Protein AF-0000000086845865 (afdb_homodimer)

Nearest PDB structures (foldseek):
  3fal-assembly3_B  TM=2.335E-01  e=5.221E+00  Mus musculus
  3fal-assembly3_B  TM=2.334E-01  e=5.481E+00  Mus musculus

Solvent-accessible surface area (backbone atoms only — not comparable to full-atom values): 66867 Å² total; per-residue (Å²): 135,81,79,68,80,73,76,78,76,78,73,75,73,78,73,76,77,75,76,62,69,44,85,68,75,75,78,74,75,72,76,76,76,74,82,76,77,75,72,82,67,86,70,72,71,83,72,64,89,73,71,82,73,66,72,83,63,77,74,73,71,76,76,68,69,75,73,72,70,88,81,39,56,44,82,80,30,43,35,60,64,58,63,50,48,46,51,48,36,52,53,48,27,53,49,38,52,49,48,47,50,51,52,44,56,71,41,40,73,34,73,59,86,45,67,65,59,52,29,50,53,37,26,52,36,29,45,40,29,46,53,30,40,53,31,52,46,50,46,50,50,54,30,46,45,28,44,51,52,48,48,33,48,72,39,73,38,28,42,50,47,48,30,28,64,74,32,38,89,82,34,75,72,40,72,71,42,65,69,39,63,72,75,38,49,69,59,53,54,50,36,53,53,55,72,50,44,61,55,51,40,24,52,43,38,29,30,56,43,76,39,79,42,70,59,75,43,75,41,78,38,71,38,70,34,66,64,48,78,53,26,48,68,40,43,21,55,45,96,86,40,31,46,74,41,53,17,60,46,58,48,16,53,46,49,21,26,45,23,60,67,40,56,50,73,48,82,54,86,44,41,31,27,37,35,70,49,73,48,67,47,58,34,46,50,51,40,45,44,71,55,45,39,72,72,55,28,76,41,82,58,41,96,88,38,86,31,59,29,44,63,54,41,47,56,68,73,60,60,69,52,71,11,34,25,31,40,25,44,66,53,86,83,44,46,60,30,37,40,36,40,21,17,57,50,39,78,52,92,52,83,82,56,58,71,87,67,63,64,38,48,34,40,30,37,38,20,42,23,42,40,33,31,38,43,36,22,62,40,35,45,72,46,80,45,76,76,42,80,44,77,70,45,74,48,77,53,49,70,66,57,36,24,35,11,41,64,68,68,34,24,67,48,16,39,39,36,39,50,45,45,48,50,46,56,35,55,25,26,38,31,30,37,44,96,88,36,49,79,44,76,40,68,40,57,46,75,52,25,25,60,34,15,6,55,42,44,30,59,33,53,32,69,53,50,73,46,64,78,53,56,52,82,49,15,49,80,60,36,57,50,50,28,52,30,48,49,31,50,28,44,50,57,27,51,32,16,80,56,69,79,66,61,81,37,70,42,78,40,64,31,37,35,50,54,77,40,45,21,29,41,56,42,61,66,63,38,51,49,50,53,50,52,52,50,52,54,50,51,53,46,50,51,54,25,50,51,26,38,59,71,58,36,33,34,59,55,88,38,59,56,23,50,56,20,24,47,60,37,70,72,53,47,60,64,22,56,32,39,19,80,18,50,45,75,71,54,72,87,56,28,69,46,42,36,24,40,16,31,35,72,79,69,92,74,82,36,36,38,15,42,28,44,87,90,35,44,41,80,67,55,85,82,56,79,27,49,138,79,78,73,74,73,75,78,76,77,72,77,72,76,71,77,78,75,74,63,69,44,84,70,76,75,80,75,75,71,74,78,76,75,84,75,78,76,77,81,70,89,72,76,71,82,72,69,77,74,82,71,77,66,73,85,62,80,75,70,71,74,74,67,68,74,71,71,69,89,80,40,57,44,81,80,32,42,34,59,66,58,63,51,48,47,51,48,35,51,52,49,29,52,49,38,52,50,49,46,52,51,51,45,57,70,41,42,72,35,74,58,89,45,68,66,59,54,28,50,54,37,24,52,37,28,45,40,30,47,52,30,41,53,32,52,46,50,45,51,48,56,29,47,44,28,45,51,54,46,46,35,50,74,38,74,41,28,42,49,47,50,30,27,62,74,32,39,86,82,33,75,72,39,72,70,43,65,68,38,64,73,75,37,49,71,59,52,52,51,35,53,53,55,73,50,46,62,54,51,40,25,53,44,37,29,32,56,43,76,40,80,43,71,59,75,42,75,41,78,38,71,38,70,34,66,63,48,76,54,25,50,67,42,43,22,55,46,95,84,41,31,45,72,42,54,18,60,48,58,46,16,52,47,48,19,26,44,23,59,64,41,54,49,73,49,84,57,86,42,42,33,29,36,35,70,48,74,47,66,46,57,34,46,50,51,40,44,45,72,56,46,39,72,72,54,28,76,41,83,58,43,95,90,38,86,33,60,30,45,63,54,42,48,58,68,74,60,63,71,52,74,12,33,24,31,39,27,44,68,51,86,85,43,47,59,32,37,40,38,38,20,16,59,52,40,77,51,91,55,84,82,56,59,72,84,68,62,64,38,47,34,40,30,37,37,20,42,23,42,40,32,31,38,42,35,24,63,39,35,45,70,46,79,46,78,76,40,80,45,78,72,44,74,48,77,53,48,69,67,59,36,23,36,12,42,64,68,68,34,24,68,48,16,39,39,35,38,52,45,47,48,49,46,57,34,55,25,27,37,32,31,37,44,96,87,34,50,78,43,78,40,69,41,56,45,74,52,24,25,61,33,15,7,57,44,44,32,60,34,52,31,70,54,48,73,47,63,79,53,56,51,82,48,13,50,78,61,35,58,49,50,28,51,29,47,47,31,49,30,44,50,57,28,50,32,16,81,55,68,80,66,60,80,37,73,44,76,39,63,31,36,34,49,55,77,41,45,21,31,42,56,45,61,66,63,39,51,49,50,53,49,52,50,51,52,53,50,50,54,46,48,52,52,27,50,52,26,37,60,71,58,36,32,34,60,54,88,38,58,57,23,50,56,21,25,47,58,38,72,72,52,49,60,66,22,56,32,40,19,80,19,49,45,75,72,55,73,89,56,29,69,46,41,37,27,39,16,31,36,71,80,68,93,74,82,36,36,36,16,41,27,44,88,88,36,45,40,79,67,56,86,81,58,78,28,48

pLDDT: mean 81.98, std 21.5, range [19.95, 98.62]

Radius of gyration: 53.9 Å; Cα contacts (8 Å, |Δi|>4): 2289; chains: 2; bounding box: 109×162×124 Å

Organism: NCBI:txid72228

Structure (mmCIF, N/CA/C/O backbone):
data_AF-0000000086845865-model_v1
#
loop_
_entity.id
_entity.type
_entity.pdbx_description
1 polymer 'Formylmethionine deformylase-like protein'
#
loop_
_atom_site.group_PDB
_atom_site.id
_atom_site.type_symbol
_atom_site.label_atom_id
_atom_site.label_alt_id
_atom_site.label_comp_id
_atom_site.label_asym_id
_atom_site.label_entity_id
_atom_site.label_seq_id
_atom_site.pdbx_PDB_ins_code
_atom_site.Cartn_x
_atom_site.Cartn_y
_atom_site.Cartn_z
_atom_site.occupancy
_atom_site.B_iso_or_equiv
_atom_site.auth_seq_id
_atom_site.auth_comp_id
_atom_site.auth_asym_id
_atom_site.auth_atom_id
_atom_site.pdbx_PDB_model_num
ATOM 1 N N . MET A 1 1 ? 55.625 -65.062 20.094 1 20.5 1 MET A N 1
ATOM 2 C CA . MET A 1 1 ? 55.906 -65.375 18.688 1 20.5 1 MET A CA 1
ATOM 3 C C . MET A 1 1 ? 54.656 -65.188 17.828 1 20.5 1 MET A C 1
ATOM 5 O O . MET A 1 1 ? 53.719 -66 17.922 1 20.5 1 MET A O 1
ATOM 9 N N . VAL A 1 2 ? 54.188 -63.906 17.797 1 23.3 2 VAL A N 1
ATOM 10 C CA . VAL A 1 2 ? 53.031 -63.188 17.328 1 23.3 2 VAL A CA 1
ATOM 11 C C . VAL A 1 2 ? 52.906 -63.312 15.82 1 23.3 2 VAL A C 1
ATOM 13 O O . VAL A 1 2 ? 53.812 -62.906 15.078 1 23.3 2 VAL A O 1
ATOM 16 N N . LEU A 1 3 ? 52.5 -64.562 15.422 1 22.91 3 LEU A N 1
ATOM 17 C CA . LEU A 1 3 ? 52.406 -65 14.031 1 22.91 3 LEU A CA 1
ATOM 18 C C . LEU A 1 3 ? 51.531 -64.062 13.219 1 22.91 3 LEU A C 1
ATOM 20 O O . LEU A 1 3 ? 50.375 -63.844 13.539 1 22.91 3 LEU A O 1
ATOM 24 N N . THR A 1 4 ? 52.125 -62.938 12.781 1 22.75 4 THR A N 1
ATOM 25 C CA . THR A 1 4 ? 51.656 -61.812 12 1 22.75 4 THR A CA 1
ATOM 26 C C . THR A 1 4 ? 51.156 -62.25 10.625 1 22.75 4 THR A C 1
ATOM 28 O O . THR A 1 4 ? 51.094 -61.438 9.688 1 22.75 4 THR A O 1
ATOM 31 N N . ASP A 1 5 ? 50.625 -63.5 10.547 1 23.72 5 ASP A N 1
ATOM 32 C CA . ASP A 1 5 ? 50.375 -63.906 9.164 1 23.72 5 ASP A CA 1
ATOM 33 C C . ASP A 1 5 ? 49.469 -62.938 8.43 1 23.72 5 ASP A C 1
ATOM 35 O O . ASP A 1 5 ? 48.375 -62.656 8.883 1 23.72 5 ASP A O 1
ATOM 39 N N . THR A 1 6 ? 50.094 -61.906 7.855 1 23.94 6 THR A N 1
ATOM 40 C CA . THR A 1 6 ? 49.562 -60.812 7.039 1 23.94 6 THR A CA 1
ATOM 41 C C . THR A 1 6 ? 48.812 -61.344 5.828 1 23.94 6 THR A C 1
ATOM 43 O O . THR A 1 6 ? 49.406 -61.969 4.945 1 23.94 6 THR A O 1
ATOM 46 N N . GLY A 1 7 ? 47.75 -62.156 6 1 23.39 7 GLY A N 1
ATOM 47 C CA . GLY A 1 7 ? 47 -62.688 4.883 1 23.39 7 GLY A CA 1
ATOM 48 C C . GLY A 1 7 ? 46.625 -61.625 3.857 1 23.39 7 GLY A C 1
ATOM 49 O O . GLY A 1 7 ? 45.969 -60.656 4.188 1 23.39 7 GLY A O 1
ATOM 50 N N . GLN A 1 8 ? 47.5 -61.344 2.904 1 20.66 8 GLN A N 1
ATOM 51 C CA . GLN A 1 8 ? 47.344 -60.406 1.793 1 20.66 8 GLN A CA 1
ATOM 52 C C . GLN A 1 8 ? 46.062 -60.719 1.016 1 20.66 8 GLN A C 1
ATOM 54 O O . GLN A 1 8 ? 45.844 -61.844 0.562 1 20.66 8 GLN A O 1
ATOM 59 N N . ALA A 1 9 ? 44.906 -60.094 1.43 1 22.11 9 ALA A N 1
ATOM 60 C CA . ALA A 1 9 ? 43.594 -60.094 0.76 1 22.11 9 ALA A CA 1
ATOM 61 C C . ALA A 1 9 ? 43.75 -59.656 -0.694 1 22.11 9 ALA A C 1
ATOM 63 O O . ALA A 1 9 ? 44.25 -58.562 -0.974 1 22.11 9 ALA A O 1
ATOM 64 N N . THR A 1 10 ? 44.156 -60.562 -1.598 1 21.84 10 THR A N 1
ATOM 65 C CA . THR A 1 10 ? 44.219 -60.281 -3.027 1 21.84 10 THR A CA 1
ATOM 66 C C . THR A 1 10 ? 42.906 -59.656 -3.498 1 21.84 10 THR A C 1
ATOM 68 O O . THR A 1 10 ? 41.812 -60.25 -3.293 1 21.84 10 THR A O 1
ATOM 71 N N . ALA A 1 11 ? 42.656 -58.344 -3.324 1 24.52 11 ALA A N 1
ATOM 72 C CA . ALA A 1 11 ? 41.562 -57.562 -3.889 1 24.52 11 ALA A CA 1
ATOM 73 C C . ALA A 1 11 ? 41.406 -57.844 -5.379 1 24.52 11 ALA A C 1
ATOM 75 O O . ALA A 1 11 ? 42.312 -57.594 -6.168 1 24.52 11 ALA A O 1
ATOM 76 N N . ARG A 1 12 ? 40.75 -58.969 -5.77 1 26.16 12 ARG A N 1
ATOM 77 C CA . ARG A 1 12 ? 40.344 -59.156 -7.16 1 26.16 12 ARG A CA 1
ATOM 78 C C . ARG A 1 12 ? 39.75 -57.906 -7.75 1 26.16 12 ARG A C 1
ATOM 80 O O . ARG A 1 12 ? 38.906 -57.281 -7.145 1 26.16 12 ARG A O 1
ATOM 87 N N . SER A 1 13 ? 40.594 -57.125 -8.406 1 23.41 13 SER A N 1
ATOM 88 C CA . SER A 1 13 ? 40.219 -56 -9.234 1 23.41 13 SER A CA 1
ATOM 89 C C . SER A 1 13 ? 38.969 -56.281 -10.055 1 23.41 13 SER A C 1
ATOM 91 O O . SER A 1 13 ? 38.875 -57.312 -10.719 1 23.41 13 SER A O 1
ATOM 93 N N . VAL A 1 14 ? 37.812 -55.906 -9.539 1 26.92 14 VAL A N 1
ATOM 94 C CA . VAL A 1 14 ? 36.594 -55.844 -10.344 1 26.92 14 VAL A CA 1
ATOM 95 C C . VAL A 1 14 ? 36.906 -55.219 -11.695 1 26.92 14 VAL A C 1
ATOM 97 O O . VAL A 1 14 ? 37.344 -54.062 -11.766 1 26.92 14 VAL A O 1
ATOM 100 N N . ARG A 1 15 ? 37.5 -56 -12.664 1 29.81 15 ARG A N 1
ATOM 101 C CA . ARG A 1 15 ? 37.656 -55.594 -14.062 1 29.81 15 ARG A CA 1
ATOM 102 C C . ARG A 1 15 ? 36.438 -54.781 -14.531 1 29.81 15 ARG A C 1
ATOM 104 O O . ARG A 1 15 ? 35.312 -55.094 -14.156 1 29.81 15 ARG A O 1
ATOM 111 N N . GLY A 1 16 ? 36.719 -53.5 -14.797 1 28.83 16 GLY A N 1
ATOM 112 C CA . GLY A 1 16 ? 35.844 -52.5 -15.383 1 28.83 16 GLY A CA 1
ATOM 113 C C . GLY A 1 16 ? 35 -53.062 -16.516 1 28.83 16 GLY A C 1
ATOM 114 O O . GLY A 1 16 ? 35.5 -53.75 -17.391 1 28.83 16 GLY A O 1
ATOM 115 N N . MET A 1 17 ? 33.812 -53.469 -16.219 1 30.83 17 MET A N 1
ATOM 116 C CA . MET A 1 17 ? 32.75 -53.844 -17.141 1 30.83 17 MET A CA 1
ATOM 117 C C . MET A 1 17 ? 32.688 -52.875 -18.328 1 30.83 17 MET A C 1
ATOM 119 O O . MET A 1 17 ? 32.5 -51.688 -18.172 1 30.83 17 MET A O 1
ATOM 123 N N . SER A 1 18 ? 33.594 -53.062 -19.328 1 31.64 18 SER A N 1
ATOM 124 C CA . SER A 1 18 ? 33.562 -52.312 -20.578 1 31.64 18 SER A CA 1
ATOM 125 C C . SER A 1 18 ? 32.125 -52.25 -21.109 1 31.64 18 SER A C 1
ATOM 127 O O . SER A 1 18 ? 31.484 -53.25 -21.328 1 31.64 18 SER A O 1
ATOM 129 N N . LEU A 1 19 ? 31.359 -51.281 -20.781 1 38.94 19 LEU A N 1
ATOM 130 C CA . LEU A 1 19 ? 30.094 -50.938 -21.438 1 38.94 19 LEU A CA 1
ATOM 131 C C . LEU A 1 19 ? 30.266 -50.938 -22.953 1 38.94 19 LEU A C 1
ATOM 133 O O . LEU A 1 19 ? 31 -50.125 -23.5 1 38.94 19 LEU A O 1
ATOM 137 N N . GLU A 1 20 ? 30.25 -52.031 -23.656 1 38.78 20 GLU A N 1
ATOM 138 C CA . GLU A 1 20 ? 30.219 -52.031 -25.109 1 38.78 20 GLU A CA 1
ATOM 139 C C . GLU A 1 20 ? 29.156 -51.062 -25.641 1 38.78 20 GLU A C 1
ATOM 141 O O . GLU A 1 20 ? 27.984 -51.188 -25.297 1 38.78 20 GLU A O 1
ATOM 146 N N . SER A 1 21 ? 29.438 -49.844 -26 1 45.38 21 SER A N 1
ATOM 147 C CA . SER A 1 21 ? 28.625 -48.781 -26.609 1 45.38 21 SER A CA 1
ATOM 148 C C . SER A 1 21 ? 28.125 -49.188 -27.984 1 45.38 21 SER A C 1
ATOM 150 O O . SER A 1 21 ? 28.922 -49.594 -28.844 1 45.38 21 SER A O 1
ATOM 152 N N . ARG A 1 22 ? 26.969 -49.719 -28.188 1 50.97 22 ARG A N 1
ATOM 153 C CA . ARG A 1 22 ? 26.391 -49.844 -29.516 1 50.97 22 ARG A CA 1
ATOM 154 C C . ARG A 1 22 ? 26.203 -48.469 -30.172 1 50.97 22 ARG A C 1
ATOM 156 O O . ARG A 1 22 ? 25.766 -47.531 -29.516 1 50.97 22 ARG A O 1
ATOM 163 N N . ARG A 1 23 ? 26.938 -48.188 -31.25 1 43.62 23 ARG A N 1
ATOM 164 C CA . ARG A 1 23 ? 26.734 -47 -32.094 1 43.62 23 ARG A CA 1
ATOM 165 C C . ARG A 1 23 ? 25.297 -46.938 -32.594 1 43.62 23 ARG A C 1
ATOM 167 O O . ARG A 1 23 ? 24.891 -47.781 -33.406 1 43.62 23 ARG A O 1
ATOM 174 N N . CYS A 1 24 ? 24.344 -46.625 -31.797 1 53.75 24 CYS A N 1
ATOM 175 C CA . CYS A 1 24 ? 22.953 -46.5 -32.188 1 53.75 24 CYS A CA 1
ATOM 176 C C . CYS A 1 24 ? 22.75 -45.312 -33.125 1 53.75 24 CYS A C 1
ATOM 178 O O . CYS A 1 24 ? 22.812 -44.156 -32.719 1 53.75 24 CYS A O 1
ATOM 180 N N . GLU A 1 25 ? 23.219 -45.406 -34.438 1 41.66 25 GLU A N 1
ATOM 181 C CA . GLU A 1 25 ? 23 -44.406 -35.469 1 41.66 25 GLU A CA 1
ATOM 182 C C . GLU A 1 25 ? 21.516 -44.125 -35.688 1 41.66 25 GLU A C 1
ATOM 184 O O . GLU A 1 25 ? 20.734 -45.031 -35.906 1 41.66 25 GLU A O 1
ATOM 189 N N . ALA A 1 26 ? 20.906 -43.281 -35.031 1 45.16 26 ALA A N 1
ATOM 190 C CA . ALA A 1 26 ? 19.609 -42.75 -35.469 1 45.16 26 ALA A CA 1
ATOM 191 C C . ALA A 1 26 ? 19.688 -42.156 -36.875 1 45.16 26 ALA A C 1
ATOM 193 O O . ALA A 1 26 ? 20.453 -41.219 -37.125 1 45.16 26 ALA A O 1
ATOM 194 N N . HIS A 1 27 ? 19.609 -42.844 -38 1 36.88 27 HIS A N 1
ATOM 195 C CA . HIS A 1 27 ? 19.578 -42.188 -39.312 1 36.88 27 HIS A CA 1
ATOM 196 C C . HIS A 1 27 ? 18.406 -41.219 -39.406 1 36.88 27 HIS A C 1
ATOM 198 O O . HIS A 1 27 ? 17.25 -41.656 -39.469 1 36.88 27 HIS A O 1
ATOM 204 N N . ASP A 1 28 ? 18.453 -40.156 -38.812 1 35.31 28 ASP A N 1
ATOM 205 C CA . ASP A 1 28 ? 17.578 -39.094 -39.281 1 35.31 28 ASP A CA 1
ATOM 206 C C . ASP A 1 28 ? 17.797 -38.812 -40.781 1 35.31 28 ASP A C 1
ATOM 208 O O . ASP A 1 28 ? 18.859 -38.375 -41.188 1 35.31 28 ASP A O 1
ATOM 212 N N . ASP A 1 29 ? 17.406 -39.719 -41.625 1 32.44 29 ASP A N 1
ATOM 213 C CA . ASP A 1 29 ? 17.469 -39.406 -43.062 1 32.44 29 ASP A CA 1
ATOM 214 C C . ASP A 1 29 ? 16.844 -38.062 -43.375 1 32.44 29 ASP A C 1
ATOM 216 O O . ASP A 1 29 ? 15.633 -37.969 -43.594 1 32.44 29 ASP A O 1
ATOM 220 N N . LEU A 1 30 ? 17.109 -37.031 -42.719 1 30.3 30 LEU A N 1
ATOM 221 C CA . LEU A 1 30 ? 16.75 -35.781 -43.406 1 30.3 30 LEU A CA 1
ATOM 222 C C . LEU A 1 30 ? 17.5 -35.688 -44.75 1 30.3 30 LEU A C 1
ATOM 224 O O . LEU A 1 30 ? 18.703 -35.469 -44.781 1 30.3 30 LEU A O 1
ATOM 228 N N . ALA A 1 31 ? 17.188 -36.625 -45.781 1 30.16 31 ALA A N 1
ATOM 229 C CA . ALA A 1 31 ? 17.656 -36.469 -47.125 1 30.16 31 ALA A CA 1
ATOM 230 C C . ALA A 1 31 ? 17.469 -35.031 -47.625 1 30.16 31 ALA A C 1
ATOM 232 O O . ALA A 1 31 ? 16.344 -34.594 -47.844 1 30.16 31 ALA A O 1
ATOM 233 N N . SER A 1 32 ? 18.203 -34.031 -47.125 1 25.75 32 SER A N 1
ATOM 234 C CA . SER A 1 32 ? 18.25 -32.719 -47.812 1 25.75 32 SER A CA 1
ATOM 235 C C . SER A 1 32 ? 18.812 -32.844 -49.219 1 25.75 32 SER A C 1
ATOM 237 O O . SER A 1 32 ? 20.031 -32.906 -49.406 1 25.75 32 SER A O 1
ATOM 239 N N . ASP A 1 33 ? 18.328 -33.781 -50.125 1 25.91 33 ASP A N 1
ATOM 240 C CA . ASP A 1 33 ? 18.844 -33.75 -51.5 1 25.91 33 ASP A CA 1
ATOM 241 C C . ASP A 1 33 ? 18.656 -32.344 -52.094 1 25.91 33 ASP A C 1
ATOM 243 O O . ASP A 1 33 ? 17.547 -31.828 -52.156 1 25.91 33 ASP A O 1
ATOM 247 N N . PRO A 1 34 ? 19.656 -31.562 -52.031 1 25.5 34 PRO A N 1
ATOM 248 C CA . PRO A 1 34 ? 19.672 -30.188 -52.531 1 25.5 34 PRO A CA 1
ATOM 249 C C . PRO A 1 34 ? 19.031 -30.031 -53.906 1 25.5 34 PRO A C 1
ATOM 251 O O . PRO A 1 34 ? 18.781 -31.047 -54.562 1 25.5 34 PRO A O 1
ATOM 254 N N . GLY A 1 35 ? 19.281 -28.891 -54.625 1 24.64 35 GLY A N 1
ATOM 255 C CA . GLY A 1 35 ? 18.766 -27.969 -55.625 1 24.64 35 GLY A CA 1
ATOM 256 C C . GLY A 1 35 ? 18.922 -28.5 -57.031 1 24.64 35 GLY A C 1
ATOM 257 O O . GLY A 1 35 ? 19.938 -28.266 -57.688 1 24.64 35 GLY A O 1
ATOM 258 N N . ARG A 1 36 ? 18.672 -29.766 -57.406 1 25.59 36 ARG A N 1
ATOM 259 C CA . ARG A 1 36 ? 18.844 -29.969 -58.844 1 25.59 36 ARG A CA 1
ATOM 260 C C . ARG A 1 36 ? 18.062 -28.938 -59.625 1 25.59 36 ARG A C 1
ATOM 262 O O . ARG A 1 36 ? 16.875 -28.688 -59.344 1 25.59 36 ARG A O 1
ATOM 269 N N . GLU A 1 37 ? 18.781 -27.953 -60.156 1 23.33 37 GLU A N 1
ATOM 270 C CA . GLU A 1 37 ? 18.422 -26.891 -61.094 1 23.33 37 GLU A CA 1
ATOM 271 C C . GLU A 1 37 ? 17.562 -27.438 -62.25 1 23.33 37 GLU A C 1
ATOM 273 O O . GLU A 1 37 ? 17.969 -28.344 -62.969 1 23.33 37 GLU A O 1
ATOM 278 N N . LEU A 1 38 ? 16.234 -27.531 -61.938 1 23.06 38 LEU A N 1
ATOM 279 C CA . LEU A 1 38 ? 15.234 -27.922 -62.938 1 23.06 38 LEU A CA 1
ATOM 280 C C . LEU A 1 38 ? 15.367 -27.078 -64.188 1 23.06 38 LEU A C 1
ATOM 282 O O . LEU A 1 38 ? 15.289 -25.859 -64.125 1 23.06 38 LEU A O 1
ATOM 286 N N . ASP A 1 39 ? 16.375 -27.5 -65 1 22.53 39 ASP A N 1
ATOM 287 C CA . ASP A 1 39 ? 16.484 -26.844 -66.312 1 22.53 39 ASP A CA 1
ATOM 288 C C . ASP A 1 39 ? 15.117 -26.75 -67 1 22.53 39 ASP A C 1
ATOM 290 O O . ASP A 1 39 ? 14.312 -27.688 -66.938 1 22.53 39 ASP A O 1
ATOM 294 N N . PRO A 1 40 ? 14.586 -25.516 -67.25 1 24.98 40 PRO A N 1
ATOM 295 C CA . PRO A 1 40 ? 13.25 -25.125 -67.688 1 24.98 40 PRO A CA 1
ATOM 296 C C . PRO A 1 40 ? 12.797 -25.859 -68.938 1 24.98 40 PRO A C 1
ATOM 298 O O . PRO A 1 40 ? 11.633 -25.75 -69.312 1 24.98 40 PRO A O 1
ATOM 301 N N . SER A 1 41 ? 13.875 -26.297 -69.688 1 22.97 41 SER A N 1
ATOM 302 C CA . SER A 1 41 ? 13.508 -26.172 -71.125 1 22.97 41 SER A CA 1
ATOM 303 C C . SER A 1 41 ? 12.414 -27.172 -71.5 1 22.97 41 SER A C 1
ATOM 305 O O . SER A 1 41 ? 11.562 -26.859 -72.312 1 22.97 41 SER A O 1
ATOM 307 N N . THR A 1 42 ? 12.75 -28.469 -71.25 1 21.55 42 THR A N 1
ATOM 308 C CA . THR A 1 42 ? 12.305 -29.375 -72.312 1 21.55 42 THR A CA 1
ATOM 309 C C . THR A 1 42 ? 10.812 -29.656 -72.188 1 21.55 42 THR A C 1
ATOM 311 O O . THR A 1 42 ? 10.367 -30.312 -71.25 1 21.55 42 THR A O 1
ATOM 314 N N . SER A 1 43 ? 9.891 -28.688 -72.438 1 21.81 43 SER A N 1
ATOM 315 C CA . SER A 1 43 ? 8.43 -28.672 -72.375 1 21.81 43 SER A CA 1
ATOM 316 C C . SER A 1 43 ? 7.84 -29.844 -73.188 1 21.81 43 SER A C 1
ATOM 318 O O . SER A 1 43 ? 6.625 -30.047 -73.188 1 21.81 43 SER A O 1
ATOM 320 N N . GLN A 1 44 ? 8.68 -30.25 -74.25 1 19.95 44 GLN A N 1
ATOM 321 C CA . GLN A 1 44 ? 7.82 -30.5 -75.438 1 19.95 44 GLN A CA 1
ATOM 322 C C . GLN A 1 44 ? 6.887 -31.688 -75.125 1 19.95 44 GLN A C 1
ATOM 324 O O . GLN A 1 44 ? 5.68 -31.578 -75.375 1 19.95 44 GLN A O 1
ATOM 329 N N . SER A 1 45 ? 7.348 -32.812 -75.5 1 21.59 45 SER A N 1
ATOM 330 C CA . SER A 1 45 ? 6.676 -33.781 -76.375 1 21.59 45 SER A CA 1
ATOM 331 C C . SER A 1 45 ? 5.797 -34.75 -75.562 1 21.59 45 SER A C 1
ATOM 333 O O . SER A 1 45 ? 5.293 -35.719 -76.125 1 21.59 45 SER A O 1
ATOM 335 N N . LEU A 1 46 ? 5.828 -34.625 -74.188 1 21.14 46 LEU A N 1
ATOM 336 C CA . LEU A 1 46 ? 5.504 -35.906 -73.562 1 21.14 46 LEU A CA 1
ATOM 337 C C . LEU A 1 46 ? 4.023 -36.25 -73.75 1 21.14 46 LEU A C 1
ATOM 339 O O . LEU A 1 46 ? 3.436 -36.938 -72.938 1 21.14 46 LEU A O 1
ATOM 343 N N . LEU A 1 47 ? 3.432 -35.594 -74.812 1 20.81 47 LEU A N 1
ATOM 344 C CA . LEU A 1 47 ? 1.977 -35.688 -74.875 1 20.81 47 LEU A CA 1
ATOM 345 C C . LEU A 1 47 ? 1.539 -37.156 -74.875 1 20.81 47 LEU A C 1
ATOM 347 O O . LEU A 1 47 ? 0.464 -37.5 -74.438 1 20.81 47 LEU A O 1
ATOM 351 N N . GLN A 1 48 ? 2.172 -37.844 -75.875 1 20.56 48 GLN A N 1
ATOM 352 C CA . GLN A 1 48 ? 1.237 -38.656 -76.625 1 20.56 48 GLN A CA 1
ATOM 353 C C . GLN A 1 48 ? 0.796 -39.875 -75.875 1 20.56 48 GLN A C 1
ATOM 355 O O . GLN A 1 48 ? -0.069 -40.625 -76.312 1 20.56 48 GLN A O 1
ATOM 360 N N . ALA A 1 49 ? 1.744 -40.531 -75.125 1 24.03 49 ALA A N 1
ATOM 361 C CA . ALA A 1 49 ? 1.616 -41.969 -75.188 1 24.03 49 ALA A CA 1
ATOM 362 C C . ALA A 1 49 ? 0.374 -42.438 -74.438 1 24.03 49 ALA A C 1
ATOM 364 O O . ALA A 1 49 ? 0.334 -42.375 -73.188 1 24.03 49 ALA A O 1
ATOM 365 N N . GLU A 1 50 ? -0.801 -42.094 -75 1 21.2 50 GLU A N 1
ATOM 366 C CA . GLU A 1 50 ? -2.15 -42.375 -74.562 1 21.2 50 GLU A CA 1
ATOM 367 C C . GLU A 1 50 ? -2.262 -43.812 -74 1 21.2 50 GLU A C 1
ATOM 369 O O . GLU A 1 50 ? -2.787 -44.031 -72.938 1 21.2 50 GLU A O 1
ATOM 374 N N . ALA A 1 51 ? -2.504 -44.688 -74.938 1 23.38 51 ALA A N 1
ATOM 375 C CA . ALA A 1 51 ? -3.682 -45.562 -75.125 1 23.38 51 ALA A CA 1
ATOM 376 C C . ALA A 1 51 ? -3.531 -46.812 -74.25 1 23.38 51 ALA A C 1
ATOM 378 O O . ALA A 1 51 ? -4.504 -47.312 -73.688 1 23.38 51 ALA A O 1
ATOM 379 N N . GLN A 1 52 ? -2.445 -47.531 -74.688 1 23.16 52 GLN A N 1
ATOM 380 C CA . GLN A 1 52 ? -2.812 -48.938 -74.812 1 23.16 52 GLN A CA 1
ATOM 381 C C . GLN A 1 52 ? -2.941 -49.656 -73.5 1 23.16 52 GLN A C 1
ATOM 383 O O . GLN A 1 52 ? -2.049 -49.531 -72.625 1 23.16 52 GLN A O 1
ATOM 388 N N . ASP A 1 53 ? -4.164 -49.875 -73.125 1 22.83 53 ASP A N 1
ATOM 389 C CA . ASP A 1 53 ? -4.691 -50.5 -71.938 1 22.83 53 ASP A CA 1
ATOM 390 C C . ASP A 1 53 ? -4.051 -51.875 -71.688 1 22.83 53 ASP A C 1
ATOM 392 O O . ASP A 1 53 ? -4.367 -52.844 -72.375 1 22.83 53 ASP A O 1
ATOM 396 N N . GLU A 1 54 ? -2.684 -52 -72 1 26.39 54 GLU A N 1
ATOM 397 C CA . GLU A 1 54 ? -2.268 -53.406 -71.938 1 26.39 54 GLU A CA 1
ATOM 398 C C . GLU A 1 54 ? -2.822 -54.094 -70.688 1 26.39 54 GLU A C 1
ATOM 400 O O . GLU A 1 54 ? -2.988 -53.469 -69.625 1 26.39 54 GLU A O 1
ATOM 405 N N . PRO A 1 55 ? -3.418 -55.281 -71 1 30.47 55 PRO A N 1
ATOM 406 C CA . PRO A 1 55 ? -4.121 -56.094 -70 1 30.47 55 PRO A CA 1
ATOM 407 C C . PRO A 1 55 ? -3.311 -56.25 -68.688 1 30.47 55 PRO A C 1
ATOM 409 O O . PRO A 1 55 ? -2.08 -56.156 -68.75 1 30.47 55 PRO A O 1
ATOM 412 N N . PRO A 1 56 ? -3.969 -55.969 -67.562 1 27.64 56 PRO A N 1
ATOM 413 C CA . PRO A 1 56 ? -3.355 -55.906 -66.188 1 27.64 56 PRO A CA 1
ATOM 414 C C . PRO A 1 56 ? -2.467 -57.125 -65.938 1 27.64 56 PRO A C 1
ATOM 416 O O . PRO A 1 56 ? -2.943 -58.25 -65.938 1 27.64 56 PRO A O 1
ATOM 419 N N . GLY A 1 57 ? -1.364 -57.281 -66.812 1 28.44 57 GLY A N 1
ATOM 420 C CA . GLY A 1 57 ? -0.626 -58.5 -66.625 1 28.44 57 GLY A CA 1
ATOM 421 C C . GLY A 1 57 ? -0.53 -58.938 -65.125 1 28.44 57 GLY A C 1
ATOM 422 O O . GLY A 1 57 ? -0.788 -58.125 -64.25 1 28.44 57 GLY A O 1
ATOM 423 N N . PRO A 1 58 ? -0.441 -60.344 -65 1 26.62 58 PRO A N 1
ATOM 424 C CA . PRO A 1 58 ? -0.593 -60.906 -63.688 1 26.62 58 PRO A CA 1
ATOM 425 C C . PRO A 1 58 ? 0.291 -60.219 -62.656 1 26.62 58 PRO A C 1
ATOM 427 O O . PRO A 1 58 ? 1.254 -59.531 -63 1 26.62 58 PRO A O 1
ATOM 430 N N . SER A 1 59 ? -0.149 -60.188 -61.406 1 25.69 59 SER A N 1
ATOM 431 C CA . SER A 1 59 ? 0.243 -59.562 -60.156 1 25.69 59 SER A CA 1
ATOM 432 C C . SER A 1 59 ? 1.729 -59.781 -59.875 1 25.69 59 SER A C 1
ATOM 434 O O . SER A 1 59 ? 2.191 -60.906 -59.75 1 25.69 59 SER A O 1
ATOM 436 N N . LYS A 1 60 ? 2.689 -59.219 -60.625 1 36.38 60 LYS A N 1
ATOM 437 C CA . LYS A 1 60 ? 4.027 -59.719 -60.281 1 36.38 60 LYS A CA 1
ATOM 438 C C . LYS A 1 60 ? 4.172 -59.875 -58.781 1 36.38 60 LYS A C 1
ATOM 440 O O . LYS A 1 60 ? 3.926 -58.969 -58 1 36.38 60 LYS A O 1
ATOM 445 N N . PRO A 1 61 ? 4.113 -61.219 -58.281 1 27.09 61 PRO A N 1
ATOM 446 C CA . PRO A 1 61 ? 4.184 -61.438 -56.844 1 27.09 61 PRO A CA 1
ATOM 447 C C . PRO A 1 61 ? 5.203 -60.531 -56.156 1 27.09 61 PRO A C 1
ATOM 449 O O . PRO A 1 61 ? 6.207 -60.156 -56.75 1 27.09 61 PRO A O 1
ATOM 452 N N . LEU A 1 62 ? 4.715 -59.625 -55.281 1 32.31 62 LEU A N 1
ATOM 453 C CA . LEU A 1 62 ? 5.551 -58.812 -54.406 1 32.31 62 LEU A CA 1
ATOM 454 C C . LEU A 1 62 ? 6.785 -59.594 -53.938 1 32.31 62 LEU A C 1
ATOM 456 O O . LEU A 1 62 ? 6.672 -60.719 -53.438 1 32.31 62 LEU A O 1
ATOM 460 N N . GLN A 1 63 ? 7.84 -59.531 -54.781 1 30.44 63 GLN A N 1
ATOM 461 C CA . GLN A 1 63 ? 9.133 -60.062 -54.344 1 30.44 63 GLN A CA 1
ATOM 462 C C . GLN A 1 63 ? 9.281 -59.938 -52.812 1 30.44 63 GLN A C 1
ATOM 464 O O . GLN A 1 63 ? 9.156 -58.875 -52.25 1 30.44 63 GLN A O 1
ATOM 469 N N . SER A 1 64 ? 8.844 -60.969 -52.062 1 32.62 64 SER A N 1
ATOM 470 C CA . SER A 1 64 ? 9.086 -61.188 -50.656 1 32.62 64 SER A CA 1
ATOM 471 C C . SER A 1 64 ? 10.445 -60.656 -50.219 1 32.62 64 SER A C 1
ATOM 473 O O . SER A 1 64 ? 11.453 -60.906 -50.875 1 32.62 64 SER A O 1
ATOM 475 N N . SER A 1 65 ? 10.586 -59.406 -49.781 1 37.19 65 SER A N 1
ATOM 476 C CA . SER A 1 65 ? 11.828 -59.031 -49.125 1 37.19 65 SER A CA 1
ATOM 477 C C . SER A 1 65 ? 12.555 -60.219 -48.531 1 37.19 65 SER A C 1
ATOM 479 O O . SER A 1 65 ? 11.922 -61.156 -48 1 37.19 65 SER A O 1
ATOM 481 N N . PRO A 1 66 ? 13.742 -60.625 -49.094 1 39.25 66 PRO A N 1
ATOM 482 C CA . PRO A 1 66 ? 14.422 -61.812 -48.562 1 39.25 66 PRO A CA 1
ATOM 483 C C . PRO A 1 66 ? 14.188 -62 -47.062 1 39.25 66 PRO A C 1
ATOM 485 O O . PRO A 1 66 ? 14.055 -61.031 -46.344 1 39.25 66 PRO A O 1
ATOM 488 N N . PRO A 1 67 ? 13.469 -63.094 -46.625 1 42.31 67 PRO A N 1
ATOM 489 C CA . PRO A 1 67 ? 13.359 -63.344 -45.188 1 42.31 67 PRO A CA 1
ATOM 490 C C . PRO A 1 67 ? 14.633 -63 -44.438 1 42.31 67 PRO A C 1
ATOM 492 O O . PRO A 1 67 ? 15.734 -63.094 -45 1 42.31 67 PRO A O 1
ATOM 495 N N . PRO A 1 68 ? 14.602 -62.062 -43.562 1 46.03 68 PRO A N 1
ATOM 496 C CA . PRO A 1 68 ? 15.844 -61.844 -42.812 1 46.03 68 PRO A CA 1
ATOM 497 C C . PRO A 1 68 ? 16.609 -63.125 -42.562 1 46.03 68 PRO A C 1
ATOM 499 O O . PRO A 1 68 ? 16.016 -64.25 -42.531 1 46.03 68 PRO A O 1
ATOM 502 N N . ASP A 1 69 ? 17.875 -63.25 -42.844 1 48.16 69 ASP A N 1
ATOM 503 C CA . ASP A 1 69 ? 18.75 -64.375 -42.531 1 48.16 69 ASP A CA 1
ATOM 504 C C . ASP A 1 69 ? 18.359 -65.062 -41.25 1 48.16 69 ASP A C 1
ATOM 506 O O . ASP A 1 69 ? 18.266 -64.375 -40.188 1 48.16 69 ASP A O 1
ATOM 510 N N . PRO A 1 70 ? 17.641 -66.188 -41.219 1 51.22 70 PRO A N 1
ATOM 511 C CA . PRO A 1 70 ? 17.188 -66.938 -40.062 1 51.22 70 PRO A CA 1
ATOM 512 C C . PRO A 1 70 ? 18.172 -66.875 -38.875 1 51.22 70 PRO A C 1
ATOM 514 O O . PRO A 1 70 ? 17.812 -67.25 -37.75 1 51.22 70 PRO A O 1
ATOM 517 N N . THR A 1 71 ? 19.484 -66.688 -39 1 56.75 71 THR A N 1
ATOM 518 C CA . THR A 1 71 ? 20.438 -66.938 -37.938 1 56.75 71 THR A CA 1
ATOM 519 C C . THR A 1 71 ? 20.844 -65.625 -37.281 1 56.75 71 THR A C 1
ATOM 521 O O . THR A 1 71 ? 21.984 -65.438 -36.844 1 56.75 71 THR A O 1
ATOM 524 N N . SER A 1 72 ? 20.078 -64.562 -37.344 1 68.62 72 SER A N 1
ATOM 525 C CA . SER A 1 72 ? 20.672 -63.375 -36.75 1 68.62 72 SER A CA 1
ATOM 526 C C . SER A 1 72 ? 20.375 -63.281 -35.25 1 68.62 72 SER A C 1
ATOM 528 O O . SER A 1 72 ? 19.234 -63.375 -34.844 1 68.62 72 SER A O 1
ATOM 530 N N . PHE A 1 73 ? 21.453 -63.312 -34.438 1 79.75 73 PHE A N 1
ATOM 531 C CA . PHE A 1 73 ? 21.375 -63.219 -32.969 1 79.75 73 PHE A CA 1
ATOM 532 C C . PHE A 1 73 ? 21.172 -61.75 -32.531 1 79.75 73 PHE A C 1
ATOM 534 O O . PHE A 1 73 ? 21.609 -60.844 -33.219 1 79.75 73 PHE A O 1
ATOM 541 N N . VAL A 1 74 ? 20.484 -61.562 -31.469 1 82.88 74 VAL A N 1
ATOM 542 C CA . VAL A 1 74 ? 20.172 -60.25 -30.891 1 82.88 74 VAL A CA 1
ATOM 543 C C . VAL A 1 74 ? 21.453 -59.594 -30.422 1 82.88 74 VAL A C 1
ATOM 545 O O . VAL A 1 74 ? 22.375 -60.25 -29.969 1 82.88 74 VAL A O 1
ATOM 548 N N . THR A 1 75 ? 21.531 -58.344 -30.656 1 80.5 75 THR A N 1
ATOM 549 C CA . THR A 1 75 ? 22.688 -57.562 -30.188 1 80.5 75 THR A CA 1
ATOM 550 C C . THR A 1 75 ? 22.375 -56.875 -28.859 1 80.5 75 THR A C 1
ATOM 552 O O . THR A 1 75 ? 21.344 -56.219 -28.719 1 80.5 75 THR A O 1
ATOM 555 N N . TRP A 1 76 ? 23.188 -57.219 -27.859 1 87 76 TRP A N 1
ATOM 556 C CA . TRP A 1 76 ? 23.062 -56.594 -26.547 1 87 76 TRP A CA 1
ATOM 557 C C . TRP A 1 76 ? 23.828 -55.281 -26.5 1 87 76 TRP A C 1
ATOM 559 O O . TRP A 1 76 ? 24.812 -55.094 -27.234 1 87 76 TRP A O 1
ATOM 569 N N . GLY A 1 77 ? 23.297 -54.188 -25.812 1 87.5 77 GLY A N 1
ATOM 570 C CA . GLY A 1 77 ? 23.984 -52.906 -25.641 1 87.5 77 GLY A CA 1
ATOM 571 C C . GLY A 1 77 ? 23.047 -51.75 -25.328 1 87.5 77 GLY A C 1
ATOM 572 O O . GLY A 1 77 ? 21.906 -51.75 -25.781 1 87.5 77 GLY A O 1
ATOM 573 N N . ILE A 1 78 ? 23.578 -50.906 -24.547 1 89.81 78 ILE A N 1
ATOM 574 C CA . ILE A 1 78 ? 22.812 -49.719 -24.156 1 89.81 78 ILE A CA 1
ATOM 575 C C . ILE A 1 78 ? 23.094 -48.594 -25.125 1 89.81 78 ILE A C 1
ATOM 577 O O . ILE A 1 78 ? 24.266 -48.219 -25.375 1 89.81 78 ILE A O 1
ATOM 581 N N . CYS A 1 79 ? 22.078 -48.062 -25.797 1 86.5 79 CYS A N 1
ATOM 582 C CA . CYS A 1 79 ? 22.203 -46.906 -26.672 1 86.5 79 CYS A CA 1
ATOM 583 C C . CYS A 1 79 ? 22.391 -45.625 -25.859 1 86.5 79 CYS A C 1
ATOM 585 O O . CYS A 1 79 ? 21.609 -45.375 -24.938 1 86.5 79 CYS A O 1
ATOM 587 N N . TRP A 1 80 ? 23.312 -44.875 -26.188 1 89 80 TRP A N 1
ATOM 588 C CA . TRP A 1 80 ? 23.703 -43.688 -25.422 1 89 80 TRP A CA 1
ATOM 589 C C . TRP A 1 80 ? 22.656 -42.594 -25.516 1 89 80 TRP A C 1
ATOM 591 O O . TRP A 1 80 ? 22.656 -41.625 -24.734 1 89 80 TRP A O 1
ATOM 601 N N . ARG A 1 81 ? 21.781 -42.625 -26.359 1 88.94 81 ARG A N 1
ATOM 602 C CA . ARG A 1 81 ? 20.734 -41.625 -26.484 1 88.94 81 ARG A CA 1
ATOM 603 C C . ARG A 1 81 ? 19.891 -41.531 -25.219 1 88.94 81 ARG A C 1
ATOM 605 O O . ARG A 1 81 ? 19.516 -40.438 -24.797 1 88.94 81 ARG A O 1
ATOM 612 N N . HIS A 1 82 ? 19.688 -42.688 -24.609 1 92.31 82 HIS A N 1
ATOM 613 C CA . HIS A 1 82 ? 18.859 -42.75 -23.422 1 92.31 82 HIS A CA 1
ATOM 614 C C . HIS A 1 82 ? 19.547 -42.094 -22.234 1 92.31 82 HIS A C 1
ATOM 616 O O . HIS A 1 82 ? 19.016 -41.156 -21.625 1 92.31 82 HIS A O 1
ATOM 622 N N . PRO A 1 83 ? 20.812 -42.438 -21.812 1 93.62 83 PRO A N 1
ATOM 623 C CA . PRO A 1 83 ? 21.484 -41.75 -20.703 1 93.62 83 PRO A CA 1
ATOM 624 C C . PRO A 1 83 ? 21.734 -40.281 -20.984 1 93.62 83 PRO A C 1
ATOM 626 O O . PRO A 1 83 ? 21.656 -39.438 -20.062 1 93.62 83 PRO A O 1
ATOM 629 N N . VAL A 1 84 ? 22.031 -39.938 -22.219 1 95 84 VAL A N 1
ATOM 630 C CA . VAL A 1 84 ? 22.281 -38.531 -22.562 1 95 84 VAL A CA 1
ATOM 631 C C . VAL A 1 84 ? 21 -37.719 -22.406 1 95 84 VAL A C 1
ATOM 633 O O . VAL A 1 84 ? 21.016 -36.594 -21.906 1 95 84 VAL A O 1
ATOM 636 N N . LEU A 1 85 ? 19.875 -38.25 -22.844 1 94.88 85 LEU A N 1
ATOM 637 C CA . LEU A 1 85 ? 18.609 -37.562 -22.703 1 94.88 85 LEU A CA 1
ATOM 638 C C . LEU A 1 85 ? 18.266 -37.375 -21.219 1 94.88 85 LEU A C 1
ATOM 640 O O . LEU A 1 85 ? 17.766 -36.312 -20.844 1 94.88 85 LEU A O 1
ATOM 644 N N . LEU A 1 86 ? 18.562 -38.344 -20.422 1 96.5 86 LEU A N 1
ATOM 645 C CA . LEU A 1 86 ? 18.328 -38.219 -18.984 1 96.5 86 LEU A CA 1
ATOM 646 C C . LEU A 1 86 ? 19.156 -37.094 -18.375 1 96.5 86 LEU A C 1
ATOM 648 O O . LEU A 1 86 ? 18.641 -36.281 -17.609 1 96.5 86 LEU A O 1
ATOM 652 N N . LEU A 1 87 ? 20.391 -37.062 -18.719 1 96.94 87 LEU A N 1
ATOM 653 C CA . LEU A 1 87 ? 21.297 -36.031 -18.188 1 96.94 87 LEU A CA 1
ATOM 654 C C . LEU A 1 87 ? 20.906 -34.656 -18.703 1 96.94 87 LEU A C 1
ATOM 656 O O . LEU A 1 87 ? 20.984 -33.656 -17.969 1 96.94 87 LEU A O 1
ATOM 660 N N . CYS A 1 88 ? 20.484 -34.562 -19.938 1 97.19 88 CYS A N 1
ATOM 661 C CA . CYS A 1 88 ? 20.047 -33.312 -20.516 1 97.19 88 CYS A CA 1
ATOM 662 C C . CYS A 1 88 ? 18.781 -32.812 -19.828 1 97.19 88 CYS A C 1
ATOM 664 O O . CYS A 1 88 ? 18.656 -31.609 -19.562 1 97.19 88 CYS A O 1
ATOM 666 N N . LEU A 1 89 ? 17.875 -33.719 -19.609 1 97.81 89 LEU A N 1
ATOM 667 C CA . LEU A 1 89 ? 16.656 -33.344 -18.906 1 97.81 89 LEU A CA 1
ATOM 668 C C . LEU A 1 89 ? 16.953 -32.844 -17.5 1 97.81 89 LEU A C 1
ATOM 670 O O . LEU A 1 89 ? 16.375 -31.844 -17.047 1 97.81 89 LEU A O 1
ATOM 674 N N . PHE A 1 90 ? 17.875 -33.5 -16.812 1 98.12 90 PHE A N 1
ATOM 675 C CA . PHE A 1 90 ? 18.266 -33.094 -15.469 1 98.12 90 PHE A CA 1
ATOM 676 C C . PHE A 1 90 ? 18.938 -31.719 -15.5 1 98.12 90 PHE A C 1
ATOM 678 O O . PHE A 1 90 ? 18.578 -30.828 -14.727 1 98.12 90 PHE A O 1
ATOM 685 N N . ALA A 1 91 ? 19.891 -31.578 -16.406 1 98.12 91 ALA A N 1
ATOM 686 C CA . ALA A 1 91 ? 20.578 -30.297 -16.547 1 98.12 91 ALA A CA 1
ATOM 687 C C . ALA A 1 91 ? 19.609 -29.188 -16.953 1 98.12 91 ALA A C 1
ATOM 689 O O . ALA A 1 91 ? 19.688 -28.062 -16.469 1 98.12 91 ALA A O 1
ATOM 690 N N . GLY A 1 92 ? 18.719 -29.531 -17.875 1 98.19 92 GLY A N 1
ATOM 691 C CA . GLY A 1 92 ? 17.703 -28.578 -18.266 1 98.19 92 GLY A CA 1
ATOM 692 C C . GLY A 1 92 ? 16.812 -28.141 -17.125 1 98.19 92 GLY A C 1
ATOM 693 O O . GLY A 1 92 ? 16.5 -26.953 -16.984 1 98.19 92 GLY A O 1
ATOM 694 N N . SER A 1 93 ? 16.391 -29.078 -16.297 1 98.5 93 SER A N 1
ATOM 695 C CA . SER A 1 93 ? 15.562 -28.766 -15.133 1 98.5 93 SER A CA 1
ATOM 696 C C . SER A 1 93 ? 16.328 -27.891 -14.141 1 98.5 93 SER A C 1
ATOM 698 O O . SER A 1 93 ? 15.75 -26.969 -13.547 1 98.5 93 SER A O 1
ATOM 700 N N . LEU A 1 94 ? 17.594 -28.172 -13.93 1 98.19 94 LEU A N 1
ATOM 701 C CA . LEU A 1 94 ? 18.422 -27.344 -13.07 1 98.19 94 LEU A CA 1
ATOM 702 C C . LEU A 1 94 ? 18.516 -25.906 -13.609 1 98.19 94 LEU A C 1
ATOM 704 O O . LEU A 1 94 ? 18.422 -24.953 -12.836 1 98.19 94 LEU A O 1
ATOM 708 N N . LEU A 1 95 ? 18.656 -25.797 -14.898 1 98.31 95 LEU A N 1
ATOM 709 C CA . LEU A 1 95 ? 18.734 -24.484 -15.523 1 98.31 95 LEU A CA 1
ATOM 710 C C . LEU A 1 95 ? 17.406 -23.734 -15.367 1 98.31 95 LEU A C 1
ATOM 712 O O . LEU A 1 95 ? 17.406 -22.516 -15.141 1 98.31 95 LEU A O 1
ATOM 716 N N . VAL A 1 96 ? 16.328 -24.406 -15.508 1 98.62 96 VAL A N 1
ATOM 717 C CA . VAL A 1 96 ? 15.016 -23.781 -15.352 1 98.62 96 VAL A CA 1
ATOM 718 C C . VAL A 1 96 ? 14.828 -23.328 -13.906 1 98.62 96 VAL A C 1
ATOM 720 O O . VAL A 1 96 ? 14.32 -22.219 -13.656 1 98.62 96 VAL A O 1
ATOM 723 N N . ALA A 1 97 ? 15.25 -24.125 -12.969 1 98.5 97 ALA A N 1
ATOM 724 C CA . ALA A 1 97 ? 15.18 -23.766 -11.562 1 98.5 97 ALA A CA 1
ATOM 725 C C . ALA A 1 97 ? 16.016 -22.516 -11.281 1 98.5 97 ALA A C 1
ATOM 727 O O . ALA A 1 97 ? 15.562 -21.594 -10.586 1 98.5 97 ALA A O 1
ATOM 728 N N . MET A 1 98 ? 17.172 -22.484 -11.844 1 98.38 98 MET A N 1
ATOM 729 C CA . MET A 1 98 ? 18.047 -21.328 -11.672 1 98.38 98 MET A CA 1
ATOM 730 C C . MET A 1 98 ? 17.453 -20.094 -12.344 1 98.38 98 MET A C 1
ATOM 732 O O . MET A 1 98 ? 17.531 -18.984 -11.812 1 98.38 98 MET A O 1
ATOM 736 N N . GLY A 1 99 ? 16.922 -20.297 -13.539 1 98.38 99 GLY A N 1
ATOM 737 C CA . GLY A 1 99 ? 16.25 -19.203 -14.211 1 98.38 99 GLY A CA 1
ATOM 738 C C . GLY A 1 99 ? 15.094 -18.625 -13.406 1 98.38 99 GLY A C 1
ATOM 739 O O . GLY A 1 99 ? 14.922 -17.406 -13.359 1 98.38 99 GLY A O 1
ATOM 740 N N . HIS A 1 100 ? 14.352 -19.5 -12.781 1 98.62 100 HIS A N 1
ATOM 741 C CA . HIS A 1 100 ? 13.25 -19.078 -11.922 1 98.62 100 HIS A CA 1
ATOM 742 C C . HIS A 1 100 ? 13.773 -18.25 -10.742 1 98.62 100 HIS A C 1
ATOM 744 O O . HIS A 1 100 ? 13.219 -17.203 -10.43 1 98.62 100 HIS A O 1
ATOM 750 N N . HIS A 1 101 ? 14.82 -18.719 -10.078 1 98.38 101 HIS A N 1
ATOM 751 C CA . HIS A 1 101 ? 15.445 -18.016 -8.969 1 98.38 101 HIS A CA 1
ATOM 752 C C . HIS A 1 101 ? 15.945 -16.641 -9.398 1 98.38 101 HIS A C 1
ATOM 754 O O . HIS A 1 101 ? 15.672 -15.641 -8.734 1 98.38 101 HIS A O 1
ATOM 760 N N . MET A 1 102 ? 16.594 -16.641 -10.539 1 98.5 102 MET A N 1
ATOM 761 C CA . MET A 1 102 ? 17.172 -15.391 -11.016 1 98.5 102 MET A CA 1
ATOM 762 C C . MET A 1 102 ? 16.078 -14.406 -11.406 1 98.5 102 MET A C 1
ATOM 764 O O . MET A 1 102 ? 16.203 -13.203 -11.156 1 98.5 102 MET A O 1
ATOM 768 N N . PHE A 1 103 ? 15.094 -14.867 -11.969 1 98.06 103 PHE A N 1
ATOM 769 C CA . PHE A 1 103 ? 13.977 -14.016 -12.367 1 98.06 103 PHE A CA 1
ATOM 770 C C . PHE A 1 103 ? 13.32 -13.375 -11.148 1 98.06 103 PHE A C 1
ATOM 772 O O . PHE A 1 103 ? 13.164 -12.156 -11.094 1 98.06 103 PHE A O 1
ATOM 779 N N . TYR A 1 104 ? 12.969 -14.125 -10.133 1 98.31 104 TYR A N 1
ATOM 780 C CA . TYR A 1 104 ? 12.312 -13.609 -8.938 1 98.31 104 TYR A CA 1
ATOM 781 C C . TYR A 1 104 ? 13.266 -12.727 -8.141 1 98.31 104 TYR A C 1
ATOM 783 O O . TYR A 1 104 ? 12.844 -11.742 -7.523 1 98.31 104 TYR A O 1
ATOM 791 N N . GLN A 1 105 ? 14.531 -13.133 -8.203 1 97.75 105 GLN A N 1
ATOM 792 C CA . GLN A 1 105 ? 15.516 -12.289 -7.543 1 97.75 105 GLN A CA 1
ATOM 793 C C . GLN A 1 105 ? 15.594 -10.906 -8.195 1 97.75 105 GLN A C 1
ATOM 795 O O . GLN A 1 105 ? 15.789 -9.906 -7.508 1 97.75 105 GLN A O 1
ATOM 800 N N . SER A 1 106 ? 15.438 -10.828 -9.484 1 97.5 106 SER A N 1
ATOM 801 C CA . SER A 1 106 ? 15.477 -9.555 -10.203 1 97.5 106 SER A CA 1
ATOM 802 C C . SER A 1 106 ? 14.266 -8.695 -9.859 1 97.5 106 SER A C 1
ATOM 804 O O . SER A 1 106 ? 14.32 -7.469 -9.977 1 97.5 106 SER A O 1
ATOM 806 N N . LEU A 1 107 ? 13.156 -9.281 -9.438 1 96.75 107 LEU A N 1
ATOM 807 C CA . LEU A 1 107 ? 11.93 -8.562 -9.102 1 96.75 107 LEU A CA 1
ATOM 808 C C . LEU A 1 107 ? 11.922 -8.156 -7.633 1 96.75 107 LEU A C 1
ATOM 810 O O . LEU A 1 107 ? 11.25 -7.191 -7.254 1 96.75 107 LEU A O 1
ATOM 814 N N . HIS A 1 108 ? 12.734 -8.828 -6.863 1 95.81 108 HIS A N 1
ATOM 815 C CA . HIS A 1 108 ? 12.75 -8.609 -5.422 1 95.81 108 HIS A CA 1
ATOM 816 C C . HIS A 1 108 ? 13.039 -7.148 -5.09 1 95.81 108 HIS A C 1
ATOM 818 O O . HIS A 1 108 ? 14 -6.57 -5.598 1 95.81 108 HIS A O 1
ATOM 824 N N . GLN A 1 109 ? 12.125 -6.504 -4.363 1 93 109 GLN A N 1
ATOM 825 C CA . GLN A 1 109 ? 12.234 -5.148 -3.84 1 93 109 GLN A CA 1
ATOM 826 C C . GLN A 1 109 ? 12.062 -4.113 -4.949 1 93 109 GLN A C 1
ATOM 828 O O . GLN A 1 109 ? 12.43 -2.947 -4.781 1 93 109 GLN A O 1
ATOM 833 N N . LYS A 1 110 ? 11.586 -4.547 -6.078 1 93.31 110 LYS A N 1
ATOM 834 C CA . LYS A 1 110 ? 11.164 -3.613 -7.117 1 93.31 110 LYS A CA 1
ATOM 835 C C . LYS A 1 110 ? 9.711 -3.189 -6.914 1 93.31 110 LYS A C 1
ATOM 837 O O . LYS A 1 110 ? 8.883 -3.988 -6.48 1 93.31 110 LYS A O 1
ATOM 842 N N . PRO A 1 111 ? 9.391 -1.949 -7.234 1 90.69 111 PRO A N 1
ATOM 843 C CA . PRO A 1 111 ? 8.008 -1.481 -7.082 1 90.69 111 PRO A CA 1
ATOM 844 C C . PRO A 1 111 ? 7.055 -2.135 -8.078 1 90.69 111 PRO A C 1
ATOM 846 O O . PRO A 1 111 ? 7.445 -2.443 -9.203 1 90.69 111 PRO A O 1
ATOM 849 N N . VAL A 1 112 ? 5.875 -2.426 -7.539 1 91.62 112 VAL A N 1
ATOM 850 C CA . VAL A 1 112 ? 4.805 -2.947 -8.383 1 91.62 112 VAL A CA 1
ATOM 851 C C . VAL A 1 112 ? 3.982 -1.79 -8.945 1 91.62 112 VAL A C 1
ATOM 853 O O . VAL A 1 112 ? 3.186 -1.182 -8.227 1 91.62 112 VAL A O 1
ATOM 856 N N . ASP A 1 113 ? 4.094 -1.49 -10.203 1 84.12 113 ASP A N 1
ATOM 857 C CA . ASP A 1 113 ? 3.484 -0.295 -10.781 1 84.12 113 ASP A CA 1
ATOM 858 C C . ASP A 1 113 ? 2.092 -0.598 -11.328 1 84.12 113 ASP A C 1
ATOM 860 O O . ASP A 1 113 ? 1.255 0.301 -11.438 1 84.12 113 ASP A O 1
ATOM 864 N N . SER A 1 114 ? 1.929 -1.834 -11.727 1 86.44 114 SER A N 1
ATOM 865 C CA . SER A 1 114 ? 0.639 -2.174 -12.32 1 86.44 114 SER A CA 1
ATOM 866 C C . SER A 1 114 ? 0.247 -3.613 -12.008 1 86.44 114 SER A C 1
ATOM 868 O O . SER A 1 114 ? 1.102 -4.434 -11.664 1 86.44 114 SER A O 1
ATOM 870 N N . THR A 1 115 ? -1.055 -3.828 -12.148 1 86.81 115 THR A N 1
ATOM 871 C CA . THR A 1 115 ? -1.582 -5.172 -11.953 1 86.81 115 THR A CA 1
ATOM 872 C C . THR A 1 115 ? -1.123 -6.102 -13.07 1 86.81 115 THR A C 1
ATOM 874 O O . THR A 1 115 ? -0.876 -7.285 -12.844 1 86.81 115 THR A O 1
ATOM 877 N N . ILE A 1 116 ? -0.907 -5.582 -14.195 1 89.88 116 ILE A N 1
ATOM 878 C CA . ILE A 1 116 ? -0.499 -6.359 -15.359 1 89.88 116 ILE A CA 1
ATOM 879 C C . ILE A 1 116 ? 0.909 -6.91 -15.141 1 89.88 116 ILE A C 1
ATOM 881 O O . ILE A 1 116 ? 1.193 -8.062 -15.484 1 89.88 116 ILE A O 1
ATOM 885 N N . GLN A 1 117 ? 1.765 -6.105 -14.555 1 92.75 117 GLN A N 1
ATOM 886 C CA . GLN A 1 117 ? 3.115 -6.57 -14.258 1 92.75 117 GLN A CA 1
ATOM 887 C C . GLN A 1 117 ? 3.094 -7.727 -13.266 1 92.75 117 GLN A C 1
ATOM 889 O O . GLN A 1 117 ? 3.852 -8.688 -13.398 1 92.75 117 GLN A O 1
ATOM 894 N N . GLN A 1 118 ? 2.268 -7.641 -12.328 1 93.62 118 GLN A N 1
ATOM 895 C CA . GLN A 1 118 ? 2.127 -8.695 -11.328 1 93.62 118 GLN A CA 1
ATOM 896 C C . GLN A 1 118 ? 1.626 -9.992 -11.969 1 93.62 118 GLN A C 1
ATOM 898 O O . GLN A 1 118 ? 2.141 -11.07 -11.672 1 93.62 118 GLN A O 1
ATOM 903 N N . VAL A 1 119 ? 0.598 -9.859 -12.852 1 94.19 119 VAL A N 1
ATOM 904 C CA . VAL A 1 119 ? -0.01 -11 -13.523 1 94.19 119 VAL A CA 1
ATOM 905 C C . VAL A 1 119 ? 1.048 -11.742 -14.336 1 94.19 119 VAL A C 1
ATOM 907 O O . VAL A 1 119 ? 1.161 -12.969 -14.25 1 94.19 119 VAL A O 1
ATOM 910 N N . TRP A 1 120 ? 1.845 -11.055 -15.031 1 95.5 120 TRP A N 1
ATOM 911 C CA . TRP A 1 120 ? 2.844 -11.68 -15.898 1 95.5 120 TRP A CA 1
ATOM 912 C C . TRP A 1 120 ? 3.982 -12.273 -15.078 1 95.5 120 TRP A C 1
ATOM 914 O O . TRP A 1 120 ? 4.559 -13.297 -15.453 1 95.5 120 TRP A O 1
ATOM 924 N N . ALA A 1 121 ? 4.379 -11.633 -13.969 1 96.44 121 ALA A N 1
ATOM 925 C CA . ALA A 1 121 ? 5.402 -12.211 -13.102 1 96.44 121 ALA A CA 1
ATOM 926 C C . ALA A 1 121 ? 4.98 -13.586 -12.594 1 96.44 121 ALA A C 1
ATOM 928 O O . ALA A 1 121 ? 5.77 -14.531 -12.609 1 96.44 121 ALA A O 1
ATOM 929 N N . ILE A 1 122 ? 3.674 -13.695 -12.234 1 95.38 122 ILE A N 1
ATOM 930 C CA . ILE A 1 122 ? 3.162 -14.961 -11.719 1 95.38 122 ILE A CA 1
ATOM 931 C C . ILE A 1 122 ? 3.035 -15.969 -12.859 1 95.38 122 ILE A C 1
ATOM 933 O O . ILE A 1 122 ? 3.379 -17.141 -12.703 1 95.38 122 ILE A O 1
ATOM 937 N N . ARG A 1 123 ? 2.6 -15.523 -14.031 1 96.56 123 ARG A N 1
ATOM 938 C CA . ARG A 1 123 ? 2.471 -16.406 -15.188 1 96.56 123 ARG A CA 1
ATOM 939 C C . ARG A 1 123 ? 3.826 -16.969 -15.602 1 96.56 123 ARG A C 1
ATOM 941 O O . ARG A 1 123 ? 3.953 -18.172 -15.859 1 96.56 123 ARG A O 1
ATOM 948 N N . ILE A 1 124 ? 4.855 -16.125 -15.648 1 97.44 124 ILE A N 1
ATOM 949 C CA . ILE A 1 124 ? 6.195 -16.578 -16.016 1 97.44 124 ILE A CA 1
ATOM 950 C C . ILE A 1 124 ? 6.719 -17.562 -14.977 1 97.44 124 ILE A C 1
ATOM 952 O O . ILE A 1 124 ? 7.262 -18.609 -15.32 1 97.44 124 ILE A O 1
ATOM 956 N N . GLY A 1 125 ? 6.566 -17.203 -13.711 1 97.44 125 GLY A N 1
ATOM 957 C CA . GLY A 1 125 ? 6.973 -18.125 -12.664 1 97.44 125 GLY A CA 1
ATOM 958 C C . GLY A 1 125 ? 6.273 -19.469 -12.742 1 97.44 125 GLY A C 1
ATOM 959 O O . GLY A 1 125 ? 6.914 -20.516 -12.609 1 97.44 125 GLY A O 1
ATOM 960 N N . THR A 1 126 ? 4.953 -19.453 -13.008 1 96.88 126 THR A N 1
ATOM 961 C CA . THR A 1 126 ? 4.184 -20.688 -13.141 1 96.88 126 THR A CA 1
ATOM 962 C C . THR A 1 126 ? 4.625 -21.469 -14.375 1 96.88 126 THR A C 1
ATOM 964 O O . THR A 1 126 ? 4.738 -22.703 -14.32 1 96.88 126 THR A O 1
ATOM 967 N N . GLY A 1 127 ? 4.848 -20.75 -15.422 1 97 127 GLY A N 1
ATOM 968 C CA . GLY A 1 127 ? 5.355 -21.406 -16.609 1 97 127 GLY A CA 1
ATOM 969 C C . GLY A 1 127 ? 6.684 -22.109 -16.391 1 97 127 GLY A C 1
ATOM 970 O O . GLY A 1 127 ? 6.867 -23.25 -16.812 1 97 127 GLY A O 1
ATOM 971 N N . LEU A 1 128 ? 7.609 -21.469 -15.742 1 98.06 128 LEU A N 1
ATOM 972 C CA . LEU A 1 128 ? 8.898 -22.078 -15.43 1 98.06 128 LEU A CA 1
ATOM 973 C C . LEU A 1 128 ? 8.734 -23.281 -14.523 1 98.06 128 LEU A C 1
ATOM 975 O O . LEU A 1 128 ? 9.391 -24.312 -14.719 1 98.06 128 LEU A O 1
ATOM 979 N N . ALA A 1 129 ? 7.863 -23.125 -13.578 1 97.81 129 ALA A N 1
ATOM 980 C CA . ALA A 1 129 ? 7.598 -24.25 -12.672 1 97.81 129 ALA A CA 1
ATOM 981 C C . ALA A 1 129 ? 7.031 -25.438 -13.43 1 97.81 129 ALA A C 1
ATOM 983 O O . ALA A 1 129 ? 7.359 -26.594 -13.125 1 97.81 129 ALA A O 1
ATOM 984 N N . PHE A 1 130 ? 6.219 -25.141 -14.414 1 96.75 130 PHE A N 1
ATOM 985 C CA . PHE A 1 130 ? 5.629 -26.203 -15.227 1 96.75 130 PHE A CA 1
ATOM 986 C C . PHE A 1 130 ? 6.695 -26.906 -16.062 1 96.75 130 PHE A C 1
ATOM 988 O O . PHE A 1 130 ? 6.688 -28.125 -16.188 1 96.75 130 PHE A O 1
ATOM 995 N N . VAL A 1 131 ? 7.539 -26.156 -16.656 1 97.19 131 VAL A N 1
ATOM 996 C CA . VAL A 1 131 ? 8.617 -26.734 -17.453 1 97.19 131 VAL A CA 1
ATOM 997 C C . VAL A 1 131 ? 9.508 -27.609 -16.562 1 97.19 131 VAL A C 1
ATOM 999 O O . VAL A 1 131 ? 9.875 -28.719 -16.938 1 97.19 131 VAL A O 1
ATOM 1002 N N . TYR A 1 132 ? 9.852 -27.125 -15.375 1 98.19 132 TYR A N 1
ATOM 1003 C CA . TYR A 1 132 ? 10.641 -27.859 -14.398 1 98.19 132 TYR A CA 1
ATOM 1004 C C . TYR A 1 132 ? 9.969 -29.172 -14.039 1 98.19 132 TYR A C 1
ATOM 1006 O O . TYR A 1 132 ? 10.594 -30.234 -14.094 1 98.19 132 TYR A O 1
ATOM 1014 N N . LYS A 1 133 ? 8.695 -29.125 -13.719 1 97.19 133 LYS A N 1
ATOM 1015 C CA . LYS A 1 133 ? 7.926 -30.312 -13.352 1 97.19 133 LYS A CA 1
ATOM 1016 C C . LYS A 1 133 ? 7.914 -31.328 -14.492 1 97.19 133 LYS A C 1
ATOM 1018 O O . LYS A 1 133 ? 8.102 -32.531 -14.258 1 97.19 133 LYS A O 1
ATOM 1023 N N . SER A 1 134 ? 7.652 -30.844 -15.703 1 96.06 134 SER A N 1
ATOM 1024 C CA . SER A 1 134 ? 7.602 -31.719 -16.859 1 96.06 134 SER A CA 1
ATOM 1025 C C . SER A 1 134 ? 8.93 -32.438 -17.078 1 96.06 134 SER A C 1
ATOM 1027 O O . SER A 1 134 ? 8.961 -33.625 -17.438 1 96.06 134 SER A O 1
ATOM 1029 N N . GLY A 1 135 ? 10.047 -31.719 -16.828 1 97.38 135 GLY A N 1
ATOM 1030 C CA . GLY A 1 135 ? 11.359 -32.344 -16.922 1 97.38 135 GLY A CA 1
ATOM 1031 C C . GLY A 1 135 ? 11.555 -33.469 -15.906 1 97.38 135 GLY A C 1
ATOM 1032 O O . GLY A 1 135 ? 12.039 -34.531 -16.25 1 97.38 135 GLY A O 1
ATOM 1033 N N . LEU A 1 136 ? 11.148 -33.219 -14.695 1 98.31 136 LEU A N 1
ATOM 1034 C CA . LEU A 1 136 ? 11.32 -34.219 -13.648 1 98.31 136 LEU A CA 1
ATOM 1035 C C . LEU A 1 136 ? 10.453 -35.438 -13.914 1 98.31 136 LEU A C 1
ATOM 1037 O O . LEU A 1 136 ? 10.906 -36.562 -13.766 1 98.31 136 LEU A O 1
ATOM 1041 N N . VAL A 1 137 ? 9.203 -35.156 -14.352 1 96.94 137 VAL A N 1
ATOM 1042 C CA . VAL A 1 137 ? 8.305 -36.281 -14.617 1 96.94 137 VAL A CA 1
ATOM 1043 C C . VAL A 1 137 ? 8.828 -37.094 -15.789 1 96.94 137 VAL A C 1
ATOM 1045 O O . VAL A 1 137 ? 8.727 -38.344 -15.789 1 96.94 137 VAL A O 1
ATOM 1048 N N . ALA A 1 138 ? 9.367 -36.469 -16.75 1 96.81 138 ALA A N 1
ATOM 1049 C CA . ALA A 1 138 ? 9.969 -37.156 -17.875 1 96.81 138 ALA A CA 1
ATOM 1050 C C . ALA A 1 138 ? 11.094 -38.094 -17.422 1 96.81 138 ALA A C 1
ATOM 1052 O O . ALA A 1 138 ? 11.18 -39.25 -17.844 1 96.81 138 ALA A O 1
ATOM 1053 N N . ILE A 1 139 ? 11.945 -37.562 -16.562 1 98.06 139 ILE A N 1
ATOM 1054 C CA . ILE A 1 139 ? 13.055 -38.375 -16.031 1 98.06 139 ILE A CA 1
ATOM 1055 C C . ILE A 1 139 ? 12.508 -39.562 -15.281 1 98.06 139 ILE A C 1
ATOM 1057 O O . ILE A 1 139 ? 12.93 -40.719 -15.531 1 98.06 139 ILE A O 1
ATOM 1061 N N . LEU A 1 140 ? 11.57 -39.344 -14.43 1 98.06 140 LEU A N 1
ATOM 1062 C CA . LEU A 1 140 ? 11.016 -40.406 -13.617 1 98.06 140 LEU A CA 1
ATOM 1063 C C . LEU A 1 140 ? 10.305 -41.438 -14.492 1 98.06 140 LEU A C 1
ATOM 1065 O O . LEU A 1 140 ? 10.336 -42.625 -14.195 1 98.06 140 LEU A O 1
ATOM 1069 N N . SER A 1 141 ? 9.664 -40.938 -15.523 1 96.62 141 SER A N 1
ATOM 1070 C CA . SER A 1 141 ? 9 -41.844 -16.438 1 96.62 141 SER A CA 1
ATOM 1071 C C . SER A 1 141 ? 10.016 -42.75 -17.156 1 96.62 141 SER A C 1
ATOM 1073 O O . SER A 1 141 ? 9.766 -43.938 -17.344 1 96.62 141 SER A O 1
ATOM 1075 N N . MET A 1 142 ? 11.125 -42.219 -17.562 1 96.25 142 MET A N 1
ATOM 1076 C CA . MET A 1 142 ? 12.18 -43 -18.188 1 96.25 142 MET A CA 1
ATOM 1077 C C . MET A 1 142 ? 12.734 -44.031 -17.219 1 96.25 142 MET A C 1
ATOM 1079 O O . MET A 1 142 ? 12.969 -45.188 -17.609 1 96.25 142 MET A O 1
ATOM 1083 N N . VAL A 1 143 ? 12.93 -43.625 -16.016 1 97.69 143 VAL A N 1
ATOM 1084 C CA . VAL A 1 143 ? 13.414 -44.531 -14.977 1 97.69 143 VAL A CA 1
ATOM 1085 C C . VAL A 1 143 ? 12.383 -45.625 -14.734 1 97.69 143 VAL A C 1
ATOM 1087 O O . VAL A 1 143 ? 12.742 -46.781 -14.602 1 97.69 143 VAL A O 1
ATOM 1090 N N . ASN A 1 144 ? 11.156 -45.25 -14.688 1 97.44 144 ASN A N 1
ATOM 1091 C CA . ASN A 1 144 ? 10.078 -46.219 -14.477 1 97.44 144 ASN A CA 1
ATOM 1092 C C . ASN A 1 144 ? 10.062 -47.281 -15.547 1 97.44 144 ASN A C 1
ATOM 1094 O O . ASN A 1 144 ? 9.883 -48.469 -15.242 1 97.44 144 ASN A O 1
ATOM 1098 N N . THR A 1 145 ? 10.234 -46.906 -16.781 1 96.19 145 THR A N 1
ATOM 1099 C CA . THR A 1 145 ? 10.242 -47.875 -17.891 1 96.19 145 THR A CA 1
ATOM 1100 C C . THR A 1 145 ? 11.328 -48.938 -17.688 1 96.19 145 THR A C 1
ATOM 1102 O O . THR A 1 145 ? 11.07 -50.125 -17.844 1 96.19 145 THR A O 1
ATOM 1105 N N . GLN A 1 146 ? 12.492 -48.5 -17.328 1 96.81 146 GLN A N 1
ATOM 1106 C CA . GLN A 1 146 ? 13.578 -49.438 -17.109 1 96.81 146 GLN A CA 1
ATOM 1107 C C . GLN A 1 146 ? 13.273 -50.344 -15.906 1 96.81 146 GLN A C 1
ATOM 1109 O O . GLN A 1 146 ? 13.547 -51.562 -15.953 1 96.81 146 GLN A O 1
ATOM 1114 N N . GLN A 1 147 ? 12.719 -49.781 -14.906 1 97.25 147 GLN A N 1
ATOM 1115 C CA . GLN A 1 147 ? 12.414 -50.562 -13.703 1 97.25 147 GLN A CA 1
ATOM 1116 C C . GLN A 1 147 ? 11.32 -51.594 -13.977 1 97.25 147 GLN A C 1
ATOM 1118 O O . GLN A 1 147 ? 11.305 -52.656 -13.375 1 97.25 147 GLN A O 1
ATOM 1123 N N . ILE A 1 148 ? 10.352 -51.25 -14.859 1 97.56 148 ILE A N 1
ATOM 1124 C CA . ILE A 1 148 ? 9.32 -52.219 -15.242 1 97.56 148 ILE A CA 1
ATOM 1125 C C . ILE A 1 148 ? 9.969 -53.469 -15.789 1 97.56 148 ILE A C 1
ATOM 1127 O O . ILE A 1 148 ? 9.641 -54.594 -15.359 1 97.56 148 ILE A O 1
ATOM 1131 N N . TRP A 1 149 ? 10.938 -53.375 -16.641 1 96.31 149 TRP A N 1
ATOM 1132 C CA . TRP A 1 149 ? 11.539 -54.5 -17.312 1 96.31 149 TRP A CA 1
ATOM 1133 C C . TRP A 1 149 ? 12.438 -55.281 -16.375 1 96.31 149 TRP A C 1
ATOM 1135 O O . TRP A 1 149 ? 12.531 -56.5 -16.469 1 96.31 149 TRP A O 1
ATOM 1145 N N . VAL A 1 150 ? 13.094 -54.594 -15.422 1 95.88 150 VAL A N 1
ATOM 1146 C CA . VAL A 1 150 ? 13.844 -55.312 -14.398 1 95.88 150 VAL A CA 1
ATOM 1147 C C . VAL A 1 150 ? 12.898 -56.188 -13.602 1 95.88 150 VAL A C 1
ATOM 1149 O O . VAL A 1 150 ? 13.211 -57.375 -13.336 1 95.88 150 VAL A O 1
ATOM 1152 N N . THR A 1 151 ? 11.789 -55.656 -13.227 1 96.81 151 THR A N 1
ATOM 1153 C CA . THR A 1 151 ? 10.812 -56.406 -12.438 1 96.81 151 THR A CA 1
ATOM 1154 C C . THR A 1 151 ? 10.258 -57.594 -13.242 1 96.81 151 THR A C 1
ATOM 1156 O O . THR A 1 151 ? 10.133 -58.688 -12.719 1 96.81 151 THR A O 1
ATOM 1159 N N . LEU A 1 152 ? 9.969 -57.375 -14.547 1 96.44 152 LEU A N 1
ATOM 1160 C CA . LEU A 1 152 ? 9.344 -58.406 -15.383 1 96.44 152 LEU A CA 1
ATOM 1161 C C . LEU A 1 152 ? 10.344 -59.5 -15.742 1 96.44 152 LEU A C 1
ATOM 1163 O O . LEU A 1 152 ? 9.953 -60.594 -16.156 1 96.44 152 LEU A O 1
ATOM 1167 N N . ARG A 1 153 ? 11.625 -59.281 -15.617 1 94.62 153 ARG A N 1
ATOM 1168 C CA . ARG A 1 153 ? 12.641 -60.312 -15.852 1 94.62 153 ARG A CA 1
ATOM 1169 C C . ARG A 1 153 ? 12.867 -61.156 -14.609 1 94.62 153 ARG A C 1
ATOM 1171 O O . ARG A 1 153 ? 13.445 -62.25 -14.68 1 94.62 153 ARG A O 1
ATOM 1178 N N . ARG A 1 154 ? 12.383 -60.688 -13.492 1 94 154 ARG A N 1
ATOM 1179 C CA . ARG A 1 154 ? 12.711 -61.344 -12.234 1 94 154 ARG A CA 1
ATOM 1180 C C . ARG A 1 154 ? 11.477 -62.031 -11.633 1 94 154 ARG A C 1
ATOM 1182 O O . ARG A 1 154 ? 11.594 -63.031 -10.938 1 94 154 ARG A O 1
ATOM 1189 N N . LYS A 1 155 ? 10.328 -61.469 -11.906 1 95.94 155 LYS A N 1
ATOM 1190 C CA . LYS A 1 155 ? 9.148 -61.938 -11.188 1 95.94 155 LYS A CA 1
ATOM 1191 C C . LYS A 1 155 ? 7.996 -62.219 -12.156 1 95.94 155 LYS A C 1
ATOM 1193 O O . LYS A 1 155 ? 7.879 -61.562 -13.195 1 95.94 155 LYS A O 1
ATOM 1198 N N . PHE A 1 156 ? 7.18 -63.219 -11.812 1 96.56 156 PHE A N 1
ATOM 1199 C CA . PHE A 1 156 ? 5.922 -63.438 -12.508 1 96.56 156 PHE A CA 1
ATOM 1200 C C . PHE A 1 156 ? 4.848 -62.469 -12.039 1 96.56 156 PHE A C 1
ATOM 1202 O O . PHE A 1 156 ? 4.566 -62.375 -10.844 1 96.56 156 PHE A O 1
ATOM 1209 N N . ILE A 1 157 ? 4.297 -61.719 -12.922 1 97.38 157 ILE A N 1
ATOM 1210 C CA . ILE A 1 157 ? 3.264 -60.719 -12.625 1 97.38 157 ILE A CA 1
ATOM 1211 C C . ILE A 1 157 ? 2.004 -61.062 -13.43 1 97.38 157 ILE A C 1
ATOM 1213 O O . ILE A 1 157 ? 2.084 -61.531 -14.562 1 97.38 157 ILE A O 1
ATOM 1217 N N . THR A 1 158 ? 0.855 -60.812 -12.82 1 96.81 158 THR A N 1
ATOM 1218 C CA . THR A 1 158 ? -0.407 -61.062 -13.508 1 96.81 158 THR A CA 1
ATOM 1219 C C . THR A 1 158 ? -0.558 -60.156 -14.719 1 96.81 158 THR A C 1
ATOM 1221 O O . THR A 1 158 ? 0.035 -59.062 -14.758 1 96.81 158 THR A O 1
ATOM 1224 N N . LEU A 1 159 ? -1.323 -60.625 -15.719 1 96.38 159 LEU A N 1
ATOM 1225 C CA . LEU A 1 159 ? -1.556 -59.812 -16.906 1 96.38 159 LEU A CA 1
ATOM 1226 C C . LEU A 1 159 ? -2.145 -58.438 -16.547 1 96.38 159 LEU A C 1
ATOM 1228 O O . LEU A 1 159 ? -1.728 -57.406 -17.078 1 96.38 159 LEU A O 1
ATOM 1232 N N . GLN A 1 160 ? -3.117 -58.438 -15.656 1 95.75 160 GLN A N 1
ATOM 1233 C CA . GLN A 1 160 ? -3.67 -57.156 -15.156 1 95.75 160 GLN A CA 1
ATOM 1234 C C . GLN A 1 160 ? -2.6 -56.344 -14.461 1 95.75 160 GLN A C 1
ATOM 1236 O O . GLN A 1 160 ? -2.588 -55.094 -14.578 1 95.75 160 GLN A O 1
ATOM 1241 N N . GLY A 1 161 ? -1.818 -56.938 -13.68 1 96.44 161 GLY A N 1
ATOM 1242 C CA . GLY A 1 161 ? -0.711 -56.25 -13.031 1 96.44 161 GLY A CA 1
ATOM 1243 C C . GLY A 1 161 ? 0.24 -55.625 -14.016 1 96.44 161 GLY A C 1
ATOM 1244 O O . GLY A 1 161 ? 0.682 -54.469 -13.805 1 96.44 161 GLY A O 1
ATOM 1245 N N . ILE A 1 162 ? 0.586 -56.281 -15.125 1 97.12 162 ILE A N 1
ATOM 1246 C CA . ILE A 1 162 ? 1.475 -55.75 -16.141 1 97.12 162 ILE A CA 1
ATOM 1247 C C . ILE A 1 162 ? 0.822 -54.531 -16.797 1 97.12 162 ILE A C 1
ATOM 1249 O O . ILE A 1 162 ? 1.476 -53.531 -17.016 1 97.12 162 ILE A O 1
ATOM 1253 N N . ASP A 1 163 ? -0.445 -54.656 -17.125 1 96.06 163 ASP A N 1
ATOM 1254 C CA . ASP A 1 163 ? -1.174 -53.531 -17.656 1 96.06 163 ASP A CA 1
ATOM 1255 C C . ASP A 1 163 ? -1.049 -52.312 -16.734 1 96.06 163 ASP A C 1
ATOM 1257 O O . ASP A 1 163 ? -0.75 -51.219 -17.188 1 96.06 163 ASP A O 1
ATOM 1261 N N . ASN A 1 164 ? -1.235 -52.562 -15.461 1 96.12 164 ASN A N 1
ATOM 1262 C CA . ASN A 1 164 ? -1.173 -51.469 -14.492 1 96.12 164 ASN A CA 1
ATOM 1263 C C . ASN A 1 164 ? 0.247 -50.938 -14.352 1 96.12 164 ASN A C 1
ATOM 1265 O O . ASN A 1 164 ? 0.442 -49.719 -14.148 1 96.12 164 ASN A O 1
ATOM 1269 N N . MET A 1 165 ? 1.271 -51.75 -14.414 1 96.31 165 MET A N 1
ATOM 1270 C CA . MET A 1 165 ? 2.658 -51.281 -14.367 1 96.31 165 MET A CA 1
ATOM 1271 C C . MET A 1 165 ? 2.947 -50.312 -15.492 1 96.31 165 MET A C 1
ATOM 1273 O O . MET A 1 165 ? 3.621 -49.281 -15.281 1 96.31 165 MET A O 1
ATOM 1277 N N . PHE A 1 166 ? 2.367 -50.594 -16.641 1 94.19 166 PHE A N 1
ATOM 1278 C CA . PHE A 1 166 ? 2.607 -49.781 -17.812 1 94.19 166 PHE A CA 1
ATOM 1279 C C . PHE A 1 166 ? 1.825 -48.469 -17.719 1 94.19 166 PHE A C 1
ATOM 1281 O O . PHE A 1 166 ? 2.16 -47.5 -18.391 1 94.19 166 PHE A O 1
ATOM 1288 N N . MET A 1 167 ? 0.822 -48.406 -16.906 1 93.25 167 MET A N 1
ATOM 1289 C CA . MET A 1 167 ? -0.026 -47.219 -16.797 1 93.25 167 MET A CA 1
ATOM 1290 C C . MET A 1 167 ? 0.259 -46.469 -15.508 1 93.25 167 MET A C 1
ATOM 1292 O O . MET A 1 167 ? -0.363 -45.438 -15.234 1 93.25 167 MET A O 1
ATOM 1296 N N . LEU A 1 168 ? 1.152 -46.875 -14.688 1 94.25 168 LEU A N 1
ATOM 1297 C CA . LEU A 1 168 ? 1.418 -46.344 -13.352 1 94.25 168 LEU A CA 1
ATOM 1298 C C . LEU A 1 168 ? 1.688 -44.844 -13.398 1 94.25 168 LEU A C 1
ATOM 1300 O O . LEU A 1 168 ? 1.301 -44.125 -12.484 1 94.25 168 LEU A O 1
ATOM 1304 N N . MET A 1 169 ? 2.307 -44.344 -14.477 1 93.5 169 MET A N 1
ATOM 1305 C CA . MET A 1 169 ? 2.746 -42.938 -14.555 1 93.5 169 MET A CA 1
ATOM 1306 C C . MET A 1 169 ? 1.632 -42.062 -15.094 1 93.5 169 MET A C 1
ATOM 1308 O O . MET A 1 169 ? 1.676 -40.844 -14.938 1 93.5 169 MET A O 1
ATOM 1312 N N . ASN A 1 170 ? 0.574 -42.656 -15.703 1 90.88 170 ASN A N 1
ATOM 1313 C CA . ASN A 1 170 ? -0.425 -41.844 -16.406 1 90.88 170 ASN A CA 1
ATOM 1314 C C . ASN A 1 170 ? -1.806 -42 -15.773 1 90.88 170 ASN A C 1
ATOM 1316 O O . ASN A 1 170 ? -2.682 -41.156 -15.992 1 90.88 170 ASN A O 1
ATOM 1320 N N . ASP A 1 171 ? -1.974 -43.062 -15.023 1 92.62 171 ASP A N 1
ATOM 1321 C CA . ASP A 1 171 ? -3.262 -43.344 -14.391 1 92.62 171 ASP A CA 1
ATOM 1322 C C . ASP A 1 171 ? -3.098 -43.625 -12.898 1 92.62 171 ASP A C 1
ATOM 1324 O O . ASP A 1 171 ? -2.594 -44.688 -12.5 1 92.62 171 ASP A O 1
ATOM 1328 N N . PRO A 1 172 ? -3.635 -42.781 -12.102 1 91.12 172 PRO A N 1
ATOM 1329 C CA . PRO A 1 172 ? -3.443 -42.938 -10.656 1 91.12 172 PRO A CA 1
ATOM 1330 C C . PRO A 1 172 ? -4.195 -44.125 -10.094 1 91.12 172 PRO A C 1
ATOM 1332 O O . PRO A 1 172 ? -3.855 -44.625 -9.023 1 91.12 172 PRO A O 1
ATOM 1335 N N . THR A 1 173 ? -5.184 -44.688 -10.82 1 90.62 173 THR A N 1
ATOM 1336 C CA . THR A 1 173 ? -5.938 -45.812 -10.32 1 90.62 173 THR A CA 1
ATOM 1337 C C . THR A 1 173 ? -5.066 -47.094 -10.312 1 90.62 173 THR A C 1
ATOM 1339 O O . THR A 1 173 ? -5.367 -48.031 -9.602 1 90.62 173 THR A O 1
ATOM 1342 N N . ALA A 1 174 ? -4.039 -47.062 -11.133 1 94.38 174 ALA A N 1
ATOM 1343 C CA . ALA A 1 174 ? -3.119 -48.188 -11.188 1 94.38 174 ALA A CA 1
ATOM 1344 C C . ALA A 1 174 ? -2.404 -48.375 -9.859 1 94.38 174 ALA A C 1
ATOM 1346 O O . ALA A 1 174 ? -1.915 -49.469 -9.562 1 94.38 174 ALA A O 1
ATOM 1347 N N . LEU A 1 175 ? -2.371 -47.344 -8.992 1 94.25 175 LEU A N 1
ATOM 1348 C CA . LEU A 1 175 ? -1.696 -47.406 -7.703 1 94.25 175 LEU A CA 1
ATOM 1349 C C . LEU A 1 175 ? -2.486 -48.281 -6.723 1 94.25 175 LEU A C 1
ATOM 1351 O O . LEU A 1 175 ? -1.946 -48.719 -5.703 1 94.25 175 LEU A O 1
ATOM 1355 N N . PHE A 1 176 ? -3.719 -48.531 -7.07 1 92.94 176 PHE A N 1
ATOM 1356 C CA . PHE A 1 176 ? -4.551 -49.281 -6.113 1 92.94 176 PHE A CA 1
ATOM 1357 C C . PHE A 1 176 ? -4.516 -50.75 -6.387 1 92.94 176 PHE A C 1
ATOM 1359 O O . PHE A 1 176 ? -5.25 -51.531 -5.762 1 92.94 176 PHE A O 1
ATOM 1366 N N . ASN A 1 177 ? -3.703 -51.25 -7.312 1 94.44 177 ASN A N 1
ATOM 1367 C CA . ASN A 1 177 ? -3.527 -52.688 -7.578 1 94.44 177 ASN A CA 1
ATOM 1368 C C . ASN A 1 177 ? -2.758 -53.375 -6.453 1 94.44 177 ASN A C 1
ATOM 1370 O O . ASN A 1 177 ? -1.555 -53.156 -6.297 1 94.44 177 ASN A O 1
ATOM 1374 N N . ARG A 1 178 ? -3.371 -54.25 -5.688 1 93.94 178 ARG A N 1
ATOM 1375 C CA . ARG A 1 178 ? -2.791 -54.906 -4.52 1 93.94 178 ARG A CA 1
ATOM 1376 C C . ARG A 1 178 ? -1.662 -55.844 -4.922 1 93.94 178 ARG A C 1
ATOM 1378 O O . ARG A 1 178 ? -0.679 -56 -4.191 1 93.94 178 ARG A O 1
ATOM 1385 N N . HIS A 1 179 ? -1.86 -56.5 -6.098 1 95.06 179 HIS A N 1
ATOM 1386 C CA . HIS A 1 179 ? -0.831 -57.406 -6.586 1 95.06 179 HIS A CA 1
ATOM 1387 C C . HIS A 1 179 ? 0.495 -56.688 -6.789 1 95.06 179 HIS A C 1
ATOM 1389 O O . HIS A 1 179 ? 1.555 -57.188 -6.441 1 95.06 179 HIS A O 1
ATOM 1395 N N . LEU A 1 180 ? 0.433 -55.469 -7.27 1 95.62 180 LEU A N 1
ATOM 1396 C CA . LEU A 1 180 ? 1.643 -54.688 -7.535 1 95.62 180 LEU A CA 1
ATOM 1397 C C . LEU A 1 180 ? 2.289 -54.219 -6.234 1 95.62 180 LEU A C 1
ATOM 1399 O O . LEU A 1 180 ? 3.516 -54.156 -6.145 1 95.62 180 LEU A O 1
ATOM 1403 N N . TRP A 1 181 ? 1.553 -53.969 -5.172 1 95.25 181 TRP A N 1
ATOM 1404 C CA . TRP A 1 181 ? 2.094 -53.562 -3.877 1 95.25 181 TRP A CA 1
ATOM 1405 C C . TRP A 1 181 ? 2.904 -54.688 -3.248 1 95.25 181 TRP A C 1
ATOM 1407 O O . TRP A 1 181 ? 3.848 -54.438 -2.496 1 95.25 181 TRP A O 1
ATOM 1417 N N . ALA A 1 182 ? 2.568 -55.844 -3.639 1 94.69 182 ALA A N 1
ATOM 1418 C CA . ALA A 1 182 ? 3.246 -57 -3.072 1 94.69 182 ALA A CA 1
ATOM 1419 C C . ALA A 1 182 ? 4.473 -57.375 -3.898 1 94.69 182 ALA A C 1
ATOM 1421 O O . ALA A 1 182 ? 5.5 -57.781 -3.348 1 94.69 182 ALA A O 1
ATOM 1422 N N . ARG A 1 183 ? 4.406 -57.219 -5.227 1 95.62 183 ARG A N 1
ATOM 1423 C CA . ARG A 1 183 ? 5.426 -57.844 -6.086 1 95.62 183 ARG A CA 1
ATOM 1424 C C . ARG A 1 183 ? 6.281 -56.75 -6.746 1 95.62 183 ARG A C 1
ATOM 1426 O O . ARG A 1 183 ? 7.371 -57.031 -7.246 1 95.62 183 ARG A O 1
ATOM 1433 N N . ALA A 1 184 ? 5.848 -55.5 -6.793 1 97.19 184 ALA A N 1
ATOM 1434 C CA . ALA A 1 184 ? 6.566 -54.438 -7.484 1 97.19 184 ALA A CA 1
ATOM 1435 C C . ALA A 1 184 ? 6.648 -53.156 -6.617 1 97.19 184 ALA A C 1
ATOM 1437 O O . ALA A 1 184 ? 6.289 -52.094 -7.066 1 97.19 184 ALA A O 1
ATOM 1438 N N . LYS A 1 185 ? 7.215 -53.219 -5.445 1 96.12 185 LYS A N 1
ATOM 1439 C CA . LYS A 1 185 ? 7.254 -52.125 -4.453 1 96.12 185 LYS A CA 1
ATOM 1440 C C . LYS A 1 185 ? 8.07 -50.938 -4.957 1 96.12 185 LYS A C 1
ATOM 1442 O O . LYS A 1 185 ? 7.699 -49.781 -4.73 1 96.12 185 LYS A O 1
ATOM 1447 N N . THR A 1 186 ? 9.227 -51.188 -5.609 1 96.5 186 THR A N 1
ATOM 1448 C CA . THR A 1 186 ? 10.07 -50.094 -6.121 1 96.5 186 THR A CA 1
ATOM 1449 C C . THR A 1 186 ? 9.305 -49.25 -7.145 1 96.5 186 THR A C 1
ATOM 1451 O O . THR A 1 186 ? 9.414 -48.031 -7.148 1 96.5 186 THR A O 1
ATOM 1454 N N . LEU A 1 187 ? 8.492 -49.938 -8 1 97.5 187 LEU A N 1
ATOM 1455 C CA . LEU A 1 187 ? 7.707 -49.25 -9.008 1 97.5 187 LEU A CA 1
ATOM 1456 C C . LEU A 1 187 ? 6.621 -48.375 -8.352 1 97.5 187 LEU A C 1
ATOM 1458 O O . LEU A 1 187 ? 6.371 -47.25 -8.773 1 97.5 187 LEU A O 1
ATOM 1462 N N . ILE A 1 188 ? 5.992 -48.906 -7.324 1 97.19 188 ILE A N 1
ATOM 1463 C CA . ILE A 1 188 ? 4.941 -48.188 -6.617 1 97.19 188 ILE A CA 1
ATOM 1464 C C . ILE A 1 188 ? 5.527 -46.969 -5.941 1 97.19 188 ILE A C 1
ATOM 1466 O O . ILE A 1 188 ? 4.941 -45.875 -6.012 1 97.19 188 ILE A O 1
ATOM 1470 N N . LEU A 1 189 ? 6.641 -47.125 -5.309 1 97.31 189 LEU A N 1
ATOM 1471 C CA . LEU A 1 189 ? 7.289 -45.969 -4.648 1 97.31 189 LEU A CA 1
ATOM 1472 C C . LEU A 1 189 ? 7.668 -44.906 -5.664 1 97.31 189 LEU A C 1
ATOM 1474 O O . LEU A 1 189 ? 7.461 -43.719 -5.418 1 97.31 189 LEU A O 1
ATOM 1478 N N . LEU A 1 190 ? 8.242 -45.344 -6.77 1 97.75 190 LEU A N 1
ATOM 1479 C CA . LEU A 1 190 ? 8.602 -44.406 -7.832 1 97.75 190 LEU A CA 1
ATOM 1480 C C . LEU A 1 190 ? 7.375 -43.656 -8.352 1 97.75 190 LEU A C 1
ATOM 1482 O O . LEU A 1 190 ? 7.418 -42.438 -8.555 1 97.75 190 LEU A O 1
ATOM 1486 N N . ALA A 1 191 ? 6.332 -44.375 -8.555 1 97.44 191 ALA A N 1
ATOM 1487 C CA . ALA A 1 191 ? 5.094 -43.781 -9.039 1 97.44 191 ALA A CA 1
ATOM 1488 C C . ALA A 1 191 ? 4.547 -42.781 -8.031 1 97.44 191 ALA A C 1
ATOM 1490 O O . ALA A 1 191 ? 4.074 -41.688 -8.414 1 97.44 191 ALA A O 1
ATOM 1491 N N . CYS A 1 192 ? 4.586 -43.062 -6.777 1 96.81 192 CYS A N 1
ATOM 1492 C CA . CYS A 1 192 ? 4.141 -42.125 -5.742 1 96.81 192 CYS A CA 1
ATOM 1493 C C . CYS A 1 192 ? 4.938 -40.812 -5.789 1 96.81 192 CYS A C 1
ATOM 1495 O O . CYS A 1 192 ? 4.363 -39.75 -5.699 1 96.81 192 CYS A O 1
ATOM 1497 N N . VAL A 1 193 ? 6.219 -40.938 -5.902 1 97.38 193 VAL A N 1
ATOM 1498 C CA . VAL A 1 193 ? 7.078 -39.75 -6.008 1 97.38 193 VAL A CA 1
ATOM 1499 C C . VAL A 1 193 ? 6.688 -38.938 -7.234 1 97.38 193 VAL A C 1
ATOM 1501 O O . VAL A 1 193 ? 6.598 -37.719 -7.168 1 97.38 193 VAL A O 1
ATOM 1504 N N . ALA A 1 194 ? 6.453 -39.625 -8.336 1 97.25 194 ALA A N 1
ATOM 1505 C CA . ALA A 1 194 ? 6.094 -38.969 -9.578 1 97.25 194 ALA A CA 1
ATOM 1506 C C . ALA A 1 194 ? 4.789 -38.188 -9.422 1 97.25 194 ALA A C 1
ATOM 1508 O O . ALA A 1 194 ? 4.664 -37.062 -9.898 1 97.25 194 ALA A O 1
ATOM 1509 N N . TRP A 1 195 ? 3.846 -38.719 -8.703 1 96.5 195 TRP A N 1
ATOM 1510 C CA . TRP A 1 195 ? 2.543 -38.094 -8.539 1 96.5 195 TRP A CA 1
ATOM 1511 C C . TRP A 1 195 ? 2.617 -36.969 -7.52 1 96.5 195 TRP A C 1
ATOM 1513 O O . TRP A 1 195 ? 1.694 -36.156 -7.418 1 96.5 195 TRP A O 1
ATOM 1523 N N . LEU A 1 196 ? 3.713 -36.781 -6.805 1 96.31 196 LEU A N 1
ATOM 1524 C CA . LEU A 1 196 ? 3.914 -35.719 -5.855 1 96.31 196 LEU A CA 1
ATOM 1525 C C . LEU A 1 196 ? 4.684 -34.562 -6.496 1 96.31 196 LEU A C 1
ATOM 1527 O O . LEU A 1 196 ? 4.723 -33.438 -5.953 1 96.31 196 LEU A O 1
ATOM 1531 N N . VAL A 1 197 ? 5.23 -34.719 -7.645 1 96.81 197 VAL A N 1
ATOM 1532 C CA . VAL A 1 197 ? 6.094 -33.75 -8.297 1 96.81 197 VAL A CA 1
ATOM 1533 C C . VAL A 1 197 ? 5.309 -32.469 -8.555 1 96.81 197 VAL A C 1
ATOM 1535 O O . VAL A 1 197 ? 5.844 -31.359 -8.398 1 96.81 197 VAL A O 1
ATOM 1538 N N . PRO A 1 198 ? 3.996 -32.469 -8.867 1 95.56 198 PRO A N 1
ATOM 1539 C CA . PRO A 1 198 ? 3.244 -31.25 -9.141 1 95.56 198 PRO A CA 1
ATOM 1540 C C . PRO A 1 198 ? 3.188 -30.312 -7.93 1 95.56 198 PRO A C 1
ATOM 1542 O O . PRO A 1 198 ? 2.939 -29.109 -8.078 1 95.56 198 PRO A O 1
ATOM 1545 N N . LEU A 1 199 ? 3.439 -30.797 -6.77 1 96.69 199 LEU A N 1
ATOM 1546 C CA . LEU A 1 199 ? 3.449 -29.953 -5.582 1 96.69 199 LEU A CA 1
ATOM 1547 C C . LEU A 1 199 ? 4.523 -28.875 -5.688 1 96.69 199 LEU A C 1
ATOM 1549 O O . LEU A 1 199 ? 4.352 -27.766 -5.168 1 96.69 199 LEU A O 1
ATOM 1553 N N . ILE A 1 200 ? 5.59 -29.234 -6.406 1 97.5 200 ILE A N 1
ATOM 1554 C CA . ILE A 1 200 ? 6.672 -28.266 -6.582 1 97.5 200 ILE A CA 1
ATOM 1555 C C . ILE A 1 200 ? 6.188 -27.094 -7.43 1 97.5 200 ILE A C 1
ATOM 1557 O O . ILE A 1 200 ? 6.504 -25.938 -7.137 1 97.5 200 ILE A O 1
ATOM 1561 N N . ALA A 1 201 ? 5.379 -27.375 -8.438 1 96.62 201 ALA A N 1
ATOM 1562 C CA . ALA A 1 201 ? 4.875 -26.344 -9.336 1 96.62 201 ALA A CA 1
ATOM 1563 C C . ALA A 1 201 ? 3.791 -25.5 -8.656 1 96.62 201 ALA A C 1
ATOM 1565 O O . ALA A 1 201 ? 3.457 -24.422 -9.117 1 96.62 201 ALA A O 1
ATOM 1566 N N . ILE A 1 202 ? 3.254 -26 -7.543 1 96.94 202 ILE A N 1
ATOM 1567 C CA . ILE A 1 202 ? 2.254 -25.266 -6.773 1 96.94 202 ILE A CA 1
ATOM 1568 C C . ILE A 1 202 ? 2.947 -24.328 -5.801 1 96.94 202 ILE A C 1
ATOM 1570 O O . ILE A 1 202 ? 2.518 -23.172 -5.625 1 96.94 202 ILE A O 1
ATOM 1574 N N . ILE A 1 203 ? 4.043 -24.719 -5.258 1 97.31 203 ILE A N 1
ATOM 1575 C CA . ILE A 1 203 ? 4.707 -24 -4.168 1 97.31 203 ILE A CA 1
ATOM 1576 C C . ILE A 1 203 ? 5.566 -22.875 -4.738 1 97.31 203 ILE A C 1
ATOM 1578 O O . ILE A 1 203 ? 5.574 -21.766 -4.211 1 97.31 203 ILE A O 1
ATOM 1582 N N . THR A 1 204 ? 6.234 -23.047 -5.824 1 97.56 204 THR A N 1
ATOM 1583 C CA . THR A 1 204 ? 7.355 -22.203 -6.215 1 97.56 204 THR A CA 1
ATOM 1584 C C . THR A 1 204 ? 6.855 -20.875 -6.785 1 97.56 204 THR A C 1
ATOM 1586 O O . THR A 1 204 ? 7.402 -19.812 -6.48 1 97.56 204 THR A O 1
ATOM 1589 N N . PRO A 1 205 ? 5.793 -20.875 -7.582 1 96.62 205 PRO A N 1
ATOM 1590 C CA . PRO A 1 205 ? 5.352 -19.578 -8.086 1 96.62 205 PRO A CA 1
ATOM 1591 C C . PRO A 1 205 ? 4.805 -18.672 -6.98 1 96.62 205 PRO A C 1
ATOM 1593 O O . PRO A 1 205 ? 4.852 -17.453 -7.102 1 96.62 205 PRO A O 1
ATOM 1596 N N . ALA A 1 206 ? 4.348 -19.281 -5.906 1 96.75 206 ALA A N 1
ATOM 1597 C CA . ALA A 1 206 ? 3.723 -18.531 -4.82 1 96.75 206 ALA A CA 1
ATOM 1598 C C . ALA A 1 206 ? 4.773 -17.906 -3.912 1 96.75 206 ALA A C 1
ATOM 1600 O O . ALA A 1 206 ? 4.438 -17.234 -2.932 1 96.75 206 ALA A O 1
ATOM 1601 N N . THR A 1 207 ? 6.027 -18.031 -4.254 1 97.38 207 THR A N 1
ATOM 1602 C CA . THR A 1 207 ? 7.09 -17.5 -3.41 1 97.38 207 THR A CA 1
ATOM 1603 C C . THR A 1 207 ? 7.32 -16.016 -3.717 1 97.38 207 THR A C 1
ATOM 1605 O O . THR A 1 207 ? 8.156 -15.367 -3.086 1 97.38 207 THR A O 1
ATOM 1608 N N . LEU A 1 208 ? 6.578 -15.477 -4.664 1 96.31 208 LEU A N 1
ATOM 1609 C CA . LEU A 1 208 ? 6.59 -14.047 -4.961 1 96.31 208 LEU A CA 1
ATOM 1610 C C . LEU A 1 208 ? 5.316 -13.375 -4.449 1 96.31 208 LEU A C 1
ATOM 1612 O O . LEU A 1 208 ? 4.211 -13.797 -4.793 1 96.31 208 LEU A O 1
ATOM 1616 N N . SER A 1 209 ? 5.43 -12.445 -3.635 1 95.12 209 SER A N 1
ATOM 1617 C CA . SER A 1 209 ? 4.293 -11.734 -3.061 1 95.12 209 SER A CA 1
ATOM 1618 C C . SER A 1 209 ? 4.469 -10.227 -3.172 1 95.12 209 SER A C 1
ATOM 1620 O O . SER A 1 209 ? 5.504 -9.75 -3.641 1 95.12 209 SER A O 1
ATOM 1622 N N . VAL A 1 210 ? 3.42 -9.57 -2.879 1 93.88 210 VAL A N 1
ATOM 1623 C CA . VAL A 1 210 ? 3.434 -8.109 -2.887 1 93.88 210 VAL A CA 1
ATOM 1624 C C . VAL A 1 210 ? 3.271 -7.582 -1.462 1 93.88 210 VAL A C 1
ATOM 1626 O O . VAL A 1 210 ? 2.363 -8 -0.739 1 93.88 210 VAL A O 1
ATOM 1629 N N . LYS A 1 211 ? 4.207 -6.73 -1.061 1 91 211 LYS A N 1
ATOM 1630 C CA . LYS A 1 211 ? 4.191 -6.152 0.281 1 91 211 LYS A CA 1
ATOM 1631 C C . LYS A 1 211 ? 4.238 -4.629 0.224 1 91 211 LYS A C 1
ATOM 1633 O O . LYS A 1 211 ? 4.949 -4.051 -0.603 1 91 211 LYS A O 1
ATOM 1638 N N . ALA A 1 212 ? 3.434 -4.137 1.067 1 88.81 212 ALA A N 1
ATOM 1639 C CA . ALA A 1 212 ? 3.506 -2.688 1.222 1 88.81 212 ALA A CA 1
ATOM 1640 C C . ALA A 1 212 ? 4.684 -2.287 2.105 1 88.81 212 ALA A C 1
ATOM 1642 O O . ALA A 1 212 ? 4.871 -2.846 3.189 1 88.81 212 ALA A O 1
ATOM 1643 N N . SER A 1 213 ? 5.559 -1.378 1.588 1 86.75 213 SER A N 1
ATOM 1644 C CA . SER A 1 213 ? 6.707 -0.913 2.359 1 86.75 213 SER A CA 1
ATOM 1645 C C . SER A 1 213 ? 6.996 0.559 2.086 1 86.75 213 SER A C 1
ATOM 1647 O O . SER A 1 213 ? 6.516 1.119 1.099 1 86.75 213 SER A O 1
ATOM 1649 N N . VAL A 1 214 ? 7.598 1.127 3.127 1 86.38 214 VAL A N 1
ATOM 1650 C CA . VAL A 1 214 ? 8.008 2.523 3.002 1 86.38 214 VAL A CA 1
ATOM 1651 C C . VAL A 1 214 ? 9.508 2.602 2.719 1 86.38 214 VAL A C 1
ATOM 1653 O O . VAL A 1 214 ? 10.32 2.24 3.568 1 86.38 214 VAL A O 1
ATOM 1656 N N . LYS A 1 215 ? 9.883 2.918 1.481 1 85.25 215 LYS A N 1
ATOM 1657 C CA . LYS A 1 215 ? 11.281 3.141 1.122 1 85.25 215 LYS A CA 1
ATOM 1658 C C . LYS A 1 215 ? 11.516 4.598 0.733 1 85.25 215 LYS A C 1
ATOM 1660 O O . LYS A 1 215 ? 10.859 5.121 -0.165 1 85.25 215 LYS A O 1
ATOM 1665 N N . PRO A 1 216 ? 12.477 5.242 1.436 1 89.75 216 PRO A N 1
ATOM 1666 C CA . PRO A 1 216 ? 12.734 6.652 1.146 1 89.75 216 PRO A CA 1
ATOM 1667 C C . PRO A 1 216 ? 13.305 6.871 -0.253 1 89.75 216 PRO A C 1
ATOM 1669 O O . PRO A 1 216 ? 14.133 6.078 -0.717 1 89.75 216 PRO A O 1
ATOM 1672 N N . GLN A 1 217 ? 12.773 7.703 -0.967 1 87.12 217 GLN A N 1
ATOM 1673 C CA . GLN A 1 217 ? 13.258 8.125 -2.277 1 87.12 217 GLN A CA 1
ATOM 1674 C C . GLN A 1 217 ? 13.664 9.594 -2.27 1 87.12 217 GLN A C 1
ATOM 1676 O O . GLN A 1 217 ? 12.977 10.43 -1.674 1 87.12 217 GLN A O 1
ATOM 1681 N N . VAL A 1 218 ? 14.805 9.977 -2.859 1 93.44 218 VAL A N 1
ATOM 1682 C CA . VAL A 1 218 ? 15.281 11.352 -2.924 1 93.44 218 VAL A CA 1
ATOM 1683 C C . VAL A 1 218 ? 15 11.93 -4.309 1 93.44 218 VAL A C 1
ATOM 1685 O O . VAL A 1 218 ? 15.375 11.336 -5.324 1 93.44 218 VAL A O 1
ATOM 1688 N N . MET A 1 219 ? 14.312 12.977 -4.363 1 92.62 219 MET A N 1
ATOM 1689 C CA . MET A 1 219 ? 14.008 13.625 -5.633 1 92.62 219 MET A CA 1
ATOM 1690 C C . MET A 1 219 ? 14.109 15.148 -5.504 1 92.62 219 MET A C 1
ATOM 1692 O O . MET A 1 219 ? 13.758 15.711 -4.469 1 92.62 219 MET A O 1
ATOM 1696 N N . PRO A 1 220 ? 14.617 15.75 -6.551 1 95.12 220 PRO A N 1
ATOM 1697 C CA . PRO A 1 220 ? 14.602 17.219 -6.535 1 95.12 220 PRO A CA 1
ATOM 1698 C C . PRO A 1 220 ? 13.188 17.781 -6.594 1 95.12 220 PRO A C 1
ATOM 1700 O O . PRO A 1 220 ? 12.414 17.438 -7.488 1 95.12 220 PRO A O 1
ATOM 1703 N N . SER A 1 221 ? 12.789 18.516 -5.645 1 94.75 221 SER A N 1
ATOM 1704 C CA . SER A 1 221 ? 11.445 19.078 -5.574 1 94.75 221 SER A CA 1
ATOM 1705 C C . SER A 1 221 ? 11.492 20.562 -5.211 1 94.75 221 SER A C 1
ATOM 1707 O O . SER A 1 221 ? 12.43 21.016 -4.562 1 94.75 221 SER A O 1
ATOM 1709 N N . SER A 1 222 ? 10.5 21.234 -5.66 1 94.75 222 SER A N 1
ATOM 1710 C CA . SER A 1 222 ? 10.359 22.656 -5.332 1 94.75 222 SER A CA 1
ATOM 1711 C C . SER A 1 222 ? 9.75 22.844 -3.949 1 94.75 222 SER A C 1
ATOM 1713 O O . SER A 1 222 ? 8.656 22.328 -3.674 1 94.75 222 SER A O 1
ATOM 1715 N N . VAL A 1 223 ? 10.469 23.469 -3.062 1 94.62 223 VAL A N 1
ATOM 1716 C CA . VAL A 1 223 ? 9.992 23.672 -1.701 1 94.62 223 VAL A CA 1
ATOM 1717 C C . VAL A 1 223 ? 10 25.172 -1.365 1 94.62 223 VAL A C 1
ATOM 1719 O O . VAL A 1 223 ? 10.719 25.953 -1.996 1 94.62 223 VAL A O 1
ATOM 1722 N N . ALA A 1 224 ? 9.172 25.562 -0.399 1 93 224 ALA A N 1
ATOM 1723 C CA . ALA A 1 224 ? 9.117 26.953 0.063 1 93 224 ALA A CA 1
ATOM 1724 C C . ALA A 1 224 ? 10.422 27.344 0.759 1 93 224 ALA A C 1
ATOM 1726 O O . ALA A 1 224 ? 11 26.547 1.496 1 93 224 ALA A O 1
ATOM 1727 N N . THR A 1 225 ? 10.883 28.547 0.519 1 93.25 225 THR A N 1
ATOM 1728 C CA . THR A 1 225 ? 12.086 29.078 1.151 1 93.25 225 THR A CA 1
ATOM 1729 C C . THR A 1 225 ? 11.883 30.516 1.574 1 93.25 225 THR A C 1
ATOM 1731 O O . THR A 1 225 ? 10.859 31.125 1.257 1 93.25 225 THR A O 1
ATOM 1734 N N . VAL A 1 226 ? 12.75 30.984 2.449 1 91.5 226 VAL A N 1
ATOM 1735 C CA . VAL A 1 226 ? 12.742 32.375 2.852 1 91.5 226 VAL A CA 1
ATOM 1736 C C . VAL A 1 226 ? 13.391 33.25 1.768 1 91.5 226 VAL A C 1
ATOM 1738 O O . VAL A 1 226 ? 14.531 33 1.369 1 91.5 226 VAL A O 1
ATOM 1741 N N . ASP A 1 227 ? 12.609 34.125 1.221 1 84.88 227 ASP A N 1
ATOM 1742 C CA . ASP A 1 227 ? 13.125 35.062 0.229 1 84.88 227 ASP A CA 1
ATOM 1743 C C . ASP A 1 227 ? 12.789 36.5 0.603 1 84.88 227 ASP A C 1
ATOM 1745 O O . ASP A 1 227 ? 11.625 36.844 0.807 1 84.88 227 ASP A O 1
ATOM 1749 N N . LEU A 1 228 ? 13.766 37.281 0.641 1 90.81 228 LEU A N 1
ATOM 1750 C CA . LEU A 1 228 ? 13.625 38.656 1.1 1 90.81 228 LEU A CA 1
ATOM 1751 C C . LEU A 1 228 ? 13.484 39.594 -0.082 1 90.81 228 LEU A C 1
ATOM 1753 O O . LEU A 1 228 ? 13.445 40.812 0.101 1 90.81 228 LEU A O 1
ATOM 1757 N N . ALA A 1 229 ? 13.344 39.031 -1.246 1 84.94 229 ALA A N 1
ATOM 1758 C CA . ALA A 1 229 ? 13.305 39.844 -2.451 1 84.94 229 ALA A CA 1
ATOM 1759 C C . ALA A 1 229 ? 12.102 40.781 -2.422 1 84.94 229 ALA A C 1
ATOM 1761 O O . ALA A 1 229 ? 12.172 41.906 -2.943 1 84.94 229 ALA A O 1
ATOM 1762 N N . ASN A 1 230 ? 11.086 40.406 -1.76 1 85.06 230 ASN A N 1
ATOM 1763 C CA . ASN A 1 230 ? 9.867 41.219 -1.754 1 85.06 230 ASN A CA 1
ATOM 1764 C C . ASN A 1 230 ? 9.766 42.062 -0.493 1 85.06 230 ASN A C 1
ATOM 1766 O O . ASN A 1 230 ? 8.727 42.688 -0.237 1 85.06 230 ASN A O 1
ATOM 1770 N N . ALA A 1 231 ? 10.75 42.156 0.229 1 89.81 231 ALA A N 1
ATOM 1771 C CA . ALA A 1 231 ? 10.703 42.844 1.52 1 89.81 231 ALA A CA 1
ATOM 1772 C C . ALA A 1 231 ? 10.484 44.344 1.34 1 89.81 231 ALA A C 1
ATOM 1774 O O . ALA A 1 231 ? 10.031 45.031 2.264 1 89.81 231 ALA A O 1
ATOM 1775 N N . THR A 1 232 ? 10.766 44.875 0.167 1 86 232 THR A N 1
ATOM 1776 C CA . THR A 1 232 ? 10.555 46.281 -0.105 1 86 232 THR A CA 1
ATOM 1777 C C . THR A 1 232 ? 9.07 46.625 -0.077 1 86 232 THR A C 1
ATOM 1779 O O . THR A 1 232 ? 8.695 47.781 0.027 1 86 232 THR A O 1
ATOM 1782 N N . SER A 1 233 ? 8.266 45.594 -0.089 1 82.56 233 SER A N 1
ATOM 1783 C CA . SER A 1 233 ? 6.824 45.844 -0.099 1 82.56 233 SER A CA 1
ATOM 1784 C C . SER A 1 233 ? 6.203 45.531 1.259 1 82.56 233 SER A C 1
ATOM 1786 O O . SER A 1 233 ? 4.984 45.594 1.418 1 82.56 233 SER A O 1
ATOM 1788 N N . TRP A 1 234 ? 7.035 45.25 2.26 1 86 234 TRP A N 1
ATOM 1789 C CA . TRP A 1 234 ? 6.523 44.812 3.549 1 86 234 TRP A CA 1
ATOM 1790 C C . TRP A 1 234 ? 6.129 46 4.426 1 86 234 TRP A C 1
ATOM 1792 O O . TRP A 1 234 ? 5.512 45.812 5.477 1 86 234 TRP A O 1
ATOM 1802 N N . GLY A 1 235 ? 6.48 47.156 3.996 1 83 235 GLY A N 1
ATOM 1803 C CA . GLY A 1 235 ? 6.254 48.312 4.848 1 83 235 GLY A CA 1
ATOM 1804 C C . GLY A 1 235 ? 5.148 49.219 4.34 1 83 235 GLY A C 1
ATOM 1805 O O . GLY A 1 235 ? 4.496 48.906 3.34 1 83 235 GLY A O 1
ATOM 1806 N N . THR A 1 236 ? 4.848 50.188 5.223 1 80.31 236 THR A N 1
ATOM 1807 C CA . THR A 1 236 ? 4.082 51.344 4.785 1 80.31 236 THR A CA 1
ATOM 1808 C C . THR A 1 236 ? 5.016 52.5 4.41 1 80.31 236 THR A C 1
ATOM 1810 O O . THR A 1 236 ? 6.09 52.625 4.996 1 80.31 236 THR A O 1
ATOM 1813 N N . PHE A 1 237 ? 4.535 53.25 3.422 1 78.56 237 PHE A N 1
ATOM 1814 C CA . PHE A 1 237 ? 5.48 54.188 2.84 1 78.56 237 PHE A CA 1
ATOM 1815 C C . PHE A 1 237 ? 4.938 55.594 2.914 1 78.56 237 PHE A C 1
ATOM 1817 O O . PHE A 1 237 ? 3.738 55.844 2.74 1 78.56 237 PHE A O 1
ATOM 1824 N N . ALA A 1 238 ? 5.75 56.469 3.254 1 74.25 238 ALA A N 1
ATOM 1825 C CA . ALA A 1 238 ? 5.457 57.906 3.197 1 74.25 238 ALA A CA 1
ATOM 1826 C C . ALA A 1 238 ? 5.73 58.469 1.806 1 74.25 238 ALA A C 1
ATOM 1828 O O . ALA A 1 238 ? 6.129 57.719 0.899 1 74.25 238 ALA A O 1
ATOM 1829 N N . GLY A 1 239 ? 5.324 59.812 1.597 1 66.12 239 GLY A N 1
ATOM 1830 C CA . GLY A 1 239 ? 5.301 60.5 0.319 1 66.12 239 GLY A CA 1
ATOM 1831 C C . GLY A 1 239 ? 6.477 60.156 -0.572 1 66.12 239 GLY A C 1
ATOM 1832 O O . GLY A 1 239 ? 6.309 59.906 -1.771 1 66.12 239 GLY A O 1
ATOM 1833 N N . ALA A 1 240 ? 7.602 60.156 -0.244 1 71 240 ALA A N 1
ATOM 1834 C CA . ALA A 1 240 ? 8.734 59.938 -1.145 1 71 240 ALA A CA 1
ATOM 1835 C C . ALA A 1 240 ? 9.07 58.438 -1.248 1 71 240 ALA A C 1
ATOM 1837 O O . ALA A 1 240 ? 10.047 58.062 -1.898 1 71 240 ALA A O 1
ATOM 1838 N N . GLY A 1 241 ? 8.336 57.562 -0.652 1 78.06 241 GLY A N 1
ATOM 1839 C CA . GLY A 1 241 ? 8.625 56.125 -0.702 1 78.06 241 GLY A CA 1
ATOM 1840 C C . GLY A 1 241 ? 9.445 55.656 0.477 1 78.06 241 GLY A C 1
ATOM 1841 O O . GLY A 1 241 ? 9.961 54.531 0.462 1 78.06 241 GLY A O 1
ATOM 1842 N N . ARG A 1 242 ? 9.656 56.406 1.428 1 87.06 242 ARG A N 1
ATOM 1843 C CA . ARG A 1 242 ? 10.398 56.031 2.625 1 87.06 242 ARG A CA 1
ATOM 1844 C C . ARG A 1 242 ? 9.555 55.156 3.529 1 87.06 242 ARG A C 1
ATOM 1846 O O . ARG A 1 242 ? 8.359 55.375 3.703 1 87.06 242 ARG A O 1
ATOM 1853 N N . VAL A 1 243 ? 10.25 54.125 4.031 1 87.56 243 VAL A N 1
ATOM 1854 C CA . VAL A 1 243 ? 9.547 53.219 4.93 1 87.56 243 VAL A CA 1
ATOM 1855 C C . VAL A 1 243 ? 9.234 53.906 6.246 1 87.56 243 VAL A C 1
ATOM 1857 O O . VAL A 1 243 ? 10.133 54.469 6.879 1 87.56 243 VAL A O 1
ATOM 1860 N N . GLU A 1 244 ? 8.078 53.906 6.637 1 81 244 GLU A N 1
ATOM 1861 C CA . GLU A 1 244 ? 7.668 54.562 7.875 1 81 244 GLU A CA 1
ATOM 1862 C C . GLU A 1 244 ? 7.379 53.531 8.969 1 81 244 GLU A C 1
ATOM 1864 O O . GLU A 1 244 ? 7.777 53.719 10.125 1 81 244 GLU A O 1
ATOM 1869 N N . ARG A 1 245 ? 6.645 52.5 8.602 1 83.06 245 ARG A N 1
ATOM 1870 C CA . ARG A 1 245 ? 6.258 51.438 9.539 1 83.06 245 ARG A CA 1
ATOM 1871 C C . ARG A 1 245 ? 6.156 50.094 8.844 1 83.06 245 ARG A C 1
ATOM 1873 O O . ARG A 1 245 ? 6.195 50 7.617 1 83.06 245 ARG A O 1
ATOM 1880 N N . ALA A 1 246 ? 6.199 49.094 9.703 1 87.5 246 ALA A N 1
ATOM 1881 C CA . ALA A 1 246 ? 5.922 47.781 9.156 1 87.5 246 ALA A CA 1
ATOM 1882 C C . ALA A 1 246 ? 4.488 47.688 8.641 1 87.5 246 ALA A C 1
ATOM 1884 O O . ALA A 1 246 ? 3.566 48.219 9.25 1 87.5 246 ALA A O 1
ATOM 1885 N N . GLY A 1 247 ? 4.336 47.031 7.539 1 80.94 247 GLY A N 1
ATOM 1886 C CA . GLY A 1 247 ? 3.01 46.844 6.977 1 80.94 247 GLY A CA 1
ATOM 1887 C C . GLY A 1 247 ? 2.115 45.969 7.844 1 80.94 247 GLY A C 1
ATOM 1888 O O . GLY A 1 247 ? 2.594 45.281 8.75 1 80.94 247 GLY A O 1
ATOM 1889 N N . SER A 1 248 ? 0.837 46 7.602 1 77.81 248 SER A N 1
ATOM 1890 C CA . SER A 1 248 ? -0.154 45.281 8.406 1 77.81 248 SER A CA 1
ATOM 1891 C C . SER A 1 248 ? 0.023 43.781 8.297 1 77.81 248 SER A C 1
ATOM 1893 O O . SER A 1 248 ? -0.087 43.062 9.297 1 77.81 248 SER A O 1
ATOM 1895 N N . GLU A 1 249 ? 0.285 43.25 7.066 1 82.88 249 GLU A N 1
ATOM 1896 C CA . GLU A 1 249 ? 0.386 41.812 6.855 1 82.88 249 GLU A CA 1
ATOM 1897 C C . GLU A 1 249 ? 1.567 41.219 7.621 1 82.88 249 GLU A C 1
ATOM 1899 O O . GLU A 1 249 ? 1.427 40.219 8.305 1 82.88 249 GLU A O 1
ATOM 1904 N N . ILE A 1 250 ? 2.668 41.875 7.422 1 88.38 250 ILE A N 1
ATOM 1905 C CA . ILE A 1 250 ? 3.857 41.375 8.094 1 88.38 250 ILE A CA 1
ATOM 1906 C C . ILE A 1 250 ? 3.727 41.562 9.602 1 88.38 250 ILE A C 1
ATOM 1908 O O . ILE A 1 250 ? 4.219 40.75 10.383 1 88.38 250 ILE A O 1
ATOM 1912 N N . SER A 1 251 ? 3.113 42.625 10.07 1 87.5 251 SER A N 1
ATOM 1913 C CA . SER A 1 251 ? 2.865 42.844 11.492 1 87.5 251 SER A CA 1
ATOM 1914 C C . SER A 1 251 ? 1.949 41.781 12.07 1 87.5 251 SER A C 1
ATOM 1916 O O . SER A 1 251 ? 2.168 41.312 13.188 1 87.5 251 SER A O 1
ATOM 1918 N N . ARG A 1 252 ? 0.949 41.438 11.367 1 86.12 252 ARG A N 1
ATOM 1919 C CA . ARG A 1 252 ? 0.04 40.375 11.812 1 86.12 252 ARG A CA 1
ATOM 1920 C C . ARG A 1 252 ? 0.766 39.031 11.93 1 86.12 252 ARG A C 1
ATOM 1922 O O . ARG A 1 252 ? 0.532 38.281 12.875 1 86.12 252 ARG A O 1
ATOM 1929 N N . LEU A 1 253 ? 1.521 38.75 10.914 1 89.69 253 LEU A N 1
ATOM 1930 C CA . LEU A 1 253 ? 2.324 37.531 10.984 1 89.69 253 LEU A CA 1
ATOM 1931 C C . LEU A 1 253 ? 3.182 37.5 12.242 1 89.69 253 LEU A C 1
ATOM 1933 O O . LEU A 1 253 ? 3.211 36.5 12.969 1 89.69 253 LEU A O 1
ATOM 1937 N N . PHE A 1 254 ? 3.859 38.656 12.461 1 92.06 254 PHE A N 1
ATOM 1938 C CA . PHE A 1 254 ? 4.738 38.75 13.625 1 92.06 254 PHE A CA 1
ATOM 1939 C C . PHE A 1 254 ? 3.951 38.562 14.914 1 92.06 254 PHE A C 1
ATOM 1941 O O . PHE A 1 254 ? 4.395 37.844 15.812 1 92.06 254 PHE A O 1
ATOM 1948 N N . HIS A 1 255 ? 2.848 39.125 15.039 1 88.12 255 HIS A N 1
ATOM 1949 C CA . HIS A 1 255 ? 2.045 39.031 16.25 1 88.12 255 HIS A CA 1
ATOM 1950 C C . HIS A 1 255 ? 1.52 37.625 16.453 1 88.12 255 HIS A C 1
ATOM 1952 O O . HIS A 1 255 ? 1.419 37.125 17.578 1 88.12 255 HIS A O 1
ATOM 1958 N N . THR A 1 256 ? 1.144 37.031 15.375 1 89 256 THR A N 1
ATOM 1959 C CA . THR A 1 256 ? 0.709 35.625 15.461 1 89 256 THR A CA 1
ATOM 1960 C C . THR A 1 256 ? 1.833 34.75 15.984 1 89 256 THR A C 1
ATOM 1962 O O . THR A 1 256 ? 1.609 33.906 16.859 1 89 256 THR A O 1
ATOM 1965 N N . VAL A 1 257 ? 2.998 34.938 15.469 1 92.19 257 VAL A N 1
ATOM 1966 C CA . VAL A 1 257 ? 4.152 34.125 15.891 1 92.19 257 VAL A CA 1
ATOM 1967 C C . VAL A 1 257 ? 4.473 34.438 17.359 1 92.19 257 VAL A C 1
ATOM 1969 O O . VAL A 1 257 ? 4.758 33.5 18.125 1 92.19 257 VAL A O 1
ATOM 1972 N N . ALA A 1 258 ? 4.43 35.656 17.719 1 91.44 258 ALA A N 1
ATOM 1973 C CA . ALA A 1 258 ? 4.77 36.062 19.078 1 91.44 258 ALA A CA 1
ATOM 1974 C C . ALA A 1 258 ? 3.773 35.5 20.078 1 91.44 258 ALA A C 1
ATOM 1976 O O . ALA A 1 258 ? 4.168 35.031 21.141 1 91.44 258 ALA A O 1
ATOM 1977 N N . SER A 1 259 ? 2.561 35.531 19.734 1 87.06 259 SER A N 1
ATOM 1978 C CA . SER A 1 259 ? 1.543 35.094 20.672 1 87.06 259 SER A CA 1
ATOM 1979 C C . SER A 1 259 ? 1.498 33.562 20.734 1 87.06 259 SER A C 1
ATOM 1981 O O . SER A 1 259 ? 1.243 33 21.797 1 87.06 259 SER A O 1
ATOM 1983 N N . SER A 1 260 ? 1.721 32.938 19.641 1 86.5 260 SER A N 1
ATOM 1984 C CA . SER A 1 260 ? 1.666 31.469 19.609 1 86.5 260 SER A CA 1
ATOM 1985 C C . SER A 1 260 ? 2.934 30.859 20.203 1 86.5 260 SER A C 1
ATOM 1987 O O . SER A 1 260 ? 2.914 29.734 20.688 1 86.5 260 SER A O 1
ATOM 1989 N N . GLY A 1 261 ? 4.016 31.594 20.141 1 85.19 261 GLY A N 1
ATOM 1990 C CA . GLY A 1 261 ? 5.289 31.078 20.609 1 85.19 261 GLY A CA 1
ATOM 1991 C C . GLY A 1 261 ? 5.883 30.031 19.688 1 85.19 261 GLY A C 1
ATOM 1992 O O . GLY A 1 261 ? 6.711 29.219 20.125 1 85.19 261 GLY A O 1
ATOM 1993 N N . SER A 1 262 ? 5.32 30.016 18.516 1 88.69 262 SER A N 1
ATOM 1994 C CA . SER A 1 262 ? 5.789 29.031 17.531 1 88.69 262 SER A CA 1
ATOM 1995 C C . SER A 1 262 ? 5.723 29.594 16.125 1 88.69 262 SER A C 1
ATOM 1997 O O . SER A 1 262 ? 5.164 30.672 15.898 1 88.69 262 SER A O 1
ATOM 1999 N N . TYR A 1 263 ? 6.371 28.859 15.219 1 92.12 263 TYR A N 1
ATOM 2000 C CA . TYR A 1 263 ? 6.348 29.297 13.82 1 92.12 263 TYR A CA 1
ATOM 2001 C C . TYR A 1 263 ? 5.055 28.875 13.141 1 92.12 263 TYR A C 1
ATOM 2003 O O . TYR A 1 263 ? 4.367 27.953 13.609 1 92.12 263 TYR A O 1
ATOM 2011 N N . LEU A 1 264 ? 4.715 29.641 12.102 1 90.25 264 LEU A N 1
ATOM 2012 C CA . LEU A 1 264 ? 3.605 29.25 11.234 1 90.25 264 LEU A CA 1
ATOM 2013 C C . LEU A 1 264 ? 4.051 28.219 10.219 1 90.25 264 LEU A C 1
ATOM 2015 O O . LEU A 1 264 ? 5.004 28.438 9.469 1 90.25 264 LEU A O 1
ATOM 2019 N N . PRO A 1 265 ? 3.371 27.109 10.18 1 89.12 265 PRO A N 1
ATOM 2020 C CA . PRO A 1 265 ? 3.812 26.031 9.281 1 89.12 265 PRO A CA 1
ATOM 2021 C C . PRO A 1 265 ? 3.582 26.375 7.812 1 89.12 265 PRO A C 1
ATOM 2023 O O . PRO A 1 265 ? 2.643 27.094 7.48 1 89.12 265 PRO A O 1
ATOM 2026 N N . SER A 1 266 ? 4.453 25.812 6.961 1 89.19 266 SER A N 1
ATOM 2027 C CA . SER A 1 266 ? 4.305 25.891 5.512 1 89.19 266 SER A CA 1
ATOM 2028 C C . SER A 1 266 ? 3.648 24.625 4.953 1 89.19 266 SER A C 1
ATOM 2030 O O . SER A 1 266 ? 3.488 23.641 5.668 1 89.19 266 SER A O 1
ATOM 2032 N N . SER A 1 267 ? 3.27 24.766 3.703 1 85.81 267 SER A N 1
ATOM 2033 C CA . SER A 1 267 ? 2.656 23.594 3.064 1 85.81 267 SER A CA 1
ATOM 2034 C C . SER A 1 267 ? 3.689 22.516 2.781 1 85.81 267 SER A C 1
ATOM 2036 O O . SER A 1 267 ? 4.816 22.812 2.375 1 85.81 267 SER A O 1
ATOM 2038 N N . ALA A 1 268 ? 3.273 21.344 3.09 1 89.88 268 ALA A N 1
ATOM 2039 C CA . ALA A 1 268 ? 4.168 20.203 2.848 1 89.88 268 ALA A CA 1
ATOM 2040 C C . ALA A 1 268 ? 4.281 19.906 1.356 1 89.88 268 ALA A C 1
ATOM 2042 O O . ALA A 1 268 ? 3.273 19.875 0.646 1 89.88 268 ALA A O 1
ATOM 2043 N N . PRO A 1 269 ? 5.457 19.734 0.804 1 90.06 269 PRO A N 1
ATOM 2044 C CA . PRO A 1 269 ? 5.562 19.25 -0.576 1 90.06 269 PRO A CA 1
ATOM 2045 C C . PRO A 1 269 ? 5.004 17.844 -0.755 1 90.06 269 PRO A C 1
ATOM 2047 O O . PRO A 1 269 ? 4.383 17.547 -1.779 1 90.06 269 PRO A O 1
ATOM 2050 N N . PHE A 1 270 ? 5.285 16.984 0.267 1 89.75 270 PHE A N 1
ATOM 2051 C CA . PHE A 1 270 ? 4.73 15.648 0.404 1 89.75 270 PHE A CA 1
ATOM 2052 C C . PHE A 1 270 ? 4.352 15.367 1.853 1 89.75 270 PHE A C 1
ATOM 2054 O O . PHE A 1 270 ? 4.949 15.922 2.777 1 89.75 270 PHE A O 1
ATOM 2061 N N . PRO A 1 271 ? 3.365 14.508 2.025 1 87.69 271 PRO A N 1
ATOM 2062 C CA . PRO A 1 271 ? 2.918 14.266 3.4 1 87.69 271 PRO A CA 1
ATOM 2063 C C . PRO A 1 271 ? 4.047 13.789 4.312 1 87.69 271 PRO A C 1
ATOM 2065 O O . PRO A 1 271 ? 4.109 14.188 5.48 1 87.69 271 PRO A O 1
ATOM 2068 N N . ASN A 1 272 ? 4.824 12.93 3.814 1 91.44 272 ASN A N 1
ATOM 2069 C CA . ASN A 1 272 ? 6 12.461 4.539 1 91.44 272 ASN A CA 1
ATOM 2070 C C . ASN A 1 272 ? 7.289 12.781 3.787 1 91.44 272 ASN A C 1
ATOM 2072 O O . ASN A 1 272 ? 7.672 12.055 2.867 1 91.44 272 ASN A O 1
ATOM 2076 N N . ALA A 1 273 ? 7.938 13.844 4.242 1 94.69 273 ALA A N 1
ATOM 2077 C CA . ALA A 1 273 ? 9.117 14.344 3.537 1 94.69 273 ALA A CA 1
ATOM 2078 C C . ALA A 1 273 ? 10.117 14.969 4.512 1 94.69 273 ALA A C 1
ATOM 2080 O O . ALA A 1 273 ? 9.742 15.367 5.617 1 94.69 273 ALA A O 1
ATOM 2081 N N . SER A 1 274 ? 11.391 14.953 4.117 1 96.19 274 SER A N 1
ATOM 2082 C CA . SER A 1 274 ? 12.453 15.617 4.863 1 96.19 274 SER A CA 1
ATOM 2083 C C . SER A 1 274 ? 13.5 16.203 3.926 1 96.19 274 SER A C 1
ATOM 2085 O O . SER A 1 274 ? 13.828 15.602 2.898 1 96.19 274 SER A O 1
ATOM 2087 N N . TYR A 1 275 ? 14.031 17.328 4.18 1 96.94 275 TYR A N 1
ATOM 2088 C CA . TYR A 1 275 ? 15.062 17.969 3.367 1 96.94 275 TYR A CA 1
ATOM 2089 C C . TYR A 1 275 ? 15.82 19.016 4.168 1 96.94 275 TYR A C 1
ATOM 2091 O O . TYR A 1 275 ? 15.352 19.453 5.227 1 96.94 275 TYR A O 1
ATOM 2099 N N . ASP A 1 276 ? 16.938 19.391 3.691 1 97.06 276 ASP A N 1
ATOM 2100 C CA . ASP A 1 276 ? 17.75 20.453 4.277 1 97.06 276 ASP A CA 1
ATOM 2101 C C . ASP A 1 276 ? 17.594 21.75 3.496 1 97.06 276 ASP A C 1
ATOM 2103 O O . ASP A 1 276 ? 17.469 21.734 2.268 1 97.06 276 ASP A O 1
ATOM 2107 N N . LEU A 1 277 ? 17.5 22.781 4.18 1 95.88 277 LEU A N 1
ATOM 2108 C CA . LEU A 1 277 ? 17.328 24.094 3.574 1 95.88 277 LEU A CA 1
ATOM 2109 C C . LEU A 1 277 ? 18.312 25.094 4.172 1 95.88 277 LEU A C 1
ATOM 2111 O O . LEU A 1 277 ? 18.562 25.094 5.379 1 95.88 277 LEU A O 1
ATOM 2115 N N . SER A 1 278 ? 18.938 25.922 3.346 1 95.5 278 SER A N 1
ATOM 2116 C CA . SER A 1 278 ? 19.844 26.984 3.768 1 95.5 278 SER A CA 1
ATOM 2117 C C . SER A 1 278 ? 19.391 28.344 3.232 1 95.5 278 SER A C 1
ATOM 2119 O O . SER A 1 278 ? 19.031 28.469 2.059 1 95.5 278 SER A O 1
ATOM 2121 N N . PHE A 1 279 ? 19.359 29.312 4.043 1 94.75 279 PHE A N 1
ATOM 2122 C CA . PHE A 1 279 ? 18.984 30.656 3.639 1 94.75 279 PHE A CA 1
ATOM 2123 C C . PHE A 1 279 ? 19.531 31.688 4.613 1 94.75 279 PHE A C 1
ATOM 2125 O O . PHE A 1 279 ? 20.109 31.328 5.641 1 94.75 279 PHE A O 1
ATOM 2132 N N . TRP A 1 280 ? 19.438 32.969 4.297 1 94.38 280 TRP A N 1
ATOM 2133 C CA . TRP A 1 280 ? 19.844 34.062 5.156 1 94.38 280 TRP A CA 1
ATOM 2134 C C . TRP A 1 280 ? 18.656 34.938 5.531 1 94.38 280 TRP A C 1
ATOM 2136 O O . TRP A 1 280 ? 17.719 35.094 4.738 1 94.38 280 TRP A O 1
ATOM 2146 N N . ALA A 1 281 ? 18.672 35.5 6.684 1 95.94 281 ALA A N 1
ATOM 2147 C CA . ALA A 1 281 ? 17.609 36.406 7.148 1 95.94 281 ALA A CA 1
ATOM 2148 C C . ALA A 1 281 ? 18.047 37.156 8.383 1 95.94 281 ALA A C 1
ATOM 2150 O O . ALA A 1 281 ? 18.969 36.75 9.094 1 95.94 281 ALA A O 1
ATOM 2151 N N . PRO A 1 282 ? 17.438 38.312 8.578 1 96 282 PRO A N 1
ATOM 2152 C CA . PRO A 1 282 ? 17.781 39.062 9.789 1 96 282 PRO A CA 1
ATOM 2153 C C . PRO A 1 282 ? 17.297 38.375 11.062 1 96 282 PRO A C 1
ATOM 2155 O O . PRO A 1 282 ? 16.234 37.75 11.062 1 96 282 PRO A O 1
ATOM 2158 N N . SER A 1 283 ? 18.094 38.438 12.133 1 96.25 283 SER A N 1
ATOM 2159 C CA . SER A 1 283 ? 17.719 37.938 13.445 1 96.25 283 SER A CA 1
ATOM 2160 C C . SER A 1 283 ? 18.391 38.719 14.562 1 96.25 283 SER A C 1
ATOM 2162 O O . SER A 1 283 ? 19.422 39.375 14.344 1 96.25 283 SER A O 1
ATOM 2164 N N . TYR A 1 284 ? 17.781 38.688 15.664 1 96.94 284 TYR A N 1
ATOM 2165 C CA . TYR A 1 284 ? 18.359 39.375 16.812 1 96.94 284 TYR A CA 1
ATOM 2166 C C . TYR A 1 284 ? 19.234 38.438 17.641 1 96.94 284 TYR A C 1
ATOM 2168 O O . TYR A 1 284 ? 18.906 37.281 17.812 1 96.94 284 TYR A O 1
ATOM 2176 N N . LYS A 1 285 ? 20.328 38.906 18.109 1 96 285 LYS A N 1
ATOM 2177 C CA . LYS A 1 285 ? 21.156 38.312 19.141 1 96 285 LYS A CA 1
ATOM 2178 C C . LYS A 1 285 ? 21.172 39.188 20.406 1 96 285 LYS A C 1
ATOM 2180 O O . LYS A 1 285 ? 21.422 40.375 20.328 1 96 285 LYS A O 1
ATOM 2185 N N . CYS A 1 286 ? 20.812 38.594 21.5 1 95.75 286 CYS A N 1
ATOM 2186 C CA . CYS A 1 286 ? 20.766 39.312 22.766 1 95.75 286 CYS A CA 1
ATOM 2187 C C . CYS A 1 286 ? 21.875 38.875 23.703 1 95.75 286 CYS A C 1
ATOM 2189 O O . CYS A 1 286 ? 22.094 37.656 23.891 1 95.75 286 CYS A O 1
ATOM 2191 N N . VAL A 1 287 ? 22.609 39.844 24.234 1 94.69 287 VAL A N 1
ATOM 2192 C CA . VAL A 1 287 ? 23.656 39.531 25.203 1 94.69 287 VAL A CA 1
ATOM 2193 C C . VAL A 1 287 ? 23.5 40.438 26.422 1 94.69 287 VAL A C 1
ATOM 2195 O O . VAL A 1 287 ? 22.828 41.469 26.359 1 94.69 287 VAL A O 1
ATOM 2198 N N . ASN A 1 288 ? 24.031 40 27.469 1 94.25 288 ASN A N 1
ATOM 2199 C CA . ASN A 1 288 ? 24 40.844 28.672 1 94.25 288 ASN A CA 1
ATOM 2200 C C . ASN A 1 288 ? 24.812 42.125 28.469 1 94.25 288 ASN A C 1
ATOM 2202 O O . ASN A 1 288 ? 25.828 42.125 27.781 1 94.25 288 ASN A O 1
ATOM 2206 N N . LEU A 1 289 ? 24.359 43.156 29.078 1 93.44 289 LEU A N 1
ATOM 2207 C CA . LEU A 1 289 ? 25.016 44.438 28.969 1 93.44 289 LEU A CA 1
ATOM 2208 C C . LEU A 1 289 ? 26.5 44.344 29.297 1 93.44 289 LEU A C 1
ATOM 2210 O O . LEU A 1 289 ? 27.344 44.906 28.625 1 93.44 289 LEU A O 1
ATOM 2214 N N . SER A 1 290 ? 26.844 43.531 30.344 1 90.88 290 SER A N 1
ATOM 2215 C CA . SER A 1 290 ? 28.234 43.375 30.734 1 90.88 290 SER A CA 1
ATOM 2216 C C . SER A 1 290 ? 29.047 42.75 29.609 1 90.88 290 SER A C 1
ATOM 2218 O O . SER A 1 290 ? 30.188 43.156 29.359 1 90.88 290 SER A O 1
ATOM 2220 N N . GLU A 1 291 ? 28.453 41.875 28.953 1 91.88 291 GLU A N 1
ATOM 2221 C CA . GLU A 1 291 ? 29.125 41.219 27.828 1 91.88 291 GLU A CA 1
ATOM 2222 C C . GLU A 1 291 ? 29.25 42.156 26.641 1 91.88 291 GLU A C 1
ATOM 2224 O O . GLU A 1 291 ? 30.266 42.188 25.953 1 91.88 291 GLU A O 1
ATOM 2229 N N . ALA A 1 292 ? 28.188 42.938 26.375 1 90.94 292 ALA A N 1
ATOM 2230 C CA . ALA A 1 292 ? 28.203 43.875 25.266 1 90.94 292 ALA A CA 1
ATOM 2231 C C . ALA A 1 292 ? 29.266 44.938 25.484 1 90.94 292 ALA A C 1
ATOM 2233 O O . ALA A 1 292 ? 29.953 45.344 24.547 1 90.94 292 ALA A O 1
ATOM 2234 N N . VAL A 1 293 ? 29.406 45.375 26.672 1 89.88 293 VAL A N 1
ATOM 2235 C CA . VAL A 1 293 ? 30.391 46.375 27.031 1 89.88 293 VAL A CA 1
ATOM 2236 C C . VAL A 1 293 ? 31.797 45.781 26.875 1 89.88 293 VAL A C 1
ATOM 2238 O O . VAL A 1 293 ? 32.719 46.469 26.406 1 89.88 293 VAL A O 1
ATOM 2241 N N . ALA A 1 294 ? 31.953 44.625 27.25 1 88.31 294 ALA A N 1
ATOM 2242 C CA . ALA A 1 294 ? 33.25 43.969 27.125 1 88.31 294 ALA A CA 1
ATOM 2243 C C . ALA A 1 294 ? 33.625 43.812 25.656 1 88.31 294 ALA A C 1
ATOM 2245 O O . ALA A 1 294 ? 34.812 43.875 25.312 1 88.31 294 ALA A O 1
ATOM 2246 N N . GLN A 1 295 ? 32.688 43.625 24.844 1 82.31 295 GLN A N 1
ATOM 2247 C CA . GLN A 1 295 ? 32.969 43.406 23.422 1 82.31 295 GLN A CA 1
ATOM 2248 C C . GLN A 1 295 ? 33.188 44.719 22.703 1 82.31 295 GLN A C 1
ATOM 2250 O O . GLN A 1 295 ? 34.125 44.844 21.875 1 82.31 295 GLN A O 1
ATOM 2255 N N . SER A 1 296 ? 32.344 45.625 22.859 1 74.19 296 SER A N 1
ATOM 2256 C CA . SER A 1 296 ? 32.469 46.906 22.203 1 74.19 296 SER A CA 1
ATOM 2257 C C . SER A 1 296 ? 31.953 48.031 23.078 1 74.19 296 SER A C 1
ATOM 2259 O O . SER A 1 296 ? 30.781 48.406 22.969 1 74.19 296 SER A O 1
ATOM 2261 N N . ASN A 1 297 ? 32.812 48.531 23.781 1 69.94 297 ASN A N 1
ATOM 2262 C CA . ASN A 1 297 ? 32.375 49.594 24.719 1 69.94 297 ASN A CA 1
ATOM 2263 C C . ASN A 1 297 ? 32.469 50.969 24.078 1 69.94 297 ASN A C 1
ATOM 2265 O O . ASN A 1 297 ? 31.625 51.812 24.312 1 69.94 297 ASN A O 1
ATOM 2269 N N . SER A 1 298 ? 33.406 51.062 23.172 1 69.19 298 SER A N 1
ATOM 2270 C CA . SER A 1 298 ? 33.688 52.406 22.688 1 69.19 298 SER A CA 1
ATOM 2271 C C . SER A 1 298 ? 32.719 52.812 21.578 1 69.19 298 SER A C 1
ATOM 2273 O O . SER A 1 298 ? 32.438 52 20.688 1 69.19 298 SER A O 1
ATOM 2275 N N . LEU A 1 299 ? 32.062 53.875 21.828 1 73.06 299 LEU A N 1
ATOM 2276 C CA . LEU A 1 299 ? 31.156 54.469 20.844 1 73.06 299 LEU A CA 1
ATOM 2277 C C . LEU A 1 299 ? 31.75 55.75 20.266 1 73.06 299 LEU A C 1
ATOM 2279 O O . LEU A 1 299 ? 32.531 56.438 20.938 1 73.06 299 LEU A O 1
ATOM 2283 N N . THR A 1 300 ? 31.656 55.906 18.984 1 65.5 300 THR A N 1
ATOM 2284 C CA . THR A 1 300 ? 32 57.188 18.406 1 65.5 300 THR A CA 1
ATOM 2285 C C . THR A 1 300 ? 30.891 58.219 18.688 1 65.5 300 THR A C 1
ATOM 2287 O O . THR A 1 300 ? 29.75 58.062 18.25 1 65.5 300 THR A O 1
ATOM 2290 N N . PRO A 1 301 ? 31.25 59.219 19.531 1 63.62 301 PRO A N 1
ATOM 2291 C CA . PRO A 1 301 ? 30.234 60.219 19.859 1 63.62 301 PRO A CA 1
ATOM 2292 C C . PRO A 1 301 ? 29.703 60.938 18.625 1 63.62 301 PRO A C 1
ATOM 2294 O O . PRO A 1 301 ? 30.453 61.188 17.672 1 63.62 301 PRO A O 1
ATOM 2297 N N . SER A 1 302 ? 28.469 60.906 18.516 1 63.69 302 SER A N 1
ATOM 2298 C CA . SER A 1 302 ? 27.844 61.688 17.453 1 63.69 302 SER A CA 1
ATOM 2299 C C . SER A 1 302 ? 27.328 63 17.984 1 63.69 302 SER A C 1
ATOM 2301 O O . SER A 1 302 ? 27.25 63.219 19.203 1 63.69 302 SER A O 1
ATOM 2303 N N . ALA A 1 303 ? 27.188 63.906 17.125 1 56.72 303 ALA A N 1
ATOM 2304 C CA . ALA A 1 303 ? 26.703 65.25 17.469 1 56.72 303 ALA A CA 1
ATOM 2305 C C . ALA A 1 303 ? 25.406 65.188 18.281 1 56.72 303 ALA A C 1
ATOM 2307 O O . ALA A 1 303 ? 25.188 66 19.172 1 56.72 303 ALA A O 1
ATOM 2308 N N . SER A 1 304 ? 24.703 64.188 18.078 1 66.19 304 SER A N 1
ATOM 2309 C CA . SER A 1 304 ? 23.391 64.125 18.703 1 66.19 304 SER A CA 1
ATOM 2310 C C . SER A 1 304 ? 23.453 63.406 20.031 1 66.19 304 SER A C 1
ATOM 2312 O O . SER A 1 304 ? 22.625 63.656 20.922 1 66.19 304 SER A O 1
ATOM 2314 N N . TYR A 1 305 ? 24.516 62.531 20.047 1 71.56 305 TYR A N 1
ATOM 2315 C CA . TYR A 1 305 ? 24.656 61.75 21.281 1 71.56 305 TYR A CA 1
ATOM 2316 C C . TYR A 1 305 ? 26.078 61.781 21.812 1 71.56 305 TYR A C 1
ATOM 2318 O O . TYR A 1 305 ? 27.016 61.406 21.109 1 71.56 305 TYR A O 1
ATOM 2326 N N . ASN A 1 306 ? 26.281 62.406 22.844 1 73.69 306 ASN A N 1
ATOM 2327 C CA . ASN A 1 306 ? 27.609 62.625 23.422 1 73.69 306 ASN A CA 1
ATOM 2328 C C . ASN A 1 306 ? 27.984 61.5 24.406 1 73.69 306 ASN A C 1
ATOM 2330 O O . ASN A 1 306 ? 28.391 61.781 25.531 1 73.69 306 ASN A O 1
ATOM 2334 N N . TYR A 1 307 ? 27.766 60.219 24 1 80.75 307 TYR A N 1
ATOM 2335 C CA . TYR A 1 307 ? 28.188 59.156 24.875 1 80.75 307 TYR A CA 1
ATOM 2336 C C . TYR A 1 307 ? 29.516 58.562 24.422 1 80.75 307 TYR A C 1
ATOM 2338 O O . TYR A 1 307 ? 29.703 58.281 23.234 1 80.75 307 TYR A O 1
ATOM 2346 N N . SER A 1 308 ? 30.422 58.344 25.266 1 79.81 308 SER A N 1
ATOM 2347 C CA . SER A 1 308 ? 31.734 57.812 24.891 1 79.81 308 SER A CA 1
ATOM 2348 C C . SER A 1 308 ? 31.797 56.312 25.047 1 79.81 308 SER A C 1
ATOM 2350 O O . SER A 1 308 ? 32.656 55.625 24.484 1 79.81 308 SER A O 1
ATOM 2352 N N . THR A 1 309 ? 30.906 55.812 25.859 1 85.44 309 THR A N 1
ATOM 2353 C CA . THR A 1 309 ? 30.891 54.375 26.078 1 85.44 309 THR A CA 1
ATOM 2354 C C . THR A 1 309 ? 29.469 53.812 26 1 85.44 309 THR A C 1
ATOM 2356 O O . THR A 1 309 ? 28.5 54.594 26.156 1 85.44 309 THR A O 1
ATOM 2359 N N . LEU A 1 310 ? 29.375 52.5 25.719 1 88.69 310 LEU A N 1
ATOM 2360 C CA . LEU A 1 310 ? 28.062 51.844 25.703 1 88.69 310 LEU A CA 1
ATOM 2361 C C . LEU A 1 310 ? 27.391 51.938 27.062 1 88.69 310 LEU A C 1
ATOM 2363 O O . LEU A 1 310 ? 26.172 52.125 27.141 1 88.69 310 LEU A O 1
ATOM 2367 N N . GLN A 1 311 ? 28.203 51.906 28.078 1 87.94 311 GLN A N 1
ATOM 2368 C CA . GLN A 1 311 ? 27.688 52 29.422 1 87.94 311 GLN A CA 1
ATOM 2369 C C . GLN A 1 311 ? 27.062 53.375 29.688 1 87.94 311 GLN A C 1
ATOM 2371 O O . GLN A 1 311 ? 25.984 53.469 30.266 1 87.94 311 GLN A O 1
ATOM 2376 N N . SER A 1 312 ? 27.797 54.344 29.219 1 86.75 312 SER A N 1
ATOM 2377 C CA . SER A 1 312 ? 27.281 55.688 29.438 1 86.75 312 SER A CA 1
ATOM 2378 C C . SER A 1 312 ? 26 55.906 28.641 1 86.75 312 SER A C 1
ATOM 2380 O O . SER A 1 312 ? 25.094 56.594 29.109 1 86.75 312 SER A O 1
ATOM 2382 N N . GLY A 1 313 ? 25.969 55.406 27.5 1 87.25 313 GLY A N 1
ATOM 2383 C CA . GLY A 1 313 ? 24.75 55.469 26.719 1 87.25 313 GLY A CA 1
ATOM 2384 C C . GLY A 1 313 ? 23.578 54.75 27.359 1 87.25 313 GLY A C 1
ATOM 2385 O O . GLY A 1 313 ? 22.453 55.25 27.375 1 87.25 313 GLY A O 1
ATOM 2386 N N . TRP A 1 314 ? 23.844 53.562 27.891 1 90.12 314 TRP A N 1
ATOM 2387 C CA . TRP A 1 314 ? 22.844 52.781 28.594 1 90.12 314 TRP A CA 1
ATOM 2388 C C . TRP A 1 314 ? 22.281 53.562 29.781 1 90.12 314 TRP A C 1
ATOM 2390 O O . TRP A 1 314 ? 21.062 53.625 29.969 1 90.12 314 TRP A O 1
ATOM 2400 N N . ASP A 1 315 ? 23.172 54.188 30.516 1 86.5 315 ASP A N 1
ATOM 2401 C CA . ASP A 1 315 ? 22.766 54.906 31.734 1 86.5 315 ASP A CA 1
ATOM 2402 C C . ASP A 1 315 ? 21.906 56.094 31.391 1 86.5 315 ASP A C 1
ATOM 2404 O O . ASP A 1 315 ? 21 56.469 32.156 1 86.5 315 ASP A O 1
ATOM 2408 N N . ALA A 1 316 ? 22.172 56.656 30.266 1 86.12 316 ALA A N 1
ATOM 2409 C CA . ALA A 1 316 ? 21.422 57.844 29.844 1 86.12 316 ALA A CA 1
ATOM 2410 C C . ALA A 1 316 ? 20.031 57.469 29.344 1 86.12 316 ALA A C 1
ATOM 2412 O O . ALA A 1 316 ? 19.062 58.188 29.578 1 86.12 316 ALA A O 1
ATOM 2413 N N . GLU A 1 317 ? 19.922 56.344 28.672 1 87.5 317 GLU A N 1
ATOM 2414 C CA . GLU A 1 317 ? 18.688 55.938 28.016 1 87.5 317 GLU A CA 1
ATOM 2415 C C . GLU A 1 317 ? 17.766 55.188 28.969 1 87.5 317 GLU A C 1
ATOM 2417 O O . GLU A 1 317 ? 16.547 55.188 28.812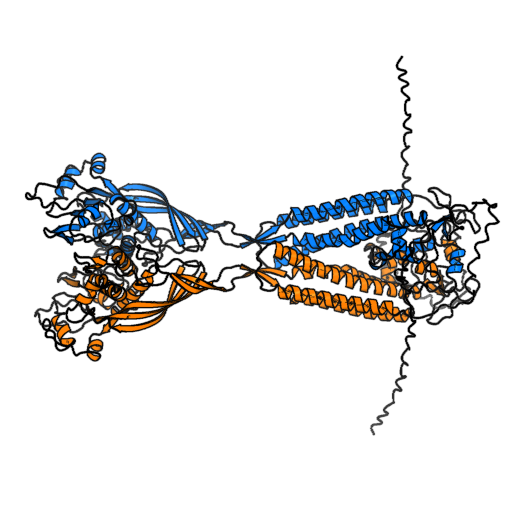 1 87.5 317 GLU A O 1
ATOM 2422 N N . MET A 1 318 ? 18.375 54.469 29.953 1 87.62 318 MET A N 1
ATOM 2423 C CA . MET A 1 318 ? 17.609 53.594 30.844 1 87.62 318 MET A CA 1
ATOM 2424 C C . MET A 1 318 ? 17.516 54.188 32.25 1 87.62 318 MET A C 1
ATOM 2426 O O . MET A 1 318 ? 17.969 53.594 33.219 1 87.62 318 MET A O 1
ATOM 2430 N N . LYS A 1 319 ? 16.922 55.25 32.281 1 80.62 319 LYS A N 1
ATOM 2431 C CA . LYS A 1 319 ? 16.766 55.875 33.594 1 80.62 319 LYS A CA 1
ATOM 2432 C C . LYS A 1 319 ? 15.695 55.156 34.406 1 80.62 319 LYS A C 1
ATOM 2434 O O . LYS A 1 319 ? 14.641 54.781 33.906 1 80.62 319 LYS A O 1
ATOM 2439 N N . PRO A 1 320 ? 15.984 54.938 35.656 1 77.19 320 PRO A N 1
ATOM 2440 C CA . PRO A 1 320 ? 15.016 54.25 36.5 1 77.19 320 PRO A CA 1
ATOM 2441 C C . PRO A 1 320 ? 13.758 55.062 36.781 1 77.19 320 PRO A C 1
ATOM 2443 O O . PRO A 1 320 ? 13.852 56.281 36.906 1 77.19 320 PRO A O 1
ATOM 2446 N N . VAL A 1 321 ? 12.664 54.5 36.656 1 78.12 321 VAL A N 1
ATOM 2447 C CA . VAL A 1 321 ? 11.367 55.094 36.969 1 78.12 321 VAL A CA 1
ATOM 2448 C C . VAL A 1 321 ? 10.711 54.312 38.125 1 78.12 321 VAL A C 1
ATOM 2450 O O . VAL A 1 321 ? 10.852 53.094 38.219 1 78.12 321 VAL A O 1
ATOM 2453 N N . ASN A 1 322 ? 10.016 55.094 38.969 1 78.88 322 ASN A N 1
ATOM 2454 C CA . ASN A 1 322 ? 9.344 54.469 40.125 1 78.88 322 ASN A CA 1
ATOM 2455 C C . ASN A 1 322 ? 8.352 53.406 39.656 1 78.88 322 ASN A C 1
ATOM 2457 O O . ASN A 1 322 ? 7.543 53.625 38.781 1 78.88 322 ASN A O 1
ATOM 2461 N N . GLY A 1 323 ? 8.516 52.281 40.312 1 79.94 323 GLY A N 1
ATOM 2462 C CA . GLY A 1 323 ? 7.57 51.188 40.094 1 79.94 323 GLY A CA 1
ATOM 2463 C C . GLY A 1 323 ? 7.824 50.438 38.812 1 79.94 323 GLY A C 1
ATOM 2464 O O . GLY A 1 323 ? 7.047 49.562 38.438 1 79.94 323 GLY A O 1
ATOM 2465 N N . GLN A 1 324 ? 8.961 50.844 38.156 1 85.56 324 GLN A N 1
ATOM 2466 C CA . GLN A 1 324 ? 9.258 50.219 36.844 1 85.56 324 GLN A CA 1
ATOM 2467 C C . GLN A 1 324 ? 9.797 48.781 37.031 1 85.56 324 GLN A C 1
ATOM 2469 O O . GLN A 1 324 ? 10.688 48.562 37.844 1 85.56 324 GLN A O 1
ATOM 2474 N N . SER A 1 325 ? 9.18 47.781 36.375 1 85.5 325 SER A N 1
ATOM 2475 C CA . SER A 1 325 ? 9.633 46.406 36.469 1 85.5 325 SER A CA 1
ATOM 2476 C C . SER A 1 325 ? 10.219 45.938 35.125 1 85.5 325 SER A C 1
ATOM 2478 O O . SER A 1 325 ? 10.938 44.938 35.062 1 85.5 325 SER A O 1
ATOM 2480 N N . TYR A 1 326 ? 9.883 46.656 34.125 1 89.44 326 TYR A N 1
ATOM 2481 C CA . TYR A 1 326 ? 10.398 46.406 32.781 1 89.44 326 TYR A CA 1
ATOM 2482 C C . TYR A 1 326 ? 10.531 47.688 32 1 89.44 326 TYR A C 1
ATOM 2484 O O . TYR A 1 326 ? 9.688 48.594 32.094 1 89.44 326 TYR A O 1
ATOM 2492 N N . ALA A 1 327 ? 11.578 47.812 31.234 1 92.31 327 ALA A N 1
ATOM 2493 C CA . ALA A 1 327 ? 11.773 48.906 30.312 1 92.31 327 ALA A CA 1
ATOM 2494 C C . ALA A 1 327 ? 12.602 48.5 29.094 1 92.31 327 ALA A C 1
ATOM 2496 O O . ALA A 1 327 ? 13.578 47.75 29.234 1 92.31 327 ALA A O 1
ATOM 2497 N N . ALA A 1 328 ? 12.133 48.844 27.984 1 94.88 328 ALA A N 1
ATOM 2498 C CA . ALA A 1 328 ? 12.891 48.625 26.766 1 94.88 328 ALA A CA 1
ATOM 2499 C C . ALA A 1 328 ? 12.883 49.875 25.891 1 94.88 328 ALA A C 1
ATOM 2501 O O . ALA A 1 328 ? 11.867 50.562 25.781 1 94.88 328 ALA A O 1
ATOM 2502 N N . VAL A 1 329 ? 14.031 50.188 25.297 1 94.75 329 VAL A N 1
ATOM 2503 C CA . VAL A 1 329 ? 14.156 51.375 24.438 1 94.75 329 VAL A CA 1
ATOM 2504 C C . VAL A 1 329 ? 14.984 51.031 23.203 1 94.75 329 VAL A C 1
ATOM 2506 O O . VAL A 1 329 ? 15.727 50.031 23.203 1 94.75 329 VAL A O 1
ATOM 2509 N N . ALA A 1 330 ? 14.711 51.75 22.156 1 94 330 ALA A N 1
ATOM 2510 C CA . ALA A 1 330 ? 15.562 51.75 20.969 1 94 330 ALA A CA 1
ATOM 2511 C C . ALA A 1 330 ? 16.453 53 20.953 1 94 330 ALA A C 1
ATOM 2513 O O . ALA A 1 330 ? 16.031 54.062 20.516 1 94 330 ALA A O 1
ATOM 2514 N N . PRO A 1 331 ? 17.672 52.781 21.359 1 89.88 331 PRO A N 1
ATOM 2515 C CA . PRO A 1 331 ? 18.516 53.969 21.438 1 89.88 331 PRO A CA 1
ATOM 2516 C C . PRO A 1 331 ? 18.859 54.531 20.078 1 89.88 331 PRO A C 1
ATOM 2518 O O . PRO A 1 331 ? 19.219 53.781 19.156 1 89.88 331 PRO A O 1
ATOM 2521 N N . GLY A 1 332 ? 18.859 55.812 19.938 1 81.88 332 GLY A N 1
ATOM 2522 C CA . GLY A 1 332 ? 19.156 56.469 18.688 1 81.88 332 GLY A CA 1
ATOM 2523 C C . GLY A 1 332 ? 20.625 56.406 18.312 1 81.88 332 GLY A C 1
ATOM 2524 O O . GLY A 1 332 ? 20.984 56.469 17.141 1 81.88 332 GLY A O 1
ATOM 2525 N N . PHE A 1 333 ? 21.484 56.219 19.312 1 80.19 333 PHE A N 1
ATOM 2526 C CA . PHE A 1 333 ? 22.922 56.281 19.062 1 80.19 333 PHE A CA 1
ATOM 2527 C C . PHE A 1 333 ? 23.438 54.906 18.594 1 80.19 333 PHE A C 1
ATOM 2529 O O . PHE A 1 333 ? 24.562 54.812 18.078 1 80.19 333 PHE A O 1
ATOM 2536 N N . LYS A 1 334 ? 22.766 53.844 18.844 1 79.81 334 LYS A N 1
ATOM 2537 C CA . LYS A 1 334 ? 23.141 52.5 18.422 1 79.81 334 LYS A CA 1
ATOM 2538 C C . LYS A 1 334 ? 22.141 51.938 17.406 1 79.81 334 LYS A C 1
ATOM 2540 O O . LYS A 1 334 ? 21.031 51.531 17.781 1 79.81 334 LYS A O 1
ATOM 2545 N N . SER A 1 335 ? 22.656 51.812 16.266 1 81.12 335 SER A N 1
ATOM 2546 C CA . SER A 1 335 ? 21.781 51.438 15.148 1 81.12 335 SER A CA 1
ATOM 2547 C C . SER A 1 335 ? 21.188 50.062 15.344 1 81.12 335 SER A C 1
ATOM 2549 O O . SER A 1 335 ? 21.906 49.094 15.594 1 81.12 335 SER A O 1
ATOM 2551 N N . ASN A 1 336 ? 19.891 49.938 15.148 1 90.12 336 ASN A N 1
ATOM 2552 C CA . ASN A 1 336 ? 19.125 48.719 15.07 1 90.12 336 ASN A CA 1
ATOM 2553 C C . ASN A 1 336 ? 19.328 47.844 16.312 1 90.12 336 ASN A C 1
ATOM 2555 O O . ASN A 1 336 ? 19.469 46.625 16.219 1 90.12 336 ASN A O 1
ATOM 2559 N N . ALA A 1 337 ? 19.516 48.5 17.484 1 92.31 337 ALA A N 1
ATOM 2560 C CA . ALA A 1 337 ? 19.672 47.812 18.766 1 92.31 337 ALA A CA 1
ATOM 2561 C C . ALA A 1 337 ? 18.469 48.062 19.672 1 92.31 337 ALA A C 1
ATOM 2563 O O . ALA A 1 337 ? 17.75 49.062 19.484 1 92.31 337 ALA A O 1
ATOM 2564 N N . LEU A 1 338 ? 18.234 47.156 20.547 1 96.06 338 LEU A N 1
ATOM 2565 C CA . LEU A 1 338 ? 17.219 47.312 21.594 1 96.06 338 LEU A CA 1
ATOM 2566 C C . LEU A 1 338 ? 17.828 47.062 22.969 1 96.06 338 LEU A C 1
ATOM 2568 O O . LEU A 1 338 ? 18.562 46.094 23.172 1 96.06 338 LEU A O 1
ATOM 2572 N N . PHE A 1 339 ? 17.562 48 23.828 1 95.75 339 PHE A N 1
ATOM 2573 C CA . PHE A 1 339 ? 17.953 47.875 25.234 1 95.75 339 PHE A CA 1
ATOM 2574 C C . PHE A 1 339 ? 16.781 47.406 26.078 1 95.75 339 PHE A C 1
ATOM 2576 O O . PHE A 1 339 ? 15.672 47.938 25.969 1 95.75 339 PHE A O 1
ATOM 2583 N N . ILE A 1 340 ? 17.031 46.344 26.859 1 95.5 340 ILE A N 1
ATOM 2584 C CA . ILE A 1 340 ? 15.953 45.781 27.672 1 95.5 340 ILE A CA 1
ATOM 2585 C C . ILE A 1 340 ? 16.422 45.625 29.109 1 95.5 340 ILE A C 1
ATOM 2587 O O . ILE A 1 340 ? 17.453 45.031 29.375 1 95.5 340 ILE A O 1
ATOM 2591 N N . TRP A 1 341 ? 15.695 46.188 29.984 1 93.06 341 TRP A N 1
ATOM 2592 C CA . TRP A 1 341 ? 15.938 46.031 31.422 1 93.06 341 TRP A CA 1
ATOM 2593 C C . TRP A 1 341 ? 14.727 45.438 32.125 1 93.06 341 TRP A C 1
ATOM 2595 O O . TRP A 1 341 ? 13.586 45.75 31.797 1 93.06 341 TRP A O 1
ATOM 2605 N N . SER A 1 342 ? 14.914 44.5 32.969 1 90.62 342 SER A N 1
ATOM 2606 C CA . SER A 1 342 ? 13.867 44 33.844 1 90.62 342 SER A CA 1
ATOM 2607 C C . SER A 1 342 ? 14.375 43.812 35.281 1 90.62 342 SER A C 1
ATOM 2609 O O . SER A 1 342 ? 15.539 43.438 35.5 1 90.62 342 SER A O 1
ATOM 2611 N N . GLY A 1 343 ? 13.531 44.094 36.156 1 85.31 343 GLY A N 1
ATOM 2612 C CA . GLY A 1 343 ? 13.867 43.969 37.562 1 85.31 343 GLY A CA 1
ATOM 2613 C C . GLY A 1 343 ? 12.695 44.219 38.5 1 85.31 343 GLY A C 1
ATOM 2614 O O . GLY A 1 343 ? 11.602 44.562 38.031 1 85.31 343 GLY A O 1
ATOM 2615 N N . PRO A 1 344 ? 12.898 43.906 39.781 1 79.12 344 PRO A N 1
ATOM 2616 C CA . PRO A 1 344 ? 11.82 44.156 40.75 1 79.12 344 PRO A CA 1
ATOM 2617 C C . PRO A 1 344 ? 11.406 45.625 40.812 1 79.12 344 PRO A C 1
ATOM 2619 O O . PRO A 1 344 ? 12.258 46.5 40.719 1 79.12 344 PRO A O 1
ATOM 2622 N N . ALA A 1 345 ? 10.047 45.781 40.875 1 75.19 345 ALA A N 1
ATOM 2623 C CA . ALA A 1 345 ? 9.523 47.125 41 1 75.19 345 ALA A CA 1
ATOM 2624 C C . ALA A 1 345 ? 9.945 47.781 42.312 1 75.19 345 ALA A C 1
ATOM 2626 O O . ALA A 1 345 ? 9.828 47.156 43.375 1 75.19 345 ALA A O 1
ATOM 2627 N N . ALA A 1 346 ? 10.945 48.719 42.312 1 67.56 346 ALA A N 1
ATOM 2628 C CA . ALA A 1 346 ? 11.367 49.406 43.531 1 67.56 346 ALA A CA 1
ATOM 2629 C C . ALA A 1 346 ? 10.859 50.844 43.562 1 67.56 346 ALA A C 1
ATOM 2631 O O . ALA A 1 346 ? 10.688 51.469 42.5 1 67.56 346 ALA A O 1
ATOM 2632 N N . TYR A 1 347 ? 10.078 51.156 44.562 1 59.78 347 TYR A N 1
ATOM 2633 C CA . TYR A 1 347 ? 9.68 52.531 44.781 1 59.78 347 TYR A CA 1
ATOM 2634 C C . TYR A 1 347 ? 10.805 53.344 45.406 1 59.78 347 TYR A C 1
ATOM 2636 O O . TYR A 1 347 ? 11.273 53 46.5 1 59.78 347 TYR A O 1
ATOM 2644 N N . VAL A 1 348 ? 11.758 53.719 44.594 1 53.5 348 VAL A N 1
ATOM 2645 C CA . VAL A 1 348 ? 12.953 54.406 45.062 1 53.5 348 VAL A CA 1
ATOM 2646 C C . VAL A 1 348 ? 12.586 55.844 45.469 1 53.5 348 VAL A C 1
ATOM 2648 O O . VAL A 1 348 ? 11.742 56.469 44.844 1 53.5 348 VAL A O 1
ATOM 2651 N N . ASN A 1 349 ? 12.633 56.219 46.781 1 50.78 349 ASN A N 1
ATOM 2652 C CA . ASN A 1 349 ? 12.5 57.594 47.281 1 50.78 349 ASN A CA 1
ATOM 2653 C C . ASN A 1 349 ? 13.266 58.594 46.406 1 50.78 349 ASN A C 1
ATOM 2655 O O . ASN A 1 349 ? 12.883 59.75 46.281 1 50.78 349 ASN A O 1
ATOM 2659 N N . SER A 1 350 ? 14.648 58.406 46.125 1 46.97 350 SER A N 1
ATOM 2660 C CA . SER A 1 350 ? 15.398 59.375 45.344 1 46.97 350 SER A CA 1
ATOM 2661 C C . SER A 1 350 ? 15.656 58.875 43.938 1 46.97 350 SER A C 1
ATOM 2663 O O . SER A 1 350 ? 15.781 57.656 43.719 1 46.97 350 SER A O 1
ATOM 2665 N N . MET A 1 351 ? 15.352 59.594 42.906 1 45.72 351 MET A N 1
ATOM 2666 C CA . MET A 1 351 ? 15.477 59.438 41.469 1 45.72 351 MET A CA 1
ATOM 2667 C C . MET A 1 351 ? 16.719 58.625 41.125 1 45.72 351 MET A C 1
ATOM 2669 O O . MET A 1 351 ? 16.828 58.094 40 1 45.72 351 MET A O 1
ATOM 2673 N N . ASN A 1 352 ? 17.797 58.844 41.875 1 45.78 352 ASN A N 1
ATOM 2674 C CA . ASN A 1 352 ? 19.141 58.375 41.531 1 45.78 352 ASN A CA 1
ATOM 2675 C C . ASN A 1 352 ? 19.344 56.938 41.969 1 45.78 352 ASN A C 1
ATOM 2677 O O . ASN A 1 352 ? 20.422 56.375 41.719 1 45.78 352 ASN A O 1
ATOM 2681 N N . ASP A 1 353 ? 18.5 56.312 42.75 1 49.06 353 ASP A N 1
ATOM 2682 C CA . ASP A 1 353 ? 18.812 55 43.312 1 49.06 353 ASP A CA 1
ATOM 2683 C C . ASP A 1 353 ? 18.266 53.875 42.438 1 49.06 353 ASP A C 1
ATOM 2685 O O . ASP A 1 353 ? 17.062 53.781 42.219 1 49.06 353 ASP A O 1
ATOM 2689 N N . ARG A 1 354 ? 18.844 53.469 41.375 1 52.5 354 ARG A N 1
ATOM 2690 C CA . ARG A 1 354 ? 18.5 52.281 40.594 1 52.5 354 ARG A CA 1
ATOM 2691 C C . ARG A 1 354 ? 18.359 51.062 41.5 1 52.5 354 ARG A C 1
ATOM 2693 O O . ARG A 1 354 ? 19.203 50.844 42.406 1 52.5 354 ARG A O 1
ATOM 2700 N N . PRO A 1 355 ? 17.281 50.5 41.688 1 53.75 355 PRO A N 1
ATOM 2701 C CA . PRO A 1 355 ? 17.312 49.25 42.469 1 53.75 355 PRO A CA 1
ATOM 2702 C C . PRO A 1 355 ? 18.469 48.344 42.062 1 53.75 355 PRO A C 1
ATOM 2704 O O . PRO A 1 355 ? 18.859 48.312 40.906 1 53.75 355 PRO A O 1
ATOM 2707 N N . VAL A 1 356 ? 19.375 48 43 1 53.47 356 VAL A N 1
ATOM 2708 C CA . VAL A 1 356 ? 20.641 47.281 42.906 1 53.47 356 VAL A CA 1
ATOM 2709 C C . VAL A 1 356 ? 20.469 46.031 42.062 1 53.47 356 VAL A C 1
ATOM 2711 O O . VAL A 1 356 ? 21.344 45.656 41.281 1 53.47 356 VAL A O 1
ATOM 2714 N N . TYR A 1 357 ? 19.344 45.188 42.062 1 65.31 357 TYR A N 1
ATOM 2715 C CA . TYR A 1 357 ? 19.469 43.875 41.406 1 65.31 357 TYR A CA 1
ATOM 2716 C C . TYR A 1 357 ? 18.547 43.812 40.188 1 65.31 357 TYR A C 1
ATOM 2718 O O . TYR A 1 357 ? 17.344 44.062 40.281 1 65.31 357 TYR A O 1
ATOM 2726 N N . ALA A 1 358 ? 19.109 43.969 38.938 1 76.81 358 ALA A N 1
ATOM 2727 C CA . ALA A 1 358 ? 18.391 43.75 37.688 1 76.81 358 ALA A CA 1
ATOM 2728 C C . ALA A 1 358 ? 18.297 42.25 37.375 1 76.81 358 ALA A C 1
ATOM 2730 O O . ALA A 1 358 ? 19.25 41.5 37.625 1 76.81 358 ALA A O 1
ATOM 2731 N N . ASN A 1 359 ? 17.094 41.812 37.062 1 80.12 359 ASN A N 1
ATOM 2732 C CA . ASN A 1 359 ? 16.922 40.438 36.594 1 80.12 359 ASN A CA 1
ATOM 2733 C C . ASN A 1 359 ? 17.547 40.219 35.219 1 80.12 359 ASN A C 1
ATOM 2735 O O . ASN A 1 359 ? 18.031 39.125 34.906 1 80.12 359 ASN A O 1
ATOM 2739 N N . ALA A 1 360 ? 17.5 41.281 34.438 1 89.44 360 ALA A N 1
ATOM 2740 C CA . ALA A 1 360 ? 18.062 41.188 33.094 1 89.44 360 ALA A CA 1
ATOM 2741 C C . ALA A 1 360 ? 18.469 42.562 32.562 1 89.44 360 ALA A C 1
ATOM 2743 O O . ALA A 1 360 ? 17.766 43.562 32.781 1 89.44 360 ALA A O 1
ATOM 2744 N N . GLU A 1 361 ? 19.562 42.75 32.094 1 94.06 361 GLU A N 1
ATOM 2745 C CA . GLU A 1 361 ? 20.094 43.875 31.312 1 94.06 361 GLU A CA 1
ATOM 2746 C C . GLU A 1 361 ? 20.625 43.375 29.969 1 94.06 361 GLU A C 1
ATOM 2748 O O . GLU A 1 361 ? 21.781 42.969 29.859 1 94.06 361 GLU A O 1
ATOM 2753 N N . LEU A 1 362 ? 19.75 43.594 28.984 1 95.69 362 LEU A N 1
ATOM 2754 C CA . LEU A 1 362 ? 20.062 42.938 27.719 1 95.69 362 LEU A CA 1
ATOM 2755 C C . LEU A 1 362 ? 20.297 44 26.625 1 95.69 362 LEU A C 1
ATOM 2757 O O . LEU A 1 362 ? 19.609 45 26.578 1 95.69 362 LEU A O 1
ATOM 2761 N N . VAL A 1 363 ? 21.266 43.75 25.859 1 94.94 363 VAL A N 1
ATOM 2762 C CA . VAL A 1 363 ? 21.484 44.469 24.594 1 94.94 363 VAL A CA 1
ATOM 2763 C C . VAL A 1 363 ? 21.234 43.531 23.422 1 94.94 363 VAL A C 1
ATOM 2765 O O . VAL A 1 363 ? 21.938 42.531 23.234 1 94.94 363 VAL A O 1
ATOM 2768 N N . CYS A 1 364 ? 20.188 43.812 22.688 1 96.31 364 CYS A N 1
ATOM 2769 C CA . CYS A 1 364 ? 19.828 43 21.531 1 96.31 364 CYS A CA 1
ATOM 2770 C C . CYS A 1 364 ? 20.156 43.719 20.219 1 96.31 364 CYS A C 1
ATOM 2772 O O . CYS A 1 364 ? 19.703 44.844 20 1 96.31 364 CYS A O 1
ATOM 2774 N N . GLN A 1 365 ? 20.906 43.062 19.391 1 94.81 365 GLN A N 1
ATOM 2775 C CA . GLN A 1 365 ? 21.328 43.656 18.141 1 94.81 365 GLN A CA 1
ATOM 2776 C C . GLN A 1 365 ? 20.891 42.781 16.953 1 94.81 365 GLN A C 1
ATOM 2778 O O . GLN A 1 365 ? 20.828 41.562 17.062 1 94.81 365 GLN A O 1
ATOM 2783 N N . LEU A 1 366 ? 20.562 43.531 15.852 1 96.25 366 LEU A N 1
ATOM 2784 C CA . LEU A 1 366 ? 20.109 42.875 14.641 1 96.25 366 LEU A CA 1
ATOM 2785 C C . LEU A 1 366 ? 21.297 42.406 13.797 1 96.25 366 LEU A C 1
ATOM 2787 O O . LEU A 1 366 ? 22.234 43.188 13.594 1 96.25 366 LEU A O 1
ATOM 2791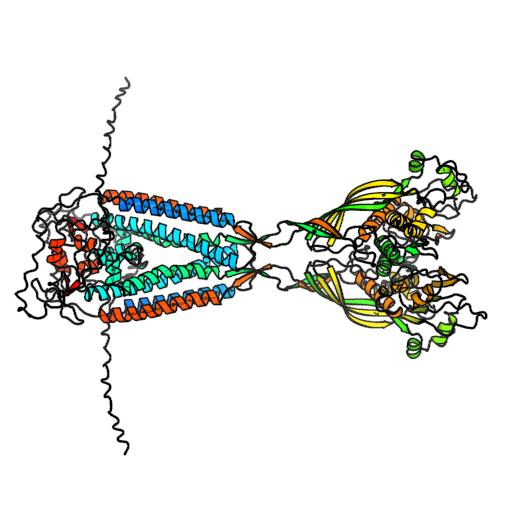 N N . TYR A 1 367 ? 21.312 41.156 13.359 1 96.12 367 TYR A N 1
ATOM 2792 C CA . TYR A 1 367 ? 22.359 40.562 12.539 1 96.12 367 TYR A CA 1
ATOM 2793 C C . TYR A 1 367 ? 21.797 40 11.242 1 96.12 367 TYR A C 1
ATOM 2795 O O . TYR A 1 367 ? 20.609 39.656 11.172 1 96.12 367 TYR A O 1
ATOM 2803 N N . ASN A 1 368 ? 22.625 40 10.195 1 95.5 368 ASN A N 1
ATOM 2804 C CA . ASN A 1 368 ? 22.391 39.062 9.094 1 95.5 368 ASN A CA 1
ATOM 2805 C C . ASN A 1 368 ? 22.797 37.625 9.477 1 95.5 368 ASN A C 1
ATOM 2807 O O . ASN A 1 368 ? 23.969 37.375 9.789 1 95.5 368 ASN A O 1
ATOM 2811 N N . THR A 1 369 ? 21.875 36.781 9.438 1 97.12 369 THR A N 1
ATOM 2812 C CA . THR A 1 369 ? 22.094 35.469 9.992 1 97.12 369 THR A CA 1
ATOM 2813 C C . THR A 1 369 ? 21.922 34.375 8.914 1 97.12 369 THR A C 1
ATOM 2815 O O . THR A 1 369 ? 21.016 34.469 8.078 1 97.12 369 THR A O 1
ATOM 2818 N N . SER A 1 370 ? 22.844 33.406 8.891 1 96.81 370 SER A N 1
ATOM 2819 C CA . SER A 1 370 ? 22.734 32.25 8.023 1 96.81 370 SER A CA 1
ATOM 2820 C C . SER A 1 370 ? 22.031 31.094 8.742 1 96.81 370 SER A C 1
ATOM 2822 O O . SER A 1 370 ? 22.453 30.703 9.836 1 96.81 370 SER A O 1
ATOM 2824 N N . TYR A 1 371 ? 21 30.625 8.156 1 96.81 371 TYR A N 1
ATOM 2825 C CA . TYR A 1 371 ? 20.234 29.5 8.719 1 96.81 371 TYR A CA 1
ATOM 2826 C C . TYR A 1 371 ? 20.469 28.234 7.914 1 96.81 371 TYR A C 1
ATOM 2828 O O . TYR A 1 371 ? 20.391 28.234 6.684 1 96.81 371 TYR A O 1
ATOM 2836 N N . GLU A 1 372 ? 20.828 27.156 8.57 1 97.38 372 GLU A N 1
ATOM 2837 C CA . GLU A 1 372 ? 20.766 25.781 8.062 1 97.38 372 GLU A CA 1
ATOM 2838 C C . GLU A 1 372 ? 19.797 24.938 8.891 1 97.38 372 GLU A C 1
ATOM 2840 O O . GLU A 1 372 ? 20.047 24.672 10.062 1 97.38 372 GLU A O 1
ATOM 2845 N N . VAL A 1 373 ? 18.734 24.562 8.234 1 97.12 373 VAL A N 1
ATOM 2846 C CA . VAL A 1 373 ? 17.688 23.875 9 1 97.12 373 VAL A CA 1
ATOM 2847 C C . VAL A 1 373 ? 17.312 22.578 8.305 1 97.12 373 VAL A C 1
ATOM 2849 O O . VAL A 1 373 ? 17.484 22.438 7.09 1 97.12 373 VAL A O 1
ATOM 2852 N N . ASN A 1 374 ? 16.922 21.609 9.062 1 97.69 374 ASN A N 1
ATOM 2853 C CA . ASN A 1 374 ? 16.297 20.406 8.562 1 97.69 374 ASN A CA 1
ATOM 2854 C C . ASN A 1 374 ? 14.773 20.484 8.672 1 97.69 374 ASN A C 1
ATOM 2856 O O . ASN A 1 374 ? 14.234 20.688 9.758 1 97.69 374 ASN A O 1
ATOM 2860 N N . MET A 1 375 ? 14.18 20.438 7.527 1 96.81 375 MET A N 1
ATOM 2861 C CA . MET A 1 375 ? 12.727 20.438 7.453 1 96.81 375 MET A CA 1
ATOM 2862 C C . MET A 1 375 ? 12.18 19.016 7.402 1 96.81 375 MET A C 1
ATOM 2864 O O . MET A 1 375 ? 12.648 18.188 6.613 1 96.81 375 MET A O 1
ATOM 2868 N N . ARG A 1 376 ? 11.227 18.734 8.266 1 96 376 ARG A N 1
ATOM 2869 C CA . ARG A 1 376 ? 10.594 17.406 8.273 1 96 376 ARG A CA 1
ATOM 2870 C C . ARG A 1 376 ? 9.07 17.531 8.32 1 96 376 ARG A C 1
ATOM 2872 O O . ARG A 1 376 ? 8.531 18.375 9.039 1 96 376 ARG A O 1
ATOM 2879 N N . PHE A 1 377 ? 8.414 16.766 7.516 1 93.31 377 PHE A N 1
ATOM 2880 C CA . PHE A 1 377 ? 6.965 16.641 7.52 1 93.31 377 PHE A CA 1
ATOM 2881 C C . PHE A 1 377 ? 6.535 15.219 7.855 1 93.31 377 PHE A C 1
ATOM 2883 O O . PHE A 1 377 ? 6.957 14.266 7.195 1 93.31 377 PHE A O 1
ATOM 2890 N N . ASP A 1 378 ? 5.805 15.031 8.875 1 89.94 378 ASP A N 1
ATOM 2891 C CA . ASP A 1 378 ? 5.199 13.758 9.266 1 89.94 378 ASP A CA 1
ATOM 2892 C C . ASP A 1 378 ? 3.684 13.797 9.094 1 89.94 378 ASP A C 1
ATOM 2894 O O . ASP A 1 378 ? 2.967 14.344 9.93 1 89.94 378 ASP A O 1
ATOM 2898 N N . ASN A 1 379 ? 3.189 13.188 8.07 1 85.56 379 ASN A N 1
ATOM 2899 C CA . ASN A 1 379 ? 1.772 13.234 7.723 1 85.56 379 ASN A CA 1
ATOM 2900 C C . ASN A 1 379 ? 1.278 14.664 7.566 1 85.56 379 ASN A C 1
ATOM 2902 O O . ASN A 1 379 ? 0.26 15.039 8.148 1 85.56 379 ASN A O 1
ATOM 2906 N N . GLY A 1 380 ? 2.162 15.414 7.016 1 86.88 380 GLY A N 1
ATOM 2907 C CA . GLY A 1 380 ? 1.785 16.781 6.711 1 86.88 380 GLY A CA 1
ATOM 2908 C C . GLY A 1 380 ? 2.133 17.766 7.82 1 86.88 380 GLY A C 1
ATOM 2909 O O . GLY A 1 380 ? 2.064 18.969 7.629 1 86.88 380 GLY A O 1
ATOM 2910 N N . ILE A 1 381 ? 2.492 17.312 8.984 1 87.19 381 ILE A N 1
ATOM 2911 C CA . ILE A 1 381 ? 2.832 18.156 10.125 1 87.19 381 ILE A CA 1
ATOM 2912 C C . ILE A 1 381 ? 4.312 18.531 10.062 1 87.19 381 ILE A C 1
ATOM 2914 O O . ILE A 1 381 ? 5.18 17.656 10.008 1 87.19 381 ILE A O 1
ATOM 2918 N N . GLN A 1 382 ? 4.559 19.75 10.156 1 91.81 382 GLN A N 1
ATOM 2919 C CA . GLN A 1 382 ? 5.906 20.266 9.945 1 91.81 382 GLN A CA 1
ATOM 2920 C C . GLN A 1 382 ? 6.691 20.328 11.25 1 91.81 382 GLN A C 1
ATOM 2922 O O . GLN A 1 382 ? 6.141 20.656 12.297 1 91.81 382 GLN A O 1
ATOM 2927 N N . SER A 1 383 ? 7.945 19.969 11.164 1 93.56 383 SER A N 1
ATOM 2928 C CA . SER A 1 383 ? 8.922 20.188 12.219 1 93.56 383 SER A CA 1
ATOM 2929 C C . SER A 1 383 ? 10.227 20.766 11.664 1 93.56 383 SER A C 1
ATOM 2931 O O . SER A 1 383 ? 10.688 20.328 10.602 1 93.56 383 SER A O 1
ATOM 2933 N N . ILE A 1 384 ? 10.711 21.797 12.312 1 95.75 384 ILE A N 1
ATOM 2934 C CA . ILE A 1 384 ? 11.961 22.422 11.883 1 95.75 384 ILE A CA 1
ATOM 2935 C C . ILE A 1 384 ? 13.039 22.188 12.93 1 95.75 384 ILE A C 1
ATOM 2937 O O . ILE A 1 384 ? 12.844 22.484 14.109 1 95.75 384 ILE A O 1
ATOM 2941 N N . THR A 1 385 ? 14.164 21.672 12.539 1 95.62 385 THR A N 1
ATOM 2942 C CA . THR A 1 385 ? 15.32 21.484 13.414 1 95.62 385 THR A CA 1
ATOM 2943 C C . THR A 1 385 ? 16.516 22.297 12.906 1 95.62 385 THR A C 1
ATOM 2945 O O . THR A 1 385 ? 17.062 21.984 11.844 1 95.62 385 THR A O 1
ATOM 2948 N N . PRO A 1 386 ? 16.859 23.281 13.664 1 95.19 386 PRO A N 1
ATOM 2949 C CA . PRO A 1 386 ? 18.031 24.047 13.242 1 95.19 386 PRO A CA 1
ATOM 2950 C C . PRO A 1 386 ? 19.344 23.266 13.383 1 95.19 386 PRO A C 1
ATOM 2952 O O . PRO A 1 386 ? 19.625 22.734 14.461 1 95.19 386 PRO A O 1
ATOM 2955 N N . ARG A 1 387 ? 20.062 23.172 12.367 1 95.38 387 ARG A N 1
ATOM 2956 C CA . ARG A 1 387 ? 21.375 22.531 12.398 1 95.38 387 ARG A CA 1
ATOM 2957 C C . ARG A 1 387 ? 22.469 23.531 12.742 1 95.38 387 ARG A C 1
ATOM 2959 O O . ARG A 1 387 ? 23.406 23.203 13.477 1 95.38 387 ARG A O 1
ATOM 2966 N N . SER A 1 388 ? 22.281 24.688 12.062 1 95.31 388 SER A N 1
ATOM 2967 C CA . SER A 1 388 ? 23.25 25.75 12.305 1 95.31 388 SER A CA 1
ATOM 2968 C C . SER A 1 388 ? 22.609 27.125 12.164 1 95.31 388 SER A C 1
ATOM 2970 O O . SER A 1 388 ? 21.812 27.359 11.25 1 95.31 388 SER A O 1
ATOM 2972 N N . ILE A 1 389 ? 22.781 27.953 13.156 1 95.19 389 ILE A N 1
ATOM 2973 C CA . ILE A 1 389 ? 22.438 29.359 13.117 1 95.19 389 ILE A CA 1
ATOM 2974 C C . ILE A 1 389 ? 23.688 30.219 13.359 1 95.19 389 ILE A C 1
ATOM 2976 O O . ILE A 1 389 ? 24.234 30.219 14.469 1 95.19 389 ILE A O 1
ATOM 2980 N N . ARG A 1 390 ? 24.172 30.875 12.312 1 93.06 390 ARG A N 1
ATOM 2981 C CA . ARG A 1 390 ? 25.406 31.656 12.406 1 93.06 390 ARG A CA 1
ATOM 2982 C C . ARG A 1 390 ? 25.125 33.125 12.203 1 93.06 390 ARG A C 1
ATOM 2984 O O . ARG A 1 390 ? 24.641 33.562 11.148 1 93.06 390 ARG A O 1
ATOM 2991 N N . TYR A 1 391 ? 25.391 33.906 13.219 1 95.19 391 TYR A N 1
ATOM 2992 C CA . TYR A 1 391 ? 25.312 35.375 13.094 1 95.19 391 TYR A CA 1
ATOM 2993 C C . TYR A 1 391 ? 26.484 35.906 12.297 1 95.19 391 TYR A C 1
ATOM 2995 O O . TYR A 1 391 ? 27.609 35.938 12.781 1 95.19 391 TYR A O 1
ATOM 3003 N N . LEU A 1 392 ? 26.312 36.375 11.109 1 94.38 392 LEU A N 1
ATOM 3004 C CA . LEU A 1 392 ? 27.375 36.719 10.18 1 94.38 392 LEU A CA 1
ATOM 3005 C C . LEU A 1 392 ? 27.828 38.156 10.391 1 94.38 392 LEU A C 1
ATOM 3007 O O . LEU A 1 392 ? 28.922 38.406 10.875 1 94.38 392 LEU A O 1
ATOM 3011 N N . HIS A 1 393 ? 26.906 39.125 10 1 92.56 393 HIS A N 1
ATOM 3012 C CA . HIS A 1 393 ? 27.281 40.531 10.055 1 92.56 393 HIS A CA 1
ATOM 3013 C C . HIS A 1 393 ? 26.25 41.344 10.836 1 92.56 393 HIS A C 1
ATOM 3015 O O . HIS A 1 393 ? 25.047 41.125 10.688 1 92.56 393 HIS A O 1
ATOM 3021 N N . LEU A 1 394 ? 26.812 42.281 11.648 1 92.75 394 LEU A N 1
ATOM 3022 C CA . LEU A 1 394 ? 25.969 43.219 12.367 1 92.75 394 LEU A CA 1
ATOM 3023 C C . LEU A 1 394 ? 25.328 44.219 11.406 1 92.75 394 LEU A C 1
ATOM 3025 O O . LEU A 1 394 ? 25.984 44.688 10.477 1 92.75 394 LEU A O 1
ATOM 3029 N N . GLN A 1 395 ? 24.047 44.438 11.586 1 92.94 395 GLN A N 1
ATOM 3030 C CA . GLN A 1 395 ? 23.359 45.438 10.781 1 92.94 395 GLN A CA 1
ATOM 3031 C C . GLN A 1 395 ? 23.562 46.812 11.352 1 92.94 395 GLN A C 1
ATOM 3033 O O . GLN A 1 395 ? 22.672 47.375 12.016 1 92.94 395 GLN A O 1
ATOM 3038 N N . ASP A 1 396 ? 24.641 47.406 10.938 1 87.69 396 ASP A N 1
ATOM 3039 C CA . ASP A 1 396 ? 25.047 48.656 11.523 1 87.69 396 ASP A CA 1
ATOM 3040 C C . ASP A 1 396 ? 24.766 49.844 10.578 1 87.69 396 ASP A C 1
ATOM 3042 O O . ASP A 1 396 ? 25.688 50.562 10.18 1 87.69 396 ASP A O 1
ATOM 3046 N N . TRP A 1 397 ? 23.672 49.969 10.141 1 88.56 397 TRP A N 1
ATOM 3047 C CA . TRP A 1 397 ? 23.281 51.094 9.32 1 88.56 397 TRP A CA 1
ATOM 3048 C C . TRP A 1 397 ? 22.344 52.031 10.094 1 88.56 397 TRP A C 1
ATOM 3050 O O . TRP A 1 397 ? 21.688 51.625 11.047 1 88.56 397 TRP A O 1
ATOM 3060 N N . ASP A 1 398 ? 22.281 53.25 9.711 1 87.38 398 ASP A N 1
ATOM 3061 C CA . ASP A 1 398 ? 21.484 54.25 10.422 1 87.38 398 ASP A CA 1
ATOM 3062 C C . ASP A 1 398 ? 20.031 54.219 9.961 1 87.38 398 ASP A C 1
ATOM 3064 O O . ASP A 1 398 ? 19.688 53.5 9.023 1 87.38 398 ASP A O 1
ATOM 3068 N N . GLU A 1 399 ? 19.203 54.969 10.711 1 88.5 399 GLU A N 1
ATOM 3069 C CA . GLU A 1 399 ? 17.766 55 10.461 1 88.5 399 GLU A CA 1
ATOM 3070 C C . GLU A 1 399 ? 17.469 55.5 9.055 1 88.5 399 GLU A C 1
ATOM 3072 O O . GLU A 1 399 ? 16.5 55.062 8.43 1 88.5 399 GLU A O 1
ATOM 3077 N N . GLY A 1 400 ? 18.266 56.438 8.578 1 87.94 400 GLY A N 1
ATOM 3078 C CA . GLY A 1 400 ? 18.062 56.938 7.227 1 87.94 400 GLY A CA 1
ATOM 3079 C C . GLY A 1 400 ? 18.234 55.875 6.156 1 87.94 400 GLY A C 1
ATOM 3080 O O . GLY A 1 400 ? 17.438 55.812 5.219 1 87.94 400 GLY A O 1
ATOM 3081 N N . THR A 1 401 ? 19.281 55.125 6.355 1 92.75 401 THR A N 1
ATOM 3082 C CA . THR A 1 401 ? 19.516 54.031 5.426 1 92.75 401 THR A CA 1
ATOM 3083 C C . THR A 1 401 ? 18.359 53.031 5.449 1 92.75 401 THR A C 1
ATOM 3085 O O . THR A 1 401 ? 17.922 52.531 4.402 1 92.75 401 THR A O 1
ATOM 3088 N N . GLY A 1 402 ? 17.844 52.719 6.605 1 93.06 402 GLY A N 1
ATOM 3089 C CA . GLY A 1 402 ? 16.719 51.812 6.746 1 93.06 402 GLY A CA 1
ATOM 3090 C C . GLY A 1 402 ? 15.438 52.375 6.133 1 93.06 402 GLY A C 1
ATOM 3091 O O . GLY A 1 402 ? 14.766 51.656 5.371 1 93.06 402 GLY A O 1
ATOM 3092 N N . SER A 1 403 ? 15.156 53.594 6.371 1 91.69 403 SER A N 1
ATOM 3093 C CA . SER A 1 403 ? 13.922 54.188 5.891 1 91.69 403 SER A CA 1
ATOM 3094 C C . SER A 1 403 ? 13.938 54.344 4.371 1 91.69 403 SER A C 1
ATOM 3096 O O . SER A 1 403 ? 12.891 54.312 3.729 1 91.69 403 SER A O 1
ATOM 3098 N N . ASN A 1 404 ? 15.102 54.469 3.785 1 93.38 404 ASN A N 1
ATOM 3099 C CA . ASN A 1 404 ? 15.227 54.625 2.342 1 93.38 404 ASN A CA 1
ATOM 3100 C C . ASN A 1 404 ? 15.445 53.312 1.628 1 93.38 404 ASN A C 1
ATOM 3102 O O . ASN A 1 404 ? 15.656 53.281 0.413 1 93.38 404 ASN A O 1
ATOM 3106 N N . SER A 1 405 ? 15.43 52.281 2.34 1 92.88 405 SER A N 1
ATOM 3107 C CA . SER A 1 405 ? 15.805 51 1.793 1 92.88 405 SER A CA 1
ATOM 3108 C C . SER A 1 405 ? 14.891 50.594 0.636 1 92.88 405 SER A C 1
ATOM 3110 O O . SER A 1 405 ? 15.352 50 -0.344 1 92.88 405 SER A O 1
ATOM 3112 N N . ALA A 1 406 ? 13.609 50.844 0.702 1 90.12 406 ALA A N 1
ATOM 3113 C CA . ALA A 1 406 ? 12.68 50.531 -0.381 1 90.12 406 ALA A CA 1
ATOM 3114 C C . ALA A 1 406 ? 12.953 51.406 -1.608 1 90.12 406 ALA A C 1
ATOM 3116 O O . ALA A 1 406 ? 12.891 50.938 -2.742 1 90.12 406 ALA A O 1
ATOM 3117 N N . LEU A 1 407 ? 13.25 52.656 -1.326 1 90.75 407 LEU A N 1
ATOM 3118 C CA . LEU A 1 407 ? 13.562 53.594 -2.4 1 90.75 407 LEU A CA 1
ATOM 3119 C C . LEU A 1 407 ? 14.844 53.188 -3.121 1 90.75 407 LEU A C 1
ATOM 3121 O O . LEU A 1 407 ? 14.938 53.312 -4.344 1 90.75 407 LEU A O 1
ATOM 3125 N N . ASP A 1 408 ? 15.781 52.781 -2.383 1 92.69 408 ASP A N 1
ATOM 3126 C CA . ASP A 1 408 ? 17.078 52.375 -2.924 1 92.69 408 ASP A CA 1
ATOM 3127 C C . ASP A 1 408 ? 17.031 50.969 -3.496 1 92.69 408 ASP A C 1
ATOM 3129 O O . ASP A 1 408 ? 18.047 50.469 -3.992 1 92.69 408 ASP A O 1
ATOM 3133 N N . LYS A 1 409 ? 15.93 50.312 -3.424 1 91.38 409 LYS A N 1
ATOM 3134 C CA . LYS A 1 409 ? 15.734 48.938 -3.945 1 91.38 409 LYS A CA 1
ATOM 3135 C C . LYS A 1 409 ? 16.734 47.969 -3.34 1 91.38 409 LYS A C 1
ATOM 3137 O O . LYS A 1 409 ? 17.422 47.25 -4.062 1 91.38 409 LYS A O 1
ATOM 3142 N N . LYS A 1 410 ? 16.906 48.062 -2.045 1 94.38 410 LYS A N 1
ATOM 3143 C CA . LYS A 1 410 ? 17.734 47.125 -1.28 1 94.38 410 LYS A CA 1
ATOM 3144 C C . LYS A 1 410 ? 16.891 46.219 -0.405 1 94.38 410 LYS A C 1
ATOM 3146 O O . LYS A 1 410 ? 16.719 46.469 0.789 1 94.38 410 LYS A O 1
ATOM 3151 N N . PRO A 1 411 ? 16.5 45.156 -0.949 1 93.06 411 PRO A N 1
ATOM 3152 C CA . PRO A 1 411 ? 15.539 44.281 -0.242 1 93.06 411 PRO A CA 1
ATOM 3153 C C . PRO A 1 411 ? 16.109 43.719 1.055 1 93.06 411 PRO A C 1
ATOM 3155 O O . PRO A 1 411 ? 15.375 43.562 2.037 1 93.06 411 PRO A O 1
ATOM 3158 N N . ALA A 1 412 ? 17.359 43.438 1.127 1 93.12 412 ALA A N 1
ATOM 3159 C CA . ALA A 1 412 ? 17.953 42.875 2.34 1 93.12 412 ALA A CA 1
ATOM 3160 C C . ALA A 1 412 ? 17.891 43.844 3.494 1 93.12 412 ALA A C 1
ATOM 3162 O O . ALA A 1 412 ? 17.578 43.5 4.629 1 93.12 412 ALA A O 1
ATOM 3163 N N . ILE A 1 413 ? 18.172 45.094 3.219 1 94.88 413 ILE A N 1
ATOM 3164 C CA . ILE A 1 413 ? 18.125 46.125 4.238 1 94.88 413 ILE A CA 1
ATOM 3165 C C . ILE A 1 413 ? 16.672 46.406 4.617 1 94.88 413 ILE A C 1
ATOM 3167 O O . ILE A 1 413 ? 16.359 46.625 5.789 1 94.88 413 ILE A O 1
ATOM 3171 N N . ALA A 1 414 ? 15.828 46.406 3.607 1 94.25 414 ALA A N 1
ATOM 3172 C CA . ALA A 1 414 ? 14.406 46.594 3.877 1 94.25 414 ALA A CA 1
ATOM 3173 C C . ALA A 1 414 ? 13.875 45.531 4.836 1 94.25 414 ALA A C 1
ATOM 3175 O O . ALA A 1 414 ? 13.141 45.844 5.773 1 94.25 414 ALA A O 1
ATOM 3176 N N . ALA A 1 415 ? 14.25 44.281 4.555 1 94.31 415 ALA A N 1
ATOM 3177 C CA . ALA A 1 415 ? 13.82 43.188 5.422 1 94.31 415 ALA A CA 1
ATOM 3178 C C . ALA A 1 415 ? 14.336 43.375 6.844 1 94.31 415 ALA A C 1
ATOM 3180 O O . ALA A 1 415 ? 13.609 43.156 7.812 1 94.31 415 ALA A O 1
ATOM 3181 N N . SER A 1 416 ? 15.562 43.75 6.969 1 95.88 416 SER A N 1
ATOM 3182 C CA . SER A 1 416 ? 16.172 43.969 8.281 1 95.88 416 SER A CA 1
ATOM 3183 C C . SER A 1 416 ? 15.508 45.156 9 1 95.88 416 SER A C 1
ATOM 3185 O O . SER A 1 416 ? 15.227 45.062 10.195 1 95.88 416 SER A O 1
ATOM 3187 N N . TYR A 1 417 ? 15.281 46.156 8.281 1 95.12 417 TYR A N 1
ATOM 3188 C CA . TYR A 1 417 ? 14.672 47.344 8.875 1 95.12 417 TYR A CA 1
ATOM 3189 C C . TYR A 1 417 ? 13.25 47.062 9.344 1 95.12 417 TYR A C 1
ATOM 3191 O O . TYR A 1 417 ? 12.852 47.469 10.43 1 95.12 417 TYR A O 1
ATOM 3199 N N . ILE A 1 418 ? 12.516 46.469 8.508 1 93.31 418 ILE A N 1
ATOM 3200 C CA . ILE A 1 418 ? 11.148 46.094 8.875 1 93.31 418 ILE A CA 1
ATOM 3201 C C . ILE A 1 418 ? 11.164 45.188 10.102 1 93.31 418 ILE A C 1
ATOM 3203 O O . ILE A 1 418 ? 10.328 45.344 11 1 93.31 418 ILE A O 1
ATOM 3207 N N . THR A 1 419 ? 12.07 44.219 10.117 1 95.75 419 THR A N 1
ATOM 3208 C CA . THR A 1 419 ? 12.219 43.375 11.297 1 95.75 419 THR A CA 1
ATOM 3209 C C . THR A 1 419 ? 12.508 44.219 12.539 1 95.75 419 THR A C 1
ATOM 3211 O O . THR A 1 419 ? 11.922 44 13.594 1 95.75 419 THR A O 1
ATOM 3214 N N . TYR A 1 420 ? 13.391 45.125 12.359 1 95.88 420 TYR A N 1
ATOM 3215 C CA . TYR A 1 420 ? 13.719 46.031 13.445 1 95.88 420 TYR A CA 1
ATOM 3216 C C . TYR A 1 420 ? 12.477 46.781 13.914 1 95.88 420 TYR A C 1
ATOM 3218 O O . TYR A 1 420 ? 12.211 46.875 15.117 1 95.88 420 TYR A O 1
ATOM 3226 N N . LEU A 1 421 ? 11.719 47.312 13 1 92.88 421 LEU A N 1
ATOM 3227 C CA . LEU A 1 421 ? 10.516 48.062 13.336 1 92.88 421 LEU A CA 1
ATOM 3228 C C . LEU A 1 421 ? 9.516 47.188 14.078 1 92.88 421 LEU A C 1
ATOM 3230 O O . LEU A 1 421 ? 8.859 47.656 15.016 1 92.88 421 LEU A O 1
ATOM 3234 N N . LEU A 1 422 ? 9.375 46 13.672 1 93.75 422 LEU A N 1
ATOM 3235 C CA . LEU A 1 422 ? 8.438 45.094 14.305 1 93.75 422 LEU A CA 1
ATOM 3236 C C . LEU A 1 422 ? 8.836 44.812 15.75 1 93.75 422 LEU A C 1
ATOM 3238 O O . LEU A 1 422 ? 8.008 44.875 16.656 1 93.75 422 LEU A O 1
ATOM 3242 N N . PHE A 1 423 ? 10.078 44.5 15.953 1 96 423 PHE A N 1
ATOM 3243 C CA . PHE A 1 423 ? 10.547 44.188 17.297 1 96 423 PHE A CA 1
ATOM 3244 C C . PHE A 1 423 ? 10.516 45.438 18.188 1 96 423 PHE A C 1
ATOM 3246 O O . PHE A 1 423 ? 10.227 45.344 19.375 1 96 423 PHE A O 1
ATOM 3253 N N . GLN A 1 424 ? 10.859 46.5 17.594 1 93.81 424 GLN A N 1
ATOM 3254 C CA . GLN A 1 424 ? 10.773 47.781 18.328 1 93.81 424 GLN A CA 1
ATOM 3255 C C . GLN A 1 424 ? 9.352 48.031 18.828 1 93.81 424 GLN A C 1
ATOM 3257 O O . GLN A 1 424 ? 9.133 48.312 20 1 93.81 424 GLN A O 1
ATOM 3262 N N . ASP A 1 425 ? 8.469 47.938 17.938 1 87.56 425 ASP A N 1
ATOM 3263 C CA . ASP A 1 425 ? 7.059 48.188 18.25 1 87.56 425 ASP A CA 1
ATOM 3264 C C . ASP A 1 425 ? 6.562 47.188 19.297 1 87.56 425 ASP A C 1
ATOM 3266 O O . ASP A 1 425 ? 5.691 47.5 20.094 1 87.56 425 ASP A O 1
ATOM 3270 N N . PHE A 1 426 ? 7.117 46.094 19.281 1 90.12 426 PHE A N 1
ATOM 3271 C CA . PHE A 1 426 ? 6.641 44.969 20.109 1 90.12 426 PHE A CA 1
ATOM 3272 C C . PHE A 1 426 ? 7.27 45.031 21.5 1 90.12 426 PHE A C 1
ATOM 3274 O O . PHE A 1 426 ? 6.594 44.781 22.5 1 90.12 426 PHE A O 1
ATOM 3281 N N . LEU A 1 427 ? 8.531 45.281 21.609 1 93.94 427 LEU A N 1
ATOM 3282 C CA . LEU A 1 427 ? 9.266 45.125 22.844 1 93.94 427 LEU A CA 1
ATOM 3283 C C . LEU A 1 427 ? 9.375 46.469 23.594 1 93.94 427 LEU A C 1
ATOM 3285 O O . LEU A 1 427 ? 9.359 46.5 24.812 1 93.94 427 LEU A O 1
ATOM 3289 N N . VAL A 1 428 ? 9.508 47.5 22.859 1 93.81 428 VAL A N 1
ATOM 3290 C CA . VAL A 1 428 ? 9.773 48.812 23.484 1 93.81 428 VAL A CA 1
ATOM 3291 C C . VAL A 1 428 ? 8.562 49.25 24.297 1 93.81 428 VAL A C 1
ATOM 3293 O O . VAL A 1 428 ? 7.422 49.125 23.844 1 93.81 428 VAL A O 1
ATOM 3296 N N . GLY A 1 429 ? 8.797 49.688 25.469 1 90.75 429 GLY A N 1
ATOM 3297 C CA . GLY A 1 429 ? 7.762 50.125 26.406 1 90.75 429 GLY A CA 1
ATOM 3298 C C . GLY A 1 429 ? 8.148 49.938 27.859 1 90.75 429 GLY A C 1
ATOM 3299 O O . GLY A 1 429 ? 9.328 49.812 28.172 1 90.75 429 GLY A O 1
ATOM 3300 N N . LYS A 1 430 ? 7.168 50.031 28.703 1 88.25 430 LYS A N 1
ATOM 3301 C CA . LYS A 1 430 ? 7.465 49.938 30.141 1 88.25 430 LYS A CA 1
ATOM 3302 C C . LYS A 1 430 ? 6.328 49.219 30.875 1 88.25 430 LYS A C 1
ATOM 3304 O O . LYS A 1 430 ? 5.172 49.312 30.453 1 88.25 430 LYS A O 1
ATOM 3309 N N . LEU A 1 431 ? 6.754 48.469 31.844 1 84.06 431 LEU A N 1
ATOM 3310 C CA . LEU A 1 431 ? 5.848 47.938 32.844 1 84.06 431 LEU A CA 1
ATOM 3311 C C . LEU A 1 431 ? 6.078 48.594 34.219 1 84.06 431 LEU A C 1
ATOM 3313 O O . LEU A 1 431 ? 7.215 48.719 34.656 1 84.06 431 LEU A O 1
ATOM 3317 N N . THR A 1 432 ? 4.977 49.125 34.719 1 82.75 432 THR A N 1
ATOM 3318 C CA . THR A 1 432 ? 5.078 49.75 36.031 1 82.75 432 THR A CA 1
ATOM 3319 C C . THR A 1 432 ? 4.07 49.156 37 1 82.75 432 THR A C 1
ATOM 3321 O O . THR A 1 432 ? 2.939 48.844 36.625 1 82.75 432 THR A O 1
ATOM 3324 N N . ILE A 1 433 ? 4.582 48.969 38.188 1 77.5 433 ILE A N 1
ATOM 3325 C CA . ILE A 1 433 ? 3.725 48.469 39.25 1 77.5 433 ILE A CA 1
ATOM 3326 C C . ILE A 1 433 ? 3.443 49.594 40.25 1 77.5 433 ILE A C 1
ATOM 3328 O O . ILE A 1 433 ? 4.367 50.156 40.875 1 77.5 433 ILE A O 1
ATOM 3332 N N . GLY A 1 434 ? 2.203 49.875 40.312 1 72.12 434 GLY A N 1
ATOM 3333 C CA . GLY A 1 434 ? 1.828 50.938 41.25 1 72.12 434 GLY A CA 1
ATOM 3334 C C . GLY A 1 434 ? 2.004 50.531 42.688 1 72.12 434 GLY A C 1
ATOM 3335 O O . GLY A 1 434 ? 2.227 49.344 43 1 72.12 434 GLY A O 1
ATOM 3336 N N . VAL A 1 435 ? 1.869 51.562 43.5 1 68.19 435 VAL A N 1
ATOM 3337 C CA . VAL A 1 435 ? 2.025 51.344 44.938 1 68.19 435 VAL A CA 1
ATOM 3338 C C . VAL A 1 435 ? 0.974 50.375 45.438 1 68.19 435 VAL A C 1
ATOM 3340 O O . VAL A 1 435 ? 1.24 49.562 46.344 1 68.19 435 VAL A O 1
ATOM 3343 N N . SER A 1 436 ? -0.17 50.406 44.781 1 63 436 SER A N 1
ATOM 3344 C CA . SER A 1 436 ? -1.262 49.5 45.156 1 63 436 SER A CA 1
ATOM 3345 C C . SER A 1 436 ? -1.104 48.125 44.562 1 63 436 SER A C 1
ATOM 3347 O O . SER A 1 436 ? -1.92 47.219 44.781 1 63 436 SER A O 1
ATOM 3349 N N . GLY A 1 437 ? -0.003 47.938 43.75 1 65.56 437 GLY A N 1
ATOM 3350 C CA . GLY A 1 437 ? 0.235 46.625 43.156 1 65.56 437 GLY A CA 1
ATOM 3351 C C . GLY A 1 437 ? -0.334 46.5 41.75 1 65.56 437 GLY A C 1
ATOM 3352 O O . GLY A 1 437 ? -0.2 45.469 41.125 1 65.56 437 GLY A O 1
ATOM 3353 N N . GLY A 1 438 ? -1.023 47.531 41.281 1 64.56 438 GLY A N 1
ATOM 3354 C CA . GLY A 1 438 ? -1.598 47.5 39.969 1 64.56 438 GLY A CA 1
ATOM 3355 C C . GLY A 1 438 ? -0.554 47.562 38.875 1 64.56 438 GLY A C 1
ATOM 3356 O O . GLY A 1 438 ? 0.412 48.312 38.938 1 64.56 438 GLY A O 1
ATOM 3357 N N . LEU A 1 439 ? -0.65 46.656 37.844 1 73.25 439 LEU A N 1
ATOM 3358 C CA . LEU A 1 439 ? 0.268 46.625 36.688 1 73.25 439 LEU A CA 1
ATOM 3359 C C . LEU A 1 439 ? -0.197 47.562 35.594 1 73.25 439 LEU A C 1
ATOM 3361 O O . LEU A 1 439 ? -1.375 47.562 35.219 1 73.25 439 LEU A O 1
ATOM 3365 N N . SER A 1 440 ? 0.667 48.406 35.219 1 73.69 440 SER A N 1
ATOM 3366 C CA . SER A 1 440 ? 0.432 49.281 34.062 1 73.69 440 SER A CA 1
ATOM 3367 C C . SER A 1 440 ? 1.404 48.938 32.938 1 73.69 440 SER A C 1
ATOM 3369 O O . SER A 1 440 ? 2.611 48.844 33.156 1 73.69 440 SER A O 1
ATOM 3371 N N . VAL A 1 441 ? 0.844 48.656 31.812 1 77.94 441 VAL A N 1
ATOM 3372 C CA . VAL A 1 441 ? 1.64 48.344 30.625 1 77.94 441 VAL A CA 1
ATOM 3373 C C . VAL A 1 441 ? 1.551 49.5 29.641 1 77.94 441 VAL A C 1
ATOM 3375 O O . VAL A 1 441 ? 0.454 49.938 29.266 1 77.94 441 VAL A O 1
ATOM 3378 N N . THR A 1 442 ? 2.664 49.969 29.25 1 75.94 442 THR A N 1
ATOM 3379 C CA . THR A 1 442 ? 2.684 51.062 28.281 1 75.94 442 THR A CA 1
ATOM 3380 C C . THR A 1 442 ? 3.598 50.75 27.109 1 75.94 442 THR A C 1
ATOM 3382 O O . THR A 1 442 ? 4.789 50.5 27.297 1 75.94 442 THR A O 1
ATOM 3385 N N . GLY A 1 443 ? 3.08 50.781 25.906 1 75 443 GLY A N 1
ATOM 3386 C CA . GLY A 1 443 ? 3.863 50.781 24.688 1 75 443 GLY A CA 1
ATOM 3387 C C . GLY A 1 443 ? 4.262 49.375 24.234 1 75 443 GLY A C 1
ATOM 3388 O O . GLY A 1 443 ? 4.684 49.188 23.078 1 75 443 GLY A O 1
ATOM 3389 N N . THR A 1 444 ? 4.18 48.344 25.125 1 85.5 444 THR A N 1
ATOM 3390 C CA . THR A 1 444 ? 4.684 47.031 24.781 1 85.5 444 THR A CA 1
ATOM 3391 C C . THR A 1 444 ? 3.545 46 24.75 1 85.5 444 THR A C 1
ATOM 3393 O O . THR A 1 444 ? 2.527 46.188 25.422 1 85.5 444 THR A O 1
ATOM 3396 N N . SER A 1 445 ? 3.676 45 23.891 1 80 445 SER A N 1
ATOM 3397 C CA . SER A 1 445 ? 2.717 43.906 23.797 1 80 445 SER A CA 1
ATOM 3398 C C . SER A 1 445 ? 3.303 42.625 24.344 1 80 445 SER A C 1
ATOM 3400 O O . SER A 1 445 ? 2.764 41.531 24.109 1 80 445 SER A O 1
ATOM 3402 N N . LEU A 1 446 ? 4.332 42.656 25.062 1 85.44 446 LEU A N 1
ATOM 3403 C CA . LEU A 1 446 ? 5.098 41.5 25.516 1 85.44 446 LEU A CA 1
ATOM 3404 C C . LEU A 1 446 ? 4.266 40.625 26.438 1 85.44 446 LEU A C 1
ATOM 3406 O O . LEU A 1 446 ? 4.434 39.406 26.453 1 85.44 446 LEU A O 1
ATOM 3410 N N . MET A 1 447 ? 3.322 41.188 27.156 1 79.62 447 MET A N 1
ATOM 3411 C CA . MET A 1 447 ? 2.572 40.469 28.172 1 79.62 447 MET A CA 1
ATOM 3412 C C . MET A 1 447 ? 1.557 39.531 27.531 1 79.62 447 MET A C 1
ATOM 3414 O O . MET A 1 447 ? 1.028 38.625 28.203 1 79.62 447 MET A O 1
ATOM 3418 N N . LYS A 1 448 ? 1.36 39.688 26.266 1 76.62 448 LYS A N 1
ATOM 3419 C CA . LYS A 1 448 ? 0.393 38.875 25.562 1 76.62 448 LYS A CA 1
ATOM 3420 C C . LYS A 1 448 ? 1.086 37.688 24.859 1 76.62 448 LYS A C 1
ATOM 3422 O O . LYS A 1 448 ? 0.488 37.062 24 1 76.62 448 LYS A O 1
ATOM 3427 N N . THR A 1 449 ? 2.285 37.531 25.188 1 85.56 449 THR A N 1
ATOM 3428 C CA . THR A 1 449 ? 3.076 36.469 24.531 1 85.56 449 THR A CA 1
ATOM 3429 C C . THR A 1 449 ? 3.752 35.594 25.562 1 85.56 449 THR A C 1
ATOM 3431 O O . THR A 1 449 ? 3.545 35.75 26.766 1 85.56 449 THR A O 1
ATOM 3434 N N . GLY A 1 450 ? 4.492 34.656 25.078 1 81.75 450 GLY A N 1
ATOM 3435 C CA . GLY A 1 450 ? 5.234 33.719 25.938 1 81.75 450 GLY A CA 1
ATOM 3436 C C . GLY A 1 450 ? 6.383 34.406 26.672 1 81.75 450 GLY A C 1
ATOM 3437 O O . GLY A 1 450 ? 6.887 33.875 27.656 1 81.75 450 GLY A O 1
ATOM 3438 N N . LEU A 1 451 ? 6.719 35.562 26.219 1 89 451 LEU A N 1
ATOM 3439 C CA . LEU A 1 451 ? 7.812 36.25 26.875 1 89 451 LEU A CA 1
ATOM 3440 C C . LEU A 1 451 ? 7.426 36.656 28.297 1 89 451 LEU A C 1
ATOM 3442 O O . LEU A 1 451 ? 8.297 36.844 29.156 1 89 451 LEU A O 1
ATOM 3446 N N . ALA A 1 452 ? 6.199 36.812 28.547 1 83.75 452 ALA A N 1
ATOM 3447 C CA . ALA A 1 452 ? 5.703 37.156 29.875 1 83.75 452 ALA A CA 1
ATOM 3448 C C . ALA A 1 452 ? 6.012 36.062 30.891 1 83.75 452 ALA A C 1
ATOM 3450 O O . ALA A 1 452 ? 6.07 36.344 32.094 1 83.75 452 ALA A O 1
ATOM 3451 N N . GLY A 1 453 ? 6.188 34.938 30.375 1 83 453 GLY A N 1
ATOM 3452 C CA . GLY A 1 453 ? 6.438 33.812 31.266 1 83 453 GLY A CA 1
ATOM 3453 C C . GLY A 1 453 ? 7.902 33.656 31.625 1 83 453 GLY A C 1
ATOM 3454 O O . GLY A 1 453 ? 8.258 32.812 32.469 1 83 453 GLY A O 1
ATOM 3455 N N . CYS A 1 454 ? 8.688 34.438 30.984 1 89.25 454 CYS A N 1
ATOM 3456 C CA . CYS A 1 454 ? 10.109 34.344 31.328 1 89.25 454 CYS A CA 1
ATOM 3457 C C . CYS A 1 454 ? 10.352 34.812 32.75 1 89.25 454 CYS A C 1
ATOM 3459 O O . CYS A 1 454 ? 9.703 35.75 33.219 1 89.25 454 CYS A O 1
ATOM 3461 N N . ALA A 1 455 ? 11.25 34.156 33.469 1 84.38 455 ALA A N 1
ATOM 3462 C CA . ALA A 1 455 ? 11.516 34.406 34.875 1 84.38 455 ALA A CA 1
ATOM 3463 C C . ALA A 1 455 ? 11.828 35.875 35.156 1 84.38 455 ALA A C 1
ATOM 3465 O O . ALA A 1 455 ? 11.43 36.438 36.156 1 84.38 455 ALA A O 1
ATOM 3466 N N . GLU A 1 456 ? 12.469 36.469 34.188 1 88.38 456 GLU A N 1
ATOM 3467 C CA . GLU A 1 456 ? 12.883 37.875 34.344 1 88.38 456 GLU A CA 1
ATOM 3468 C C . GLU A 1 456 ? 11.68 38.812 34.375 1 88.38 456 GLU A C 1
ATOM 3470 O O . GLU A 1 456 ? 11.758 39.906 34.906 1 88.38 456 GLU A O 1
ATOM 3475 N N . ILE A 1 457 ? 10.641 38.375 33.75 1 85.06 457 ILE A N 1
ATOM 3476 C CA . ILE A 1 457 ? 9.438 39.219 33.688 1 85.06 457 ILE A CA 1
ATOM 3477 C C . ILE A 1 457 ? 8.438 38.719 34.75 1 85.06 457 ILE A C 1
ATOM 3479 O O . ILE A 1 457 ? 7.938 39.531 35.562 1 85.06 457 ILE A O 1
ATOM 3483 N N . LYS A 1 458 ? 8.195 37.438 34.812 1 77.81 458 LYS A N 1
ATOM 3484 C CA . LYS A 1 458 ? 7.199 36.844 35.688 1 77.81 458 LYS A CA 1
ATOM 3485 C C . LYS A 1 458 ? 7.477 37.188 37.156 1 77.81 458 LYS A C 1
ATOM 3487 O O . LYS A 1 458 ? 6.555 37.469 37.906 1 77.81 458 LYS A O 1
ATOM 3492 N N . ASP A 1 459 ? 8.656 37.031 37.562 1 73.69 459 ASP A N 1
ATOM 3493 C CA . ASP A 1 459 ? 9.023 37.219 38.969 1 73.69 459 ASP A CA 1
ATOM 3494 C C . ASP A 1 459 ? 8.852 38.656 39.375 1 73.69 459 ASP A C 1
ATOM 3496 O O . ASP A 1 459 ? 8.742 38.969 40.594 1 73.69 459 ASP A O 1
ATOM 3500 N N . THR A 1 460 ? 8.859 39.5 38.438 1 70.12 460 THR A N 1
ATOM 3501 C CA . THR A 1 460 ? 8.75 40.938 38.781 1 70.12 460 THR A CA 1
ATOM 3502 C C . THR A 1 460 ? 7.289 41.344 38.875 1 70.12 460 THR A C 1
ATOM 3504 O O . THR A 1 460 ? 6.957 42.25 39.656 1 70.12 460 THR A O 1
ATOM 3507 N N . VAL A 1 461 ? 6.496 40.656 38.062 1 64.31 461 VAL A N 1
ATOM 3508 C CA . VAL A 1 461 ? 5.09 41.031 38.031 1 64.31 461 VAL A CA 1
ATOM 3509 C C . VAL A 1 461 ? 4.312 40.219 39.062 1 64.31 461 VAL A C 1
ATOM 3511 O O . VAL A 1 461 ? 3.348 40.719 39.656 1 64.31 461 VAL A O 1
ATOM 3514 N N . THR A 1 462 ? 4.523 38.812 39.25 1 58.06 462 THR A N 1
ATOM 3515 C CA . THR A 1 462 ? 3.801 37.938 40.188 1 58.06 462 THR A CA 1
ATOM 3516 C C . THR A 1 462 ? 3.951 38.469 41.625 1 58.06 462 THR A C 1
ATOM 3518 O O . THR A 1 462 ? 3.051 38.281 42.438 1 58.06 462 THR A O 1
ATOM 3521 N N . THR A 1 463 ? 5.27 38.781 42 1 48.06 463 THR A N 1
ATOM 3522 C CA . THR A 1 463 ? 5.398 39.188 43.375 1 48.06 463 THR A CA 1
ATOM 3523 C C . THR A 1 463 ? 4.344 40.219 43.75 1 48.06 463 THR A C 1
ATOM 3525 O O . THR A 1 463 ? 4.02 40.375 44.938 1 48.06 463 THR A O 1
ATOM 3528 N N . SER A 1 464 ? 4.082 41 42.906 1 42 464 SER A N 1
ATOM 3529 C CA . SER A 1 464 ? 3.115 41.969 43.438 1 42 464 SER A CA 1
ATOM 3530 C C . SER A 1 464 ? 1.727 41.344 43.531 1 42 464 SER A C 1
ATOM 3532 O O . SER A 1 464 ? 1.21 41.156 44.656 1 42 464 SER A O 1
ATOM 3534 N N . GLN A 1 465 ? 0.571 41.594 42.781 1 40.53 465 GLN A N 1
ATOM 3535 C CA . GLN A 1 465 ? -0.841 41.312 43.031 1 40.53 465 GLN A CA 1
ATOM 3536 C C . GLN A 1 465 ? -1.249 39.938 42.531 1 40.53 465 GLN A C 1
ATOM 3538 O O . GLN A 1 465 ? -1.953 39.844 41.5 1 40.53 465 GLN A O 1
ATOM 3543 N N . GLY A 1 466 ? -0.545 38.781 43.031 1 42.38 466 GLY A N 1
ATOM 3544 C CA . GLY A 1 466 ? -1.171 37.5 42.75 1 42.38 466 GLY A CA 1
ATOM 3545 C C . GLY A 1 466 ? -1.559 37.312 41.312 1 42.38 466 GLY A C 1
ATOM 3546 O O . GLY A 1 466 ? -2.262 36.375 40.969 1 42.38 466 GLY A O 1
ATOM 3547 N N . ILE A 1 467 ? -1.539 38.219 40.531 1 43.94 467 ILE A N 1
ATOM 3548 C CA . ILE A 1 467 ? -2.373 38.438 39.344 1 43.94 467 ILE A CA 1
ATOM 3549 C C . ILE A 1 467 ? -1.939 37.5 38.219 1 43.94 467 ILE A C 1
ATOM 3551 O O . ILE A 1 467 ? -2.777 36.875 37.562 1 43.94 467 ILE A O 1
ATOM 3555 N N . LEU A 1 468 ? -0.692 37.531 37.688 1 53.25 468 LEU A N 1
ATOM 3556 C CA . LEU A 1 468 ? -0.598 36.938 36.344 1 53.25 468 LEU A CA 1
ATOM 3557 C C . LEU A 1 468 ? 0.159 35.594 36.406 1 53.25 468 LEU A C 1
ATOM 3559 O O . LEU A 1 468 ? 1.318 35.562 36.812 1 53.25 468 LEU A O 1
ATOM 3563 N N . GLY A 1 469 ? -0.513 34.5 36.844 1 58 469 GLY A N 1
ATOM 3564 C CA . GLY A 1 469 ? 0.036 33.156 36.875 1 58 469 GLY A CA 1
ATOM 3565 C C . GLY A 1 469 ? 0.526 32.688 35.531 1 58 469 GLY A C 1
ATOM 3566 O O . GLY A 1 469 ? -0.161 31.922 34.844 1 58 469 GLY A O 1
ATOM 3567 N N . PHE A 1 470 ? 1.645 33.344 35.156 1 65.75 470 PHE A N 1
ATOM 3568 C CA . PHE A 1 470 ? 2.209 32.844 33.906 1 65.75 470 PHE A CA 1
ATOM 3569 C C . PHE A 1 470 ? 2.945 31.547 34.125 1 65.75 470 PHE A C 1
ATOM 3571 O O . PHE A 1 470 ? 3.65 31.391 35.125 1 65.75 470 PHE A O 1
ATOM 3578 N N . ASN A 1 471 ? 2.582 30.531 33.406 1 67.5 471 ASN A N 1
ATOM 3579 C CA . ASN A 1 471 ? 3.334 29.281 33.375 1 67.5 471 ASN A CA 1
ATOM 3580 C C . ASN A 1 471 ? 4.742 29.5 32.812 1 67.5 471 ASN A C 1
ATOM 3582 O O . ASN A 1 471 ? 4.906 29.984 31.719 1 67.5 471 ASN A O 1
ATOM 3586 N N . PRO A 1 472 ? 5.789 29.266 33.625 1 70.12 472 PRO A N 1
ATOM 3587 C CA . PRO A 1 472 ? 7.156 29.422 33.125 1 70.12 472 PRO A CA 1
ATOM 3588 C C . PRO A 1 472 ? 7.438 28.578 31.891 1 70.12 472 PRO A C 1
ATOM 3590 O O . PRO A 1 472 ? 8.352 28.891 31.125 1 70.12 472 PRO A O 1
ATOM 3593 N N . GLY A 1 473 ? 6.719 27.578 31.75 1 70.81 473 GLY A N 1
ATOM 3594 C CA . GLY A 1 473 ? 6.938 26.672 30.625 1 70.81 473 GLY A CA 1
ATOM 3595 C C . GLY A 1 473 ? 6.684 27.328 29.281 1 70.81 473 GLY A C 1
ATOM 3596 O O . GLY A 1 473 ? 7.133 26.828 28.25 1 70.81 473 GLY A O 1
ATOM 3597 N N . ILE A 1 474 ? 6.168 28.5 29.344 1 75.56 474 ILE A N 1
ATOM 3598 C CA . ILE A 1 474 ? 5.801 29.141 28.078 1 75.56 474 ILE A CA 1
ATOM 3599 C C . ILE A 1 474 ? 6.98 29.953 27.547 1 75.56 474 ILE A C 1
ATOM 3601 O O . ILE A 1 474 ? 7.004 30.312 26.375 1 75.56 474 ILE A O 1
ATOM 3605 N N . CYS A 1 475 ? 7.824 30.281 28.469 1 83.88 475 CYS A N 1
ATOM 3606 C CA . CYS A 1 475 ? 9.039 30.969 28.016 1 83.88 475 CYS A CA 1
ATOM 3607 C C . CYS A 1 475 ? 9.969 30 27.297 1 83.88 475 CYS A C 1
ATOM 3609 O O . CYS A 1 475 ? 10.609 29.156 27.938 1 83.88 475 CYS A O 1
ATOM 3611 N N . ARG A 1 476 ? 10.023 30.203 26.047 1 81.44 476 ARG A N 1
ATOM 3612 C CA . ARG A 1 476 ? 10.875 29.297 25.281 1 81.44 476 ARG A CA 1
ATOM 3613 C C . ARG A 1 476 ? 12.344 29.531 25.594 1 81.44 476 ARG A C 1
ATOM 3615 O O . ARG A 1 476 ? 12.781 30.672 25.734 1 81.44 476 ARG A O 1
ATOM 3622 N N . ASN A 1 477 ? 13.062 28.547 25.844 1 81.31 477 ASN A N 1
ATOM 3623 C CA . ASN A 1 477 ? 14.5 28.547 26.109 1 81.31 477 ASN A CA 1
ATOM 3624 C C . ASN A 1 477 ? 14.82 29.203 27.453 1 81.31 477 ASN A C 1
ATOM 3626 O O . ASN A 1 477 ? 15.938 29.688 27.656 1 81.31 477 ASN A O 1
ATOM 3630 N N . LYS A 1 478 ? 13.867 29.516 28.375 1 82.62 478 LYS A N 1
ATOM 3631 C CA . LYS A 1 478 ? 13.984 29.703 29.812 1 82.62 478 LYS A CA 1
ATOM 3632 C C . LYS A 1 478 ? 14.32 31.156 30.156 1 82.62 478 LYS A C 1
ATOM 3634 O O . LYS A 1 478 ? 14.039 31.625 31.266 1 82.62 478 LYS A O 1
ATOM 3639 N N . THR A 1 479 ? 15.164 31.828 29.203 1 90.69 479 THR A N 1
ATOM 3640 C CA . THR A 1 479 ? 15.539 33.219 29.516 1 90.69 479 THR A CA 1
ATOM 3641 C C . THR A 1 479 ? 14.93 34.188 28.516 1 90.69 479 THR A C 1
ATOM 3643 O O . THR A 1 479 ? 14.617 33.781 27.391 1 90.69 479 THR A O 1
ATOM 3646 N N . LEU A 1 480 ? 14.797 35.438 28.969 1 93.31 480 LEU A N 1
ATOM 3647 C CA . LEU A 1 480 ? 14.188 36.469 28.125 1 93.31 480 LEU A CA 1
ATOM 3648 C C . LEU A 1 480 ? 15.016 36.688 26.859 1 93.31 480 LEU A C 1
ATOM 3650 O O . LEU A 1 480 ? 14.461 36.781 25.766 1 93.31 480 LEU A O 1
ATOM 3654 N N . GLY A 1 481 ? 16.375 36.781 27.016 1 94.44 481 GLY A N 1
ATOM 3655 C CA . GLY A 1 481 ? 17.25 36.969 25.859 1 94.44 481 GLY A CA 1
ATOM 3656 C C . GLY A 1 481 ? 17.109 35.844 24.828 1 94.44 481 GLY A C 1
ATOM 3657 O O . GLY A 1 481 ? 16.938 36.125 23.641 1 94.44 481 GLY A O 1
ATOM 3658 N N . ARG A 1 482 ? 17.125 34.656 25.312 1 94.25 482 ARG A N 1
ATOM 3659 C CA . ARG A 1 482 ? 17.016 33.5 24.422 1 94.25 482 ARG A CA 1
ATOM 3660 C C . ARG A 1 482 ? 15.625 33.406 23.828 1 94.25 482 ARG A C 1
ATOM 3662 O O . ARG A 1 482 ? 15.461 32.969 22.688 1 94.25 482 ARG A O 1
ATOM 3669 N N . ALA A 1 483 ? 14.656 33.781 24.562 1 94.56 483 ALA A N 1
ATOM 3670 C CA . ALA A 1 483 ? 13.281 33.75 24.062 1 94.56 483 ALA A CA 1
ATOM 3671 C C . ALA A 1 483 ? 13.102 34.75 22.922 1 94.56 483 ALA A C 1
ATOM 3673 O O . ALA A 1 483 ? 12.367 34.5 21.969 1 94.56 483 ALA A O 1
ATOM 3674 N N . ILE A 1 484 ? 13.711 35.906 23.078 1 95.62 484 ILE A N 1
ATOM 3675 C CA . ILE A 1 484 ? 13.633 36.906 22.016 1 95.62 484 ILE A CA 1
ATOM 3676 C C . ILE A 1 484 ? 14.344 36.406 20.766 1 95.62 484 ILE A C 1
ATOM 3678 O O . ILE A 1 484 ? 13.852 36.562 19.656 1 95.62 484 ILE A O 1
ATOM 3682 N N . GLU A 1 485 ? 15.492 35.781 20.953 1 96.06 485 GLU A N 1
ATOM 3683 C CA . GLU A 1 485 ? 16.203 35.188 19.812 1 96.06 485 GLU A CA 1
ATOM 3684 C C . GLU A 1 485 ? 15.352 34.125 19.141 1 96.06 485 GLU A C 1
ATOM 3686 O O . GLU A 1 485 ? 15.305 34.031 17.906 1 96.06 485 GLU A O 1
ATOM 3691 N N . ASP A 1 486 ? 14.758 33.344 19.938 1 95 486 ASP A N 1
ATOM 3692 C CA . ASP A 1 486 ? 13.883 32.281 19.422 1 95 486 ASP A CA 1
ATOM 3693 C C . ASP A 1 486 ? 12.711 32.875 18.656 1 95 486 ASP A C 1
ATOM 3695 O O . ASP A 1 486 ? 12.305 32.344 17.609 1 95 486 ASP A O 1
ATOM 3699 N N . LEU A 1 487 ? 12.102 33.875 19.203 1 95.56 487 LEU A N 1
ATOM 3700 C CA . LEU A 1 487 ? 11.031 34.594 18.516 1 95.56 487 LEU A CA 1
ATOM 3701 C C . LEU A 1 487 ? 11.492 35.094 17.156 1 95.56 487 LEU A C 1
ATOM 3703 O O . LEU A 1 487 ? 10.75 35 16.172 1 95.56 487 LEU A O 1
ATOM 3707 N N . SER A 1 488 ? 12.672 35.594 17.094 1 96.38 488 SER A N 1
ATOM 3708 C CA . SER A 1 488 ? 13.219 36.094 15.828 1 96.38 488 SER A CA 1
ATOM 3709 C C . SER A 1 488 ? 13.352 34.969 14.812 1 96.38 488 SER A C 1
ATOM 3711 O O . SER A 1 488 ? 13.016 35.156 13.633 1 96.38 488 SER A O 1
ATOM 3713 N N . SER A 1 489 ? 13.852 33.844 15.258 1 95.56 489 SER A N 1
ATOM 3714 C CA . SER A 1 489 ? 13.992 32.688 14.359 1 95.56 489 SER A CA 1
ATOM 3715 C C . SER A 1 489 ? 12.625 32.188 13.898 1 95.56 489 SER A C 1
ATOM 3717 O O . SER A 1 489 ? 12.445 31.875 12.719 1 95.56 489 SER A O 1
ATOM 3719 N N . ASN A 1 490 ? 11.711 32.062 14.82 1 95.06 490 ASN A N 1
ATOM 3720 C CA . ASN A 1 490 ? 10.367 31.625 14.469 1 95.06 490 ASN A CA 1
ATOM 3721 C C . ASN A 1 490 ? 9.711 32.562 13.453 1 95.06 490 ASN A C 1
ATOM 3723 O O . ASN A 1 490 ? 8.984 32.094 12.57 1 95.06 490 ASN A O 1
ATOM 3727 N N . PHE A 1 491 ? 9.93 33.844 13.664 1 95.31 491 PHE A N 1
ATOM 3728 C CA . PHE A 1 491 ? 9.406 34.781 12.703 1 95.31 491 PHE A CA 1
ATOM 3729 C C . PHE A 1 491 ? 9.984 34.531 11.312 1 95.31 491 PHE A C 1
ATOM 3731 O O . PHE A 1 491 ? 9.25 34.5 10.32 1 95.31 491 PHE A O 1
ATOM 3738 N N . THR A 1 492 ? 11.266 34.281 11.281 1 95.06 492 THR A N 1
ATOM 3739 C CA . THR A 1 492 ? 11.953 34 10.023 1 95.06 492 THR A CA 1
ATOM 3740 C C . THR A 1 492 ? 11.383 32.75 9.359 1 95.06 492 THR A C 1
ATOM 3742 O O . THR A 1 492 ? 11.109 32.75 8.164 1 95.06 492 THR A O 1
ATOM 3745 N N . TYR A 1 493 ? 11.266 31.703 10.148 1 94.88 493 TYR A N 1
ATOM 3746 C CA . TYR A 1 493 ? 10.703 30.453 9.625 1 94.88 493 TYR A CA 1
ATOM 3747 C C . TYR A 1 493 ? 9.312 30.688 9.047 1 94.88 493 TYR A C 1
ATOM 3749 O O . TYR A 1 493 ? 8.93 30.047 8.062 1 94.88 493 TYR A O 1
ATOM 3757 N N . SER A 1 494 ? 8.547 31.594 9.656 1 93.94 494 SER A N 1
ATOM 3758 C CA . SER A 1 494 ? 7.148 31.797 9.297 1 93.94 494 SER A CA 1
ATOM 3759 C C . SER A 1 494 ? 7.027 32.562 7.973 1 93.94 494 SER A C 1
ATOM 3761 O O . SER A 1 494 ? 5.949 32.594 7.375 1 93.94 494 SER A O 1
ATOM 3763 N N . LEU A 1 495 ? 8.094 33.125 7.52 1 92.62 495 LEU A N 1
ATOM 3764 C CA . LEU A 1 495 ? 8.086 33.812 6.234 1 92.62 495 LEU A CA 1
ATOM 3765 C C . LEU A 1 495 ? 7.902 32.812 5.09 1 92.62 495 LEU A C 1
ATOM 3767 O O . LEU A 1 495 ? 7.539 33.188 3.979 1 92.62 495 LEU A O 1
ATOM 3771 N N . MET A 1 496 ? 8.125 31.531 5.355 1 92.12 496 MET A N 1
ATOM 3772 C CA . MET A 1 496 ? 7.961 30.5 4.34 1 92.12 496 MET A CA 1
ATOM 3773 C C . MET A 1 496 ? 6.492 30.125 4.188 1 92.12 496 MET A C 1
ATOM 3775 O O . MET A 1 496 ? 6.109 29.5 3.199 1 92.12 496 MET A O 1
ATOM 3779 N N . ALA A 1 497 ? 5.723 30.469 5.215 1 87.38 497 ALA A N 1
ATOM 3780 C CA . ALA A 1 497 ? 4.309 30.109 5.18 1 87.38 497 ALA A CA 1
ATOM 3781 C C . ALA A 1 497 ? 3.572 30.906 4.098 1 87.38 497 ALA A C 1
ATOM 3783 O O . ALA A 1 497 ? 3.898 32.062 3.832 1 87.38 497 ALA A O 1
ATOM 3784 N N . ALA A 1 498 ? 2.766 30.312 3.301 1 72.88 498 ALA A N 1
ATOM 3785 C CA . ALA A 1 498 ? 2.016 30.953 2.223 1 72.88 498 ALA A CA 1
ATOM 3786 C C . ALA A 1 498 ? 0.881 31.812 2.777 1 72.88 498 ALA A C 1
ATOM 3788 O O . ALA A 1 498 ? 0.015 32.281 2.027 1 72.88 498 ALA A O 1
ATOM 3789 N N . ALA A 1 499 ? 1.156 32.25 3.898 1 71.38 499 ALA A N 1
ATOM 3790 C CA . ALA A 1 499 ? 0.087 33.031 4.504 1 71.38 499 ALA A CA 1
ATOM 3791 C C . ALA A 1 499 ? 0.395 34.531 4.422 1 71.38 499 ALA A C 1
ATOM 3793 O O . ALA A 1 499 ? 1.493 34.906 4.02 1 71.38 499 ALA A O 1
ATOM 3794 N N . TYR A 1 500 ? -0.508 35.438 4.465 1 71.19 500 TYR A N 1
ATOM 3795 C CA . TYR A 1 500 ? -0.445 36.906 4.68 1 71.19 500 TYR A CA 1
ATOM 3796 C C . TYR A 1 500 ? 0.015 37.625 3.416 1 71.19 500 TYR A C 1
ATOM 3798 O O . TYR A 1 500 ? 0.494 38.75 3.479 1 71.19 500 TYR A O 1
ATOM 3806 N N . ASN A 1 501 ? 0.103 36.906 2.211 1 69.88 501 ASN A N 1
ATOM 3807 C CA . ASN A 1 501 ? 0.385 37.5 0.915 1 69.88 501 ASN A CA 1
ATOM 3808 C C . ASN A 1 501 ? 1.76 38.156 0.893 1 69.88 501 ASN A C 1
ATOM 3810 O O . ASN A 1 501 ? 1.903 39.281 0.41 1 69.88 501 ASN A O 1
ATOM 3814 N N . LEU A 1 502 ? 2.746 37.656 1.624 1 76.19 502 LEU A N 1
ATOM 3815 C CA . LEU A 1 502 ? 4.09 38.219 1.682 1 76.19 502 LEU A CA 1
ATOM 3816 C C . LEU A 1 502 ? 4.949 37.688 0.535 1 76.19 502 LEU A C 1
ATOM 3818 O O . LEU A 1 502 ? 6.148 37.969 0.476 1 76.19 502 LEU A O 1
ATOM 3822 N N . GLY A 1 503 ? 4.344 37.062 -0.411 1 73.94 503 GLY A N 1
ATOM 3823 C CA . GLY A 1 503 ? 5.09 36.5 -1.524 1 73.94 503 GLY A CA 1
ATOM 3824 C C . GLY A 1 503 ? 5.75 35.188 -1.188 1 73.94 503 GLY A C 1
ATOM 3825 O O . GLY A 1 503 ? 6.281 35 -0.088 1 73.94 503 GLY A O 1
ATOM 3826 N N . ARG A 1 504 ? 5.441 34.188 -1.983 1 79.19 504 ARG A N 1
ATOM 3827 C CA . ARG A 1 504 ? 6.039 32.875 -1.795 1 79.19 504 ARG A CA 1
ATOM 3828 C C . ARG A 1 504 ? 7.207 32.656 -2.75 1 79.19 504 ARG A C 1
ATOM 3830 O O . ARG A 1 504 ? 7.148 33.062 -3.912 1 79.19 504 ARG A O 1
ATOM 3837 N N . SER A 1 505 ? 8.32 32.344 -2.125 1 87.31 505 SER A N 1
ATOM 3838 C CA . SER A 1 505 ? 9.461 31.938 -2.941 1 87.31 505 SER A CA 1
ATOM 3839 C C . SER A 1 505 ? 9.766 30.453 -2.775 1 87.31 505 SER A C 1
ATOM 3841 O O . SER A 1 505 ? 9.562 29.891 -1.697 1 87.31 505 SER A O 1
ATOM 3843 N N . ASN A 1 506 ? 10.156 29.891 -3.934 1 91.94 506 ASN A N 1
ATOM 3844 C CA . ASN A 1 506 ? 10.477 28.469 -3.912 1 91.94 506 ASN A CA 1
ATOM 3845 C C . ASN A 1 506 ? 11.898 28.219 -4.41 1 91.94 506 ASN A C 1
ATOM 3847 O O . ASN A 1 506 ? 12.469 29.031 -5.125 1 91.94 506 ASN A O 1
ATOM 3851 N N . THR A 1 507 ? 12.461 27.188 -3.891 1 93.94 507 THR A N 1
ATOM 3852 C CA . THR A 1 507 ? 13.75 26.688 -4.348 1 93.94 507 THR A CA 1
ATOM 3853 C C . THR A 1 507 ? 13.695 25.172 -4.562 1 93.94 507 THR A C 1
ATOM 3855 O O . THR A 1 507 ? 12.773 24.516 -4.094 1 93.94 507 THR A O 1
ATOM 3858 N N . THR A 1 508 ? 14.641 24.703 -5.379 1 96.25 508 THR A N 1
ATOM 3859 C CA . THR A 1 508 ? 14.664 23.266 -5.652 1 96.25 508 THR A CA 1
ATOM 3860 C C . THR A 1 508 ? 15.75 22.578 -4.828 1 96.25 508 THR A C 1
ATOM 3862 O O . THR A 1 508 ? 16.922 22.969 -4.883 1 96.25 508 THR A O 1
ATOM 3865 N N . VAL A 1 509 ? 15.375 21.656 -4.012 1 96.69 509 VAL A N 1
ATOM 3866 C CA . VAL A 1 509 ? 16.312 20.891 -3.191 1 96.69 509 VAL A CA 1
ATOM 3867 C C . VAL A 1 509 ? 15.953 19.406 -3.262 1 96.69 509 VAL A C 1
ATOM 3869 O O . VAL A 1 509 ? 14.852 19.047 -3.664 1 96.69 509 VAL A O 1
ATOM 3872 N N . PRO A 1 510 ? 16.984 18.562 -2.941 1 96.62 510 PRO A N 1
ATOM 3873 C CA . PRO A 1 510 ? 16.641 17.141 -2.85 1 96.62 510 PRO A CA 1
ATOM 3874 C C . PRO A 1 510 ? 15.758 16.828 -1.647 1 96.62 510 PRO A C 1
ATOM 3876 O O . PRO A 1 510 ? 16.141 17.078 -0.504 1 96.62 510 PRO A O 1
ATOM 3879 N N . VAL A 1 511 ? 14.617 16.344 -1.875 1 96.62 511 VAL A N 1
ATOM 3880 C CA . VAL A 1 511 ? 13.656 16 -0.826 1 96.62 511 VAL A CA 1
ATOM 3881 C C . VAL A 1 511 ? 13.562 14.484 -0.679 1 96.62 511 VAL A C 1
ATOM 3883 O O . VAL A 1 511 ? 13.469 13.766 -1.674 1 96.62 511 VAL A O 1
ATOM 3886 N N . THR A 1 512 ? 13.766 13.969 0.498 1 96.19 512 THR A N 1
ATOM 3887 C CA . THR A 1 512 ? 13.539 12.555 0.8 1 96.19 512 THR A CA 1
ATOM 3888 C C . THR A 1 512 ? 12.062 12.289 1.063 1 96.19 512 THR A C 1
ATOM 3890 O O . THR A 1 512 ? 11.492 12.82 2.016 1 96.19 512 THR A O 1
ATOM 3893 N N . ILE A 1 513 ? 11.445 11.547 0.275 1 93.06 513 ILE A N 1
ATOM 3894 C CA . ILE A 1 513 ? 10.031 11.234 0.372 1 93.06 513 ILE A CA 1
ATOM 3895 C C . ILE A 1 513 ? 9.852 9.812 0.896 1 93.06 513 ILE A C 1
ATOM 3897 O O . ILE A 1 513 ? 10.539 8.891 0.452 1 93.06 513 ILE A O 1
ATOM 3901 N N . SER A 1 514 ? 8.977 9.625 1.922 1 88.81 514 SER A N 1
ATOM 3902 C CA . SER A 1 514 ? 8.68 8.312 2.494 1 88.81 514 SER A CA 1
ATOM 3903 C C . SER A 1 514 ? 7.203 7.965 2.344 1 88.81 514 SER A C 1
ATOM 3905 O O . SER A 1 514 ? 6.398 8.266 3.225 1 88.81 514 SER A O 1
ATOM 3907 N N . ALA A 1 515 ? 6.742 7.477 1.267 1 83.44 515 ALA A N 1
ATOM 3908 C CA . ALA A 1 515 ? 5.359 7.066 1.033 1 83.44 515 ALA A CA 1
ATOM 3909 C C . ALA A 1 515 ? 5.254 5.555 0.874 1 83.44 515 ALA A C 1
ATOM 3911 O O . ALA A 1 515 ? 6.141 4.922 0.296 1 83.44 515 ALA A O 1
ATOM 3912 N N . PRO A 1 516 ? 4.258 5.012 1.493 1 82.81 516 PRO A N 1
ATOM 3913 C CA . PRO A 1 516 ? 4.074 3.57 1.314 1 82.81 516 PRO A CA 1
ATOM 3914 C C . PRO A 1 516 ? 3.793 3.186 -0.137 1 82.81 516 PRO A C 1
ATOM 3916 O O . PRO A 1 516 ? 2.992 3.842 -0.809 1 82.81 516 PRO A O 1
ATOM 3919 N N . ARG A 1 517 ? 4.492 2.215 -0.667 1 86.06 517 ARG A N 1
ATOM 3920 C CA . ARG A 1 517 ? 4.316 1.657 -2.004 1 86.06 517 ARG A CA 1
ATOM 3921 C C . ARG A 1 517 ? 4.41 0.135 -1.979 1 86.06 517 ARG A C 1
ATOM 3923 O O . ARG A 1 517 ? 4.906 -0.446 -1.012 1 86.06 517 ARG A O 1
ATOM 3930 N N . ASN A 1 518 ? 3.787 -0.442 -3.004 1 90.75 518 ASN A N 1
ATOM 3931 C CA . ASN A 1 518 ? 3.865 -1.895 -3.121 1 90.75 518 ASN A CA 1
ATOM 3932 C C . ASN A 1 518 ? 5.172 -2.334 -3.775 1 90.75 518 ASN A C 1
ATOM 3934 O O . ASN A 1 518 ? 5.582 -1.771 -4.793 1 90.75 518 ASN A O 1
ATOM 3938 N N . PHE A 1 519 ? 5.836 -3.279 -3.17 1 92.62 519 PHE A N 1
ATOM 3939 C CA . PHE A 1 519 ? 7.059 -3.883 -3.693 1 92.62 519 PHE A CA 1
ATOM 3940 C C . PHE A 1 519 ? 6.918 -5.398 -3.779 1 92.62 519 PHE A C 1
ATOM 3942 O O . PHE A 1 519 ? 6.18 -6.004 -3.002 1 92.62 519 PHE A O 1
ATOM 3949 N N . TYR A 1 520 ? 7.613 -5.961 -4.699 1 95 520 TYR A N 1
ATOM 3950 C CA . TYR A 1 520 ? 7.691 -7.418 -4.75 1 95 520 TYR A CA 1
ATOM 3951 C C . TYR A 1 520 ? 8.523 -7.961 -3.596 1 95 520 TYR A C 1
ATOM 3953 O O . TYR A 1 520 ? 9.555 -7.379 -3.236 1 95 520 TYR A O 1
ATOM 3961 N N . SER A 1 521 ? 8.07 -8.953 -2.994 1 94.75 521 SER A N 1
ATOM 3962 C CA . SER A 1 521 ? 8.805 -9.68 -1.965 1 94.75 521 SER A CA 1
ATOM 3963 C C . SER A 1 521 ? 9.031 -11.133 -2.367 1 94.75 521 SER A C 1
ATOM 3965 O O . SER A 1 521 ? 8.07 -11.883 -2.555 1 94.75 521 SER A O 1
ATOM 3967 N N . TYR A 1 522 ? 10.305 -11.516 -2.504 1 96.69 522 TYR A N 1
ATOM 3968 C CA . TYR A 1 522 ? 10.711 -12.844 -2.963 1 96.69 522 TYR A CA 1
ATOM 3969 C C . TYR A 1 522 ? 11.211 -13.695 -1.8 1 96.69 522 TYR A C 1
ATOM 3971 O O . TYR A 1 522 ? 12.172 -13.328 -1.122 1 96.69 522 TYR A O 1
ATOM 3979 N N . ASP A 1 523 ? 10.484 -14.875 -1.604 1 96.94 523 ASP A N 1
ATOM 3980 C CA . ASP A 1 523 ? 10.914 -15.859 -0.614 1 96.94 523 ASP A CA 1
ATOM 3981 C C . ASP A 1 523 ? 11.93 -16.828 -1.21 1 96.94 523 ASP A C 1
ATOM 3983 O O . ASP A 1 523 ? 11.57 -17.922 -1.639 1 96.94 523 ASP A O 1
ATOM 3987 N N . LYS A 1 524 ? 13.172 -16.547 -1.107 1 96.75 524 LYS A N 1
ATOM 3988 C CA . LYS A 1 524 ? 14.273 -17.281 -1.711 1 96.75 524 LYS A CA 1
ATOM 3989 C C . LYS A 1 524 ? 14.438 -18.656 -1.057 1 96.75 524 LYS A C 1
ATOM 3991 O O . LYS A 1 524 ? 14.672 -19.656 -1.741 1 96.75 524 LYS A O 1
ATOM 3996 N N . SER A 1 525 ? 14.328 -18.734 0.213 1 97.25 525 SER A N 1
ATOM 3997 C CA . SER A 1 525 ? 14.555 -19.969 0.96 1 97.25 525 SER A CA 1
ATOM 3998 C C . SER A 1 525 ? 13.562 -21.047 0.557 1 97.25 525 SER A C 1
ATOM 4000 O O . SER A 1 525 ? 13.945 -22.188 0.287 1 97.25 525 SER A O 1
ATOM 4002 N N . THR A 1 526 ? 12.289 -20.688 0.493 1 97.25 526 THR A N 1
ATOM 4003 C CA . THR A 1 526 ? 11.258 -21.656 0.157 1 97.25 526 THR A CA 1
ATOM 4004 C C . THR A 1 526 ? 11.438 -22.172 -1.272 1 97.25 526 THR A C 1
ATOM 4006 O O . THR A 1 526 ? 11.328 -23.359 -1.531 1 97.25 526 THR A O 1
ATOM 4009 N N . LEU A 1 527 ? 11.703 -21.234 -2.244 1 98.06 527 LEU A N 1
ATOM 4010 C CA . LEU A 1 527 ? 11.883 -21.625 -3.639 1 98.06 527 LEU A CA 1
ATOM 4011 C C . LEU A 1 527 ? 13.078 -22.562 -3.793 1 98.06 527 LEU A C 1
ATOM 4013 O O . LEU A 1 527 ? 12.953 -23.641 -4.371 1 98.06 527 LEU A O 1
ATOM 4017 N N . LEU A 1 528 ? 14.211 -22.266 -3.223 1 97.88 528 LEU A N 1
ATOM 4018 C CA . LEU A 1 528 ? 15.438 -23.047 -3.359 1 97.88 528 LEU A CA 1
ATOM 4019 C C . LEU A 1 528 ? 15.305 -24.391 -2.65 1 97.88 528 LEU A C 1
ATOM 4021 O O . LEU A 1 528 ? 15.781 -25.406 -3.152 1 97.88 528 LEU A O 1
ATOM 4025 N N . THR A 1 529 ? 14.656 -24.375 -1.533 1 98 529 THR A N 1
ATOM 4026 C CA . THR A 1 529 ? 14.461 -25.625 -0.806 1 98 529 THR A CA 1
ATOM 4027 C C . THR A 1 529 ? 13.578 -26.578 -1.605 1 98 529 THR A C 1
ATOM 4029 O O . THR A 1 529 ? 13.852 -27.781 -1.663 1 98 529 THR A O 1
ATOM 4032 N N . ALA A 1 530 ? 12.5 -26.062 -2.176 1 98.06 530 ALA A N 1
ATOM 4033 C CA . ALA A 1 530 ? 11.609 -26.906 -2.971 1 98.06 530 ALA A CA 1
ATOM 4034 C C . ALA A 1 530 ? 12.344 -27.516 -4.16 1 98.06 530 ALA A C 1
ATOM 4036 O O . ALA A 1 530 ? 12.258 -28.734 -4.391 1 98.06 530 ALA A O 1
ATOM 4037 N N . TYR A 1 531 ? 13.156 -26.703 -4.895 1 98.38 531 TYR A N 1
ATOM 4038 C CA . TYR A 1 531 ? 13.875 -27.188 -6.066 1 98.38 531 TYR A CA 1
ATOM 4039 C C . TYR A 1 531 ? 15.008 -28.141 -5.668 1 98.38 531 TYR A C 1
ATOM 4041 O O . TYR A 1 531 ? 15.195 -29.188 -6.285 1 98.38 531 TYR A O 1
ATOM 4049 N N . LEU A 1 532 ? 15.695 -27.844 -4.605 1 97.75 532 LEU A N 1
ATOM 4050 C CA . LEU A 1 532 ? 16.812 -28.688 -4.172 1 97.75 532 LEU A CA 1
ATOM 4051 C C . LEU A 1 532 ? 16.312 -30.031 -3.662 1 97.75 532 LEU A C 1
ATOM 4053 O O . LEU A 1 532 ? 16.906 -31.078 -3.955 1 97.75 532 LEU A O 1
ATOM 4057 N N . ALA A 1 533 ? 15.242 -29.984 -2.908 1 97.88 533 ALA A N 1
ATOM 4058 C CA . ALA A 1 533 ? 14.672 -31.234 -2.404 1 97.88 533 ALA A CA 1
ATOM 4059 C C . ALA A 1 533 ? 14.219 -32.125 -3.551 1 97.88 533 ALA A C 1
ATOM 4061 O O . ALA A 1 533 ? 14.508 -33.344 -3.557 1 97.88 533 ALA A O 1
ATOM 4062 N N . SER A 1 534 ? 13.547 -31.562 -4.492 1 98.31 534 SER A N 1
ATOM 4063 C CA . SER A 1 534 ? 13.031 -32.375 -5.598 1 98.31 534 SER A CA 1
ATOM 4064 C C . SER A 1 534 ? 14.164 -32.875 -6.484 1 98.31 534 SER A C 1
ATOM 4066 O O . SER A 1 534 ? 14.148 -34.031 -6.926 1 98.31 534 SER A O 1
ATOM 4068 N N . LEU A 1 535 ? 15.164 -32.062 -6.734 1 98.12 535 LEU A N 1
ATOM 4069 C CA . LEU A 1 535 ? 16.297 -32.469 -7.555 1 98.12 535 LEU A CA 1
ATOM 4070 C C . LEU A 1 535 ? 17.094 -33.562 -6.871 1 98.12 535 LEU A C 1
ATOM 4072 O O . LEU A 1 535 ? 17.562 -34.5 -7.531 1 98.12 535 LEU A O 1
ATOM 4076 N N . SER A 1 536 ? 17.203 -33.5 -5.594 1 98.19 536 SER A N 1
ATOM 4077 C CA . SER A 1 536 ? 17.922 -34.531 -4.848 1 98.19 536 SER A CA 1
ATOM 4078 C C . SER A 1 536 ? 17.203 -35.875 -4.926 1 98.19 536 SER A C 1
ATOM 4080 O O . SER A 1 536 ? 17.828 -36.906 -5.133 1 98.19 536 SER A O 1
ATOM 4082 N N . VAL A 1 537 ? 15.898 -35.844 -4.793 1 98.25 537 VAL A N 1
ATOM 4083 C CA . VAL A 1 537 ? 15.109 -37.062 -4.875 1 98.25 537 VAL A CA 1
ATOM 4084 C C . VAL A 1 537 ? 15.219 -37.656 -6.281 1 98.25 537 VAL A C 1
ATOM 4086 O O . VAL A 1 537 ? 15.406 -38.875 -6.438 1 98.25 537 VAL A O 1
ATOM 4089 N N . VAL A 1 538 ? 15.125 -36.781 -7.285 1 98.25 538 VAL A N 1
ATOM 4090 C CA . VAL A 1 538 ? 15.18 -37.25 -8.672 1 98.25 538 VAL A CA 1
ATOM 4091 C C . VAL A 1 538 ? 16.562 -37.781 -8.984 1 98.25 538 VAL A C 1
ATOM 4093 O O . VAL A 1 538 ? 16.703 -38.781 -9.711 1 98.25 538 VAL A O 1
ATOM 4096 N N . LEU A 1 539 ? 17.594 -37.188 -8.406 1 97.69 539 LEU A N 1
ATOM 4097 C CA . LEU A 1 539 ? 18.953 -37.688 -8.594 1 97.69 539 LEU A CA 1
ATOM 4098 C C . LEU A 1 539 ? 19.109 -39.094 -8.016 1 97.69 539 LEU A C 1
ATOM 4100 O O . LEU A 1 539 ? 19.75 -39.938 -8.625 1 97.69 539 LEU A O 1
ATOM 4104 N N . LEU A 1 540 ? 18.516 -39.312 -6.891 1 98 540 LEU A N 1
ATOM 4105 C CA . LEU A 1 540 ? 18.547 -40.656 -6.289 1 98 540 LEU A CA 1
ATOM 4106 C C . LEU A 1 540 ? 17.859 -41.656 -7.195 1 98 540 LEU A C 1
ATOM 4108 O O . LEU A 1 540 ? 18.391 -42.75 -7.414 1 98 540 LEU A O 1
ATOM 4112 N N . TRP A 1 541 ? 16.766 -41.281 -7.77 1 98.25 541 TRP A N 1
ATOM 4113 C CA . TRP A 1 541 ? 16.031 -42.188 -8.648 1 98.25 541 TRP A CA 1
ATOM 4114 C C . TRP A 1 541 ? 16.766 -42.375 -9.961 1 98.25 541 TRP A C 1
ATOM 4116 O O . TRP A 1 541 ? 16.688 -43.469 -10.57 1 98.25 541 TRP A O 1
ATOM 4126 N N . MET A 1 542 ? 17.453 -41.344 -10.398 1 97.75 542 MET A N 1
ATOM 4127 C CA . MET A 1 542 ? 18.297 -41.531 -11.578 1 97.75 542 MET A CA 1
ATOM 4128 C C . MET A 1 542 ? 19.375 -42.562 -11.32 1 97.75 542 MET A C 1
ATOM 4130 O O . MET A 1 542 ? 19.719 -43.344 -12.219 1 97.75 542 MET A O 1
ATOM 4134 N N . GLY A 1 543 ? 19.906 -42.594 -10.102 1 97.44 543 GLY A N 1
ATOM 4135 C CA . GLY A 1 543 ? 20.844 -43.625 -9.727 1 97.44 543 GLY A CA 1
ATOM 4136 C C . GLY A 1 543 ? 20.25 -45.031 -9.789 1 97.44 543 GLY A C 1
ATOM 4137 O O . GLY A 1 543 ? 20.859 -45.938 -10.359 1 97.44 543 GLY A O 1
ATOM 4138 N N . ILE A 1 544 ? 19.047 -45.156 -9.273 1 97.19 544 ILE A N 1
ATOM 4139 C CA . ILE A 1 544 ? 18.344 -46.406 -9.32 1 97.19 544 ILE A CA 1
ATOM 4140 C C . ILE A 1 544 ? 18.062 -46.812 -10.773 1 97.19 544 ILE A C 1
ATOM 4142 O O . ILE A 1 544 ? 18.188 -47.969 -11.148 1 97.19 544 ILE A O 1
ATOM 4146 N N . GLY A 1 545 ? 17.688 -45.812 -11.586 1 96.44 545 GLY A N 1
ATOM 4147 C CA . GLY A 1 545 ? 17.469 -46.031 -13 1 96.44 545 GLY A CA 1
ATOM 4148 C C . GLY A 1 545 ? 18.703 -46.5 -13.734 1 96.44 545 GLY A C 1
ATOM 4149 O O . GLY A 1 545 ? 18.641 -47.344 -14.617 1 96.44 545 GLY A O 1
ATOM 4150 N N . ALA A 1 546 ? 19.828 -45.938 -13.328 1 95.88 546 ALA A N 1
ATOM 4151 C CA . ALA A 1 546 ? 21.094 -46.375 -13.922 1 95.88 546 ALA A CA 1
ATOM 4152 C C . ALA A 1 546 ? 21.391 -47.812 -13.594 1 95.88 546 ALA A C 1
ATOM 4154 O O . ALA A 1 546 ? 21.859 -48.562 -14.453 1 95.88 546 ALA A O 1
ATOM 4155 N N . PHE A 1 547 ? 21.109 -48.219 -12.438 1 96.06 547 PHE A N 1
ATOM 4156 C CA . PHE A 1 547 ? 21.297 -49.625 -12.047 1 96.06 547 PHE A CA 1
ATOM 4157 C C . PHE A 1 547 ? 20.344 -50.531 -12.812 1 96.06 547 PHE A C 1
ATOM 4159 O O . PHE A 1 547 ? 20.703 -51.625 -13.211 1 96.06 547 PHE A O 1
ATOM 4166 N N . ALA A 1 548 ? 19.109 -50.031 -12.977 1 96 548 ALA A N 1
ATOM 4167 C CA . ALA A 1 548 ? 18.141 -50.812 -13.75 1 96 548 ALA A CA 1
ATOM 4168 C C . ALA A 1 548 ? 18.594 -50.969 -15.203 1 96 548 ALA A C 1
ATOM 4170 O O . ALA A 1 548 ? 18.484 -52.031 -15.789 1 96 548 ALA A O 1
ATOM 4171 N N . LEU A 1 549 ? 19.062 -49.875 -15.742 1 94.38 549 LEU A N 1
ATOM 4172 C CA . LEU A 1 549 ? 19.562 -49.906 -17.109 1 94.38 549 LEU A CA 1
ATOM 4173 C C . LEU A 1 549 ? 20.734 -50.875 -17.25 1 94.38 549 LEU A C 1
ATOM 4175 O O . LEU A 1 549 ? 20.812 -51.625 -18.234 1 94.38 549 LEU A O 1
ATOM 4179 N N . TRP A 1 550 ? 21.594 -50.875 -16.281 1 92.31 550 TRP A N 1
ATOM 4180 C CA . TRP A 1 550 ? 22.734 -51.781 -16.266 1 92.31 550 TRP A CA 1
ATOM 4181 C C . TRP A 1 550 ? 22.266 -53.25 -16.156 1 92.31 550 TRP A C 1
ATOM 4183 O O . TRP A 1 550 ? 22.781 -54.125 -16.844 1 92.31 550 TRP A O 1
ATOM 4193 N N . SER A 1 551 ? 21.344 -53.5 -15.344 1 91.94 551 SER A N 1
ATOM 4194 C CA . SER A 1 551 ? 20.828 -54.844 -15.133 1 91.94 551 SER A CA 1
ATOM 4195 C C . SER A 1 551 ? 20.125 -55.344 -16.391 1 91.94 551 SER A C 1
ATOM 4197 O O . SER A 1 551 ? 20.234 -56.531 -16.719 1 91.94 551 SER A O 1
ATOM 4199 N N . ASN A 1 552 ? 19.359 -54.469 -17.078 1 92.94 552 ASN A N 1
ATOM 4200 C CA . ASN A 1 552 ? 18.656 -54.844 -18.297 1 92.94 552 ASN A CA 1
ATOM 4201 C C . ASN A 1 552 ? 19.625 -55.125 -19.438 1 92.94 552 ASN A C 1
ATOM 4203 O O . ASN A 1 552 ? 19.375 -56 -20.281 1 92.94 552 ASN A O 1
ATOM 4207 N N . GLY A 1 553 ? 20.703 -54.438 -19.578 1 91.5 553 GLY A N 1
ATOM 4208 C CA . GLY A 1 553 ? 21.703 -54.625 -20.609 1 91.5 553 GLY A CA 1
ATOM 4209 C C . GLY A 1 553 ? 21.344 -53.969 -21.922 1 91.5 553 GLY A C 1
ATOM 4210 O O . GLY A 1 553 ? 22.156 -53.906 -22.844 1 91.5 553 GLY A O 1
ATOM 4211 N N . ILE A 1 554 ? 20.125 -53.625 -22.125 1 92.06 554 ILE A N 1
ATOM 4212 C CA . ILE A 1 554 ? 19.609 -52.875 -23.281 1 92.06 554 ILE A CA 1
ATOM 4213 C C . ILE A 1 554 ? 18.703 -51.75 -22.797 1 92.06 554 ILE A C 1
ATOM 4215 O O . ILE A 1 554 ? 18.266 -51.719 -21.641 1 92.06 554 ILE A O 1
ATOM 4219 N N . THR A 1 555 ? 18.469 -50.812 -23.672 1 93.44 555 THR A N 1
ATOM 4220 C CA . THR A 1 555 ? 17.453 -49.781 -23.375 1 93.44 555 THR A CA 1
ATOM 4221 C C . THR A 1 555 ? 16.062 -50.312 -23.703 1 93.44 555 THR A C 1
ATOM 4223 O O . THR A 1 555 ? 15.742 -50.562 -24.859 1 93.44 555 THR A O 1
ATOM 4226 N N . SER A 1 556 ? 15.281 -50.469 -22.703 1 92.25 556 SER A N 1
ATOM 4227 C CA . SER A 1 556 ? 13.938 -51.031 -22.875 1 92.25 556 SER A CA 1
ATOM 4228 C C . SER A 1 556 ? 12.898 -49.938 -23.016 1 92.25 556 SER A C 1
ATOM 4230 O O . SER A 1 556 ? 13.117 -48.812 -22.578 1 92.25 556 SER A O 1
ATOM 4232 N N . ASN A 1 557 ? 11.852 -50.219 -23.672 1 91.88 557 ASN A N 1
ATOM 4233 C CA . ASN A 1 557 ? 10.75 -49.281 -23.875 1 91.88 557 ASN A CA 1
ATOM 4234 C C . ASN A 1 557 ? 9.398 -49.969 -23.734 1 91.88 557 ASN A C 1
ATOM 4236 O O . ASN A 1 557 ? 9.32 -51.188 -23.703 1 91.88 557 ASN A O 1
ATOM 4240 N N . THR A 1 558 ? 8.398 -49.25 -23.5 1 92.88 558 THR A N 1
ATOM 4241 C CA . THR A 1 558 ? 7.051 -49.781 -23.391 1 92.88 558 THR A CA 1
ATOM 4242 C C . THR A 1 558 ? 6.223 -49.438 -24.609 1 92.88 558 THR A C 1
ATOM 4244 O O . THR A 1 558 ? 5.016 -49.219 -24.516 1 92.88 558 THR A O 1
ATOM 4247 N N . SER A 1 559 ? 6.875 -49.375 -25.703 1 94.31 559 SER A N 1
ATOM 4248 C CA . SER A 1 559 ? 6.215 -49.031 -26.953 1 94.31 559 SER A CA 1
ATOM 4249 C C . SER A 1 559 ? 5.469 -50.219 -27.547 1 94.31 559 SER A C 1
ATOM 4251 O O . SER A 1 559 ? 5.594 -51.344 -27.047 1 94.31 559 SER A O 1
ATOM 4253 N N . PHE A 1 560 ? 4.625 -49.938 -28.531 1 95.81 560 PHE A N 1
ATOM 4254 C CA . PHE A 1 560 ? 3.902 -50.969 -29.266 1 95.81 560 PHE A CA 1
ATOM 4255 C C . PHE A 1 560 ? 4.863 -52.031 -29.812 1 95.81 560 PHE A C 1
ATOM 4257 O O . PHE A 1 560 ? 4.656 -53.219 -29.625 1 95.81 560 PHE A O 1
ATOM 4264 N N . SER A 1 561 ? 5.93 -51.562 -30.469 1 95.69 561 SER A N 1
ATOM 4265 C CA . SER A 1 561 ? 6.875 -52.469 -31.094 1 95.69 561 SER A CA 1
ATOM 4266 C C . SER A 1 561 ? 7.59 -53.344 -30.062 1 95.69 561 SER A C 1
ATOM 4268 O O . SER A 1 561 ? 7.824 -54.531 -30.297 1 95.69 561 SER A O 1
ATOM 4270 N N . ALA A 1 562 ? 7.914 -52.719 -28.938 1 95.12 562 ALA A N 1
ATOM 4271 C CA . ALA A 1 562 ? 8.586 -53.469 -27.875 1 95.12 562 ALA A CA 1
ATOM 4272 C C . ALA A 1 562 ? 7.707 -54.625 -27.359 1 95.12 562 ALA A C 1
ATOM 4274 O O . ALA A 1 562 ? 8.18 -55.75 -27.172 1 95.12 562 ALA A O 1
ATOM 4275 N N . ILE A 1 563 ? 6.445 -54.344 -27.172 1 95.62 563 ILE A N 1
ATOM 4276 C CA . ILE A 1 563 ? 5.52 -55.375 -26.688 1 95.62 563 ILE A CA 1
ATOM 4277 C C . ILE A 1 563 ? 5.305 -56.438 -27.781 1 95.62 563 ILE A C 1
ATOM 4279 O O . ILE A 1 563 ? 5.301 -57.625 -27.484 1 95.62 563 ILE A O 1
ATOM 4283 N N . LEU A 1 564 ? 5.16 -55.969 -28.984 1 95.5 564 LEU A N 1
ATOM 4284 C CA . LEU A 1 564 ? 4.984 -56.875 -30.125 1 95.5 564 LEU A CA 1
ATOM 4285 C C . LEU A 1 564 ? 6.152 -57.844 -30.219 1 95.5 564 LEU A C 1
ATOM 4287 O O . LEU A 1 564 ? 5.945 -59.062 -30.312 1 95.5 564 LEU A O 1
ATOM 4291 N N . LEU A 1 565 ? 7.336 -57.375 -30.062 1 94.56 565 LEU A N 1
ATOM 4292 C CA . LEU A 1 565 ? 8.531 -58.188 -30.281 1 94.56 565 LEU A CA 1
ATOM 4293 C C . LEU A 1 565 ? 8.797 -59.094 -29.109 1 94.56 565 LEU A C 1
ATOM 4295 O O . LEU A 1 565 ? 9.398 -60.188 -29.266 1 94.56 565 LEU A O 1
ATOM 4299 N N . THR A 1 566 ? 8.289 -58.781 -27.922 1 94.69 566 THR A N 1
ATOM 4300 C CA . THR A 1 566 ? 8.641 -59.5 -26.719 1 94.69 566 THR A CA 1
ATOM 4301 C C . THR A 1 566 ? 7.516 -60.469 -26.312 1 94.69 566 THR A C 1
ATOM 4303 O O . THR A 1 566 ? 7.574 -61.094 -25.266 1 94.69 566 THR A O 1
ATOM 4306 N N . THR A 1 567 ? 6.449 -60.594 -27.094 1 95.06 567 THR A N 1
ATOM 4307 C CA . THR A 1 567 ? 5.34 -61.438 -26.703 1 95.06 567 THR A CA 1
ATOM 4308 C C . THR A 1 567 ? 5.125 -62.562 -27.734 1 95.06 567 THR A C 1
ATOM 4310 O O . THR A 1 567 ? 4.062 -63.188 -27.766 1 95.06 567 THR A O 1
ATOM 4313 N N . ARG A 1 568 ? 6.109 -62.781 -28.531 1 92.5 568 ARG A N 1
ATOM 4314 C CA . ARG A 1 568 ? 5.977 -63.875 -29.516 1 92.5 568 ARG A CA 1
ATOM 4315 C C . ARG A 1 568 ? 6.109 -65.25 -28.859 1 92.5 568 ARG A C 1
ATOM 4317 O O . ARG A 1 568 ? 7.195 -65.625 -28.422 1 92.5 568 ARG A O 1
ATOM 4324 N N . ASN A 1 569 ? 5.117 -65.875 -28.625 1 91.56 569 ASN A N 1
ATOM 4325 C CA . ASN A 1 569 ? 5.035 -67.188 -27.953 1 91.56 569 ASN A CA 1
ATOM 4326 C C . ASN A 1 569 ? 3.732 -67.875 -28.281 1 91.56 569 ASN A C 1
ATOM 4328 O O . ASN A 1 569 ? 2.654 -67.312 -28.203 1 91.56 569 ASN A O 1
ATOM 4332 N N . ALA A 1 570 ? 3.764 -69.188 -28.641 1 88.62 570 ALA A N 1
ATOM 4333 C CA . ALA A 1 570 ? 2.604 -70 -29.031 1 88.62 570 ALA A CA 1
ATOM 4334 C C . ALA A 1 570 ? 1.601 -70.125 -27.891 1 88.62 570 ALA A C 1
ATOM 4336 O O . ALA A 1 570 ? 0.39 -70.188 -28.109 1 88.62 570 ALA A O 1
ATOM 4337 N N . ASP A 1 571 ? 2.111 -70.188 -26.688 1 90.25 571 ASP A N 1
ATOM 4338 C CA . ASP A 1 571 ? 1.222 -70.25 -25.531 1 90.25 571 ASP A CA 1
ATOM 4339 C C . ASP A 1 571 ? 0.342 -69 -25.453 1 90.25 571 ASP A C 1
ATOM 4341 O O . ASP A 1 571 ? -0.816 -69.062 -25.031 1 90.25 571 ASP A O 1
ATOM 4345 N N . LEU A 1 572 ? 0.915 -67.938 -25.812 1 92.44 572 LEU A N 1
ATOM 4346 C CA . LEU A 1 572 ? 0.161 -66.688 -25.75 1 92.44 572 LEU A CA 1
ATOM 4347 C C . LEU A 1 572 ? -0.808 -66.562 -26.922 1 92.44 572 LEU A C 1
ATOM 4349 O O . LEU A 1 572 ? -1.83 -65.875 -26.844 1 92.44 572 LEU A O 1
ATOM 4353 N N . ASP A 1 573 ? -0.523 -67.25 -28.016 1 89.94 573 ASP A N 1
ATOM 4354 C CA . ASP A 1 573 ? -1.475 -67.312 -29.125 1 89.94 573 ASP A CA 1
ATOM 4355 C C . ASP A 1 573 ? -2.752 -68.062 -28.688 1 89.94 573 ASP A C 1
ATOM 4357 O O . ASP A 1 573 ? -3.855 -67.625 -29.031 1 89.94 573 ASP A O 1
ATOM 4361 N N . ALA A 1 574 ? -2.504 -69.062 -27.953 1 88.19 574 ALA A N 1
ATOM 4362 C CA . ALA A 1 574 ? -3.643 -69.812 -27.453 1 88.19 574 ALA A CA 1
ATOM 4363 C C . ALA A 1 574 ? -4.465 -69 -26.469 1 88.19 574 ALA A C 1
ATOM 4365 O O . ALA A 1 574 ? -5.691 -69.125 -26.438 1 88.19 574 ALA A O 1
ATOM 4366 N N . LEU A 1 575 ? -3.771 -68.25 -25.719 1 88.94 575 LEU A N 1
ATOM 4367 C CA . LEU A 1 575 ? -4.426 -67.375 -24.734 1 88.94 575 LEU A CA 1
ATOM 4368 C C . LEU A 1 575 ? -5.297 -66.375 -25.422 1 88.94 575 LEU A C 1
ATOM 4370 O O . LEU A 1 575 ? -6.32 -65.938 -24.875 1 88.94 575 LEU A O 1
ATOM 4374 N N . ALA A 1 576 ? -4.934 -65.875 -26.594 1 90.62 576 ALA A N 1
ATOM 4375 C CA . ALA A 1 576 ? -5.602 -64.75 -27.312 1 90.62 576 ALA A CA 1
ATOM 4376 C C . ALA A 1 576 ? -6.848 -65.25 -28.031 1 90.62 576 ALA A C 1
ATOM 4378 O O . ALA A 1 576 ? -7.672 -64.5 -28.5 1 90.62 576 ALA A O 1
ATOM 4379 N N . GLN A 1 577 ? -6.953 -66.625 -28.156 1 87.5 577 GLN A N 1
ATOM 4380 C CA . GLN A 1 577 ? -8.125 -67.188 -28.812 1 87.5 577 GLN A CA 1
ATOM 4381 C C . GLN A 1 577 ? -9.414 -66.75 -28.094 1 87.5 577 GLN A C 1
ATOM 4383 O O . GLN A 1 577 ? -9.539 -67 -26.891 1 87.5 577 GLN A O 1
ATOM 4388 N N . GLY A 1 578 ? -10.281 -66.062 -28.75 1 85.31 578 GLY A N 1
ATOM 4389 C CA . GLY A 1 578 ? -11.523 -65.625 -28.188 1 85.31 578 GLY A CA 1
ATOM 4390 C C . GLY A 1 578 ? -11.43 -64.188 -27.672 1 85.31 578 GLY A C 1
ATOM 4391 O O . GLY A 1 578 ? -12.422 -63.594 -27.203 1 85.31 578 GLY A O 1
ATOM 4392 N N . HIS A 1 579 ? -10.266 -63.625 -27.719 1 89.12 579 HIS A N 1
ATOM 4393 C CA . HIS A 1 579 ? -10.047 -62.281 -27.188 1 89.12 579 HIS A CA 1
ATOM 4394 C C . HIS A 1 579 ? -9.211 -61.438 -28.156 1 89.12 579 HIS A C 1
ATOM 4396 O O . HIS A 1 579 ? -8.445 -60.562 -27.734 1 89.12 579 HIS A O 1
ATOM 4402 N N . CYS A 1 580 ? -9.305 -61.594 -29.422 1 89.44 580 CYS A N 1
ATOM 4403 C CA . CYS A 1 580 ? -8.391 -61.062 -30.422 1 89.44 580 CYS A CA 1
ATOM 4404 C C . CYS A 1 580 ? -8.656 -59.562 -30.656 1 89.44 580 CYS A C 1
ATOM 4406 O O . CYS A 1 580 ? -7.855 -58.906 -31.297 1 89.44 580 CYS A O 1
ATOM 4408 N N . LEU A 1 581 ? -9.742 -59 -30.109 1 89.25 581 LEU A N 1
ATOM 4409 C CA . LEU A 1 581 ? -10.023 -57.562 -30.312 1 89.25 581 LEU A CA 1
ATOM 4410 C C . LEU A 1 581 ? -9.32 -56.719 -29.25 1 89.25 581 LEU A C 1
ATOM 4412 O O . LEU A 1 581 ? -9.203 -55.5 -29.406 1 89.25 581 LEU A O 1
ATOM 4416 N N . GLY A 1 582 ? -8.859 -57.375 -28.156 1 89.06 582 GLY A N 1
ATOM 4417 C CA . GLY A 1 582 ? -8.203 -56.625 -27.094 1 89.06 582 GLY A CA 1
ATOM 4418 C C . GLY A 1 582 ? -9.109 -55.625 -26.406 1 89.06 582 GLY A C 1
ATOM 4419 O O . GLY A 1 582 ? -8.703 -54.5 -26.141 1 89.06 582 GLY A O 1
ATOM 4420 N N . ALA A 1 583 ? -10.289 -55.969 -26.203 1 88.56 583 ALA A N 1
ATOM 4421 C CA . ALA A 1 583 ? -11.305 -55.062 -25.641 1 88.56 583 ALA A CA 1
ATOM 4422 C C . ALA A 1 583 ? -11.031 -54.781 -24.172 1 88.56 583 ALA A C 1
ATOM 4424 O O . ALA A 1 583 ? -10.469 -55.625 -23.469 1 88.56 583 ALA A O 1
ATOM 4425 N N . ASP A 1 584 ? -11.391 -53.656 -23.703 1 88.44 584 ASP A N 1
ATOM 4426 C CA . ASP A 1 584 ? -11.328 -53.25 -22.312 1 88.44 584 ASP A CA 1
ATOM 4427 C C . ASP A 1 584 ? -12.711 -53.312 -21.672 1 88.44 584 ASP A C 1
ATOM 4429 O O . ASP A 1 584 ? -13.703 -52.906 -22.281 1 88.44 584 ASP A O 1
ATOM 4433 N N . PRO A 1 585 ? -12.867 -53.844 -20.469 1 87.19 585 PRO A N 1
ATOM 4434 C CA . PRO A 1 585 ? -11.773 -54.312 -19.594 1 87.19 585 PRO A CA 1
ATOM 4435 C C . PRO A 1 585 ? -11.305 -55.719 -19.938 1 87.19 585 PRO A C 1
ATOM 4437 O O . PRO A 1 585 ? -12.023 -56.469 -20.594 1 87.19 585 PRO A O 1
ATOM 4440 N N . LEU A 1 586 ? -10.078 -56 -19.531 1 89.12 586 LEU A N 1
ATOM 4441 C CA . LEU A 1 586 ? -9.516 -57.312 -19.688 1 89.12 586 LEU A CA 1
ATOM 4442 C C . LEU A 1 586 ? -10.367 -58.344 -18.953 1 89.12 586 LEU A C 1
ATOM 4444 O O . LEU A 1 586 ? -10.688 -58.188 -17.781 1 89.12 586 LEU A O 1
ATOM 4448 N N . PRO A 1 587 ? -10.812 -59.375 -19.688 1 88.94 587 PRO A N 1
ATOM 4449 C CA . PRO A 1 587 ? -11.648 -60.375 -19.062 1 88.94 587 PRO A CA 1
ATOM 4450 C C . PRO A 1 587 ? -10.945 -61.062 -17.891 1 88.94 587 PRO A C 1
ATOM 4452 O O . PRO A 1 587 ? -9.734 -61.344 -17.953 1 88.94 587 PRO A O 1
ATOM 4455 N N . ASP A 1 588 ? -11.68 -61.469 -16.875 1 88.56 588 ASP A N 1
ATOM 4456 C CA . ASP A 1 588 ? -11.156 -62.062 -15.641 1 88.56 588 ASP A CA 1
ATOM 4457 C C . ASP A 1 588 ? -10.477 -63.406 -15.914 1 88.56 588 ASP A C 1
ATOM 4459 O O . ASP A 1 588 ? -9.523 -63.781 -15.234 1 88.56 588 ASP A O 1
ATOM 4463 N N . GLU A 1 589 ? -10.945 -64 -17 1 87.69 589 GLU A N 1
ATOM 4464 C CA . GLU A 1 589 ? -10.422 -65.312 -17.344 1 87.69 589 GLU A CA 1
ATOM 4465 C C . GLU A 1 589 ? -8.93 -65.312 -17.641 1 87.69 589 GLU A C 1
ATOM 4467 O O . GLU A 1 589 ? -8.195 -66.25 -17.359 1 87.69 589 GLU A O 1
ATOM 4472 N N . ILE A 1 590 ? -8.516 -64.125 -18.188 1 92.12 590 ILE A N 1
ATOM 4473 C CA . ILE A 1 590 ? -7.121 -64.062 -18.609 1 92.12 590 ILE A CA 1
ATOM 4474 C C . ILE A 1 590 ? -6.375 -63.062 -17.781 1 92.12 590 ILE A C 1
ATOM 4476 O O . ILE A 1 590 ? -5.141 -63.031 -17.781 1 92.12 590 ILE A O 1
ATOM 4480 N N . ALA A 1 591 ? -7.047 -62.281 -16.984 1 93.62 591 ALA A N 1
ATOM 4481 C CA . ALA A 1 591 ? -6.449 -61.219 -16.203 1 93.62 591 ALA A CA 1
ATOM 4482 C C . ALA A 1 591 ? -5.504 -61.75 -15.141 1 93.62 591 ALA A C 1
ATOM 4484 O O . ALA A 1 591 ? -4.516 -61.125 -14.781 1 93.62 591 ALA A O 1
ATOM 4485 N N . GLY A 1 592 ? -5.75 -62.938 -14.664 1 93.44 592 GLY A N 1
ATOM 4486 C CA . GLY A 1 592 ? -4.988 -63.531 -13.57 1 93.44 592 GLY A CA 1
ATOM 4487 C C . GLY A 1 592 ? -3.793 -64.312 -14.039 1 93.44 592 GLY A C 1
ATOM 4488 O O . GLY A 1 592 ? -2.982 -64.75 -13.227 1 93.44 592 GLY A O 1
ATOM 4489 N N . VAL A 1 593 ? -3.607 -64.438 -15.406 1 95.38 593 VAL A N 1
ATOM 4490 C CA . VAL A 1 593 ? -2.479 -65.188 -15.938 1 95.38 593 VAL A CA 1
ATOM 4491 C C . VAL A 1 593 ? -1.174 -64.5 -15.625 1 95.38 593 VAL A C 1
ATOM 4493 O O . VAL A 1 593 ? -1.062 -63.281 -15.844 1 95.38 593 VAL A O 1
ATOM 4496 N N . LYS A 1 594 ? -0.227 -65.25 -15.055 1 96.25 594 LYS A N 1
ATOM 4497 C CA . LYS A 1 594 ? 1.049 -64.625 -14.68 1 96.25 594 LYS A CA 1
ATOM 4498 C C . LYS A 1 594 ? 2.1 -64.875 -15.766 1 96.25 594 LYS A C 1
ATOM 4500 O O . LYS A 1 594 ? 2.264 -66 -16.266 1 96.25 594 LYS A O 1
ATOM 4505 N N . LEU A 1 595 ? 2.721 -63.75 -16.109 1 97.12 595 LEU A N 1
ATOM 4506 C CA . LEU A 1 595 ? 3.734 -63.812 -17.156 1 97.12 595 LEU A CA 1
ATOM 4507 C C . LEU A 1 595 ? 5.074 -63.312 -16.641 1 97.12 595 LEU A C 1
ATOM 4509 O O . LEU A 1 595 ? 5.117 -62.469 -15.727 1 97.12 595 LEU A O 1
ATOM 4513 N N . ARG A 1 596 ? 6.102 -63.781 -17.141 1 97 596 ARG A N 1
ATOM 4514 C CA . ARG A 1 596 ? 7.469 -63.344 -16.906 1 97 596 ARG A CA 1
ATOM 4515 C C . ARG A 1 596 ? 8.273 -63.312 -18.203 1 97 596 ARG A C 1
ATOM 4517 O O . ARG A 1 596 ? 8.062 -64.188 -19.062 1 97 596 ARG A O 1
ATOM 4524 N N . PHE A 1 597 ? 9.133 -62.344 -18.344 1 95.62 597 PHE A N 1
ATOM 4525 C CA . PHE A 1 597 ? 9.977 -62.25 -19.531 1 95.62 597 PHE A CA 1
ATOM 4526 C C . PHE A 1 597 ? 11.25 -63.094 -19.344 1 95.62 597 PHE A C 1
ATOM 4528 O O . PHE A 1 597 ? 11.922 -62.969 -18.312 1 95.62 597 PHE A O 1
ATOM 4535 N N . GLY A 1 598 ? 11.57 -63.906 -20.297 1 92.94 598 GLY A N 1
ATOM 4536 C CA . GLY A 1 598 ? 12.75 -64.75 -20.234 1 92.94 598 GLY A CA 1
ATOM 4537 C C . GLY A 1 598 ? 12.945 -65.562 -21.484 1 92.94 598 GLY A C 1
ATOM 4538 O O . GLY A 1 598 ? 12.398 -65.25 -22.547 1 92.94 598 GLY A O 1
ATOM 4539 N N . ARG A 1 599 ? 13.836 -66.562 -21.391 1 91.75 599 ARG A N 1
ATOM 4540 C CA . ARG A 1 599 ? 14.102 -67.5 -22.484 1 91.75 599 ARG A CA 1
ATOM 4541 C C . ARG A 1 599 ? 13.031 -68.562 -22.547 1 91.75 599 ARG A C 1
ATOM 4543 O O . ARG A 1 599 ? 12.781 -69.25 -21.547 1 91.75 599 ARG A O 1
ATOM 4550 N N . LEU A 1 600 ? 12.359 -68.688 -23.75 1 90.62 600 LEU A N 1
ATOM 4551 C CA . LEU A 1 600 ? 11.281 -69.688 -23.906 1 90.62 600 LEU A CA 1
ATOM 4552 C C . LEU A 1 600 ? 11.836 -71.125 -24.078 1 90.62 600 LEU A C 1
ATOM 4554 O O . LEU A 1 600 ? 12.859 -71.312 -24.734 1 90.62 600 LEU A O 1
ATOM 4558 N N . THR A 1 601 ? 11.281 -72.062 -23.375 1 81.75 601 THR A N 1
ATOM 4559 C CA . THR A 1 601 ? 11.766 -73.438 -23.422 1 81.75 601 THR A CA 1
ATOM 4560 C C . THR A 1 601 ? 11.094 -74.25 -24.547 1 81.75 601 THR A C 1
ATOM 4562 O O . THR A 1 601 ? 11.641 -75.25 -25.047 1 81.75 601 THR A O 1
ATOM 4565 N N . ARG A 1 602 ? 9.727 -73.938 -24.828 1 68.81 602 ARG A N 1
ATOM 4566 C CA . ARG A 1 602 ? 8.969 -74.688 -25.828 1 68.81 602 ARG A CA 1
ATOM 4567 C C . ARG A 1 602 ? 8.945 -73.938 -27.156 1 68.81 602 ARG A C 1
ATOM 4569 O O . ARG A 1 602 ? 8.766 -72.688 -27.188 1 68.81 602 ARG A O 1
ATOM 4576 N N . GLY A 1 603 ? 9.328 -74.688 -28.469 1 57.59 603 GLY A N 1
ATOM 4577 C CA . GLY A 1 603 ? 9.242 -74.188 -29.828 1 57.59 603 GLY A CA 1
ATOM 4578 C C . GLY A 1 603 ? 10.586 -74.125 -30.531 1 57.59 603 GLY A C 1
ATOM 4579 O O . GLY A 1 603 ? 11.633 -74.062 -29.875 1 57.59 603 GLY A O 1
ATOM 4580 N N . GLU A 1 604 ? 10.648 -74.75 -31.703 1 51.56 604 GLU A N 1
ATOM 4581 C CA . GLU A 1 604 ? 11.844 -74.75 -32.562 1 51.56 604 GLU A CA 1
ATOM 4582 C C . GLU A 1 604 ? 12.156 -73.375 -33.094 1 51.56 604 GLU A C 1
ATOM 4584 O O . GLU A 1 604 ? 11.242 -72.625 -33.406 1 51.56 604 GLU A O 1
ATOM 4589 N N . PRO A 1 605 ? 13.523 -72.938 -33.281 1 55.06 605 PRO A N 1
ATOM 4590 C CA . PRO A 1 605 ? 14.93 -72.875 -32.906 1 55.06 605 PRO A CA 1
ATOM 4591 C C . PRO A 1 605 ? 15.133 -72.5 -31.438 1 55.06 605 PRO A C 1
ATOM 4593 O O . PRO A 1 605 ? 14.305 -71.75 -30.875 1 55.06 605 PRO A O 1
ATOM 4596 N N . ALA A 1 606 ? 15.914 -73.188 -30.578 1 57.81 606 ALA A N 1
ATOM 4597 C CA . ALA A 1 606 ? 16.297 -73.375 -29.172 1 57.81 606 ALA A CA 1
ATOM 4598 C C . ALA A 1 606 ? 16.422 -72 -28.469 1 57.81 606 ALA A C 1
ATOM 4600 O O . ALA A 1 606 ? 16.312 -71.938 -27.25 1 57.81 606 ALA A O 1
ATOM 4601 N N . SER A 1 607 ? 16.516 -70.75 -29.141 1 75.94 607 SER A N 1
ATOM 4602 C CA . SER A 1 607 ? 16.953 -69.688 -28.25 1 75.94 607 SER A CA 1
ATOM 4603 C C . SER A 1 607 ? 16.156 -68.375 -28.5 1 75.94 607 SER A C 1
ATOM 4605 O O . SER A 1 607 ? 16.719 -67.375 -28.891 1 75.94 607 SER A O 1
ATOM 4607 N N . HIS A 1 608 ? 14.711 -68.375 -28.266 1 86.75 608 HIS A N 1
ATOM 4608 C CA . HIS A 1 608 ? 13.922 -67.188 -28.422 1 86.75 608 HIS A CA 1
ATOM 4609 C C . HIS A 1 608 ? 13.492 -66.625 -27.062 1 86.75 608 HIS A C 1
ATOM 4611 O O . HIS A 1 608 ? 13.055 -67.375 -26.203 1 86.75 608 HIS A O 1
ATOM 4617 N N . ALA A 1 609 ? 13.703 -65.312 -26.844 1 91.31 609 ALA A N 1
ATOM 4618 C CA . ALA A 1 609 ? 13.273 -64.625 -25.609 1 91.31 609 ALA A CA 1
ATOM 4619 C C . ALA A 1 609 ? 11.875 -64.062 -25.766 1 91.31 609 ALA A C 1
ATOM 4621 O O . ALA A 1 609 ? 11.539 -63.5 -26.828 1 91.31 609 ALA A O 1
ATOM 4622 N N . GLY A 1 610 ? 10.977 -64.188 -24.859 1 93.25 610 GLY A N 1
ATOM 4623 C CA . GLY A 1 610 ? 9.617 -63.656 -24.859 1 93.25 610 GLY A CA 1
ATOM 4624 C C . GLY A 1 610 ? 8.906 -63.875 -23.531 1 93.25 610 GLY A C 1
ATOM 4625 O O . GLY A 1 610 ? 9.422 -64.562 -22.656 1 93.25 610 GLY A O 1
ATOM 4626 N N . PHE A 1 611 ? 7.785 -63.25 -23.422 1 96 611 PHE A N 1
ATOM 4627 C CA . PHE A 1 611 ? 6.957 -63.5 -22.25 1 96 611 PHE A CA 1
ATOM 4628 C C . PHE A 1 611 ? 6.359 -64.875 -22.266 1 96 611 PHE A C 1
ATOM 4630 O O . PHE A 1 611 ? 5.945 -65.375 -23.328 1 96 611 PHE A O 1
ATOM 4637 N N . GLY A 1 612 ? 6.383 -65.562 -21.172 1 94.44 612 GLY A N 1
ATOM 4638 C CA . GLY A 1 612 ? 5.82 -66.875 -21.047 1 94.44 612 GLY A CA 1
ATOM 4639 C C . GLY A 1 612 ? 5.223 -67.188 -19.688 1 94.44 612 GLY A C 1
ATOM 4640 O O . GLY A 1 612 ? 5.355 -66.375 -18.766 1 94.44 612 GLY A O 1
ATOM 4641 N N . VAL A 1 613 ? 4.461 -68.25 -19.609 1 93.75 613 VAL A N 1
ATOM 4642 C CA . VAL A 1 613 ? 3.818 -68.688 -18.359 1 93.75 613 VAL A CA 1
ATOM 4643 C C . VAL A 1 613 ? 4.793 -69.5 -17.516 1 93.75 613 VAL A C 1
ATOM 4645 O O . VAL A 1 613 ? 5.875 -69.875 -17.984 1 93.75 613 VAL A O 1
ATOM 4648 N N . ARG A 1 614 ? 4.375 -69.688 -16.281 1 91.19 614 ARG A N 1
ATOM 4649 C CA . ARG A 1 614 ? 5.227 -70.438 -15.359 1 91.19 614 ARG A CA 1
ATOM 4650 C C . ARG A 1 614 ? 5.57 -71.812 -15.922 1 91.19 614 ARG A C 1
ATOM 4652 O O . ARG A 1 614 ? 4.699 -72.5 -16.438 1 91.19 614 ARG A O 1
ATOM 4659 N N . GLY A 1 615 ? 6.801 -72.188 -15.938 1 88.12 615 GLY A N 1
ATOM 4660 C CA . GLY A 1 615 ? 7.258 -73.438 -16.406 1 88.12 615 GLY A CA 1
ATOM 4661 C C . GLY A 1 615 ? 7.734 -73.438 -17.844 1 88.12 615 GLY A C 1
ATOM 4662 O O . GLY A 1 615 ? 8.359 -74.438 -18.297 1 88.12 615 GLY A O 1
ATOM 4663 N N . THR A 1 616 ? 7.477 -72.375 -18.516 1 90 616 THR A N 1
ATOM 4664 C CA . THR A 1 616 ? 7.848 -72.312 -19.922 1 90 616 THR A CA 1
ATOM 4665 C C . THR A 1 616 ? 8.922 -71.312 -20.172 1 90 616 THR A C 1
ATOM 4667 O O . THR A 1 616 ? 9.289 -71.062 -21.328 1 90 616 THR A O 1
ATOM 4670 N N . VAL A 1 617 ? 9.398 -70.562 -19.141 1 91.44 617 VAL A N 1
ATOM 4671 C CA . VAL A 1 617 ? 10.359 -69.5 -19.312 1 91.44 617 VAL A CA 1
ATOM 4672 C C . VAL A 1 617 ? 11.5 -69.625 -18.312 1 91.44 617 VAL A C 1
ATOM 4674 O O . VAL A 1 617 ? 11.273 -70 -17.156 1 91.44 617 VAL A O 1
ATOM 4677 N N . THR A 1 618 ? 12.695 -69.5 -18.781 1 89.25 618 THR A N 1
ATOM 4678 C CA . THR A 1 618 ? 13.875 -69.438 -17.922 1 89.25 618 THR A CA 1
ATOM 4679 C C . THR A 1 618 ? 14.508 -68.062 -17.922 1 89.25 618 THR A C 1
ATOM 4681 O O . THR A 1 618 ? 14.18 -67.25 -18.781 1 89.25 618 THR A O 1
ATOM 4684 N N . ALA A 1 619 ? 15.398 -67.875 -17.047 1 88.31 619 ALA A N 1
ATOM 4685 C CA . ALA A 1 619 ? 16 -66.5 -16.891 1 88.31 619 ALA A CA 1
ATOM 4686 C C . ALA A 1 619 ? 16.922 -66.188 -18.062 1 88.31 619 ALA A C 1
ATOM 4688 O O . ALA A 1 619 ? 17.625 -67.062 -18.562 1 88.31 619 ALA A O 1
ATOM 4689 N N . VAL A 1 620 ? 16.781 -64.938 -18.469 1 87.19 620 VAL A N 1
ATOM 4690 C CA . VAL A 1 620 ? 17.672 -64.438 -19.531 1 87.19 620 VAL A CA 1
ATOM 4691 C C . VAL A 1 620 ? 18.812 -63.625 -18.906 1 87.19 620 VAL A C 1
ATOM 4693 O O . VAL A 1 620 ? 18.594 -62.844 -17.984 1 87.19 620 VAL A O 1
ATOM 4696 N N . GLU A 1 621 ? 20.016 -64.062 -19.281 1 82.81 621 GLU A N 1
ATOM 4697 C CA . GLU A 1 621 ? 21.172 -63.312 -18.797 1 82.81 621 GLU A CA 1
ATOM 4698 C C . GLU A 1 621 ? 21.797 -62.469 -19.906 1 82.81 621 GLU A C 1
ATOM 4700 O O . GLU A 1 621 ? 21.672 -62.781 -21.094 1 82.81 621 GLU A O 1
ATOM 4705 N N . LYS A 1 622 ? 22.391 -61.469 -19.469 1 82.56 622 LYS A N 1
ATOM 4706 C CA . LYS A 1 622 ? 23.062 -60.562 -20.406 1 82.56 622 LYS A CA 1
ATOM 4707 C C . LYS A 1 622 ? 24.078 -61.312 -21.25 1 82.56 622 LYS A C 1
ATOM 4709 O O . LYS A 1 622 ? 24.875 -62.125 -20.734 1 82.56 622 LYS A O 1
ATOM 4714 N N . GLY A 1 623 ? 23.969 -61.125 -22.547 1 77.38 623 GLY A N 1
ATOM 4715 C CA . GLY A 1 623 ? 24.938 -61.75 -23.438 1 77.38 623 GLY A CA 1
ATOM 4716 C C . GLY A 1 623 ? 24.469 -63.094 -24 1 77.38 623 GLY A C 1
ATOM 4717 O O . GLY A 1 623 ? 25.156 -63.688 -24.828 1 77.38 623 GLY A O 1
ATOM 4718 N N . ASP A 1 624 ? 23.297 -63.5 -23.609 1 80.69 624 ASP A N 1
ATOM 4719 C CA . ASP A 1 624 ? 22.781 -64.75 -24.125 1 80.69 624 ASP A CA 1
ATOM 4720 C C . ASP A 1 624 ? 22.578 -64.688 -25.641 1 80.69 624 ASP A C 1
ATOM 4722 O O . ASP A 1 624 ? 22.219 -63.656 -26.172 1 80.69 624 ASP A O 1
ATOM 4726 N N . LYS A 1 625 ? 22.859 -65.75 -26.391 1 80.44 625 LYS A N 1
ATOM 4727 C CA . LYS A 1 625 ? 22.609 -65.812 -27.828 1 80.44 625 LYS A CA 1
ATOM 4728 C C . LYS A 1 625 ? 21.141 -66.125 -28.109 1 80.44 625 LYS A C 1
ATOM 4730 O O . LYS A 1 625 ? 20.719 -67.25 -27.938 1 80.44 625 LYS A O 1
ATOM 4735 N N . LEU A 1 626 ? 20.438 -65.125 -28.344 1 81.5 626 LEU A N 1
ATOM 4736 C CA . LEU A 1 626 ? 19 -65.25 -28.578 1 81.5 626 LEU A CA 1
ATOM 4737 C C . LEU A 1 626 ? 18.656 -64.938 -30.031 1 81.5 626 LEU A C 1
ATOM 4739 O O . LEU A 1 626 ? 19.328 -64.125 -30.672 1 81.5 626 LEU A O 1
ATOM 4743 N N . LEU A 1 627 ? 17.75 -65.75 -30.641 1 78.5 627 LEU A N 1
ATOM 4744 C CA . LEU A 1 627 ? 17.297 -65.562 -32.031 1 78.5 627 LEU A CA 1
ATOM 4745 C C . LEU A 1 627 ? 16.047 -64.688 -32.094 1 78.5 627 LEU A C 1
ATOM 4747 O O . LEU A 1 627 ? 15.164 -64.812 -31.234 1 78.5 627 LEU A O 1
ATOM 4751 N N . MET B 1 1 ? -52.656 -23.469 -61.375 1 21.02 1 MET B N 1
ATOM 4752 C CA . MET B 1 1 ? -52.688 -24.906 -61.562 1 21.02 1 MET B CA 1
ATOM 4753 C C . MET B 1 1 ? -51.469 -25.594 -60.938 1 21.02 1 MET B C 1
ATOM 4755 O O . MET B 1 1 ? -50.406 -25.594 -61.531 1 21.02 1 MET B O 1
ATOM 4759 N N . VAL B 1 2 ? -51.25 -25.234 -59.688 1 22.34 2 VAL B N 1
ATOM 4760 C CA . VAL B 1 2 ? -50.188 -25.234 -58.688 1 22.34 2 VAL B CA 1
ATOM 4761 C C . VAL B 1 2 ? -49.906 -26.656 -58.25 1 22.34 2 VAL B C 1
ATOM 4763 O O . VAL B 1 2 ? -50.75 -27.328 -57.656 1 22.34 2 VAL B O 1
ATOM 4766 N N . LEU B 1 3 ? -49.438 -27.438 -59.281 1 21.52 3 LEU B N 1
ATOM 4767 C CA . LEU B 1 3 ? -49.156 -28.844 -59.062 1 21.52 3 LEU B CA 1
ATOM 4768 C C . LEU B 1 3 ? -48.188 -29.047 -57.906 1 21.52 3 LEU B C 1
ATOM 4770 O O . LEU B 1 3 ? -47.031 -28.656 -57.969 1 21.52 3 LEU B O 1
ATOM 4774 N N . THR B 1 4 ? -48.625 -28.688 -56.688 1 22.5 4 THR B N 1
ATOM 4775 C CA . THR B 1 4 ? -47.875 -28.766 -55.438 1 22.5 4 THR B CA 1
ATOM 4776 C C . THR B 1 4 ? -47.531 -30.203 -55.094 1 22.5 4 THR B C 1
ATOM 4778 O O . THR B 1 4 ? -48.375 -30.984 -54.688 1 22.5 4 THR B O 1
ATOM 4781 N N . ASP B 1 5 ? -46.969 -30.922 -56.125 1 22.92 5 ASP B N 1
ATOM 4782 C CA . ASP B 1 5 ? -46.688 -32.312 -55.875 1 22.92 5 ASP B CA 1
ATOM 4783 C C . ASP B 1 5 ? -45.75 -32.469 -54.656 1 22.92 5 ASP B C 1
ATOM 4785 O O . ASP B 1 5 ? -44.656 -31.922 -54.656 1 22.92 5 ASP B O 1
ATOM 4789 N N . THR B 1 6 ? -46.344 -32.344 -53.5 1 24.28 6 THR B N 1
ATOM 4790 C CA . THR B 1 6 ? -45.719 -32.469 -52.188 1 24.28 6 THR B CA 1
ATOM 4791 C C . THR B 1 6 ? -45.062 -33.844 -52.031 1 24.28 6 THR B C 1
ATOM 4793 O O . THR B 1 6 ? -45.75 -34.875 -52.031 1 24.28 6 THR B O 1
ATOM 4796 N N . GLY B 1 7 ? -44.062 -34.188 -52.875 1 23.14 7 GLY B N 1
ATOM 4797 C CA . GLY B 1 7 ? -43.344 -35.438 -52.75 1 23.14 7 GLY B CA 1
ATOM 4798 C C . GLY B 1 7 ? -42.938 -35.75 -51.312 1 23.14 7 GLY B C 1
ATOM 4799 O O . GLY B 1 7 ? -42.375 -34.906 -50.625 1 23.14 7 GLY B O 1
ATOM 4800 N N . GLN B 1 8 ? -43.75 -36.531 -50.625 1 20.48 8 GLN B N 1
ATOM 4801 C CA . GLN B 1 8 ? -43.594 -37.094 -49.281 1 20.48 8 GLN B CA 1
ATOM 4802 C C . GLN B 1 8 ? -42.281 -37.844 -49.156 1 20.48 8 GLN B C 1
ATOM 4804 O O . GLN B 1 8 ? -42.031 -38.812 -49.844 1 20.48 8 GLN B O 1
ATOM 4809 N N . ALA B 1 9 ? -41.125 -37.094 -48.969 1 22.55 9 ALA B N 1
ATOM 4810 C CA . ALA B 1 9 ? -39.812 -37.656 -48.625 1 22.55 9 ALA B CA 1
ATOM 4811 C C . ALA B 1 9 ? -39.906 -38.625 -47.438 1 22.55 9 ALA B C 1
ATOM 4813 O O . ALA B 1 9 ? -40.438 -38.25 -46.375 1 22.55 9 ALA B O 1
ATOM 4814 N N . THR B 1 10 ? -40.312 -39.875 -47.719 1 21.17 10 THR B N 1
ATOM 4815 C CA . THR B 1 10 ? -40.312 -40.938 -46.688 1 21.17 10 THR B CA 1
ATOM 4816 C C . THR B 1 10 ? -38.969 -40.969 -45.938 1 21.17 10 THR B C 1
ATOM 4818 O O . THR B 1 10 ? -37.906 -41.094 -46.562 1 21.17 10 THR B O 1
ATOM 4821 N N . ALA B 1 11 ? -38.812 -40.094 -44.969 1 25.88 11 ALA B N 1
ATOM 4822 C CA . ALA B 1 11 ? -37.688 -40.125 -44.031 1 25.88 11 ALA B CA 1
ATOM 4823 C C . ALA B 1 11 ? -37.5 -41.531 -43.438 1 25.88 11 ALA B C 1
ATOM 4825 O O . ALA B 1 11 ? -38.406 -42.062 -42.812 1 25.88 11 ALA B O 1
ATOM 4826 N N . ARG B 1 12 ? -36.812 -42.406 -44.188 1 27.69 12 ARG B N 1
ATOM 4827 C CA . ARG B 1 12 ? -36.344 -43.656 -43.594 1 27.69 12 ARG B CA 1
ATOM 4828 C C . ARG B 1 12 ? -35.781 -43.406 -42.188 1 27.69 12 ARG B C 1
ATOM 4830 O O . ARG B 1 12 ? -34.969 -42.5 -41.969 1 27.69 12 ARG B O 1
ATOM 4837 N N . SER B 1 13 ? -36.688 -43.594 -41.219 1 23.11 13 SER B N 1
ATOM 4838 C CA . SER B 1 13 ? -36.344 -43.594 -39.781 1 23.11 13 SER B CA 1
ATOM 4839 C C . SER B 1 13 ? -35.062 -44.375 -39.531 1 23.11 13 SER B C 1
ATOM 4841 O O . SER B 1 13 ? -34.938 -45.531 -39.969 1 23.11 13 SER B O 1
ATOM 4843 N N . VAL B 1 14 ? -33.938 -43.75 -39.594 1 23.34 14 VAL B N 1
ATOM 4844 C CA . VAL B 1 14 ? -32.75 -44.344 -39.031 1 23.34 14 VAL B CA 1
ATOM 4845 C C . VAL B 1 14 ? -33.062 -45.031 -37.688 1 23.34 14 VAL B C 1
ATOM 4847 O O . VAL B 1 14 ? -33.5 -44.375 -36.75 1 23.34 14 VAL B O 1
ATOM 4850 N N . ARG B 1 15 ? -33.625 -46.25 -37.781 1 27.81 15 ARG B N 1
ATOM 4851 C CA . ARG B 1 15 ? -33.812 -47.094 -36.594 1 27.81 15 ARG B CA 1
ATOM 4852 C C . ARG B 1 15 ? -32.625 -46.938 -35.656 1 27.81 15 ARG B C 1
ATOM 4854 O O . ARG B 1 15 ? -31.469 -46.781 -36.094 1 27.81 15 ARG B O 1
ATOM 4861 N N . GLY B 1 16 ? -32.969 -46.438 -34.438 1 27.03 16 GLY B N 1
ATOM 4862 C CA . GLY B 1 16 ? -32.125 -46.25 -33.281 1 27.03 16 GLY B CA 1
ATOM 4863 C C . GLY B 1 16 ? -31.188 -47.406 -33.031 1 27.03 16 GLY B C 1
ATOM 4864 O O . GLY B 1 16 ? -31.578 -48.594 -33.094 1 27.03 16 GLY B O 1
ATOM 4865 N N . MET B 1 17 ? -29.984 -47.344 -33.562 1 31.25 17 MET B N 1
ATOM 4866 C CA . MET B 1 17 ? -28.859 -48.25 -33.25 1 31.25 17 MET B CA 1
ATOM 4867 C C . MET B 1 17 ? -28.828 -48.594 -31.781 1 31.25 17 MET B C 1
ATOM 4869 O O . MET B 1 17 ? -28.719 -47.719 -30.922 1 31.25 17 MET B O 1
ATOM 4873 N N . SER B 1 18 ? -29.688 -49.594 -31.359 1 32.19 18 SER B N 1
ATOM 4874 C CA . SER B 1 18 ? -29.656 -50.094 -30 1 32.19 18 SER B CA 1
ATOM 4875 C C . SER B 1 18 ? -28.219 -50.375 -29.547 1 32.19 18 SER B C 1
ATOM 4877 O O . SER B 1 18 ? -27.484 -51.125 -30.219 1 32.19 18 SER B O 1
ATOM 4879 N N . LEU B 1 19 ? -27.531 -49.5 -28.984 1 38.25 19 LEU B N 1
ATOM 4880 C CA . LEU B 1 19 ? -26.281 -49.688 -28.25 1 38.25 19 LEU B CA 1
ATOM 4881 C C . LEU B 1 19 ? -26.375 -50.906 -27.328 1 38.25 19 LEU B C 1
ATOM 4883 O O . LEU B 1 19 ? -27.156 -50.875 -26.375 1 38.25 19 LEU B O 1
ATOM 4887 N N . GLU B 1 20 ? -26.234 -52.094 -27.734 1 38.72 20 GLU B N 1
ATOM 4888 C CA . GLU B 1 20 ? -26.156 -53.25 -26.844 1 38.72 20 GLU B CA 1
ATOM 4889 C C . GLU B 1 20 ? -25.156 -53 -25.719 1 38.72 20 GLU B C 1
ATOM 4891 O O . GLU B 1 20 ? -23.984 -52.719 -25.984 1 38.72 20 GLU B O 1
ATOM 4896 N N . SER B 1 21 ? -25.531 -52.562 -24.547 1 45.34 21 SER B N 1
ATOM 4897 C CA . SER B 1 21 ? -24.812 -52.312 -23.297 1 45.34 21 SER B CA 1
ATOM 4898 C C . SER B 1 21 ? -24.25 -53.625 -22.719 1 45.34 21 SER B C 1
ATOM 4900 O O . SER B 1 21 ? -25 -54.562 -22.5 1 45.34 21 SER B O 1
ATOM 4902 N N . ARG B 1 22 ? -23.062 -54.031 -22.953 1 50.53 22 ARG B N 1
ATOM 4903 C CA . ARG B 1 22 ? -22.453 -55.125 -22.203 1 50.53 22 ARG B CA 1
ATOM 4904 C C . ARG B 1 22 ? -22.281 -54.75 -20.734 1 50.53 22 ARG B C 1
ATOM 4906 O O . ARG B 1 22 ? -21.844 -53.656 -20.406 1 50.53 22 ARG B O 1
ATOM 4913 N N . ARG B 1 23 ? -23 -55.438 -19.812 1 43.62 23 ARG B N 1
ATOM 4914 C CA . ARG B 1 23 ? -22.812 -55.344 -18.375 1 43.62 23 ARG B CA 1
ATOM 4915 C C . ARG B 1 23 ? -21.375 -55.688 -17.984 1 43.62 23 ARG B C 1
ATOM 4917 O O . ARG B 1 23 ? -20.953 -56.812 -18.125 1 43.62 23 ARG B O 1
ATOM 4924 N N . CYS B 1 24 ? -20.453 -54.844 -18.188 1 53.38 24 CYS B N 1
ATOM 4925 C CA . CYS B 1 24 ? -19.047 -55.062 -17.828 1 53.38 24 CYS B CA 1
ATOM 4926 C C . CYS B 1 24 ? -18.891 -55.062 -16.312 1 53.38 24 CYS B C 1
ATOM 4928 O O . CYS B 1 24 ? -19 -54.031 -15.656 1 53.38 24 CYS B O 1
ATOM 4930 N N . GLU B 1 25 ? -19.312 -56.188 -15.578 1 41.31 25 GLU B N 1
ATOM 4931 C CA . GLU B 1 25 ? -19.109 -56.375 -14.148 1 41.31 25 GLU B CA 1
ATOM 4932 C C . GLU B 1 25 ? -17.641 -56.25 -13.766 1 41.31 25 GLU B C 1
ATOM 4934 O O . GLU B 1 25 ? -16.797 -56.938 -14.344 1 41.31 25 GLU B O 1
ATOM 4939 N N . ALA B 1 26 ? -17.125 -55.188 -13.398 1 45.19 26 ALA B N 1
ATOM 4940 C CA . ALA B 1 26 ? -15.844 -55.125 -12.695 1 45.19 26 ALA B CA 1
ATOM 4941 C C . ALA B 1 26 ? -15.914 -55.875 -11.359 1 45.19 26 ALA B C 1
ATOM 4943 O O . ALA B 1 26 ? -16.734 -55.531 -10.5 1 45.19 26 ALA B O 1
ATOM 4944 N N . HIS B 1 27 ? -15.727 -57.125 -11.164 1 37.16 27 HIS B N 1
ATOM 4945 C CA . HIS B 1 27 ? -15.68 -57.75 -9.844 1 37.16 27 HIS B CA 1
ATOM 4946 C C . HIS B 1 27 ? -14.586 -57.125 -8.984 1 37.16 27 HIS B C 1
ATOM 4948 O O . HIS B 1 27 ? -13.398 -57.344 -9.234 1 37.16 27 HIS B O 1
ATOM 4954 N N . ASP B 1 28 ? -14.805 -56.031 -8.438 1 35.22 28 ASP B N 1
ATOM 4955 C CA . ASP B 1 28 ? -13.969 -55.656 -7.301 1 35.22 28 ASP B CA 1
ATOM 4956 C C . ASP B 1 28 ? -14.125 -56.625 -6.152 1 35.22 28 ASP B C 1
ATOM 4958 O O . ASP B 1 28 ? -15.203 -56.75 -5.555 1 35.22 28 ASP B O 1
ATOM 4962 N N . ASP B 1 29 ? -13.664 -57.812 -6.199 1 33.94 29 ASP B N 1
ATOM 4963 C CA . ASP B 1 29 ? -13.727 -58.719 -5.07 1 33.94 29 ASP B CA 1
ATOM 4964 C C . ASP B 1 29 ? -13.172 -58.094 -3.803 1 33.94 29 ASP B C 1
ATOM 4966 O O . ASP B 1 29 ? -12.016 -58.312 -3.439 1 33.94 29 ASP B O 1
ATOM 4970 N N . LEU B 1 30 ? -13.352 -56.906 -3.432 1 28.59 30 LEU B N 1
ATOM 4971 C CA . LEU B 1 30 ? -12.922 -56.656 -2.064 1 28.59 30 LEU B CA 1
ATOM 4972 C C . LEU B 1 30 ? -13.82 -57.375 -1.061 1 28.59 30 LEU B C 1
ATOM 4974 O O . LEU B 1 30 ? -14.852 -56.812 -0.652 1 28.59 30 LEU B O 1
ATOM 4978 N N . ALA B 1 31 ? -14.391 -58.594 -1.229 1 29.75 31 ALA B N 1
ATOM 4979 C CA . ALA B 1 31 ? -15.164 -59.094 -0.094 1 29.75 31 ALA B CA 1
ATOM 4980 C C . ALA B 1 31 ? -14.344 -59.031 1.194 1 29.75 31 ALA B C 1
ATOM 4982 O O . ALA B 1 31 ? -13.258 -59.594 1.277 1 29.75 31 ALA B O 1
ATOM 4983 N N . SER B 1 32 ? -14.531 -57.906 2.059 1 25.33 32 SER B N 1
ATOM 4984 C CA . SER B 1 32 ? -14.211 -57.875 3.479 1 25.33 32 SER B CA 1
ATOM 4985 C C . SER B 1 32 ? -14.812 -59.062 4.223 1 25.33 32 SER B C 1
ATOM 4987 O O . SER B 1 32 ? -16.031 -59.156 4.363 1 25.33 32 SER B O 1
ATOM 4989 N N . ASP B 1 33 ? -14.492 -60.312 3.988 1 26.83 33 ASP B N 1
ATOM 4990 C CA . ASP B 1 33 ? -14.969 -61.375 4.855 1 26.83 33 ASP B CA 1
ATOM 4991 C C . ASP B 1 33 ? -14.734 -61.062 6.324 1 26.83 33 ASP B C 1
ATOM 4993 O O . ASP B 1 33 ? -13.594 -60.812 6.738 1 26.83 33 ASP B O 1
ATOM 4997 N N . PRO B 1 34 ? -15.734 -60.5 7.012 1 26.55 34 PRO B N 1
ATOM 4998 C CA . PRO B 1 34 ? -15.703 -60.094 8.422 1 26.55 34 PRO B CA 1
ATOM 4999 C C . PRO B 1 34 ? -15.07 -61.156 9.328 1 26.55 34 PRO B C 1
ATOM 5001 O O . PRO B 1 34 ? -14.875 -62.281 8.906 1 26.55 34 PRO B O 1
ATOM 5004 N N . GLY B 1 35 ? -15.023 -60.906 10.727 1 25.31 35 GLY B N 1
ATOM 5005 C CA . GLY B 1 35 ? -14.359 -61.219 11.977 1 25.31 35 GLY B CA 1
ATOM 5006 C C . GLY B 1 35 ? -14.711 -62.625 12.484 1 25.31 35 GLY B C 1
ATOM 5007 O O . GLY B 1 35 ? -15.766 -62.812 13.086 1 25.31 35 GLY B O 1
ATOM 5008 N N . ARG B 1 36 ? -14.625 -63.719 11.719 1 27.86 36 ARG B N 1
ATOM 5009 C CA . ARG B 1 36 ? -14.875 -65 12.414 1 27.86 36 ARG B CA 1
ATOM 5010 C C . ARG B 1 36 ? -14.062 -65.062 13.695 1 27.86 36 ARG B C 1
ATOM 5012 O O . ARG B 1 36 ? -12.852 -64.812 13.695 1 27.86 36 ARG B O 1
ATOM 5019 N N . GLU B 1 37 ? -14.711 -64.812 14.844 1 24.28 37 GLU B N 1
ATOM 5020 C CA . GLU B 1 37 ? -14.305 -64.938 16.234 1 24.28 37 GLU B CA 1
ATOM 5021 C C . GLU B 1 37 ? -13.594 -66.25 16.516 1 24.28 37 GLU B C 1
ATOM 5023 O O . GLU B 1 37 ? -14.156 -67.312 16.25 1 24.28 37 GLU B O 1
ATOM 5028 N N . LEU B 1 38 ? -12.25 -66.25 16.281 1 24.28 38 LEU B N 1
ATOM 5029 C CA . LEU B 1 38 ? -11.375 -67.375 16.562 1 24.28 38 LEU B CA 1
ATOM 5030 C C . LEU B 1 38 ? -11.555 -67.875 18 1 24.28 38 LEU B C 1
ATOM 5032 O O . LEU B 1 38 ? -11.438 -67.062 18.938 1 24.28 38 LEU B O 1
ATOM 5036 N N . ASP B 1 39 ? -12.547 -68.75 18.234 1 23.44 39 ASP B N 1
ATOM 5037 C CA . ASP B 1 39 ? -12.688 -69.312 19.547 1 23.44 39 ASP B CA 1
ATOM 5038 C C . ASP B 1 39 ? -11.352 -69.938 20.031 1 23.44 39 ASP B C 1
ATOM 5040 O O . ASP B 1 39 ? -10.578 -70.438 19.234 1 23.44 39 ASP B O 1
ATOM 5044 N N . PRO B 1 40 ? -10.719 -69.438 21.156 1 25.67 40 PRO B N 1
ATOM 5045 C CA . PRO B 1 40 ? -9.383 -69.625 21.734 1 25.67 40 PRO B CA 1
ATOM 5046 C C . PRO B 1 40 ? -9.023 -71.062 21.984 1 25.67 40 PRO B C 1
ATOM 5048 O O . PRO B 1 40 ? -7.91 -71.375 22.422 1 25.67 40 PRO B O 1
ATOM 5051 N N . SER B 1 41 ? -10.062 -71.938 22.094 1 24.12 41 SER B N 1
ATOM 5052 C CA . SER B 1 41 ? -9.773 -73 23.031 1 24.12 41 SER B CA 1
ATOM 5053 C C . SER B 1 41 ? -8.594 -73.875 22.547 1 24.12 41 SER B C 1
ATOM 5055 O O . SER B 1 41 ? -7.762 -74.312 23.359 1 24.12 41 SER B O 1
ATOM 5057 N N . THR B 1 42 ? -8.805 -74.562 21.422 1 22.73 42 THR B N 1
ATOM 5058 C CA . THR B 1 42 ? -8.352 -75.938 21.312 1 22.73 42 THR B CA 1
ATOM 5059 C C . THR B 1 42 ? -6.852 -76 21.047 1 22.73 42 THR B C 1
ATOM 5061 O O . THR B 1 42 ? -6.406 -75.688 19.938 1 22.73 42 THR B O 1
ATOM 5064 N N . SER B 1 43 ? -5.898 -75.562 21.922 1 22.61 43 SER B N 1
ATOM 5065 C CA . SER B 1 43 ? -4.449 -75.438 21.828 1 22.61 43 SER B CA 1
ATOM 5066 C C . SER B 1 43 ? -3.785 -76.75 21.531 1 22.61 43 SER B C 1
ATOM 5068 O O . SER B 1 43 ? -2.572 -76.812 21.328 1 22.61 43 SER B O 1
ATOM 5070 N N . GLN B 1 44 ? -4.465 -77.875 22.047 1 21.19 44 GLN B N 1
ATOM 5071 C CA . GLN B 1 44 ? -3.553 -78.875 22.609 1 21.19 44 GLN B CA 1
ATOM 5072 C C . GLN B 1 44 ? -2.637 -79.438 21.531 1 21.19 44 GLN B C 1
ATOM 5074 O O . GLN B 1 44 ? -1.416 -79.438 21.688 1 21.19 44 GLN B O 1
ATOM 5079 N N . SER B 1 45 ? -2.949 -80.625 21.109 1 23.53 45 SER B N 1
ATOM 5080 C CA . SER B 1 45 ? -2.172 -81.812 20.906 1 23.53 45 SER B CA 1
ATOM 5081 C C . SER B 1 45 ? -1.473 -81.812 19.562 1 23.53 45 SER B C 1
ATOM 5083 O O . SER B 1 45 ? -0.872 -82.812 19.156 1 23.53 45 SER B O 1
ATOM 5085 N N . LEU B 1 46 ? -1.713 -80.875 18.672 1 21.8 46 LEU B N 1
ATOM 5086 C CA . LEU B 1 46 ? -1.562 -81.312 17.297 1 21.8 46 LEU B CA 1
ATOM 5087 C C . LEU B 1 46 ? -0.096 -81.562 16.969 1 21.8 46 LEU B C 1
ATOM 5089 O O . LEU B 1 46 ? 0.322 -81.438 15.812 1 21.8 46 LEU B O 1
ATOM 5093 N N . LEU B 1 47 ? 0.746 -81.812 18.047 1 22.09 47 LEU B N 1
ATOM 5094 C CA . LEU B 1 47 ? 2.172 -81.75 17.734 1 22.09 47 LEU B CA 1
ATOM 5095 C C . LEU B 1 47 ? 2.545 -82.875 16.781 1 22.09 47 LEU B C 1
ATOM 5097 O O . LEU B 1 47 ? 3.645 -82.938 16.219 1 22.09 47 LEU B O 1
ATOM 5101 N N . GLN B 1 48 ? 1.897 -84 17.016 1 21.75 48 GLN B N 1
ATOM 5102 C CA . GLN B 1 48 ? 2.746 -85.188 16.781 1 21.75 48 GLN B CA 1
ATOM 5103 C C . GLN B 1 48 ? 3.029 -85.375 15.297 1 21.75 48 GLN B C 1
ATOM 5105 O O . GLN B 1 48 ? 3.777 -86.25 14.914 1 21.75 48 GLN B O 1
ATOM 5110 N N . ALA B 1 49 ? 2.107 -85.062 14.445 1 23.48 49 ALA B N 1
ATOM 5111 C CA . ALA B 1 49 ? 2.061 -85.938 13.273 1 23.48 49 ALA B CA 1
ATOM 5112 C C . ALA B 1 49 ? 3.385 -85.875 12.516 1 23.48 49 ALA B C 1
ATOM 5114 O O . ALA B 1 49 ? 4.078 -84.875 12.5 1 23.48 49 ALA B O 1
ATOM 5115 N N . GLU B 1 50 ? 3.881 -87.062 12.125 1 20.94 50 GLU B N 1
ATOM 5116 C CA . GLU B 1 50 ? 4.941 -87.75 11.414 1 20.94 50 GLU B CA 1
ATOM 5117 C C . GLU B 1 50 ? 5.129 -87.188 10.008 1 20.94 50 GLU B C 1
ATOM 5119 O O . GLU B 1 50 ? 4.191 -87.188 9.203 1 20.94 50 GLU B O 1
ATOM 5124 N N . ALA B 1 51 ? 5.848 -86.125 9.789 1 26.44 51 ALA B N 1
ATOM 5125 C CA . ALA B 1 51 ? 6.219 -85.688 8.445 1 26.44 51 ALA B CA 1
ATOM 5126 C C . ALA B 1 51 ? 6.812 -86.812 7.648 1 26.44 51 ALA B C 1
ATOM 5128 O O . ALA B 1 51 ? 7.988 -87.188 7.812 1 26.44 51 ALA B O 1
ATOM 5129 N N . GLN B 1 52 ? 6.094 -88.125 7.652 1 21.67 52 GLN B N 1
ATOM 5130 C CA . GLN B 1 52 ? 6.637 -89.188 6.773 1 21.67 52 GLN B CA 1
ATOM 5131 C C . GLN B 1 52 ? 6.863 -88.625 5.367 1 21.67 52 GLN B C 1
ATOM 5133 O O . GLN B 1 52 ? 5.957 -88.062 4.762 1 21.67 52 GLN B O 1
ATOM 5138 N N . ASP B 1 53 ? 7.988 -88.25 5.07 1 24.52 53 ASP B N 1
ATOM 5139 C CA . ASP B 1 53 ? 8.531 -87.625 3.857 1 24.52 53 ASP B CA 1
ATOM 5140 C C . ASP B 1 53 ? 8.211 -88.5 2.629 1 24.52 53 ASP B C 1
ATOM 5142 O O . ASP B 1 53 ? 8.75 -89.562 2.463 1 24.52 53 ASP B O 1
ATOM 5146 N N . GLU B 1 54 ? 6.922 -88.938 2.439 1 27.45 54 GLU B N 1
ATOM 5147 C CA . GLU B 1 54 ? 6.648 -89.812 1.31 1 27.45 54 GLU B CA 1
ATOM 5148 C C . GLU B 1 54 ? 7.293 -89.312 0.03 1 27.45 54 GLU B C 1
ATOM 5150 O O . GLU B 1 54 ? 7.48 -88.062 -0.128 1 27.45 54 GLU B O 1
ATOM 5155 N N . PRO B 1 55 ? 7.98 -90.25 -0.711 1 31.16 55 PRO B N 1
ATOM 5156 C CA . PRO B 1 55 ? 8.75 -89.938 -1.919 1 31.16 55 PRO B CA 1
ATOM 5157 C C . PRO B 1 55 ? 7.98 -89.062 -2.895 1 31.16 55 PRO B C 1
ATOM 5159 O O . PRO B 1 55 ? 6.746 -89 -2.881 1 31.16 55 PRO B O 1
ATOM 5162 N N . PRO B 1 56 ? 8.656 -87.938 -3.4 1 29.62 56 PRO B N 1
ATOM 5163 C CA . PRO B 1 56 ? 8.039 -86.875 -4.195 1 29.62 56 PRO B CA 1
ATOM 5164 C C . PRO B 1 56 ? 7.18 -87.438 -5.336 1 29.62 56 PRO B C 1
ATOM 5166 O O . PRO B 1 56 ? 7.672 -88.188 -6.172 1 29.62 56 PRO B O 1
ATOM 5169 N N . GLY B 1 57 ? 6.008 -88.062 -4.969 1 29.42 57 GLY B N 1
ATOM 5170 C CA . GLY B 1 57 ? 5.238 -88.688 -6.035 1 29.42 57 GLY B CA 1
ATOM 5171 C C . GLY B 1 57 ? 5.191 -87.812 -7.301 1 29.42 57 GLY B C 1
ATOM 5172 O O . GLY B 1 57 ? 5.539 -86.688 -7.285 1 29.42 57 GLY B O 1
ATOM 5173 N N . PRO B 1 58 ? 4.996 -88.562 -8.469 1 27.38 58 PRO B N 1
ATOM 5174 C CA . PRO B 1 58 ? 5.125 -87.875 -9.773 1 27.38 58 PRO B CA 1
ATOM 5175 C C . PRO B 1 58 ? 4.324 -86.562 -9.852 1 27.38 58 PRO B C 1
ATOM 5177 O O . PRO B 1 58 ? 3.35 -86.375 -9.117 1 27.38 58 PRO B O 1
ATOM 5180 N N . SER B 1 59 ? 5.004 -85.5 -10.047 1 26.73 59 SER B N 1
ATOM 5181 C CA . SER B 1 59 ? 4.48 -84.125 -10.227 1 26.73 59 SER B CA 1
ATOM 5182 C C . SER B 1 59 ? 3.143 -84.125 -10.961 1 26.73 59 SER B C 1
ATOM 5184 O O . SER B 1 59 ? 3.043 -84.688 -12.062 1 26.73 59 SER B O 1
ATOM 5186 N N . LYS B 1 60 ? 2.092 -84.312 -10.18 1 35.25 60 LYS B N 1
ATOM 5187 C CA . LYS B 1 60 ? 0.79 -84.312 -10.836 1 35.25 60 LYS B CA 1
ATOM 5188 C C . LYS B 1 60 ? 0.758 -83.25 -11.953 1 35.25 60 LYS B C 1
ATOM 5190 O O . LYS B 1 60 ? 1.075 -82.062 -11.727 1 35.25 60 LYS B O 1
ATOM 5195 N N . PRO B 1 61 ? 0.957 -83.75 -13.258 1 27.7 61 PRO B N 1
ATOM 5196 C CA . PRO B 1 61 ? 0.923 -82.688 -14.312 1 27.7 61 PRO B CA 1
ATOM 5197 C C . PRO B 1 61 ? -0.127 -81.625 -14.055 1 27.7 61 PRO B C 1
ATOM 5199 O O . PRO B 1 61 ? -1.165 -81.875 -13.445 1 27.7 61 PRO B O 1
ATOM 5202 N N . LEU B 1 62 ? 0.336 -80.375 -13.703 1 32.19 62 LEU B N 1
ATOM 5203 C CA . LEU B 1 62 ? -0.553 -79.25 -13.641 1 32.19 62 LEU B CA 1
ATOM 5204 C C . LEU B 1 62 ? -1.719 -79.375 -14.609 1 32.19 62 LEU B C 1
ATOM 5206 O O . LEU B 1 62 ? -1.515 -79.688 -15.789 1 32.19 62 LEU B O 1
ATOM 5210 N N . GLN B 1 63 ? -2.787 -80.062 -14.086 1 30.77 63 GLN B N 1
ATOM 5211 C CA . GLN B 1 63 ? -4.031 -80.062 -14.852 1 30.77 63 GLN B CA 1
ATOM 5212 C C . GLN B 1 63 ? -4.164 -78.812 -15.711 1 30.77 63 GLN B C 1
ATOM 5214 O O . GLN B 1 63 ? -4.117 -77.688 -15.195 1 30.77 63 GLN B O 1
ATOM 5219 N N . SER B 1 64 ? -3.621 -78.812 -16.922 1 32.59 64 SER B N 1
ATOM 5220 C CA . SER B 1 64 ? -3.869 -77.812 -17.953 1 32.59 64 SER B CA 1
ATOM 5221 C C . SER B 1 64 ? -5.273 -77.25 -17.844 1 32.59 64 SER B C 1
ATOM 5223 O O . SER B 1 64 ? -6.25 -78 -17.688 1 32.59 64 SER B O 1
ATOM 5225 N N . SER B 1 65 ? -5.492 -76.125 -17.078 1 37 65 SER B N 1
ATOM 5226 C CA . SER B 1 65 ? -6.773 -75.438 -17.234 1 37 65 SER B CA 1
ATOM 5227 C C . SER B 1 65 ? -7.426 -75.812 -18.562 1 37 65 SER B C 1
ATOM 5229 O O . SER B 1 65 ? -6.738 -75.938 -19.578 1 37 65 SER B O 1
ATOM 5231 N N . PRO B 1 66 ? -8.57 -76.562 -18.547 1 39.09 66 PRO B N 1
ATOM 5232 C CA . PRO B 1 66 ? -9.172 -76.875 -19.844 1 39.09 66 PRO B CA 1
ATOM 5233 C C . PRO B 1 66 ? -8.93 -75.812 -20.906 1 39.09 66 PRO B C 1
ATOM 5235 O O . PRO B 1 66 ? -8.867 -74.625 -20.594 1 39.09 66 PRO B O 1
ATOM 5238 N N . PRO B 1 67 ? -8.125 -76.125 -21.984 1 42.22 67 PRO B N 1
ATOM 5239 C CA . PRO B 1 67 ? -8.023 -75.125 -23.047 1 42.22 67 PRO B CA 1
ATOM 5240 C C . PRO B 1 67 ? -9.336 -74.375 -23.297 1 42.22 67 PRO B C 1
ATOM 5242 O O . PRO B 1 67 ? -10.414 -74.938 -23.078 1 42.22 67 PRO B O 1
ATOM 5245 N N . PRO B 1 68 ? -9.383 -73.125 -23.047 1 45.97 68 PRO B N 1
ATOM 5246 C CA . PRO B 1 68 ? -10.648 -72.438 -23.375 1 45.97 68 PRO B CA 1
ATOM 5247 C C . PRO B 1 68 ? -11.344 -73.062 -24.594 1 45.97 68 PRO B C 1
ATOM 5249 O O . PRO B 1 68 ? -10.68 -73.688 -25.422 1 45.97 68 PRO B O 1
ATOM 5252 N N . ASP B 1 69 ? -12.555 -73.438 -24.531 1 48.25 69 ASP B N 1
ATOM 5253 C CA . ASP B 1 69 ? -13.375 -73.938 -25.625 1 48.25 69 ASP B CA 1
ATOM 5254 C C . ASP B 1 69 ? -12.977 -73.312 -26.953 1 48.25 69 ASP B C 1
ATOM 5256 O O . ASP B 1 69 ? -12.945 -72.125 -27.078 1 48.25 69 ASP B O 1
ATOM 5260 N N . PRO B 1 70 ? -12.172 -73.938 -27.828 1 51.41 70 PRO B N 1
ATOM 5261 C CA . PRO B 1 70 ? -11.695 -73.5 -29.141 1 51.41 70 PRO B CA 1
ATOM 5262 C C . PRO B 1 70 ? -12.703 -72.562 -29.844 1 51.41 70 PRO B C 1
ATOM 5264 O O . PRO B 1 70 ? -12.344 -71.875 -30.812 1 51.41 70 PRO B O 1
ATOM 5267 N N . THR B 1 71 ? -14.031 -72.625 -29.641 1 57.16 71 THR B N 1
ATOM 5268 C CA . THR B 1 71 ? -15.016 -72 -30.516 1 57.16 71 THR B CA 1
ATOM 5269 C C . THR B 1 71 ? -15.523 -70.688 -29.891 1 57.16 71 THR B C 1
ATOM 5271 O O . THR B 1 71 ? -16.688 -70.312 -30.078 1 57.16 71 THR B O 1
ATOM 5274 N N . SER B 1 72 ? -14.828 -70.062 -28.984 1 68.62 72 SER B N 1
ATOM 5275 C CA . SER B 1 72 ? -15.523 -68.938 -28.422 1 68.62 72 SER B CA 1
ATOM 5276 C C . SER B 1 72 ? -15.297 -67.688 -29.266 1 68.62 72 SER B C 1
ATOM 5278 O O . SER B 1 72 ? -14.148 -67.312 -29.547 1 68.62 72 SER B O 1
ATOM 5280 N N . PHE B 1 73 ? -16.375 -67.062 -29.812 1 79.75 73 PHE B N 1
ATOM 5281 C CA . PHE B 1 73 ? -16.359 -65.875 -30.625 1 79.75 73 PHE B CA 1
ATOM 5282 C C . PHE B 1 73 ? -16.266 -64.625 -29.75 1 79.75 73 PHE B C 1
ATOM 5284 O O . PHE B 1 73 ? -16.734 -64.625 -28.609 1 79.75 73 PHE B O 1
ATOM 5291 N N . VAL B 1 74 ? -15.617 -63.594 -30.219 1 83.06 74 VAL B N 1
ATOM 5292 C CA . VAL B 1 74 ? -15.422 -62.344 -29.531 1 83.06 74 VAL B CA 1
ATOM 5293 C C . VAL B 1 74 ? -16.766 -61.625 -29.328 1 83.06 74 VAL B C 1
ATOM 5295 O O . VAL B 1 74 ? -17.656 -61.75 -30.172 1 83.06 74 VAL B O 1
ATOM 5298 N N . THR B 1 75 ? -16.922 -61.062 -28.203 1 80.56 75 THR B N 1
ATOM 5299 C CA . THR B 1 75 ? -18.125 -60.312 -27.906 1 80.56 75 THR B CA 1
ATOM 5300 C C . THR B 1 75 ? -17.906 -58.812 -28.172 1 80.56 75 THR B C 1
ATOM 5302 O O . THR B 1 75 ? -16.922 -58.25 -27.703 1 80.56 75 THR B O 1
ATOM 5305 N N . TRP B 1 76 ? -18.734 -58.281 -29.094 1 87 76 TRP B N 1
ATOM 5306 C CA . TRP B 1 76 ? -18.688 -56.844 -29.375 1 87 76 TRP B CA 1
ATOM 5307 C C . TRP B 1 76 ? -19.531 -56.062 -28.391 1 87 76 TRP B C 1
ATOM 5309 O O . TRP B 1 76 ? -20.5 -56.594 -27.828 1 87 76 TRP B O 1
ATOM 5319 N N . GLY B 1 77 ? -19.094 -54.812 -27.938 1 87.38 77 GLY B N 1
ATOM 5320 C CA . GLY B 1 77 ? -19.875 -53.969 -27.062 1 87.38 77 GLY B CA 1
ATOM 5321 C C . GLY B 1 77 ? -19.016 -52.938 -26.312 1 87.38 77 GLY B C 1
ATOM 5322 O O . GLY B 1 77 ? -17.875 -53.219 -25.984 1 87.38 77 GLY B O 1
ATOM 5323 N N . ILE B 1 78 ? -19.609 -51.844 -26.141 1 89.81 78 ILE B N 1
ATOM 5324 C CA . ILE B 1 78 ? -18.938 -50.75 -25.422 1 89.81 78 ILE B CA 1
ATOM 5325 C C . ILE B 1 78 ? -19.25 -50.844 -23.922 1 89.81 78 ILE B C 1
ATOM 5327 O O . ILE B 1 78 ? -20.422 -50.906 -23.547 1 89.81 78 ILE B O 1
ATOM 5331 N N . CYS B 1 79 ? -18.234 -51 -23.109 1 86.5 79 CYS B N 1
ATOM 5332 C CA . CYS B 1 79 ? -18.406 -51 -21.672 1 86.5 79 CYS B CA 1
ATOM 5333 C C . CYS B 1 79 ? -18.703 -49.594 -21.156 1 86.5 79 CYS B C 1
ATOM 5335 O O . CYS B 1 79 ? -17.984 -48.656 -21.469 1 86.5 79 CYS B O 1
ATOM 5337 N N . TRP B 1 80 ? -19.672 -49.438 -20.359 1 89.06 80 TRP B N 1
ATOM 5338 C CA . TRP B 1 80 ? -20.172 -48.156 -19.906 1 89.06 80 TRP B CA 1
ATOM 5339 C C . TRP B 1 80 ? -19.188 -47.5 -18.938 1 89.06 80 TRP B C 1
ATOM 5341 O O . TRP B 1 80 ? -19.281 -46.281 -18.672 1 89.06 80 TRP B O 1
ATOM 5351 N N . ARG B 1 81 ? -18.281 -48.125 -18.438 1 89 81 ARG B N 1
ATOM 5352 C CA . ARG B 1 81 ? -17.297 -47.531 -17.531 1 89 81 ARG B CA 1
ATOM 5353 C C . ARG B 1 81 ? -16.516 -46.438 -18.219 1 89 81 ARG B C 1
ATOM 5355 O O . ARG B 1 81 ? -16.219 -45.406 -17.594 1 89 81 ARG B O 1
ATOM 5362 N N . HIS B 1 82 ? -16.266 -46.625 -19.484 1 92.31 82 HIS B N 1
ATOM 5363 C CA . HIS B 1 82 ? -15.469 -45.688 -20.234 1 92.31 82 HIS B CA 1
ATOM 5364 C C . HIS B 1 82 ? -16.234 -44.375 -20.453 1 92.31 82 HIS B C 1
ATOM 5366 O O . HIS B 1 82 ? -15.773 -43.312 -20.078 1 92.31 82 HIS B O 1
ATOM 5372 N N . PRO B 1 83 ? -17.484 -44.312 -21.016 1 93.62 83 PRO B N 1
ATOM 5373 C CA . PRO B 1 83 ? -18.234 -43.094 -21.188 1 93.62 83 PRO B CA 1
ATOM 5374 C C . PRO B 1 83 ? -18.578 -42.406 -19.859 1 93.62 83 PRO B C 1
ATOM 5376 O O . PRO B 1 83 ? -18.578 -41.188 -19.766 1 93.62 83 PRO B O 1
ATOM 5379 N N . VAL B 1 84 ? -18.844 -43.219 -18.828 1 94.94 84 VAL B N 1
ATOM 5380 C CA . VAL B 1 84 ? -19.172 -42.625 -17.531 1 94.94 84 VAL B CA 1
ATOM 5381 C C . VAL B 1 84 ? -17.953 -41.938 -16.938 1 94.94 84 VAL B C 1
ATOM 5383 O O . VAL B 1 84 ? -18.062 -40.844 -16.359 1 94.94 84 VAL B O 1
ATOM 5386 N N . LEU B 1 85 ? -16.781 -42.562 -17.062 1 94.88 85 LEU B N 1
ATOM 5387 C CA . LEU B 1 85 ? -15.562 -41.938 -16.562 1 94.88 85 LEU B CA 1
ATOM 5388 C C . LEU B 1 85 ? -15.289 -40.625 -17.297 1 94.88 85 LEU B C 1
ATOM 5390 O O . LEU B 1 85 ? -14.867 -39.625 -16.672 1 94.88 85 LEU B O 1
ATOM 5394 N N . LEU B 1 86 ? -15.539 -40.594 -18.578 1 96.5 86 LEU B N 1
ATOM 5395 C CA . LEU B 1 86 ? -15.359 -39.375 -19.359 1 96.5 86 LEU B CA 1
ATOM 5396 C C . LEU B 1 86 ? -16.281 -38.25 -18.859 1 96.5 86 LEU B C 1
ATOM 5398 O O . LEU B 1 86 ? -15.844 -37.125 -18.672 1 96.5 86 LEU B O 1
ATOM 5402 N N . LEU B 1 87 ? -17.5 -38.594 -18.656 1 96.88 87 LEU B N 1
ATOM 5403 C CA . LEU B 1 87 ? -18.484 -37.594 -18.203 1 96.88 87 LEU B CA 1
ATOM 5404 C C . LEU B 1 87 ? -18.172 -37.125 -16.781 1 96.88 87 LEU B C 1
ATOM 5406 O O . LEU B 1 87 ? -18.328 -35.969 -16.453 1 96.88 87 LEU B O 1
ATOM 5410 N N . CYS B 1 88 ? -17.719 -38.031 -15.953 1 97.19 88 CYS B N 1
ATOM 5411 C CA . CYS B 1 88 ? -17.359 -37.688 -14.586 1 97.19 88 CYS B CA 1
ATOM 5412 C C . CYS B 1 88 ? -16.141 -36.781 -14.57 1 97.19 88 CYS B C 1
ATOM 5414 O O . CYS B 1 88 ? -16.094 -35.812 -13.789 1 97.19 88 CYS B O 1
ATOM 5416 N N . LEU B 1 89 ? -15.188 -37.094 -15.383 1 97.81 89 LEU B N 1
ATOM 5417 C CA . LEU B 1 89 ? -14.016 -36.219 -15.469 1 97.81 89 LEU B CA 1
ATOM 5418 C C . LEU B 1 89 ? -14.391 -34.844 -15.961 1 97.81 89 LEU B C 1
ATOM 5420 O O . LEU B 1 89 ? -13.891 -33.844 -15.445 1 97.81 89 LEU B O 1
ATOM 5424 N N . PHE B 1 90 ? -15.266 -34.75 -16.938 1 98.19 90 PHE B N 1
ATOM 5425 C CA . PHE B 1 90 ? -15.727 -33.469 -17.438 1 98.19 90 PHE B CA 1
ATOM 5426 C C . PHE B 1 90 ? -16.484 -32.688 -16.375 1 98.19 90 PHE B C 1
ATOM 5428 O O . PHE B 1 90 ? -16.203 -31.516 -16.125 1 98.19 90 PHE B O 1
ATOM 5435 N N . ALA B 1 91 ? -17.422 -33.375 -15.719 1 98.12 91 ALA B N 1
ATOM 5436 C CA . ALA B 1 91 ? -18.188 -32.75 -14.641 1 98.12 91 ALA B CA 1
ATOM 5437 C C . ALA B 1 91 ? -17.266 -32.344 -13.492 1 98.12 91 ALA B C 1
ATOM 5439 O O . ALA B 1 91 ? -17.453 -31.266 -12.906 1 98.12 91 ALA B O 1
ATOM 5440 N N . GLY B 1 92 ? -16.344 -33.219 -13.172 1 98.25 92 GLY B N 1
ATOM 5441 C CA . GLY B 1 92 ? -15.375 -32.875 -12.141 1 98.25 92 GLY B CA 1
ATOM 5442 C C . GLY B 1 92 ? -14.555 -31.656 -12.469 1 98.25 92 GLY B C 1
ATOM 5443 O O . GLY B 1 92 ? -14.336 -30.812 -11.609 1 98.25 92 GLY B O 1
ATOM 5444 N N . SER B 1 93 ? -14.094 -31.547 -13.711 1 98.5 93 SER B N 1
ATOM 5445 C CA . SER B 1 93 ? -13.328 -30.375 -14.141 1 98.5 93 SER B CA 1
ATOM 5446 C C . SER B 1 93 ? -14.18 -29.109 -14.078 1 98.5 93 SER B C 1
ATOM 5448 O O . SER B 1 93 ? -13.68 -28.047 -13.711 1 98.5 93 SER B O 1
ATOM 5450 N N . LEU B 1 94 ? -15.43 -29.203 -14.477 1 98.25 94 LEU B N 1
ATOM 5451 C CA . LEU B 1 94 ? -16.344 -28.062 -14.375 1 98.25 94 LEU B CA 1
ATOM 5452 C C . LEU B 1 94 ? -16.5 -27.625 -12.922 1 98.25 94 LEU B C 1
ATOM 5454 O O . LEU B 1 94 ? -16.5 -26.422 -12.633 1 98.25 94 LEU B O 1
ATOM 5458 N N . LEU B 1 95 ? -16.594 -28.578 -12.047 1 98.38 95 LEU B N 1
ATOM 5459 C CA . LEU B 1 95 ? -16.734 -28.281 -10.625 1 98.38 95 LEU B CA 1
ATOM 5460 C C . LEU B 1 95 ? -15.484 -27.609 -10.086 1 98.38 95 LEU B C 1
ATOM 5462 O O . LEU B 1 95 ? -15.562 -26.703 -9.266 1 98.38 95 LEU B O 1
ATOM 5466 N N . VAL B 1 96 ? -14.352 -28.062 -10.508 1 98.62 96 VAL B N 1
ATOM 5467 C CA . VAL B 1 96 ? -13.086 -27.484 -10.07 1 98.62 96 VAL B CA 1
ATOM 5468 C C . VAL B 1 96 ? -12.984 -26.047 -10.578 1 98.62 96 VAL B C 1
ATOM 5470 O O . VAL B 1 96 ? -12.555 -25.156 -9.852 1 98.62 96 VAL B O 1
ATOM 5473 N N . ALA B 1 97 ? -13.375 -25.812 -11.812 1 98.5 97 ALA B N 1
ATOM 5474 C CA . ALA B 1 97 ? -13.375 -24.469 -12.375 1 98.5 97 ALA B CA 1
ATOM 5475 C C . ALA B 1 97 ? -14.297 -23.547 -11.594 1 98.5 97 ALA B C 1
ATOM 5477 O O . ALA B 1 97 ? -13.93 -22.406 -11.281 1 98.5 97 ALA B O 1
ATOM 5478 N N . MET B 1 98 ? -15.438 -24.047 -11.242 1 98.38 98 MET B N 1
ATOM 5479 C CA . MET B 1 98 ? -16.391 -23.266 -10.453 1 98.38 98 MET B CA 1
ATOM 5480 C C . MET B 1 98 ? -15.852 -23 -9.047 1 98.38 98 MET B C 1
ATOM 5482 O O . MET B 1 98 ? -16.016 -21.906 -8.508 1 98.38 98 MET B O 1
ATOM 5486 N N . GLY B 1 99 ? -15.273 -24.031 -8.477 1 98.38 99 GLY B N 1
ATOM 5487 C CA . GLY B 1 99 ? -14.648 -23.859 -7.176 1 98.38 99 GLY B CA 1
ATOM 5488 C C . GLY B 1 99 ? -13.562 -22.797 -7.172 1 98.38 99 GLY B C 1
ATOM 5489 O O . GLY B 1 99 ? -13.469 -22 -6.234 1 98.38 99 GLY B O 1
ATOM 5490 N N . HIS B 1 100 ? -12.773 -22.797 -8.234 1 98.56 100 HIS B N 1
ATOM 5491 C CA . HIS B 1 100 ? -11.734 -21.781 -8.383 1 98.56 100 HIS B CA 1
ATOM 5492 C C . HIS B 1 100 ? -12.336 -20.391 -8.469 1 98.56 100 HIS B C 1
ATOM 5494 O O . HIS B 1 100 ? -11.859 -19.453 -7.809 1 98.56 100 HIS B O 1
ATOM 5500 N N . HIS B 1 101 ? -13.375 -20.203 -9.289 1 98.38 101 HIS B N 1
ATOM 5501 C CA . HIS B 1 101 ? -14.078 -18.938 -9.43 1 98.38 101 HIS B CA 1
ATOM 5502 C C . HIS B 1 101 ? -14.648 -18.469 -8.094 1 98.38 101 HIS B C 1
ATOM 5504 O O . HIS B 1 101 ? -14.461 -17.328 -7.695 1 98.38 101 HIS B O 1
ATOM 5510 N N . MET B 1 102 ? -15.258 -19.406 -7.418 1 98.5 102 MET B N 1
ATOM 5511 C CA . MET B 1 102 ? -15.898 -19.062 -6.152 1 98.5 102 MET B CA 1
ATOM 5512 C C . MET B 1 102 ? -14.859 -18.703 -5.098 1 98.5 102 MET B C 1
ATOM 5514 O O . MET B 1 102 ? -15.062 -17.781 -4.301 1 98.5 102 MET B O 1
ATOM 5518 N N . PHE B 1 103 ? -13.836 -19.359 -5.086 1 98.12 103 PHE B N 1
ATOM 5519 C CA . PHE B 1 103 ? -12.766 -19.078 -4.133 1 98.12 103 PHE B CA 1
ATOM 5520 C C . PHE B 1 103 ? -12.18 -17.688 -4.355 1 98.12 103 PHE B C 1
ATOM 5522 O O . PHE B 1 103 ? -12.094 -16.891 -3.42 1 98.12 103 PHE B O 1
ATOM 5529 N N . TYR B 1 104 ? -11.82 -17.344 -5.566 1 98.31 104 TYR B N 1
ATOM 5530 C CA . TYR B 1 104 ? -11.234 -16.031 -5.871 1 98.31 104 TYR B CA 1
ATOM 5531 C C . TYR B 1 104 ? -12.266 -14.93 -5.688 1 98.31 104 TYR B C 1
ATOM 5533 O O . TYR B 1 104 ? -11.922 -13.812 -5.277 1 98.31 104 TYR B O 1
ATOM 5541 N N . GLN B 1 105 ? -13.5 -15.297 -6.008 1 97.75 105 GLN B N 1
ATOM 5542 C CA . GLN B 1 105 ? -14.562 -14.32 -5.777 1 97.75 105 GLN B CA 1
ATOM 5543 C C . GLN B 1 105 ? -14.695 -14 -4.293 1 97.75 105 GLN B C 1
ATOM 5545 O O . GLN B 1 105 ? -14.977 -12.859 -3.924 1 97.75 105 GLN B O 1
ATOM 5550 N N . SER B 1 106 ? -14.508 -14.953 -3.436 1 97.56 106 SER B N 1
ATOM 5551 C CA . SER B 1 106 ? -14.602 -14.75 -1.994 1 97.56 106 SER B CA 1
ATOM 5552 C C . SER B 1 106 ? -13.461 -13.875 -1.483 1 97.56 106 SER B C 1
ATOM 5554 O O . SER B 1 106 ? -13.586 -13.219 -0.446 1 97.56 106 SER B O 1
ATOM 5556 N N . LEU B 1 107 ? -12.328 -13.828 -2.162 1 96.81 107 LEU B N 1
ATOM 5557 C CA . LEU B 1 107 ? -11.164 -13.047 -1.764 1 96.81 107 LEU B CA 1
ATOM 5558 C C . LEU B 1 107 ? -11.227 -11.641 -2.346 1 96.81 107 LEU B C 1
ATOM 5560 O O . LEU B 1 107 ? -10.625 -10.711 -1.798 1 96.81 107 LEU B O 1
ATOM 5564 N N . HIS B 1 108 ? -12.016 -11.492 -3.379 1 95.88 108 HIS B N 1
ATOM 5565 C CA . HIS B 1 108 ? -12.086 -10.227 -4.09 1 95.88 108 HIS B CA 1
ATOM 5566 C C . HIS B 1 108 ? -12.477 -9.086 -3.15 1 95.88 108 HIS B C 1
ATOM 5568 O O . HIS B 1 108 ? -13.461 -9.195 -2.416 1 95.88 108 HIS B O 1
ATOM 5574 N N . GLN B 1 109 ? -11.617 -8.055 -3.061 1 93.06 109 GLN B N 1
ATOM 5575 C CA . GLN B 1 109 ? -11.828 -6.824 -2.312 1 93.06 109 GLN B CA 1
ATOM 5576 C C . GLN B 1 109 ? -11.695 -7.059 -0.811 1 93.06 109 GLN B C 1
ATOM 5578 O O . GLN B 1 109 ? -12.133 -6.238 -0.005 1 93.06 109 GLN B O 1
ATOM 5583 N N . LYS B 1 110 ? -11.156 -8.188 -0.442 1 93.31 110 LYS B N 1
ATOM 5584 C CA . LYS B 1 110 ? -10.758 -8.406 0.946 1 93.31 110 LYS B CA 1
ATOM 5585 C C . LYS B 1 110 ? -9.344 -7.902 1.202 1 93.31 110 LYS B C 1
ATOM 5587 O O . LYS B 1 110 ? -8.477 -7.996 0.329 1 93.31 110 LYS B O 1
ATOM 5592 N N . PRO B 1 111 ? -9.094 -7.387 2.383 1 90.69 111 PRO B N 1
ATOM 5593 C CA . PRO B 1 111 ? -7.75 -6.895 2.703 1 90.69 111 PRO B CA 1
ATOM 5594 C C . PRO B 1 111 ? -6.723 -8.023 2.826 1 90.69 111 PRO B C 1
ATOM 5596 O O . PRO B 1 111 ? -7.062 -9.125 3.262 1 90.69 111 PRO B O 1
ATOM 5599 N N . VAL B 1 112 ? -5.543 -7.703 2.309 1 91.69 112 VAL B N 1
ATOM 5600 C CA . VAL B 1 112 ? -4.418 -8.617 2.449 1 91.69 112 VAL B CA 1
ATOM 5601 C C . VAL B 1 112 ? -3.648 -8.305 3.73 1 91.69 112 VAL B C 1
ATOM 5603 O O . VAL B 1 112 ? -2.92 -7.312 3.795 1 91.69 112 VAL B O 1
ATOM 5606 N N . ASP B 1 113 ? -3.74 -9.133 4.723 1 84.06 113 ASP B N 1
ATOM 5607 C CA . ASP B 1 113 ? -3.189 -8.82 6.035 1 84.06 113 ASP B CA 1
ATOM 5608 C C . ASP B 1 113 ? -1.765 -9.344 6.176 1 84.06 113 ASP B C 1
ATOM 5610 O O . ASP B 1 113 ? -0.984 -8.836 6.984 1 84.06 113 ASP B O 1
ATOM 5614 N N . SER B 1 114 ? -1.516 -10.414 5.453 1 86.56 114 SER B N 1
ATOM 5615 C CA . SER B 1 114 ? -0.189 -11.008 5.59 1 86.56 114 SER B CA 1
ATOM 5616 C C . SER B 1 114 ? 0.284 -11.617 4.27 1 86.56 114 SER B C 1
ATOM 5618 O O . SER B 1 114 ? -0.525 -11.898 3.387 1 86.56 114 SER B O 1
ATOM 5620 N N . THR B 1 115 ? 1.597 -11.773 4.23 1 86.94 115 THR B N 1
ATOM 5621 C CA . THR B 1 115 ? 2.201 -12.414 3.066 1 86.94 115 THR B CA 1
ATOM 5622 C C . THR B 1 115 ? 1.837 -13.891 3.008 1 86.94 115 THR B C 1
ATOM 5624 O O . THR B 1 115 ? 1.662 -14.453 1.923 1 86.94 115 THR B O 1
ATOM 5627 N N . ILE B 1 116 ? 1.63 -14.477 4.105 1 89.88 116 ILE B N 1
ATOM 5628 C CA . ILE B 1 116 ? 1.307 -15.898 4.191 1 89.88 116 ILE B CA 1
ATOM 5629 C C . ILE B 1 116 ? -0.07 -16.156 3.578 1 89.88 116 ILE B C 1
ATOM 5631 O O . ILE B 1 116 ? -0.27 -17.141 2.875 1 89.88 116 ILE B O 1
ATOM 5635 N N . GLN B 1 117 ? -0.993 -15.242 3.826 1 92.81 117 GLN B N 1
ATOM 5636 C CA . GLN B 1 117 ? -2.32 -15.383 3.234 1 92.81 117 GLN B CA 1
ATOM 5637 C C . GLN B 1 117 ? -2.256 -15.289 1.713 1 92.81 117 GLN B C 1
ATOM 5639 O O . GLN B 1 117 ? -2.945 -16.031 1.013 1 92.81 117 GLN B O 1
ATOM 5644 N N . GLN B 1 118 ? -1.474 -14.445 1.239 1 93.62 118 GLN B N 1
ATOM 5645 C CA . GLN B 1 118 ? -1.296 -14.289 -0.201 1 93.62 118 GLN B CA 1
ATOM 5646 C C . GLN B 1 118 ? -0.696 -15.547 -0.82 1 93.62 118 GLN B C 1
ATOM 5648 O O . GLN B 1 118 ? -1.148 -16 -1.871 1 93.62 118 GLN B O 1
ATOM 5653 N N . VAL B 1 119 ? 0.346 -16.109 -0.141 1 94.25 119 VAL B N 1
ATOM 5654 C CA . VAL B 1 119 ? 1.044 -17.297 -0.607 1 94.25 119 VAL B CA 1
ATOM 5655 C C . VAL B 1 119 ? 0.06 -18.469 -0.729 1 94.25 119 VAL B C 1
ATOM 5657 O O . VAL B 1 119 ? 0.02 -19.141 -1.755 1 94.25 119 VAL B O 1
ATOM 5660 N N . TRP B 1 120 ? -0.754 -18.641 0.208 1 95.44 120 TRP B N 1
ATOM 5661 C CA . TRP B 1 120 ? -1.685 -19.766 0.217 1 95.44 120 TRP B CA 1
ATOM 5662 C C . TRP B 1 120 ? -2.809 -19.562 -0.79 1 95.44 120 TRP B C 1
ATOM 5664 O O . TRP B 1 120 ? -3.309 -20.516 -1.387 1 95.44 120 TRP B O 1
ATOM 5674 N N . ALA B 1 121 ? -3.285 -18.312 -0.969 1 96.5 121 ALA B N 1
ATOM 5675 C CA . ALA B 1 121 ? -4.301 -18.047 -1.986 1 96.5 121 ALA B CA 1
ATOM 5676 C C . ALA B 1 121 ? -3.809 -18.453 -3.371 1 96.5 121 ALA B C 1
ATOM 5678 O O . ALA B 1 121 ? -4.535 -19.094 -4.129 1 96.5 121 ALA B O 1
ATOM 5679 N N . ILE B 1 122 ? -2.516 -18.156 -3.646 1 95.31 122 ILE B N 1
ATOM 5680 C CA . ILE B 1 122 ? -1.942 -18.484 -4.945 1 95.31 122 ILE B CA 1
ATOM 5681 C C . ILE B 1 122 ? -1.721 -20 -5.039 1 95.31 122 ILE B C 1
ATOM 5683 O O . ILE B 1 122 ? -1.995 -20.609 -6.074 1 95.31 122 ILE B O 1
ATOM 5687 N N . ARG B 1 123 ? -1.268 -20.625 -3.945 1 96.5 123 ARG B N 1
ATOM 5688 C CA . ARG B 1 123 ? -1.046 -22.062 -3.941 1 96.5 123 ARG B CA 1
ATOM 5689 C C . ARG B 1 123 ? -2.35 -22.812 -4.172 1 96.5 123 ARG B C 1
ATOM 5691 O O . ARG B 1 123 ? -2.395 -23.75 -4.965 1 96.5 123 ARG B O 1
ATOM 5698 N N . ILE B 1 124 ? -3.43 -22.422 -3.512 1 97.5 124 ILE B N 1
ATOM 5699 C CA . ILE B 1 124 ? -4.727 -23.062 -3.68 1 97.5 124 ILE B CA 1
ATOM 5700 C C . ILE B 1 124 ? -5.219 -22.875 -5.109 1 97.5 124 ILE B C 1
ATOM 5702 O O . ILE B 1 124 ? -5.684 -23.812 -5.75 1 97.5 124 ILE B O 1
ATOM 5706 N N . GLY B 1 125 ? -5.133 -21.641 -5.605 1 97.44 125 GLY B N 1
ATOM 5707 C CA . GLY B 1 125 ? -5.516 -21.406 -6.988 1 97.44 125 GLY B CA 1
ATOM 5708 C C . GLY B 1 125 ? -4.73 -22.25 -7.977 1 97.44 125 GLY B C 1
ATOM 5709 O O . GLY B 1 125 ? -5.305 -22.812 -8.906 1 97.44 125 GLY B O 1
ATOM 5710 N N . THR B 1 126 ? -3.404 -22.359 -7.762 1 96.94 126 THR B N 1
ATOM 5711 C CA . THR B 1 126 ? -2.553 -23.172 -8.633 1 96.94 126 THR B CA 1
ATOM 5712 C C . THR B 1 126 ? -2.906 -24.641 -8.508 1 96.94 126 THR B C 1
ATOM 5714 O O . THR B 1 126 ? -2.945 -25.359 -9.508 1 96.94 126 THR B O 1
ATOM 5717 N N . GLY B 1 127 ? -3.143 -25.047 -7.305 1 97.06 127 GLY B N 1
ATOM 5718 C CA . GLY B 1 127 ? -3.572 -26.422 -7.105 1 97.06 127 GLY B CA 1
ATOM 5719 C C . GLY B 1 127 ? -4.855 -26.766 -7.836 1 97.06 127 GLY B C 1
ATOM 5720 O O . GLY B 1 127 ? -4.953 -27.797 -8.484 1 97.06 127 GLY B O 1
ATOM 5721 N N . LEU B 1 128 ? -5.836 -25.922 -7.758 1 98.06 128 LEU B N 1
ATOM 5722 C CA . LEU B 1 128 ? -7.094 -26.125 -8.461 1 98.06 128 LEU B CA 1
ATOM 5723 C C . LEU B 1 128 ? -6.875 -26.141 -9.977 1 98.06 128 LEU B C 1
ATOM 5725 O O . LEU B 1 128 ? -7.465 -26.953 -10.688 1 98.06 128 LEU B O 1
ATOM 5729 N N . ALA B 1 129 ? -6.055 -25.234 -10.406 1 97.81 129 ALA B N 1
ATOM 5730 C CA . ALA B 1 129 ? -5.754 -25.188 -11.836 1 97.81 129 ALA B CA 1
ATOM 5731 C C . ALA B 1 129 ? -5.086 -26.484 -12.305 1 97.81 129 ALA B C 1
ATOM 5733 O O . ALA B 1 129 ? -5.352 -26.969 -13.406 1 97.81 129 ALA B O 1
ATOM 5734 N N . PHE B 1 130 ? -4.258 -27.047 -11.43 1 96.69 130 PHE B N 1
ATOM 5735 C CA . PHE B 1 130 ? -3.57 -28.281 -11.758 1 96.69 130 PHE B CA 1
ATOM 5736 C C . PHE B 1 130 ? -4.559 -29.453 -11.82 1 96.69 130 PHE B C 1
ATOM 5738 O O . PHE B 1 130 ? -4.469 -30.297 -12.711 1 96.69 130 PHE B O 1
ATOM 5745 N N . VAL B 1 131 ? -5.441 -29.5 -10.898 1 97.25 131 VAL B N 1
ATOM 5746 C CA . VAL B 1 131 ? -6.457 -30.547 -10.914 1 97.25 131 VAL B CA 1
ATOM 5747 C C . VAL B 1 131 ? -7.312 -30.422 -12.172 1 97.25 131 VAL B C 1
ATOM 5749 O O . VAL B 1 131 ? -7.602 -31.422 -12.836 1 97.25 131 VAL B O 1
ATOM 5752 N N . TYR B 1 132 ? -7.727 -29.219 -12.516 1 98.19 132 TYR B N 1
ATOM 5753 C CA . TYR B 1 132 ? -8.492 -28.953 -13.719 1 98.19 132 TYR B CA 1
ATOM 5754 C C . TYR B 1 132 ? -7.746 -29.422 -14.961 1 98.19 132 TYR B C 1
ATOM 5756 O O . TYR B 1 132 ? -8.305 -30.156 -15.789 1 98.19 132 TYR B O 1
ATOM 5764 N N . LYS B 1 133 ? -6.496 -29.062 -15.086 1 97.12 133 LYS B N 1
ATOM 5765 C CA . LYS B 1 133 ? -5.664 -29.453 -16.219 1 97.12 133 LYS B CA 1
ATOM 5766 C C . LYS B 1 133 ? -5.555 -30.969 -16.328 1 97.12 133 LYS B C 1
ATOM 5768 O O . LYS B 1 133 ? -5.672 -31.531 -17.422 1 97.12 133 LYS B O 1
ATOM 5773 N N . SER B 1 134 ? -5.289 -31.609 -15.188 1 96.06 134 SER B N 1
ATOM 5774 C CA . SER B 1 134 ? -5.148 -33.062 -15.172 1 96.06 134 SER B CA 1
ATOM 5775 C C . SER B 1 134 ? -6.426 -33.75 -15.656 1 96.06 134 SER B C 1
ATOM 5777 O O . SER B 1 134 ? -6.367 -34.75 -16.359 1 96.06 134 SER B O 1
ATOM 5779 N N . GLY B 1 135 ? -7.594 -33.188 -15.258 1 97.38 135 GLY B N 1
ATOM 5780 C CA . GLY B 1 135 ? -8.859 -33.719 -15.734 1 97.38 135 GLY B CA 1
ATOM 5781 C C . GLY B 1 135 ? -9.016 -33.594 -17.25 1 97.38 135 GLY B C 1
ATOM 5782 O O . GLY B 1 135 ? -9.422 -34.562 -17.906 1 97.38 135 GLY B O 1
ATOM 5783 N N . LEU B 1 136 ? -8.656 -32.469 -17.781 1 98.25 136 LEU B N 1
ATOM 5784 C CA . LEU B 1 136 ? -8.789 -32.281 -19.219 1 98.25 136 LEU B CA 1
ATOM 5785 C C . LEU B 1 136 ? -7.844 -33.188 -20 1 98.25 136 LEU B C 1
ATOM 5787 O O . LEU B 1 136 ? -8.234 -33.781 -21 1 98.25 136 LEU B O 1
ATOM 5791 N N . VAL B 1 137 ? -6.598 -33.281 -19.469 1 96.81 137 VAL B N 1
ATOM 5792 C CA . VAL B 1 137 ? -5.617 -34.094 -20.156 1 96.81 137 VAL B CA 1
ATOM 5793 C C . VAL B 1 137 ? -6.051 -35.562 -20.109 1 96.81 137 VAL B C 1
ATOM 5795 O O . VAL B 1 137 ? -5.871 -36.312 -21.078 1 96.81 137 VAL B O 1
ATOM 5798 N N . ALA B 1 138 ? -6.602 -35.969 -19.047 1 96.75 138 ALA B N 1
ATOM 5799 C CA . ALA B 1 138 ? -7.117 -37.344 -18.938 1 96.75 138 ALA B CA 1
ATOM 5800 C C . ALA B 1 138 ? -8.203 -37.594 -19.969 1 96.75 138 ALA B C 1
ATOM 5802 O O . ALA B 1 138 ? -8.203 -38.656 -20.625 1 96.75 138 ALA B O 1
ATOM 5803 N N . ILE B 1 139 ? -9.102 -36.688 -20.109 1 98.06 139 ILE B N 1
ATOM 5804 C CA . ILE B 1 139 ? -10.172 -36.812 -21.094 1 98.06 139 ILE B CA 1
ATOM 5805 C C . ILE B 1 139 ? -9.578 -36.906 -22.5 1 98.06 139 ILE B C 1
ATOM 5807 O O . ILE B 1 139 ? -9.922 -37.812 -23.25 1 98.06 139 ILE B O 1
ATOM 5811 N N . LEU B 1 140 ? -8.688 -36.031 -22.797 1 98.06 140 LEU B N 1
ATOM 5812 C CA . LEU B 1 140 ? -8.094 -36 -24.141 1 98.06 140 LEU B CA 1
ATOM 5813 C C . LEU B 1 140 ? -7.297 -37.281 -24.391 1 98.06 140 LEU B C 1
ATOM 5815 O O . LEU B 1 140 ? -7.262 -37.781 -25.531 1 98.06 140 LEU B O 1
ATOM 5819 N N . SER B 1 141 ? -6.656 -37.75 -23.344 1 96.56 141 SER B N 1
ATOM 5820 C CA . SER B 1 141 ? -5.91 -39 -23.484 1 96.56 141 SER B CA 1
ATOM 5821 C C . SER B 1 141 ? -6.844 -40.156 -23.781 1 96.56 141 SER B C 1
ATOM 5823 O O . SER B 1 141 ? -6.516 -41.031 -24.594 1 96.56 141 SER B O 1
ATOM 5825 N N . MET B 1 142 ? -7.973 -40.25 -23.156 1 96.19 142 MET B N 1
ATOM 5826 C CA . MET B 1 142 ? -8.953 -41.281 -23.422 1 96.19 142 MET B CA 1
ATOM 5827 C C . MET B 1 142 ? -9.477 -41.188 -24.859 1 96.19 142 MET B C 1
ATOM 5829 O O . MET B 1 142 ? -9.633 -42.188 -25.531 1 96.19 142 MET B O 1
ATOM 5833 N N . VAL B 1 143 ? -9.734 -39.969 -25.266 1 97.62 143 VAL B N 1
ATOM 5834 C CA . VAL B 1 143 ? -10.188 -39.75 -26.625 1 97.62 143 VAL B CA 1
ATOM 5835 C C . VAL B 1 143 ? -9.102 -40.156 -27.609 1 97.62 143 VAL B C 1
ATOM 5837 O O . VAL B 1 143 ? -9.383 -40.781 -28.641 1 97.62 143 VAL B O 1
ATOM 5840 N N . ASN B 1 144 ? -7.895 -39.812 -27.297 1 97.38 144 ASN B N 1
ATOM 5841 C CA . ASN B 1 144 ? -6.762 -40.156 -28.156 1 97.38 144 ASN B CA 1
ATOM 5842 C C . ASN B 1 144 ? -6.648 -41.656 -28.359 1 97.38 144 ASN B C 1
ATOM 5844 O O . ASN B 1 144 ? -6.395 -42.125 -29.469 1 97.38 144 ASN B O 1
ATOM 5848 N N . THR B 1 145 ? -6.809 -42.438 -27.312 1 96.19 145 THR B N 1
ATOM 5849 C CA . THR B 1 145 ? -6.719 -43.875 -27.391 1 96.19 145 THR B CA 1
ATOM 5850 C C . THR B 1 145 ? -7.734 -44.438 -28.375 1 96.19 145 THR B C 1
ATOM 5852 O O . THR B 1 145 ? -7.398 -45.25 -29.219 1 96.19 145 THR B O 1
ATOM 5855 N N . GLN B 1 146 ? -8.945 -43.969 -28.312 1 96.81 146 GLN B N 1
ATOM 5856 C CA . GLN B 1 146 ? -9.969 -44.438 -29.234 1 96.81 146 GLN B CA 1
ATOM 5857 C C . GLN B 1 146 ? -9.648 -44 -30.656 1 96.81 146 GLN B C 1
ATOM 5859 O O . GLN B 1 146 ? -9.836 -44.781 -31.594 1 96.81 146 GLN B O 1
ATOM 5864 N N . GLN B 1 147 ? -9.164 -42.844 -30.812 1 97.25 147 GLN B N 1
ATOM 5865 C CA . GLN B 1 147 ? -8.844 -42.344 -32.156 1 97.25 147 GLN B CA 1
ATOM 5866 C C . GLN B 1 147 ? -7.68 -43.094 -32.75 1 97.25 147 GLN B C 1
ATOM 5868 O O . GLN B 1 147 ? -7.629 -43.281 -33.969 1 97.25 147 GLN B O 1
ATOM 5873 N N . ILE B 1 148 ? -6.719 -43.531 -31.938 1 97.5 148 ILE B N 1
ATOM 5874 C CA . ILE B 1 148 ? -5.609 -44.344 -32.406 1 97.5 148 ILE B CA 1
ATOM 5875 C C . ILE B 1 148 ? -6.156 -45.594 -33.094 1 97.5 148 ILE B C 1
ATOM 5877 O O . ILE B 1 148 ? -5.766 -45.906 -34.25 1 97.5 148 ILE B O 1
ATOM 5881 N N . TRP B 1 149 ? -7.098 -46.281 -32.5 1 96.38 149 TRP B N 1
ATOM 5882 C CA . TRP B 1 149 ? -7.605 -47.562 -33.031 1 96.38 149 TRP B CA 1
ATOM 5883 C C . TRP B 1 149 ? -8.484 -47.344 -34.25 1 96.38 149 TRP B C 1
ATOM 5885 O O . TRP B 1 149 ? -8.492 -48.156 -35.156 1 96.38 149 TRP B O 1
ATOM 5895 N N . VAL B 1 150 ? -9.203 -46.188 -34.312 1 95.88 150 VAL B N 1
ATOM 5896 C CA . VAL B 1 150 ? -9.938 -45.875 -35.531 1 95.88 150 VAL B CA 1
ATOM 5897 C C . VAL B 1 150 ? -8.969 -45.75 -36.688 1 95.88 150 VAL B C 1
ATOM 5899 O O . VAL B 1 150 ? -9.211 -46.281 -37.781 1 95.88 150 VAL B O 1
ATOM 5902 N N . THR B 1 151 ? -7.918 -45.062 -36.438 1 96.75 151 THR B N 1
ATOM 5903 C CA . THR B 1 151 ? -6.926 -44.812 -37.5 1 96.75 151 THR B CA 1
ATOM 5904 C C . THR B 1 151 ? -6.27 -46.125 -37.906 1 96.75 151 THR B C 1
ATOM 5906 O O . THR B 1 151 ? -6.094 -46.375 -39.094 1 96.75 151 THR B O 1
ATOM 5909 N N . LEU B 1 152 ? -5.953 -47 -36.938 1 96.44 152 LEU B N 1
ATOM 5910 C CA . LEU B 1 152 ? -5.234 -48.25 -37.219 1 96.44 152 LEU B CA 1
ATOM 5911 C C . LEU B 1 152 ? -6.145 -49.281 -37.906 1 96.44 152 LEU B C 1
ATOM 5913 O O . LEU B 1 152 ? -5.668 -50.25 -38.5 1 96.44 152 LEU B O 1
ATOM 5917 N N . ARG B 1 153 ? -7.438 -49.125 -37.844 1 94.62 153 ARG B N 1
ATOM 5918 C CA . ARG B 1 153 ? -8.375 -50 -38.562 1 94.62 153 ARG B CA 1
ATOM 5919 C C . ARG B 1 153 ? -8.594 -49.562 -40 1 94.62 153 ARG B C 1
ATOM 5921 O O . ARG B 1 153 ? -9.086 -50.312 -40.812 1 94.62 153 ARG B O 1
ATOM 5928 N N . ARG B 1 154 ? -8.188 -48.344 -40.281 1 94 154 ARG B N 1
ATOM 5929 C CA . ARG B 1 154 ? -8.516 -47.781 -41.594 1 94 154 ARG B CA 1
ATOM 5930 C C . ARG B 1 154 ? -7.258 -47.625 -42.438 1 94 154 ARG B C 1
ATOM 5932 O O . ARG B 1 154 ? -7.332 -47.688 -43.688 1 94 154 ARG B O 1
ATOM 5939 N N . LYS B 1 155 ? -6.141 -47.406 -41.781 1 95.88 155 LYS B N 1
ATOM 5940 C CA . LYS B 1 155 ? -4.953 -47.062 -42.562 1 95.88 155 LYS B CA 1
ATOM 5941 C C . LYS B 1 155 ? -3.758 -47.938 -42.156 1 95.88 155 LYS B C 1
ATOM 5943 O O . LYS B 1 155 ? -3.646 -48.344 -41 1 95.88 155 LYS B O 1
ATOM 5948 N N . PHE B 1 156 ? -2.887 -48.188 -43.125 1 96.56 156 PHE B N 1
ATOM 5949 C CA . PHE B 1 156 ? -1.595 -48.812 -42.875 1 96.56 156 PHE B CA 1
ATOM 5950 C C . PHE B 1 156 ? -0.599 -47.781 -42.344 1 96.56 156 PHE B C 1
ATOM 5952 O O . PHE B 1 156 ? -0.368 -46.75 -43 1 96.56 156 PHE B O 1
ATOM 5959 N N . ILE B 1 157 ? -0.064 -48 -41.188 1 97.38 157 ILE B N 1
ATOM 5960 C CA . ILE B 1 157 ? 0.89 -47.094 -40.562 1 97.38 157 ILE B CA 1
ATOM 5961 C C . ILE B 1 157 ? 2.193 -47.844 -40.281 1 97.38 157 ILE B C 1
ATOM 5963 O O . ILE B 1 157 ? 2.18 -49.031 -39.969 1 97.38 157 ILE B O 1
ATOM 5967 N N . THR B 1 158 ? 3.301 -47.156 -40.406 1 96.75 158 THR B N 1
ATOM 5968 C CA . THR B 1 158 ? 4.598 -47.75 -40.156 1 96.75 158 THR B CA 1
ATOM 5969 C C . THR B 1 158 ? 4.727 -48.156 -38.688 1 96.75 158 THR B C 1
ATOM 5971 O O . THR B 1 158 ? 4.07 -47.562 -37.812 1 96.75 158 THR B O 1
ATOM 5974 N N . LEU B 1 159 ? 5.555 -49.188 -38.438 1 96.38 159 LEU B N 1
ATOM 5975 C CA . LEU B 1 159 ? 5.77 -49.625 -37.062 1 96.38 159 LEU B CA 1
ATOM 5976 C C . LEU B 1 159 ? 6.258 -48.469 -36.188 1 96.38 159 LEU B C 1
ATOM 5978 O O . LEU B 1 159 ? 5.793 -48.281 -35.062 1 96.38 159 LEU B O 1
ATOM 5982 N N . GLN B 1 160 ? 7.211 -47.688 -36.688 1 95.69 160 GLN B N 1
ATOM 5983 C CA . GLN B 1 160 ? 7.664 -46.5 -35.969 1 95.69 160 GLN B CA 1
ATOM 5984 C C . GLN B 1 160 ? 6.52 -45.5 -35.75 1 95.69 160 GLN B C 1
ATOM 5986 O O . GLN B 1 160 ? 6.43 -44.844 -34.719 1 95.69 160 GLN B O 1
ATOM 5991 N N . GLY B 1 161 ? 5.758 -45.312 -36.781 1 96.5 161 GLY B N 1
ATOM 5992 C CA . GLY B 1 161 ? 4.59 -44.438 -36.656 1 96.5 161 GLY B CA 1
ATOM 5993 C C . GLY B 1 161 ? 3.629 -44.875 -35.562 1 96.5 161 GLY B C 1
ATOM 5994 O O . GLY B 1 161 ? 3.113 -44.062 -34.812 1 96.5 161 GLY B O 1
ATOM 5995 N N . ILE B 1 162 ? 3.363 -46.219 -35.438 1 97.12 162 ILE B N 1
ATOM 5996 C CA . ILE B 1 162 ? 2.475 -46.75 -34.406 1 97.12 162 ILE B CA 1
ATOM 5997 C C . ILE B 1 162 ? 3.07 -46.469 -33.031 1 97.12 162 ILE B C 1
ATOM 5999 O O . ILE B 1 162 ? 2.359 -46.062 -32.094 1 97.12 162 ILE B O 1
ATOM 6003 N N . ASP B 1 163 ? 4.352 -46.719 -32.906 1 96.12 163 ASP B N 1
ATOM 6004 C CA . ASP B 1 163 ? 5.023 -46.406 -31.641 1 96.12 163 ASP B CA 1
ATOM 6005 C C . ASP B 1 163 ? 4.789 -44.938 -31.25 1 96.12 163 ASP B C 1
ATOM 6007 O O . ASP B 1 163 ? 4.43 -44.656 -30.109 1 96.12 163 ASP B O 1
ATOM 6011 N N . ASN B 1 164 ? 4.957 -44.062 -32.219 1 96.06 164 ASN B N 1
ATOM 6012 C CA . ASN B 1 164 ? 4.793 -42.656 -31.953 1 96.06 164 ASN B CA 1
ATOM 6013 C C . ASN B 1 164 ? 3.34 -42.312 -31.656 1 96.06 164 ASN B C 1
ATOM 6015 O O . ASN B 1 164 ? 3.062 -41.406 -30.844 1 96.06 164 ASN B O 1
ATOM 6019 N N . MET B 1 165 ? 2.373 -42.906 -32.281 1 96.31 165 MET B N 1
ATOM 6020 C CA . MET B 1 165 ? 0.958 -42.688 -32 1 96.31 165 MET B CA 1
ATOM 6021 C C . MET B 1 165 ? 0.643 -43 -30.547 1 96.31 165 MET B C 1
ATOM 6023 O O . MET B 1 165 ? -0.102 -42.25 -29.906 1 96.31 165 MET B O 1
ATOM 6027 N N . PHE B 1 166 ? 1.273 -44.031 -30.078 1 94.12 166 PHE B N 1
ATOM 6028 C CA . PHE B 1 166 ? 1.016 -44.469 -28.703 1 94.12 166 PHE B CA 1
ATOM 6029 C C . PHE B 1 166 ? 1.713 -43.562 -27.703 1 94.12 166 PHE B C 1
ATOM 6031 O O . PHE B 1 166 ? 1.339 -43.531 -26.531 1 94.12 166 PHE B O 1
ATOM 6038 N N . MET B 1 167 ? 2.699 -42.812 -28.109 1 93.25 167 MET B N 1
ATOM 6039 C CA . MET B 1 167 ? 3.467 -41.969 -27.219 1 93.25 167 MET B CA 1
ATOM 6040 C C . MET B 1 167 ? 3.092 -40.5 -27.406 1 93.25 167 MET B C 1
ATOM 6042 O O . MET B 1 167 ? 3.641 -39.625 -26.75 1 93.25 167 MET B O 1
ATOM 6046 N N . LEU B 1 168 ? 2.191 -40.156 -28.297 1 94.25 168 LEU B N 1
ATOM 6047 C CA . LEU B 1 168 ? 1.852 -38.781 -28.703 1 94.25 168 LEU B CA 1
ATOM 6048 C C . LEU B 1 168 ? 1.49 -37.938 -27.484 1 94.25 168 LEU B C 1
ATOM 6050 O O . LEU B 1 168 ? 1.802 -36.75 -27.453 1 94.25 168 LEU B O 1
ATOM 6054 N N . MET B 1 169 ? 0.873 -38.5 -26.438 1 93.44 169 MET B N 1
ATOM 6055 C CA . MET B 1 169 ? 0.349 -37.75 -25.312 1 93.44 169 MET B CA 1
ATOM 6056 C C . MET B 1 169 ? 1.42 -37.562 -24.234 1 93.44 169 MET B C 1
ATOM 6058 O O . MET B 1 169 ? 1.292 -36.688 -23.375 1 93.44 169 MET B O 1
ATOM 6062 N N . ASN B 1 170 ? 2.533 -38.344 -24.297 1 90.88 170 ASN B N 1
ATOM 6063 C CA . ASN B 1 170 ? 3.498 -38.344 -23.203 1 90.88 170 ASN B CA 1
ATOM 6064 C C . ASN B 1 170 ? 4.867 -37.844 -23.672 1 90.88 170 ASN B C 1
ATOM 6066 O O . ASN B 1 170 ? 5.695 -37.469 -22.844 1 90.88 170 ASN B O 1
ATOM 6070 N N . ASP B 1 171 ? 5.09 -37.906 -24.984 1 92.69 171 ASP B N 1
ATOM 6071 C CA . ASP B 1 171 ? 6.371 -37.5 -25.547 1 92.69 171 ASP B CA 1
ATOM 6072 C C . ASP B 1 171 ? 6.176 -36.5 -26.672 1 92.69 171 ASP B C 1
ATOM 6074 O O . ASP B 1 171 ? 5.727 -36.875 -27.766 1 92.69 171 ASP B O 1
ATOM 6078 N N . PRO B 1 172 ? 6.621 -35.312 -26.469 1 91.25 172 PRO B N 1
ATOM 6079 C CA . PRO B 1 172 ? 6.391 -34.281 -27.484 1 91.25 172 PRO B CA 1
ATOM 6080 C C . PRO B 1 172 ? 7.199 -34.531 -28.766 1 91.25 172 PRO B C 1
ATOM 6082 O O . PRO B 1 172 ? 6.855 -34 -29.828 1 91.25 172 PRO B O 1
ATOM 6085 N N . THR B 1 173 ? 8.242 -35.344 -28.719 1 90.69 173 THR B N 1
ATOM 6086 C CA . THR B 1 173 ? 9.055 -35.625 -29.906 1 90.69 173 THR B CA 1
ATOM 6087 C C . THR B 1 173 ? 8.266 -36.438 -30.938 1 90.69 173 THR B C 1
ATOM 6089 O O . THR B 1 173 ? 8.594 -36.438 -32.125 1 90.69 173 THR B O 1
ATOM 6092 N N . ALA B 1 174 ? 7.262 -37.125 -30.438 1 94.44 174 ALA B N 1
ATOM 6093 C CA . ALA B 1 174 ? 6.418 -37.938 -31.328 1 94.44 174 ALA B CA 1
ATOM 6094 C C . ALA B 1 174 ? 5.676 -37.031 -32.312 1 94.44 174 ALA B C 1
ATOM 6096 O O . ALA B 1 174 ? 5.25 -37.5 -33.375 1 94.44 174 ALA B O 1
ATOM 6097 N N . LEU B 1 175 ? 5.543 -35.719 -32.031 1 94.31 175 LEU B N 1
ATOM 6098 C CA . LEU B 1 175 ? 4.828 -34.781 -32.875 1 94.31 175 LEU B CA 1
ATOM 6099 C C . LEU B 1 175 ? 5.637 -34.469 -34.156 1 94.31 175 LEU B C 1
ATOM 6101 O O . LEU B 1 175 ? 5.086 -34 -35.125 1 94.31 175 LEU B O 1
ATOM 6105 N N . PHE B 1 176 ? 6.895 -34.844 -34.125 1 93.06 176 PHE B N 1
ATOM 6106 C CA . PHE B 1 176 ? 7.738 -34.469 -35.25 1 93.06 176 PHE B CA 1
ATOM 6107 C C . PHE B 1 176 ? 7.809 -35.594 -36.25 1 93.06 176 PHE B C 1
ATOM 6109 O O . PHE B 1 176 ? 8.57 -35.531 -37.219 1 93.06 176 PHE B O 1
ATOM 6116 N N . ASN B 1 177 ? 7.059 -36.688 -36.125 1 94.44 177 ASN B N 1
ATOM 6117 C CA . ASN B 1 177 ? 6.984 -37.781 -37.094 1 94.44 177 ASN B CA 1
ATOM 6118 C C . ASN B 1 177 ? 6.227 -37.344 -38.344 1 94.44 177 ASN B C 1
ATOM 6120 O O . ASN B 1 177 ? 5.008 -37.188 -38.312 1 94.44 177 ASN B O 1
ATOM 6124 N N . ARG B 1 178 ? 6.871 -37.25 -39.469 1 93.94 178 ARG B N 1
ATOM 6125 C CA . ARG B 1 178 ? 6.301 -36.75 -40.719 1 93.94 178 ARG B CA 1
ATOM 6126 C C . ARG B 1 178 ? 5.25 -37.719 -41.25 1 93.94 178 ARG B C 1
ATOM 6128 O O . ARG B 1 178 ? 4.254 -37.281 -41.844 1 93.94 178 ARG B O 1
ATOM 6135 N N . HIS B 1 179 ? 5.523 -39.031 -41.031 1 95.19 179 HIS B N 1
ATOM 6136 C CA . HIS B 1 179 ? 4.57 -40.031 -41.5 1 95.19 179 HIS B CA 1
ATOM 6137 C C . HIS B 1 179 ? 3.209 -39.844 -40.844 1 95.19 179 HIS B C 1
ATOM 6139 O O . HIS B 1 179 ? 2.174 -39.969 -41.5 1 95.19 179 HIS B O 1
ATOM 6145 N N . LEU B 1 180 ? 3.207 -39.469 -39.594 1 95.69 180 LEU B N 1
ATOM 6146 C CA . LEU B 1 180 ? 1.961 -39.312 -38.875 1 95.69 180 LEU B CA 1
ATOM 6147 C C . LEU B 1 180 ? 1.244 -38.031 -39.312 1 95.69 180 LEU B C 1
ATOM 6149 O O . LEU B 1 180 ? 0.012 -37.969 -39.344 1 95.69 180 LEU B O 1
ATOM 6153 N N . TRP B 1 181 ? 1.922 -36.969 -39.719 1 95.19 181 TRP B N 1
ATOM 6154 C CA . TRP B 1 181 ? 1.315 -35.719 -40.219 1 95.19 181 TRP B CA 1
ATOM 6155 C C . TRP B 1 181 ? 0.562 -35.969 -41.531 1 95.19 181 TRP B C 1
ATOM 6157 O O . TRP B 1 181 ? -0.42 -35.281 -41.812 1 95.19 181 TRP B O 1
ATOM 6167 N N . ALA B 1 182 ? 0.992 -36.969 -42.188 1 94.75 182 ALA B N 1
ATOM 6168 C CA . ALA B 1 182 ? 0.376 -37.281 -43.469 1 94.75 182 ALA B CA 1
ATOM 6169 C C . ALA B 1 182 ? -0.796 -38.219 -43.312 1 94.75 182 ALA B C 1
ATOM 6171 O O . ALA B 1 182 ? -1.81 -38.094 -44 1 94.75 182 ALA B O 1
ATOM 6172 N N . ARG B 1 183 ? -0.71 -39.188 -42.375 1 95.75 183 ARG B N 1
ATOM 6173 C CA . ARG B 1 183 ? -1.66 -40.281 -42.344 1 95.75 183 ARG B CA 1
ATOM 6174 C C . ARG B 1 183 ? -2.561 -40.219 -41.125 1 95.75 183 ARG B C 1
ATOM 6176 O O . ARG B 1 183 ? -3.609 -40.875 -41.062 1 95.75 183 ARG B O 1
ATOM 6183 N N . ALA B 1 184 ? -2.201 -39.469 -40.094 1 97.12 184 ALA B N 1
ATOM 6184 C CA . ALA B 1 184 ? -2.967 -39.406 -38.844 1 97.12 184 ALA B CA 1
ATOM 6185 C C . ALA B 1 184 ? -3.158 -37.969 -38.375 1 97.12 184 ALA B C 1
ATOM 6187 O O . ALA B 1 184 ? -2.861 -37.625 -37.219 1 97.12 184 ALA B O 1
ATOM 6188 N N . LYS B 1 185 ? -3.758 -37.094 -39.125 1 96.12 185 LYS B N 1
ATOM 6189 C CA . LYS B 1 185 ? -3.9 -35.656 -38.906 1 96.12 185 LYS B CA 1
ATOM 6190 C C . LYS B 1 185 ? -4.773 -35.406 -37.688 1 96.12 185 LYS B C 1
ATOM 6192 O O . LYS B 1 185 ? -4.484 -34.5 -36.906 1 96.12 185 LYS B O 1
ATOM 6197 N N . THR B 1 186 ? -5.883 -36.125 -37.5 1 96.56 186 THR B N 1
ATOM 6198 C CA . THR B 1 186 ? -6.773 -35.938 -36.344 1 96.56 186 THR B CA 1
ATOM 6199 C C . THR B 1 186 ? -6.039 -36.188 -35.031 1 96.56 186 THR B C 1
ATOM 6201 O O . THR B 1 186 ? -6.219 -35.438 -34.062 1 96.56 186 THR B O 1
ATOM 6204 N N . LEU B 1 187 ? -5.16 -37.219 -35.031 1 97.56 187 LEU B N 1
ATOM 6205 C CA . LEU B 1 187 ? -4.387 -37.531 -33.844 1 97.56 187 LEU B CA 1
ATOM 6206 C C . LEU B 1 187 ? -3.379 -36.438 -33.531 1 97.56 187 LEU B C 1
ATOM 6208 O O . LEU B 1 187 ? -3.188 -36.062 -32.375 1 97.56 187 LEU B O 1
ATOM 6212 N N . ILE B 1 188 ? -2.756 -35.906 -34.562 1 97.12 188 ILE B N 1
ATOM 6213 C CA . ILE B 1 188 ? -1.772 -34.844 -34.375 1 97.12 188 ILE B CA 1
ATOM 6214 C C . ILE B 1 188 ? -2.455 -33.594 -33.844 1 97.12 188 ILE B C 1
ATOM 6216 O O . ILE B 1 188 ? -1.938 -32.938 -32.938 1 97.12 188 ILE B O 1
ATOM 6220 N N . LEU B 1 189 ? -3.578 -33.25 -34.375 1 97.31 189 LEU B N 1
ATOM 6221 C CA . LEU B 1 189 ? -4.316 -32.062 -33.906 1 97.31 189 LEU B CA 1
ATOM 6222 C C . LEU B 1 189 ? -4.727 -32.25 -32.469 1 97.31 189 LEU B C 1
ATOM 6224 O O . LEU B 1 189 ? -4.602 -31.312 -31.672 1 97.31 189 LEU B O 1
ATOM 6228 N N . LEU B 1 190 ? -5.234 -33.406 -32.125 1 97.75 190 LEU B N 1
ATOM 6229 C CA . LEU B 1 190 ? -5.621 -33.719 -30.75 1 97.75 190 LEU B CA 1
ATOM 6230 C C . LEU B 1 190 ? -4.426 -33.594 -29.812 1 97.75 190 LEU B C 1
ATOM 6232 O O . LEU B 1 190 ? -4.539 -33.031 -28.719 1 97.75 190 LEU B O 1
ATOM 6236 N N . ALA B 1 191 ? -3.33 -34.125 -30.234 1 97.38 191 ALA B N 1
ATOM 6237 C CA . ALA B 1 191 ? -2.119 -34.062 -29.422 1 97.38 191 ALA B CA 1
ATOM 6238 C C . ALA B 1 191 ? -1.671 -32.625 -29.219 1 97.38 191 ALA B C 1
ATOM 6240 O O . ALA B 1 191 ? -1.254 -32.219 -28.125 1 97.38 191 ALA B O 1
ATOM 6241 N N . CYS B 1 192 ? -1.722 -31.797 -30.219 1 96.75 192 CYS B N 1
ATOM 6242 C CA . CYS B 1 192 ? -1.367 -30.391 -30.094 1 96.75 192 CYS B CA 1
ATOM 6243 C C . CYS B 1 192 ? -2.242 -29.688 -29.078 1 96.75 192 CYS B C 1
ATOM 6245 O O . CYS B 1 192 ? -1.745 -28.922 -28.25 1 96.75 192 CYS B O 1
ATOM 6247 N N . VAL B 1 193 ? -3.514 -29.922 -29.125 1 97.31 193 VAL B N 1
ATOM 6248 C CA . VAL B 1 193 ? -4.441 -29.344 -28.156 1 97.31 193 VAL B CA 1
ATOM 6249 C C . VAL B 1 193 ? -4.07 -29.781 -26.75 1 97.31 193 VAL B C 1
ATOM 6251 O O . VAL B 1 193 ? -4.062 -28.984 -25.812 1 97.31 193 VAL B O 1
ATOM 6254 N N . ALA B 1 194 ? -3.762 -31.062 -26.625 1 97.25 194 ALA B N 1
ATOM 6255 C CA . ALA B 1 194 ? -3.412 -31.609 -25.312 1 97.25 194 ALA B CA 1
ATOM 6256 C C . ALA B 1 194 ? -2.164 -30.938 -24.75 1 97.25 194 ALA B C 1
ATOM 6258 O O . ALA B 1 194 ? -2.1 -30.625 -23.562 1 97.25 194 ALA B O 1
ATOM 6259 N N . TRP B 1 195 ? -1.201 -30.641 -25.594 1 96.5 195 TRP B N 1
ATOM 6260 C CA . TRP B 1 195 ? 0.051 -30.031 -25.156 1 96.5 195 TRP B CA 1
ATOM 6261 C C . TRP B 1 195 ? -0.129 -28.547 -24.891 1 96.5 195 TRP B C 1
ATOM 6263 O O . TRP B 1 195 ? 0.737 -27.906 -24.281 1 96.5 195 TRP B O 1
ATOM 6273 N N . LEU B 1 196 ? -1.262 -27.953 -25.234 1 96.31 196 LEU B N 1
ATOM 6274 C CA . LEU B 1 196 ? -1.563 -26.547 -24.953 1 96.31 196 LEU B CA 1
ATOM 6275 C C . LEU B 1 196 ? -2.383 -26.406 -23.688 1 96.31 196 LEU B C 1
ATOM 6277 O O . LEU B 1 196 ? -2.51 -25.297 -23.141 1 96.31 196 LEU B O 1
ATOM 6281 N N . VAL B 1 197 ? -2.873 -27.453 -23.141 1 96.75 197 VAL B N 1
ATOM 6282 C CA . VAL B 1 197 ? -3.771 -27.438 -21.984 1 96.75 197 VAL B CA 1
ATOM 6283 C C . VAL B 1 197 ? -3.062 -26.797 -20.781 1 96.75 197 VAL B C 1
ATOM 6285 O O . VAL B 1 197 ? -3.668 -26.031 -20.031 1 96.75 197 VAL B O 1
ATOM 6288 N N . PRO B 1 198 ? -1.749 -26.969 -20.562 1 95.5 198 PRO B N 1
ATOM 6289 C CA . PRO B 1 198 ? -1.068 -26.375 -19.406 1 95.5 198 PRO B CA 1
ATOM 6290 C C . PRO B 1 198 ? -1.111 -24.859 -19.406 1 95.5 198 PRO B C 1
ATOM 6292 O O . PRO B 1 198 ? -0.928 -24.219 -18.359 1 95.5 198 PRO B O 1
ATOM 6295 N N . LEU B 1 199 ? -1.367 -24.234 -20.516 1 96.69 199 LEU B N 1
ATOM 6296 C CA . LEU B 1 199 ? -1.471 -22.781 -20.578 1 96.69 199 LEU B CA 1
ATOM 6297 C C . LEU B 1 199 ? -2.605 -22.281 -19.688 1 96.69 199 LEU B C 1
ATOM 6299 O O . LEU B 1 199 ? -2.523 -21.188 -19.125 1 96.69 199 LEU B O 1
ATOM 6303 N N . ILE B 1 200 ? -3.625 -23.141 -19.562 1 97.44 200 ILE B N 1
ATOM 6304 C CA . ILE B 1 200 ? -4.758 -22.766 -18.719 1 97.44 200 ILE B CA 1
ATOM 6305 C C . ILE B 1 200 ? -4.32 -22.688 -17.266 1 97.44 200 ILE B C 1
ATOM 6307 O O . ILE B 1 200 ? -4.719 -21.766 -16.531 1 97.44 200 ILE B O 1
ATOM 6311 N N . ALA B 1 201 ? -3.459 -23.609 -16.844 1 96.62 201 ALA B N 1
ATOM 6312 C CA . ALA B 1 201 ? -2.992 -23.641 -15.469 1 96.62 201 ALA B CA 1
ATOM 6313 C C . ALA B 1 201 ? -1.99 -22.531 -15.195 1 96.62 201 ALA B C 1
ATOM 6315 O O . ALA B 1 201 ? -1.719 -22.203 -14.031 1 96.62 201 ALA B O 1
ATOM 6316 N N . ILE B 1 202 ? -1.448 -21.938 -16.25 1 96.94 202 ILE B N 1
ATOM 6317 C CA . ILE B 1 202 ? -0.521 -20.812 -16.109 1 96.94 202 ILE B CA 1
ATOM 6318 C C . ILE B 1 202 ? -1.301 -19.5 -15.977 1 96.94 202 ILE B C 1
ATOM 6320 O O . ILE B 1 202 ? -0.949 -18.641 -15.164 1 96.94 202 ILE B O 1
ATOM 6324 N N . ILE B 1 203 ? -2.385 -19.391 -16.656 1 97.38 203 ILE B N 1
ATOM 6325 C CA . ILE B 1 203 ? -3.125 -18.141 -16.781 1 97.38 203 ILE B CA 1
ATOM 6326 C C . ILE B 1 203 ? -4.039 -17.953 -15.57 1 97.38 203 ILE B C 1
ATOM 6328 O O . ILE B 1 203 ? -4.133 -16.859 -15.016 1 97.38 203 ILE B O 1
ATOM 6332 N N . THR B 1 204 ? -4.664 -18.953 -15.055 1 97.62 204 THR B N 1
ATOM 6333 C CA . THR B 1 204 ? -5.824 -18.812 -14.188 1 97.62 204 THR B CA 1
ATOM 6334 C C . THR B 1 204 ? -5.395 -18.422 -12.773 1 97.62 204 THR B C 1
ATOM 6336 O O . THR B 1 204 ? -6.012 -17.562 -12.141 1 97.62 204 THR B O 1
ATOM 6339 N N . PRO B 1 205 ? -4.301 -18.984 -12.25 1 96.62 205 PRO B N 1
ATOM 6340 C CA . PRO B 1 205 ? -3.934 -18.562 -10.898 1 96.62 205 PRO B CA 1
ATOM 6341 C C . PRO B 1 205 ? -3.484 -17.094 -10.844 1 96.62 205 PRO B C 1
ATOM 6343 O O . PRO B 1 205 ? -3.605 -16.453 -9.797 1 96.62 205 PRO B O 1
ATOM 6346 N N . ALA B 1 206 ? -3.025 -16.594 -11.953 1 96.75 206 ALA B N 1
ATOM 6347 C CA . ALA B 1 206 ? -2.484 -15.242 -12.008 1 96.75 206 ALA B CA 1
ATOM 6348 C C . ALA B 1 206 ? -3.604 -14.203 -12.102 1 96.75 206 ALA B C 1
ATOM 6350 O O . ALA B 1 206 ? -3.34 -13 -12.172 1 96.75 206 ALA B O 1
ATOM 6351 N N . THR B 1 207 ? -4.832 -14.633 -12.031 1 97.5 207 THR B N 1
ATOM 6352 C CA . THR B 1 207 ? -5.953 -13.703 -12.156 1 97.5 207 THR B CA 1
ATOM 6353 C C . THR B 1 207 ? -6.27 -13.062 -10.805 1 97.5 207 THR B C 1
ATOM 6355 O O . THR B 1 207 ? -7.176 -12.234 -10.703 1 97.5 207 THR B O 1
ATOM 6358 N N . LEU B 1 208 ? -5.523 -13.422 -9.773 1 96.38 208 LEU B N 1
ATOM 6359 C CA . LEU B 1 208 ? -5.617 -12.789 -8.469 1 96.38 208 LEU B CA 1
ATOM 6360 C C . LEU B 1 208 ? -4.406 -11.898 -8.203 1 96.38 208 LEU B C 1
ATOM 6362 O O . LEU B 1 208 ? -3.264 -12.359 -8.281 1 96.38 208 LEU B O 1
ATOM 6366 N N . SER B 1 209 ? -4.602 -10.688 -7.977 1 95.12 209 SER B N 1
ATOM 6367 C CA . SER B 1 209 ? -3.523 -9.734 -7.73 1 95.12 209 SER B CA 1
ATOM 6368 C C . SER B 1 209 ? -3.789 -8.914 -6.473 1 95.12 209 SER B C 1
ATOM 6370 O O . SER B 1 209 ? -4.84 -9.055 -5.844 1 95.12 209 SER B O 1
ATOM 6372 N N . VAL B 1 210 ? -2.789 -8.219 -6.102 1 93.81 210 VAL B N 1
ATOM 6373 C CA . VAL B 1 210 ? -2.893 -7.336 -4.945 1 93.81 210 VAL B CA 1
ATOM 6374 C C . VAL B 1 210 ? -2.807 -5.883 -5.398 1 93.81 210 VAL B C 1
ATOM 6376 O O . VAL B 1 210 ? -1.897 -5.512 -6.145 1 93.81 210 VAL B O 1
ATOM 6379 N N . LYS B 1 211 ? -3.801 -5.109 -5.008 1 91.19 211 LYS B N 1
ATOM 6380 C CA . LYS B 1 211 ? -3.863 -3.697 -5.371 1 91.19 211 LYS B CA 1
ATOM 6381 C C . LYS B 1 211 ? -4 -2.814 -4.137 1 91.19 211 LYS B C 1
ATOM 6383 O O . LYS B 1 211 ? -4.723 -3.158 -3.197 1 91.19 211 LYS B O 1
ATOM 6388 N N . ALA B 1 212 ? -3.256 -1.794 -4.234 1 88.81 212 ALA B N 1
ATOM 6389 C CA . ALA B 1 212 ? -3.422 -0.793 -3.186 1 88.81 212 ALA B CA 1
ATOM 6390 C C . ALA B 1 212 ? -4.645 0.082 -3.447 1 88.81 212 ALA B C 1
ATOM 6392 O O . ALA B 1 212 ? -4.828 0.583 -4.559 1 88.81 212 ALA B O 1
ATOM 6393 N N . SER B 1 213 ? -5.551 0.178 -2.441 1 86.88 213 SER B N 1
ATOM 6394 C CA . SER B 1 213 ? -6.746 1.008 -2.58 1 86.88 213 SER B CA 1
ATOM 6395 C C . SER B 1 213 ? -7.109 1.676 -1.26 1 86.88 213 SER B C 1
ATOM 6397 O O . SER B 1 213 ? -6.645 1.261 -0.197 1 86.88 213 SER B O 1
ATOM 6399 N N . VAL B 1 214 ? -7.766 2.816 -1.477 1 86.69 214 VAL B N 1
ATOM 6400 C CA . VAL B 1 214 ? -8.242 3.551 -0.311 1 86.69 214 VAL B CA 1
ATOM 6401 C C . VAL B 1 214 ? -9.742 3.295 -0.121 1 86.69 214 VAL B C 1
ATOM 6403 O O . VAL B 1 214 ? -10.555 3.709 -0.946 1 86.69 214 VAL B O 1
ATOM 6406 N N . LYS B 1 215 ? -10.094 2.482 0.875 1 85.31 215 LYS B N 1
ATOM 6407 C CA . LYS B 1 215 ? -11.492 2.258 1.23 1 85.31 215 LYS B CA 1
ATOM 6408 C C . LYS B 1 215 ? -11.812 2.83 2.609 1 85.31 215 LYS B C 1
ATOM 6410 O O . LYS B 1 215 ? -11.156 2.477 3.596 1 85.31 215 LYS B O 1
ATOM 6415 N N . PRO B 1 216 ? -12.805 3.736 2.652 1 89.88 216 PRO B N 1
ATOM 6416 C CA . PRO B 1 216 ? -13.141 4.355 3.938 1 89.88 216 PRO B CA 1
ATOM 6417 C C . PRO B 1 216 ? -13.688 3.354 4.949 1 89.88 216 PRO B C 1
ATOM 6419 O O . PRO B 1 216 ? -14.445 2.449 4.586 1 89.88 216 PRO B O 1
ATOM 6422 N N . GLN B 1 217 ? -13.188 3.336 6.066 1 87.19 217 GLN B N 1
ATOM 6423 C CA . GLN B 1 217 ? -13.664 2.529 7.188 1 87.19 217 GLN B CA 1
ATOM 6424 C C . GLN B 1 217 ? -14.148 3.412 8.336 1 87.19 217 GLN B C 1
ATOM 6426 O O . GLN B 1 217 ? -13.531 4.434 8.641 1 87.19 217 GLN B O 1
ATOM 6431 N N . VAL B 1 218 ? -15.297 3.107 8.969 1 93.38 218 VAL B N 1
ATOM 6432 C CA . VAL B 1 218 ? -15.836 3.873 10.086 1 93.38 218 VAL B CA 1
ATOM 6433 C C . VAL B 1 218 ? -15.555 3.145 11.398 1 93.38 218 VAL B C 1
ATOM 6435 O O . VAL B 1 218 ? -15.867 1.957 11.531 1 93.38 218 VAL B O 1
ATOM 6438 N N . MET B 1 219 ? -14.914 3.781 12.281 1 92.56 219 MET B N 1
ATOM 6439 C CA . MET B 1 219 ? -14.625 3.191 13.586 1 92.56 219 MET B CA 1
ATOM 6440 C C . MET B 1 219 ? -14.812 4.215 14.695 1 92.56 219 MET B C 1
ATOM 6442 O O . MET B 1 219 ? -14.523 5.398 14.516 1 92.56 219 MET B O 1
ATOM 6446 N N . PRO B 1 220 ? -15.328 3.744 15.805 1 95.12 220 PRO B N 1
ATOM 6447 C CA . PRO B 1 220 ? -15.391 4.652 16.953 1 95.12 220 PRO B CA 1
ATOM 6448 C C . PRO B 1 220 ? -14.016 5.035 17.484 1 95.12 220 PRO B C 1
ATOM 6450 O O . PRO B 1 220 ? -13.195 4.16 17.766 1 95.12 220 PRO B O 1
ATOM 6453 N N . SER B 1 221 ? -13.68 6.254 17.484 1 94.75 221 SER B N 1
ATOM 6454 C CA . SER B 1 221 ? -12.375 6.734 17.922 1 94.75 221 SER B CA 1
ATOM 6455 C C . SER B 1 221 ? -12.516 7.926 18.875 1 94.75 221 SER B C 1
ATOM 6457 O O . SER B 1 221 ? -13.5 8.656 18.812 1 94.75 221 SER B O 1
ATOM 6459 N N . SER B 1 222 ? -11.562 8.047 19.703 1 94.75 222 SER B N 1
ATOM 6460 C CA . SER B 1 222 ? -11.516 9.18 20.625 1 94.75 222 SER B CA 1
ATOM 6461 C C . SER B 1 222 ? -10.953 10.422 19.938 1 94.75 222 SER B C 1
ATOM 6463 O O . SER B 1 222 ? -9.852 10.391 19.391 1 94.75 222 SER B O 1
ATOM 6465 N N . VAL B 1 223 ? -11.742 11.461 19.891 1 94.75 223 VAL B N 1
ATOM 6466 C CA . VAL B 1 223 ? -11.312 12.688 19.219 1 94.75 223 VAL B CA 1
ATOM 6467 C C . VAL B 1 223 ? -11.422 13.867 20.203 1 94.75 223 VAL B C 1
ATOM 6469 O O . VAL B 1 223 ? -12.164 13.797 21.188 1 94.75 223 VAL B O 1
ATOM 6472 N N . ALA B 1 224 ? -10.641 14.914 19.938 1 93 224 ALA B N 1
ATOM 6473 C CA . ALA B 1 224 ? -10.68 16.125 20.75 1 93 224 ALA B CA 1
ATOM 6474 C C . ALA B 1 224 ? -12.023 16.844 20.594 1 93 224 ALA B C 1
ATOM 6476 O O . ALA B 1 224 ? -12.586 16.906 19.5 1 93 224 ALA B O 1
ATOM 6477 N N . THR B 1 225 ? -12.547 17.359 21.688 1 93.31 225 THR B N 1
ATOM 6478 C CA . THR B 1 225 ? -13.797 18.109 21.688 1 93.31 225 THR B CA 1
ATOM 6479 C C . THR B 1 225 ? -13.688 19.344 22.578 1 93.31 225 THR B C 1
ATOM 6481 O O . THR B 1 225 ? -12.688 19.516 23.281 1 93.31 225 THR B O 1
ATOM 6484 N N . VAL B 1 226 ? -14.609 20.25 22.375 1 91.5 226 VAL B N 1
ATOM 6485 C CA . VAL B 1 226 ? -14.688 21.438 23.234 1 91.5 226 VAL B CA 1
ATOM 6486 C C . VAL B 1 226 ? -15.359 21.062 24.562 1 91.5 226 VAL B C 1
ATOM 6488 O O . VAL B 1 226 ? -16.469 20.531 24.562 1 91.5 226 VAL B O 1
ATOM 6491 N N . ASP B 1 227 ? -14.617 21.219 25.625 1 84.69 227 ASP B N 1
ATOM 6492 C CA . ASP B 1 227 ? -15.164 20.984 26.953 1 84.69 227 ASP B CA 1
ATOM 6493 C C . ASP B 1 227 ? -14.914 22.188 27.875 1 84.69 227 ASP B C 1
ATOM 6495 O O . ASP B 1 227 ? -13.766 22.609 28.047 1 84.69 227 ASP B O 1
ATOM 6499 N N . LEU B 1 228 ? -15.93 22.625 28.438 1 90.75 228 LEU B N 1
ATOM 6500 C CA . LEU B 1 228 ? -15.867 23.844 29.25 1 90.75 228 LEU B CA 1
ATOM 6501 C C . LEU B 1 228 ? -15.758 23.5 30.734 1 90.75 228 LEU B C 1
ATOM 6503 O O . LEU B 1 228 ? -15.789 24.391 31.578 1 90.75 228 LEU B O 1
ATOM 6507 N N . ALA B 1 229 ? -15.555 22.234 30.984 1 84.94 229 ALA B N 1
ATOM 6508 C CA . ALA B 1 229 ? -15.531 21.797 32.375 1 84.94 229 ALA B CA 1
ATOM 6509 C C . ALA B 1 229 ? -14.391 22.469 33.156 1 84.94 229 ALA B C 1
ATOM 6511 O O . ALA B 1 229 ? -14.516 22.734 34.344 1 84.94 229 ALA B O 1
ATOM 6512 N N . ASN B 1 230 ? -13.367 22.812 32.469 1 85.19 230 ASN B N 1
ATOM 6513 C CA . ASN B 1 230 ? -12.195 23.375 33.125 1 85.19 230 ASN B CA 1
ATOM 6514 C C . ASN B 1 230 ? -12.18 24.891 33.031 1 85.19 230 ASN B C 1
ATOM 6516 O O . ASN B 1 230 ? -11.188 25.531 33.406 1 85.19 230 ASN B O 1
ATOM 6520 N N . ALA B 1 231 ? -13.188 25.484 32.625 1 89.94 231 ALA B N 1
ATOM 6521 C CA . ALA B 1 231 ? -13.211 26.922 32.375 1 89.94 231 ALA B CA 1
ATOM 6522 C C . ALA B 1 231 ? -13.078 27.703 33.688 1 89.94 231 ALA B C 1
ATOM 6524 O O . ALA B 1 231 ? -12.695 28.875 33.656 1 89.94 231 ALA B O 1
ATOM 6525 N N . THR B 1 232 ? -13.359 27.078 34.812 1 86.31 232 THR B N 1
ATOM 6526 C CA . THR B 1 232 ? -13.227 27.75 36.094 1 86.31 232 THR B CA 1
ATOM 6527 C C . THR B 1 232 ? -11.766 28.062 36.406 1 86.31 232 THR B C 1
ATOM 6529 O O . THR B 1 232 ? -11.469 28.891 37.281 1 86.31 232 THR B O 1
ATOM 6532 N N . SER B 1 233 ? -10.891 27.469 35.625 1 82.88 233 SER B N 1
ATOM 6533 C CA . SER B 1 233 ? -9.469 27.688 35.844 1 82.88 233 SER B CA 1
ATOM 6534 C C . SER B 1 233 ? -8.867 28.594 34.781 1 82.88 233 SER B C 1
ATOM 6536 O O . SER B 1 233 ? -7.656 28.828 34.781 1 82.88 233 SER B O 1
ATOM 6538 N N . TRP B 1 234 ? -9.711 29.172 33.938 1 86.06 234 TRP B N 1
ATOM 6539 C CA . TRP B 1 234 ? -9.203 29.938 32.812 1 86.06 234 TRP B CA 1
ATOM 6540 C C . TRP B 1 234 ? -8.898 31.375 33.219 1 86.06 234 TRP B C 1
ATOM 6542 O O . TRP B 1 234 ? -8.297 32.125 32.438 1 86.06 234 TRP B O 1
ATOM 6552 N N . GLY B 1 235 ? -9.32 31.75 34.375 1 83.06 235 GLY B N 1
ATOM 6553 C CA . GLY B 1 235 ? -9.18 33.125 34.781 1 83.06 235 GLY B CA 1
ATOM 6554 C C . GLY B 1 235 ? -8.117 33.344 35.844 1 83.06 235 GLY B C 1
ATOM 6555 O O . GLY B 1 235 ? -7.422 32.406 36.219 1 83.06 235 GLY B O 1
ATOM 6556 N N . THR B 1 236 ? -7.887 34.656 36.031 1 80.62 236 THR B N 1
ATOM 6557 C CA . THR B 1 236 ? -7.18 35.062 37.25 1 80.62 236 THR B CA 1
ATOM 6558 C C . THR B 1 236 ? -8.164 35.438 38.344 1 80.62 236 THR B C 1
ATOM 6560 O O . THR B 1 236 ? -9.266 35.906 38.094 1 80.62 236 THR B O 1
ATOM 6563 N N . PHE B 1 237 ? -7.691 35.156 39.594 1 78.88 237 PHE B N 1
ATOM 6564 C CA . PHE B 1 237 ? -8.672 35.219 40.656 1 78.88 237 PHE B CA 1
ATOM 6565 C C . PHE B 1 237 ? -8.219 36.188 41.75 1 78.88 237 PHE B C 1
ATOM 6567 O O . PHE B 1 237 ? -7.031 36.25 42.062 1 78.88 237 PHE B O 1
ATOM 6574 N N . ALA B 1 238 ? -9.117 36.938 42.188 1 74.5 238 ALA B N 1
ATOM 6575 C CA . ALA B 1 238 ? -8.914 37.812 43.344 1 74.5 238 ALA B CA 1
ATOM 6576 C C . ALA B 1 238 ? -9.164 37.031 44.625 1 74.5 238 ALA B C 1
ATOM 6578 O O . ALA B 1 238 ? -9.469 35.844 44.625 1 74.5 238 ALA B O 1
ATOM 6579 N N . GLY B 1 239 ? -8.844 37.688 45.812 1 67 239 GLY B N 1
ATOM 6580 C CA . GLY B 1 239 ? -8.828 37.125 47.156 1 67 239 GLY B CA 1
ATOM 6581 C C . GLY B 1 239 ? -9.969 36.156 47.375 1 67 239 GLY B C 1
ATOM 6582 O O . GLY B 1 239 ? -9.766 35.094 47.969 1 67 239 GLY B O 1
ATOM 6583 N N . ALA B 1 240 ? -11.109 36.312 47.125 1 72.19 240 ALA B N 1
ATOM 6584 C CA . ALA B 1 240 ? -12.203 35.406 47.469 1 72.19 240 ALA B CA 1
ATOM 6585 C C . ALA B 1 240 ? -12.445 34.406 46.375 1 72.19 240 ALA B C 1
ATOM 6587 O O . ALA B 1 240 ? -13.375 33.594 46.438 1 72.19 240 ALA B O 1
ATOM 6588 N N . GLY B 1 241 ? -11.648 34.375 45.375 1 78.12 241 GLY B N 1
ATOM 6589 C CA . GLY B 1 241 ? -11.844 33.438 44.25 1 78.12 241 GLY B CA 1
ATOM 6590 C C . GLY B 1 241 ? -12.672 34 43.125 1 78.12 241 GLY B C 1
ATOM 6591 O O . GLY B 1 241 ? -13.125 33.281 42.25 1 78.12 241 GLY B O 1
ATOM 6592 N N . ARG B 1 242 ? -12.945 35.219 43.156 1 87.25 242 ARG B N 1
ATOM 6593 C CA . ARG B 1 242 ? -13.695 35.875 42.094 1 87.25 242 ARG B CA 1
ATOM 6594 C C . ARG B 1 242 ? -12.836 36.094 40.844 1 87.25 242 ARG B C 1
ATOM 6596 O O . ARG B 1 242 ? -11.656 36.438 40.969 1 87.25 242 ARG B O 1
ATOM 6603 N N . VAL B 1 243 ? -13.484 35.812 39.719 1 87.56 243 VAL B N 1
ATOM 6604 C CA . VAL B 1 243 ? -12.758 36 38.469 1 87.56 243 VAL B CA 1
ATOM 6605 C C . VAL B 1 243 ? -12.531 37.5 38.219 1 87.56 243 VAL B C 1
ATOM 6607 O O . VAL B 1 243 ? -13.477 38.281 38.25 1 87.56 243 VAL B O 1
ATOM 6610 N N . GLU B 1 244 ? -11.375 37.844 38 1 81.25 244 GLU B N 1
ATOM 6611 C CA . GLU B 1 244 ? -11.047 39.25 37.781 1 81.25 244 GLU B CA 1
ATOM 6612 C C . GLU B 1 244 ? -10.734 39.5 36.312 1 81.25 244 GLU B C 1
ATOM 6614 O O . GLU B 1 244 ? -11.172 40.5 35.719 1 81.25 244 GLU B O 1
ATOM 6619 N N . ARG B 1 245 ? -9.914 38.625 35.719 1 83.12 245 ARG B N 1
ATOM 6620 C CA . ARG B 1 245 ? -9.492 38.75 34.344 1 83.12 245 ARG B CA 1
ATOM 6621 C C . ARG B 1 245 ? -9.297 37.375 33.688 1 83.12 245 ARG B C 1
ATOM 6623 O O . ARG B 1 245 ? -9.297 36.375 34.406 1 83.12 245 ARG B O 1
ATOM 6630 N N . ALA B 1 246 ? -9.305 37.438 32.406 1 87.62 246 ALA B N 1
ATOM 6631 C CA . ALA B 1 246 ? -8.938 36.219 31.703 1 87.62 246 ALA B CA 1
ATOM 6632 C C . ALA B 1 246 ? -7.484 35.844 31.984 1 87.62 246 ALA B C 1
ATOM 6634 O O . ALA B 1 246 ? -6.617 36.719 32.062 1 87.62 246 ALA B O 1
ATOM 6635 N N . GLY B 1 247 ? -7.27 34.594 32.156 1 81 247 GLY B N 1
ATOM 6636 C CA . GLY B 1 247 ? -5.918 34.094 32.375 1 81 247 GLY B CA 1
ATOM 6637 C C . GLY B 1 247 ? -4.996 34.312 31.188 1 81 247 GLY B C 1
ATOM 6638 O O . GLY B 1 247 ? -5.453 34.562 30.078 1 81 247 GLY B O 1
ATOM 6639 N N . SER B 1 248 ? -3.713 34.188 31.406 1 77.81 248 SER B N 1
ATOM 6640 C CA . SER B 1 248 ? -2.701 34.469 30.391 1 77.81 248 SER B CA 1
ATOM 6641 C C . SER B 1 248 ? -2.779 33.438 29.266 1 77.81 248 SER B C 1
ATOM 6643 O O . SER B 1 248 ? -2.648 33.812 28.078 1 77.81 248 SER B O 1
ATOM 6645 N N . GLU B 1 249 ? -2.979 32.125 29.594 1 83 249 GLU B N 1
ATOM 6646 C CA . GLU B 1 249 ? -2.988 31.078 28.578 1 83 249 GLU B CA 1
ATOM 6647 C C . GLU B 1 249 ? -4.152 31.25 27.609 1 83 249 GLU B C 1
ATOM 6649 O O . GLU B 1 249 ? -3.973 31.188 26.406 1 83 249 GLU B O 1
ATOM 6654 N N . ILE B 1 250 ? -5.285 31.453 28.219 1 88.44 250 ILE B N 1
ATOM 6655 C CA . ILE B 1 250 ? -6.461 31.594 27.375 1 88.44 250 ILE B CA 1
ATOM 6656 C C . ILE B 1 250 ? -6.383 32.906 26.594 1 88.44 250 ILE B C 1
ATOM 6658 O O . ILE B 1 250 ? -6.848 33 25.469 1 88.44 250 ILE B O 1
ATOM 6662 N N . SER B 1 251 ? -5.848 33.969 27.156 1 87.56 251 SER B N 1
ATOM 6663 C CA . SER B 1 251 ? -5.652 35.219 26.469 1 87.56 251 SER B CA 1
ATOM 6664 C C . SER B 1 251 ? -4.691 35.094 25.297 1 87.56 251 SER B C 1
ATOM 6666 O O . SER B 1 251 ? -4.91 35.656 24.234 1 87.56 251 SER B O 1
ATOM 6668 N N . ARG B 1 252 ? -3.656 34.375 25.5 1 86.12 252 ARG B N 1
ATOM 6669 C CA . ARG B 1 252 ? -2.699 34.125 24.422 1 86.12 252 ARG B CA 1
ATOM 6670 C C . ARG B 1 252 ? -3.35 33.375 23.281 1 86.12 252 ARG B C 1
ATOM 6672 O O . ARG B 1 252 ? -3.098 33.656 22.109 1 86.12 252 ARG B O 1
ATOM 6679 N N . LEU B 1 253 ? -4.059 32.312 23.641 1 89.62 253 LEU B N 1
ATOM 6680 C CA . LEU B 1 253 ? -4.793 31.594 22.609 1 89.62 253 LEU B CA 1
ATOM 6681 C C . LEU B 1 253 ? -5.684 32.531 21.797 1 89.62 253 LEU B C 1
ATOM 6683 O O . LEU B 1 253 ? -5.676 32.5 20.562 1 89.62 253 LEU B O 1
ATOM 6687 N N . PHE B 1 254 ? -6.426 33.375 22.547 1 92.06 254 PHE B N 1
ATOM 6688 C CA . PHE B 1 254 ? -7.34 34.281 21.891 1 92.06 254 PHE B CA 1
ATOM 6689 C C . PHE B 1 254 ? -6.582 35.25 20.969 1 92.06 254 PHE B C 1
ATOM 6691 O O . PHE B 1 254 ? -7.008 35.469 19.844 1 92.06 254 PHE B O 1
ATOM 6698 N N . HIS B 1 255 ? -5.52 35.75 21.375 1 88.12 255 HIS B N 1
ATOM 6699 C CA . HIS B 1 255 ? -4.742 36.688 20.578 1 88.12 255 HIS B CA 1
ATOM 6700 C C . HIS B 1 255 ? -4.145 36.031 19.344 1 88.12 255 HIS B C 1
ATOM 6702 O O . HIS B 1 255 ? -4.051 36.625 18.281 1 88.12 255 HIS B O 1
ATOM 6708 N N . THR B 1 256 ? -3.701 34.812 19.547 1 88.88 256 THR B N 1
ATOM 6709 C CA . THR B 1 256 ? -3.191 34.062 18.422 1 88.88 256 THR B CA 1
ATOM 6710 C C . 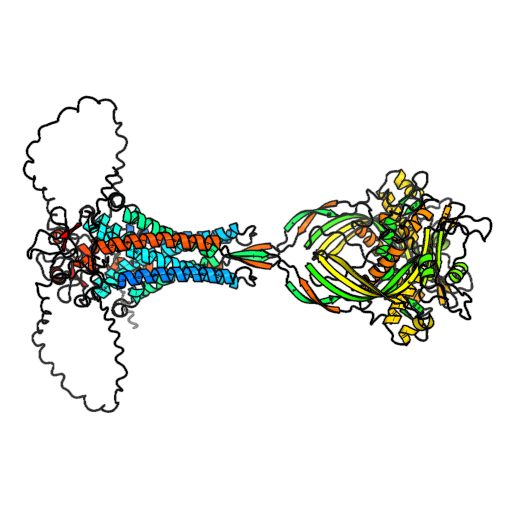THR B 1 256 ? -4.277 33.875 17.359 1 88.88 256 THR B C 1
ATOM 6712 O O . THR B 1 256 ? -4.031 34.062 16.172 1 88.88 256 THR B O 1
ATOM 6715 N N . VAL B 1 257 ? -5.441 33.5 17.781 1 92.12 257 VAL B N 1
ATOM 6716 C CA . VAL B 1 257 ? -6.559 33.281 16.875 1 92.12 257 VAL B CA 1
ATOM 6717 C C . VAL B 1 257 ? -6.938 34.594 16.203 1 92.12 257 VAL B C 1
ATOM 6719 O O . VAL B 1 257 ? -7.191 34.625 14.992 1 92.12 257 VAL B O 1
ATOM 6722 N N . ALA B 1 258 ? -6.973 35.656 16.953 1 91.31 258 ALA B N 1
ATOM 6723 C CA . ALA B 1 258 ? -7.371 36.938 16.422 1 91.31 258 ALA B CA 1
ATOM 6724 C C . ALA B 1 258 ? -6.375 37.438 15.383 1 91.31 258 ALA B C 1
ATOM 6726 O O . ALA B 1 258 ? -6.77 37.969 14.336 1 91.31 258 ALA B O 1
ATOM 6727 N N . SER B 1 259 ? -5.152 37.281 15.664 1 87 259 SER B N 1
ATOM 6728 C CA . SER B 1 259 ? -4.137 37.781 14.758 1 87 259 SER B CA 1
ATOM 6729 C C . SER B 1 259 ? -4.004 36.906 13.516 1 87 259 SER B C 1
ATOM 6731 O O . SER B 1 259 ? -3.738 37.406 12.422 1 87 259 SER B O 1
ATOM 6733 N N . SER B 1 260 ? -4.168 35.656 13.688 1 86.38 260 SER B N 1
ATOM 6734 C CA . SER B 1 260 ? -4.031 34.75 12.562 1 86.38 260 SER B CA 1
ATOM 6735 C C . SER B 1 260 ? -5.277 34.75 11.68 1 86.38 260 SER B C 1
ATOM 6737 O O . SER B 1 260 ? -5.207 34.438 10.492 1 86.38 260 SER B O 1
ATOM 6739 N N . GLY B 1 261 ? -6.398 35.094 12.258 1 85.12 261 GLY B N 1
ATOM 6740 C CA . GLY B 1 261 ? -7.652 35.094 11.523 1 85.12 261 GLY B CA 1
ATOM 6741 C C . GLY B 1 261 ? -8.164 33.688 11.242 1 85.12 261 GLY B C 1
ATOM 6742 O O . GLY B 1 261 ? -8.945 33.5 10.312 1 85.12 261 GLY B O 1
ATOM 6743 N N . SER B 1 262 ? -7.57 32.781 11.961 1 88.69 262 SER B N 1
ATOM 6744 C CA . SER B 1 262 ? -7.961 31.391 11.781 1 88.69 262 SER B CA 1
ATOM 6745 C C . SER B 1 262 ? -7.887 30.625 13.094 1 88.69 262 SER B C 1
ATOM 6747 O O . SER B 1 262 ? -7.406 31.141 14.102 1 88.69 262 SER B O 1
ATOM 6749 N N . TYR B 1 263 ? -8.453 29.406 13.055 1 92.06 263 TYR B N 1
ATOM 6750 C CA . TYR B 1 263 ? -8.414 28.578 14.25 1 92.06 263 TYR B CA 1
ATOM 6751 C C . TYR B 1 263 ? -7.082 27.844 14.367 1 92.06 263 TYR B C 1
ATOM 6753 O O . TYR B 1 263 ? -6.363 27.688 13.375 1 92.06 263 TYR B O 1
ATOM 6761 N N . LEU B 1 264 ? -6.754 27.531 15.617 1 90.25 264 LEU B N 1
ATOM 6762 C CA . LEU B 1 264 ? -5.602 26.672 15.867 1 90.25 264 LEU B CA 1
ATOM 6763 C C . LEU B 1 264 ? -5.961 25.203 15.656 1 90.25 264 LEU B C 1
ATOM 6765 O O . LEU B 1 264 ? -6.898 24.688 16.281 1 90.25 264 LEU B O 1
ATOM 6769 N N . PRO B 1 265 ? -5.219 24.547 14.812 1 89.12 265 PRO B N 1
ATOM 6770 C CA . PRO B 1 265 ? -5.57 23.156 14.508 1 89.12 265 PRO B CA 1
ATOM 6771 C C . PRO B 1 265 ? -5.32 22.219 15.68 1 89.12 265 PRO B C 1
ATOM 6773 O O . PRO B 1 265 ? -4.41 22.453 16.484 1 89.12 265 PRO B O 1
ATOM 6776 N N . SER B 1 266 ? -6.137 21.156 15.742 1 89.19 266 SER B N 1
ATOM 6777 C CA . SER B 1 266 ? -5.953 20.062 16.688 1 89.19 266 SER B CA 1
ATOM 6778 C C . SER B 1 266 ? -5.211 18.891 16.062 1 89.19 266 SER B C 1
ATOM 6780 O O . SER B 1 266 ? -5.016 18.859 14.844 1 89.19 266 SER B O 1
ATOM 6782 N N . SER B 1 267 ? -4.812 18 16.938 1 85.81 267 SER B N 1
ATOM 6783 C CA . SER B 1 267 ? -4.117 16.828 16.422 1 85.81 267 SER B CA 1
ATOM 6784 C C . SER B 1 267 ? -5.078 15.875 15.719 1 85.81 267 SER B C 1
ATOM 6786 O O . SER B 1 267 ? -6.207 15.68 16.172 1 85.81 267 SER B O 1
ATOM 6788 N N . ALA B 1 268 ? -4.602 15.422 14.609 1 89.88 268 ALA B N 1
ATOM 6789 C CA . ALA B 1 268 ? -5.418 14.492 13.844 1 89.88 268 ALA B CA 1
ATOM 6790 C C . ALA B 1 268 ? -5.473 13.125 14.516 1 89.88 268 ALA B C 1
ATOM 6792 O O . ALA B 1 268 ? -4.449 12.602 14.953 1 89.88 268 ALA B O 1
ATOM 6793 N N . PRO B 1 269 ? -6.633 12.516 14.695 1 90.19 269 PRO B N 1
ATOM 6794 C CA . PRO B 1 269 ? -6.672 11.125 15.156 1 90.19 269 PRO B CA 1
ATOM 6795 C C . PRO B 1 269 ? -6.027 10.156 14.172 1 90.19 269 PRO B C 1
ATOM 6797 O O . PRO B 1 269 ? -5.367 9.195 14.578 1 90.19 269 PRO B O 1
ATOM 6800 N N . PHE B 1 270 ? -6.285 10.422 12.875 1 89.88 270 PHE B N 1
ATOM 6801 C CA . PHE B 1 270 ? -5.66 9.742 11.742 1 89.88 270 PHE B CA 1
ATOM 6802 C C . PHE B 1 270 ? -5.309 10.734 10.641 1 89.88 270 PHE B C 1
ATOM 6804 O O . PHE B 1 270 ? -5.957 11.773 10.5 1 89.88 270 PHE B O 1
ATOM 6811 N N . PRO B 1 271 ? -4.285 10.406 9.883 1 87.75 271 PRO B N 1
ATOM 6812 C CA . PRO B 1 271 ? -3.867 11.375 8.867 1 87.75 271 PRO B CA 1
ATOM 6813 C C . PRO B 1 271 ? -4.992 11.734 7.895 1 87.75 271 PRO B C 1
ATOM 6815 O O . PRO B 1 271 ? -5.113 12.891 7.492 1 87.75 271 PRO B O 1
ATOM 6818 N N . ASN B 1 272 ? -5.703 10.773 7.5 1 91.5 272 ASN B N 1
ATOM 6819 C CA . ASN B 1 272 ? -6.875 10.992 6.656 1 91.5 272 ASN B CA 1
ATOM 6820 C C . ASN B 1 272 ? -8.156 10.516 7.34 1 91.5 272 ASN B C 1
ATOM 6822 O O . ASN B 1 272 ? -8.461 9.32 7.336 1 91.5 272 ASN B O 1
ATOM 6826 N N . ALA B 1 273 ? -8.883 11.484 7.875 1 94.75 273 ALA B N 1
ATOM 6827 C CA . ALA B 1 273 ? -10.062 11.164 8.672 1 94.75 273 ALA B CA 1
ATOM 6828 C C . ALA B 1 273 ? -11.125 12.258 8.539 1 94.75 273 ALA B C 1
ATOM 6830 O O . ALA B 1 273 ? -10.812 13.398 8.18 1 94.75 273 ALA B O 1
ATOM 6831 N N . SER B 1 274 ? -12.383 11.859 8.727 1 96.31 274 SER B N 1
ATOM 6832 C CA . SER B 1 274 ? -13.5 12.797 8.766 1 96.31 274 SER B CA 1
ATOM 6833 C C . SER B 1 274 ? -14.555 12.352 9.773 1 96.31 274 SER B C 1
ATOM 6835 O O . SER B 1 274 ? -14.812 11.156 9.93 1 96.31 274 SER B O 1
ATOM 6837 N N . TYR B 1 275 ? -15.148 13.219 10.492 1 97 275 TYR B N 1
ATOM 6838 C CA . TYR B 1 275 ? -16.203 12.906 11.461 1 97 275 TYR B CA 1
ATOM 6839 C C . TYR B 1 275 ? -17.031 14.141 11.781 1 97 275 TYR B C 1
ATOM 6841 O O . TYR B 1 275 ? -16.625 15.266 11.484 1 97 275 TYR B O 1
ATOM 6849 N N . ASP B 1 276 ? -18.156 13.93 12.344 1 97.12 276 ASP B N 1
ATOM 6850 C CA . ASP B 1 276 ? -19.031 15 12.805 1 97.12 276 ASP B CA 1
ATOM 6851 C C . ASP B 1 276 ? -18.922 15.18 14.32 1 97.12 276 ASP B C 1
ATOM 6853 O O . ASP B 1 276 ? -18.781 14.211 15.055 1 97.12 276 ASP B O 1
ATOM 6857 N N . LEU B 1 277 ? -18.906 16.359 14.719 1 95.94 277 LEU B N 1
ATOM 6858 C CA . LEU B 1 277 ? -18.812 16.688 16.125 1 95.94 277 LEU B CA 1
ATOM 6859 C C . LEU B 1 277 ? -19.859 17.719 16.531 1 95.94 277 LEU B C 1
ATOM 6861 O O . LEU B 1 277 ? -20.125 18.656 15.773 1 95.94 277 LEU B O 1
ATOM 6865 N N . SER B 1 278 ? -20.516 17.531 17.656 1 95.56 278 SER B N 1
ATOM 6866 C CA . SER B 1 278 ? -21.484 18.453 18.219 1 95.56 278 SER B CA 1
ATOM 6867 C C . SER B 1 278 ? -21.094 18.891 19.625 1 95.56 278 SER B C 1
ATOM 6869 O O . SER B 1 278 ? -20.719 18.062 20.453 1 95.56 278 SER B O 1
ATOM 6871 N N . PHE B 1 279 ? -21.141 20.125 19.891 1 94.75 279 PHE B N 1
ATOM 6872 C CA . PHE B 1 279 ? -20.828 20.656 21.219 1 94.75 279 PHE B CA 1
ATOM 6873 C C . PHE B 1 279 ? -21.469 22.031 21.422 1 94.75 279 PHE B C 1
ATOM 6875 O O . PHE B 1 279 ? -22.047 22.594 20.484 1 94.75 279 PHE B O 1
ATOM 6882 N N . TRP B 1 280 ? -21.453 22.562 22.609 1 94.44 280 TRP B N 1
ATOM 6883 C CA . TRP B 1 280 ? -21.953 23.891 22.953 1 94.44 280 TRP B CA 1
ATOM 6884 C C . TRP B 1 280 ? -20.812 24.781 23.438 1 94.44 280 TRP B C 1
ATOM 6886 O O . TRP B 1 280 ? -19.875 24.312 24.078 1 94.44 280 TRP B O 1
ATOM 6896 N N . ALA B 1 281 ? -20.891 26.031 23.188 1 95.94 281 ALA B N 1
ATOM 6897 C CA . ALA B 1 281 ? -19.891 27 23.641 1 95.94 281 ALA B CA 1
ATOM 6898 C C . ALA B 1 281 ? -20.406 28.422 23.484 1 95.94 281 ALA B C 1
ATOM 6900 O O . ALA B 1 281 ? -21.328 28.688 22.703 1 95.94 281 ALA B O 1
ATOM 6901 N N . PRO B 1 282 ? -19.875 29.312 24.281 1 96.06 282 PRO B N 1
ATOM 6902 C CA . PRO B 1 282 ? -20.281 30.703 24.125 1 96.06 282 PRO B CA 1
ATOM 6903 C C . PRO B 1 282 ? -19.797 31.312 22.812 1 96.06 282 PRO B C 1
ATOM 6905 O O . PRO B 1 282 ? -18.703 31 22.344 1 96.06 282 PRO B O 1
ATOM 6908 N N . SER B 1 283 ? -20.625 32.156 22.172 1 96.19 283 SER B N 1
ATOM 6909 C CA . SER B 1 283 ? -20.266 32.906 20.984 1 96.19 283 SER B CA 1
ATOM 6910 C C . SER B 1 283 ? -21.016 34.219 20.891 1 96.19 283 SER B C 1
ATOM 6912 O O . SER B 1 283 ? -22.078 34.375 21.516 1 96.19 283 SER B O 1
ATOM 6914 N N . TYR B 1 284 ? -20.438 35.094 20.188 1 97 284 TYR B N 1
ATOM 6915 C CA . TYR B 1 284 ? -21.078 36.406 20.016 1 97 284 TYR B CA 1
ATOM 6916 C C . TYR B 1 284 ? -21.922 36.438 18.766 1 97 284 TYR B C 1
ATOM 6918 O O . TYR B 1 284 ? -21.531 35.875 17.734 1 97 284 TYR B O 1
ATOM 6926 N N . LYS B 1 285 ? -23.047 37.031 18.812 1 96 285 LYS B N 1
ATOM 6927 C CA . LYS B 1 285 ? -23.875 37.438 17.688 1 96 285 LYS B CA 1
ATOM 6928 C C . LYS B 1 285 ? -23.984 38.938 17.578 1 96 285 LYS B C 1
ATOM 6930 O O . LYS B 1 285 ? -24.297 39.625 18.578 1 96 285 LYS B O 1
ATOM 6935 N N . CYS B 1 286 ? -23.609 39.469 16.453 1 95.81 286 CYS B N 1
ATOM 6936 C CA . CYS B 1 286 ? -23.625 40.938 16.25 1 95.81 286 CYS B CA 1
ATOM 6937 C C . CYS B 1 286 ? -24.734 41.344 15.297 1 95.81 286 CYS B C 1
ATOM 6939 O O . CYS B 1 286 ? -24.891 40.75 14.227 1 95.81 286 CYS B O 1
ATOM 6941 N N . VAL B 1 287 ? -25.547 42.281 15.703 1 94.81 287 VAL B N 1
ATOM 6942 C CA . VAL B 1 287 ? -26.609 42.812 14.852 1 94.81 287 VAL B CA 1
ATOM 6943 C C . VAL B 1 287 ? -26.531 44.344 14.812 1 94.81 287 VAL B C 1
ATOM 6945 O O . VAL B 1 287 ? -25.922 44.969 15.688 1 94.81 287 VAL B O 1
ATOM 6948 N N . ASN B 1 288 ? -27.062 44.875 13.82 1 94.31 288 ASN B N 1
ATOM 6949 C CA . ASN B 1 288 ? -27.125 46.312 13.734 1 94.31 288 ASN B CA 1
ATOM 6950 C C . ASN B 1 288 ? -28 46.906 14.844 1 94.31 288 ASN B C 1
ATOM 6952 O O . ASN B 1 288 ? -29 46.312 15.242 1 94.31 288 ASN B O 1
ATOM 6956 N N . LEU B 1 289 ? -27.625 48.062 15.289 1 93.56 289 LEU B N 1
ATOM 6957 C CA . LEU B 1 289 ? -28.359 48.719 16.359 1 93.56 289 LEU B CA 1
ATOM 6958 C C . LEU B 1 289 ? -29.844 48.812 16.016 1 93.56 289 LEU B C 1
ATOM 6960 O O . LEU B 1 289 ? -30.703 48.594 16.875 1 93.56 289 LEU B O 1
ATOM 6964 N N . SER B 1 290 ? -30.172 49.156 14.75 1 91.06 290 SER B N 1
ATOM 6965 C CA . SER B 1 290 ? -31.562 49.25 14.336 1 91.06 290 SER B CA 1
ATOM 6966 C C . SER B 1 290 ? -32.312 47.938 14.516 1 91.06 290 SER B C 1
ATOM 6968 O O . SER B 1 290 ? -33.469 47.938 14.961 1 91.06 290 SER B O 1
ATOM 6970 N N . GLU B 1 291 ? -31.641 46.938 14.234 1 91.94 291 GLU B N 1
ATOM 6971 C CA . GLU B 1 291 ? -32.25 45.594 14.398 1 91.94 291 GLU B CA 1
ATOM 6972 C C . GLU B 1 291 ? -32.375 45.25 15.875 1 91.94 291 GLU B C 1
ATOM 6974 O O . GLU B 1 291 ? -33.375 44.656 16.281 1 91.94 291 GLU B O 1
ATOM 6979 N N . ALA B 1 292 ? -31.359 45.562 16.672 1 91.12 292 ALA B N 1
ATOM 6980 C CA . ALA B 1 292 ? -31.406 45.281 18.109 1 91.12 292 ALA B CA 1
ATOM 6981 C C . ALA B 1 292 ? -32.531 46.031 18.781 1 91.12 292 ALA B C 1
ATOM 6983 O O . ALA B 1 292 ? -33.219 45.5 19.672 1 91.12 292 ALA B O 1
ATOM 6984 N N . VAL B 1 293 ? -32.719 47.219 18.391 1 90.19 293 VAL B N 1
ATOM 6985 C CA . VAL B 1 293 ? -33.781 48.062 18.938 1 90.19 293 VAL B CA 1
ATOM 6986 C C . VAL B 1 293 ? -35.156 47.5 18.531 1 90.19 293 VAL B C 1
ATOM 6988 O O . VAL B 1 293 ? -36.094 47.5 19.328 1 90.19 293 VAL B O 1
ATOM 6991 N N . ALA B 1 294 ? -35.25 47.062 17.359 1 88.69 294 ALA B N 1
ATOM 6992 C CA . ALA B 1 294 ? -36.5 46.5 16.891 1 88.69 294 ALA B CA 1
ATOM 6993 C C . ALA B 1 294 ? -36.844 45.219 17.656 1 88.69 294 ALA B C 1
ATOM 6995 O O . ALA B 1 294 ? -38.031 44.906 17.891 1 88.69 294 ALA B O 1
ATOM 6996 N N . GLN B 1 295 ? -35.844 44.5 18.031 1 82.44 295 GLN B N 1
ATOM 6997 C CA . GLN B 1 295 ? -36.062 43.25 18.734 1 82.44 295 GLN B CA 1
ATOM 6998 C C . GLN B 1 295 ? -36.375 43.469 20.203 1 82.44 295 GLN B C 1
ATOM 7000 O O . GLN B 1 295 ? -37.25 42.812 20.766 1 82.44 295 GLN B O 1
ATOM 7005 N N . SER B 1 296 ? -35.562 44.219 20.828 1 74.75 296 SER B N 1
ATOM 7006 C CA . SER B 1 296 ? -35.75 44.469 22.25 1 74.75 296 SER B CA 1
ATOM 7007 C C . SER B 1 296 ? -35.312 45.875 22.625 1 74.75 296 SER B C 1
ATOM 7009 O O . SER B 1 296 ? -34.188 46.094 23.016 1 74.75 296 SER B O 1
ATOM 7011 N N . ASN B 1 297 ? -36.219 46.688 22.547 1 70.31 297 ASN B N 1
ATOM 7012 C CA . ASN B 1 297 ? -35.906 48.094 22.812 1 70.31 297 ASN B CA 1
ATOM 7013 C C . ASN B 1 297 ? -36.062 48.438 24.297 1 70.31 297 ASN B C 1
ATOM 7015 O O . ASN B 1 297 ? -35.281 49.219 24.844 1 70.31 297 ASN B O 1
ATOM 7019 N N . SER B 1 298 ? -36.938 47.719 24.891 1 69.69 298 SER B N 1
ATOM 7020 C CA . SER B 1 298 ? -37.281 48.156 26.234 1 69.69 298 SER B CA 1
ATOM 7021 C C . SER B 1 298 ? -36.312 47.562 27.266 1 69.69 298 SER B C 1
ATOM 7023 O O . SER B 1 298 ? -35.969 46.375 27.188 1 69.69 298 SER B O 1
ATOM 7025 N N . LEU B 1 299 ? -35.75 48.469 27.984 1 73.56 299 LEU B N 1
ATOM 7026 C CA . LEU B 1 299 ? -34.844 48.125 29.094 1 73.56 299 LEU B CA 1
ATOM 7027 C C . LEU B 1 299 ? -35.5 48.438 30.438 1 73.56 299 LEU B C 1
ATOM 7029 O O . LEU B 1 299 ? -36.344 49.344 30.531 1 73.56 299 LEU B O 1
ATOM 7033 N N . THR B 1 300 ? -35.375 47.531 31.359 1 66.19 300 THR B N 1
ATOM 7034 C CA . THR B 1 300 ? -35.781 47.875 32.719 1 66.19 300 THR B CA 1
ATOM 7035 C C . THR B 1 300 ? -34.719 48.781 33.375 1 66.19 300 THR B C 1
ATOM 7037 O O . THR B 1 300 ? -33.594 48.375 33.562 1 66.19 300 THR B O 1
ATOM 7040 N N . PRO B 1 301 ? -35.156 50.031 33.656 1 64.12 301 PRO B N 1
ATOM 7041 C CA . PRO B 1 301 ? -34.219 50.938 34.25 1 64.12 301 PRO B CA 1
ATOM 7042 C C . PRO B 1 301 ? -33.719 50.469 35.625 1 64.12 301 PRO B C 1
ATOM 7044 O O . PRO B 1 301 ? -34.469 49.844 36.375 1 64.12 301 PRO B O 1
ATOM 7047 N N . SER B 1 302 ? -32.469 50.406 35.719 1 63.97 302 SER B N 1
ATOM 7048 C CA . SER B 1 302 ? -31.875 50.125 37 1 63.97 302 SER B CA 1
ATOM 7049 C C . SER B 1 302 ? -31.438 51.375 37.75 1 63.97 302 SER B C 1
ATOM 7051 O O . SER B 1 302 ? -31.406 52.469 37.156 1 63.97 302 SER B O 1
ATOM 7053 N N . ALA B 1 303 ? -31.281 51.281 38.969 1 58 303 ALA B N 1
ATOM 7054 C CA . ALA B 1 303 ? -30.859 52.406 39.812 1 58 303 ALA B CA 1
ATOM 7055 C C . ALA B 1 303 ? -29.594 53.031 39.281 1 58 303 ALA B C 1
ATOM 7057 O O . ALA B 1 303 ? -29.422 54.25 39.375 1 58 303 ALA B O 1
ATOM 7058 N N . SER B 1 304 ? -28.844 52.312 38.656 1 67.06 304 SER B N 1
ATOM 7059 C CA . SER B 1 304 ? -27.547 52.812 38.25 1 67.06 304 SER B CA 1
ATOM 7060 C C . SER B 1 304 ? -27.594 53.375 36.844 1 67.06 304 SER B C 1
ATOM 7062 O O . SER B 1 304 ? -26.812 54.281 36.5 1 67.06 304 SER B O 1
ATOM 7064 N N . TYR B 1 305 ? -28.625 52.812 36.094 1 72.25 305 TYR B N 1
ATOM 7065 C CA . TYR B 1 305 ? -28.766 53.281 34.719 1 72.25 305 TYR B CA 1
ATOM 7066 C C . TYR B 1 305 ? -30.203 53.625 34.406 1 72.25 305 TYR B C 1
ATOM 7068 O O . TYR B 1 305 ? -31.094 52.781 34.469 1 72.25 305 TYR B O 1
ATOM 7076 N N . ASN B 1 306 ? -30.469 54.812 34.219 1 74.56 306 ASN B N 1
ATOM 7077 C CA . ASN B 1 306 ? -31.828 55.312 34 1 74.56 306 ASN B CA 1
ATOM 7078 C C . ASN B 1 306 ? -32.188 55.406 32.531 1 74.56 306 ASN B C 1
ATOM 7080 O O . ASN B 1 306 ? -32.625 56.438 32.062 1 74.56 306 ASN B O 1
ATOM 7084 N N . TYR B 1 307 ? -31.859 54.312 31.781 1 81.5 307 TYR B N 1
ATOM 7085 C CA . TYR B 1 307 ? -32.25 54.344 30.375 1 81.5 307 TYR B CA 1
ATOM 7086 C C . TYR B 1 307 ? -33.531 53.531 30.156 1 81.5 307 TYR B C 1
ATOM 7088 O O . TYR B 1 307 ? -33.656 52.438 30.672 1 81.5 307 TYR B O 1
ATOM 7096 N N . SER B 1 308 ? -34.438 54 29.422 1 80.19 308 SER B N 1
ATOM 7097 C CA . SER B 1 308 ? -35.719 53.312 29.219 1 80.19 308 SER B CA 1
ATOM 7098 C C . SER B 1 308 ? -35.688 52.5 27.922 1 80.19 308 SER B C 1
ATOM 7100 O O . SER B 1 308 ? -36.5 51.594 27.734 1 80.19 308 SER B O 1
ATOM 7102 N N . THR B 1 309 ? -34.812 52.906 27.062 1 85.62 309 THR B N 1
ATOM 7103 C CA . THR B 1 309 ? -34.719 52.188 25.797 1 85.62 309 THR B CA 1
ATOM 7104 C C . THR B 1 309 ? -33.25 51.844 25.453 1 85.62 309 THR B C 1
ATOM 7106 O O . THR B 1 309 ? -32.344 52.5 25.984 1 85.62 309 THR B O 1
ATOM 7109 N N . LEU B 1 310 ? -33.094 50.812 24.578 1 88.81 310 LEU B N 1
ATOM 7110 C CA . LEU B 1 310 ? -31.75 50.469 24.125 1 88.81 310 LEU B CA 1
ATOM 7111 C C . LEU B 1 310 ? -31.109 51.656 23.391 1 88.81 310 LEU B C 1
ATOM 7113 O O . LEU B 1 310 ? -29.906 51.906 23.516 1 88.81 310 LEU B O 1
ATOM 7117 N N . GLN B 1 311 ? -31.953 52.406 22.703 1 88.19 311 GLN B N 1
ATOM 7118 C CA . GLN B 1 311 ? -31.469 53.562 21.969 1 88.19 311 GLN B CA 1
ATOM 7119 C C . GLN B 1 311 ? -30.922 54.625 22.906 1 88.19 311 GLN B C 1
ATOM 7121 O O . GLN B 1 311 ? -29.859 55.188 22.656 1 88.19 311 GLN B O 1
ATOM 7126 N N . SER B 1 312 ? -31.703 54.812 23.922 1 87.12 312 SER B N 1
ATOM 7127 C CA . SER B 1 312 ? -31.266 55.812 24.875 1 87.12 312 SER B CA 1
ATOM 7128 C C . SER B 1 312 ? -29.969 55.406 25.578 1 87.12 312 SER B C 1
ATOM 7130 O O . SER B 1 312 ? -29.109 56.25 25.844 1 87.12 312 SER B O 1
ATOM 7132 N N . GLY B 1 313 ? -29.891 54.188 25.875 1 87.5 313 GLY B N 1
ATOM 7133 C CA . GLY B 1 313 ? -28.656 53.688 26.453 1 87.5 313 GLY B CA 1
ATOM 7134 C C . GLY B 1 313 ? -27.469 53.812 25.516 1 87.5 313 GLY B C 1
ATOM 7135 O O . GLY B 1 313 ? -26.375 54.188 25.938 1 87.5 313 GLY B O 1
ATOM 7136 N N . TRP B 1 314 ? -27.672 53.5 24.266 1 90.38 314 TRP B N 1
ATOM 7137 C CA . TRP B 1 314 ? -26.656 53.625 23.219 1 90.38 314 TRP B CA 1
ATOM 7138 C C . TRP B 1 314 ? -26.156 55.062 23.125 1 90.38 314 TRP B C 1
ATOM 7140 O O . TRP B 1 314 ? -24.953 55.312 23.094 1 90.38 314 TRP B O 1
ATOM 7150 N N . ASP B 1 315 ? -27.109 56 23.125 1 86.88 315 ASP B N 1
ATOM 7151 C CA . ASP B 1 315 ? -26.781 57.406 22.953 1 86.88 315 ASP B CA 1
ATOM 7152 C C . ASP B 1 315 ? -25.969 57.938 24.141 1 86.88 315 ASP B C 1
ATOM 7154 O O . ASP B 1 315 ? -25.109 58.781 23.984 1 86.88 315 ASP B O 1
ATOM 7158 N N . ALA B 1 316 ? -26.234 57.375 25.266 1 86.5 316 ALA B N 1
ATOM 7159 C CA . ALA B 1 316 ? -25.547 57.781 26.484 1 86.5 316 ALA B CA 1
ATOM 7160 C C . ALA B 1 316 ? -24.125 57.25 26.516 1 86.5 316 ALA B C 1
ATOM 7162 O O . ALA B 1 316 ? -23.203 57.938 26.969 1 86.5 316 ALA B O 1
ATOM 7163 N N . GLU B 1 317 ? -23.938 56.031 26.047 1 87.56 317 GLU B N 1
ATOM 7164 C CA . GLU B 1 317 ? -22.656 55.344 26.172 1 87.56 317 GLU B CA 1
ATOM 7165 C C . GLU B 1 317 ? -21.734 55.688 25 1 87.56 317 GLU B C 1
ATOM 7167 O O . GLU B 1 317 ? -20.5 55.625 25.141 1 87.56 317 GLU B O 1
ATOM 7172 N N . MET B 1 318 ? -22.312 56 23.812 1 87.62 318 MET B N 1
ATOM 7173 C CA . MET B 1 318 ? -21.531 56.219 22.594 1 87.62 318 MET B CA 1
ATOM 7174 C C . MET B 1 318 ? -21.516 57.688 22.219 1 87.62 318 MET B C 1
ATOM 7176 O O . MET B 1 318 ? -21.938 58.062 21.109 1 87.62 318 MET B O 1
ATOM 7180 N N . LYS B 1 319 ? -20.984 58.375 23.031 1 80.75 319 LYS B N 1
ATOM 7181 C CA . LYS B 1 319 ? -20.906 59.812 22.734 1 80.75 319 LYS B CA 1
ATOM 7182 C C . LYS B 1 319 ? -19.828 60.094 21.688 1 80.75 319 LYS B C 1
ATOM 7184 O O . LYS B 1 319 ? -18.734 59.5 21.734 1 80.75 319 LYS B O 1
ATOM 7189 N N . PRO B 1 320 ? -20.141 60.938 20.734 1 77.19 320 PRO B N 1
ATOM 7190 C CA . PRO B 1 320 ? -19.156 61.219 19.703 1 77.19 320 PRO B CA 1
ATOM 7191 C C . PRO B 1 320 ? -17.953 62 20.234 1 77.19 320 PRO B C 1
ATOM 7193 O O . PRO B 1 320 ? -18.109 62.875 21.109 1 77.19 320 PRO B O 1
ATOM 7196 N N . VAL B 1 321 ? -16.828 61.656 19.891 1 78.38 321 VAL B N 1
ATOM 7197 C CA . VAL B 1 321 ? -15.57 62.312 20.203 1 78.38 321 VAL B CA 1
ATOM 7198 C C . VAL B 1 321 ? -14.898 62.781 18.922 1 78.38 321 VAL B C 1
ATOM 7200 O O . VAL B 1 321 ? -14.969 62.094 17.891 1 78.38 321 VAL B O 1
ATOM 7203 N N . ASN B 1 322 ? -14.273 63.969 19.031 1 78.88 322 ASN B N 1
ATOM 7204 C CA . ASN B 1 322 ? -13.594 64.5 17.875 1 78.88 322 ASN B CA 1
ATOM 7205 C C . ASN B 1 322 ? -12.531 63.562 17.328 1 78.88 322 ASN B C 1
ATOM 7207 O O . ASN B 1 322 ? -11.711 63.062 18.094 1 78.88 322 ASN B O 1
ATOM 7211 N N . GLY B 1 323 ? -12.648 63.375 16.016 1 79.69 323 GLY B N 1
ATOM 7212 C CA . GLY B 1 323 ? -11.633 62.594 15.336 1 79.69 323 GLY B CA 1
ATOM 7213 C C . GLY B 1 323 ? -11.805 61.094 15.531 1 79.69 323 GLY B C 1
ATOM 7214 O O . GLY B 1 323 ? -10.969 60.312 15.086 1 79.69 323 GLY B O 1
ATOM 7215 N N . GLN B 1 324 ? -12.945 60.75 16.219 1 85.62 324 GLN B N 1
ATOM 7216 C CA . GLN B 1 324 ? -13.164 59.344 16.516 1 85.62 324 GLN B CA 1
ATOM 7217 C C . GLN B 1 324 ? -13.625 58.594 15.273 1 85.62 324 GLN B C 1
ATOM 7219 O O . GLN B 1 324 ? -14.539 59.031 14.578 1 85.62 324 GLN B O 1
ATOM 7224 N N . SER B 1 325 ? -12.93 57.5 14.891 1 85.44 325 SER B N 1
ATOM 7225 C CA . SER B 1 325 ? -13.305 56.688 13.742 1 85.44 325 SER B CA 1
ATOM 7226 C C . SER B 1 325 ? -13.828 55.344 14.18 1 85.44 325 SER B C 1
ATOM 7228 O O . SER B 1 325 ? -14.492 54.625 13.406 1 85.44 325 SER B O 1
ATOM 7230 N N . TYR B 1 326 ? -13.516 55 15.367 1 89.5 326 TYR B N 1
ATOM 7231 C CA . TYR B 1 326 ? -13.977 53.75 15.977 1 89.5 326 TYR B CA 1
ATOM 7232 C C . TYR B 1 326 ? -14.164 53.906 17.484 1 89.5 326 TYR B C 1
ATOM 7234 O O . TYR B 1 326 ? -13.375 54.594 18.141 1 89.5 326 TYR B O 1
ATOM 7242 N N . ALA B 1 327 ? -15.195 53.312 18.016 1 92.38 327 ALA B N 1
ATOM 7243 C CA . ALA B 1 327 ? -15.43 53.25 19.453 1 92.38 327 ALA B CA 1
ATOM 7244 C C . ALA B 1 327 ? -16.188 52 19.828 1 92.38 327 ALA B C 1
ATOM 7246 O O . ALA B 1 327 ? -17.125 51.594 19.141 1 92.38 327 ALA B O 1
ATOM 7247 N N . ALA B 1 328 ? -15.719 51.375 20.797 1 94.94 328 ALA B N 1
ATOM 7248 C CA . ALA B 1 328 ? -16.422 50.219 21.359 1 94.94 328 ALA B CA 1
ATOM 7249 C C . ALA B 1 328 ? -16.469 50.312 22.891 1 94.94 328 ALA B C 1
ATOM 7251 O O . ALA B 1 328 ? -15.492 50.688 23.531 1 94.94 328 ALA B O 1
ATOM 7252 N N . VAL B 1 329 ? -17.609 49.969 23.469 1 94.88 329 VAL B N 1
ATOM 7253 C CA . VAL B 1 329 ? -17.781 50 24.906 1 94.88 329 VAL B CA 1
ATOM 7254 C C . VAL B 1 329 ? -18.547 48.75 25.375 1 94.88 329 VAL B C 1
ATOM 7256 O O . VAL B 1 329 ? -19.234 48.125 24.578 1 94.88 329 VAL B O 1
ATOM 7259 N N . ALA B 1 330 ? -18.297 48.406 26.594 1 94.06 330 ALA B N 1
ATOM 7260 C CA . ALA B 1 330 ? -19.109 47.438 27.312 1 94.06 330 ALA B CA 1
ATOM 7261 C C . ALA B 1 330 ? -20.078 48.125 28.281 1 94.06 330 ALA B C 1
ATOM 7263 O O . ALA B 1 330 ? -19.703 48.438 29.406 1 94.06 330 ALA B O 1
ATOM 7264 N N . PRO B 1 331 ? -21.281 48.219 27.797 1 90.12 331 PRO B N 1
ATOM 7265 C CA . PRO B 1 331 ? -22.203 48.969 28.656 1 90.12 331 PRO B CA 1
ATOM 7266 C C . PRO B 1 331 ? -22.547 48.219 29.953 1 90.12 331 PRO B C 1
ATOM 7268 O O . PRO B 1 331 ? -22.844 47.031 29.906 1 90.12 331 PRO B O 1
ATOM 7271 N N . GLY B 1 332 ? -22.609 48.938 31.047 1 82.25 332 GLY B N 1
ATOM 7272 C CA . GLY B 1 332 ? -22.922 48.312 32.312 1 82.25 332 GLY B CA 1
ATOM 7273 C C . GLY B 1 332 ? -24.375 47.906 32.469 1 82.25 332 GLY B C 1
ATOM 7274 O O . GLY B 1 332 ? -24.688 47 33.219 1 82.25 332 GLY B O 1
ATOM 7275 N N . PHE B 1 333 ? -25.234 48.5 31.672 1 80.5 333 PHE B N 1
ATOM 7276 C CA . PHE B 1 333 ? -26.656 48.25 31.828 1 80.5 333 PHE B CA 1
ATOM 7277 C C . PHE B 1 333 ? -27.094 47.031 31.031 1 80.5 333 PHE B C 1
ATOM 7279 O O . PHE B 1 333 ? -28.188 46.5 31.234 1 80.5 333 PHE B O 1
ATOM 7286 N N . LYS B 1 334 ? -26.359 46.625 30.062 1 80.12 334 LYS B N 1
ATOM 7287 C CA . LYS B 1 334 ? -26.641 45.438 29.25 1 80.12 334 LYS B CA 1
ATOM 7288 C C . LYS B 1 334 ? -25.594 44.344 29.453 1 80.12 334 LYS B C 1
ATOM 7290 O O . LYS B 1 334 ? -24.469 44.469 28.953 1 80.12 334 LYS B O 1
ATOM 7295 N N . SER B 1 335 ? -26.062 43.312 30.047 1 81.62 335 SER B N 1
ATOM 7296 C CA . SER B 1 335 ? -25.141 42.281 30.469 1 81.62 335 SER B CA 1
ATOM 7297 C C . SER B 1 335 ? -24.469 41.625 29.266 1 81.62 335 SER B C 1
ATOM 7299 O O . SER B 1 335 ? -25.141 41.188 28.328 1 81.62 335 SER B O 1
ATOM 7301 N N . ASN B 1 336 ? -23.156 41.469 29.359 1 90.25 336 ASN B N 1
ATOM 7302 C CA . ASN B 1 336 ? -22.328 40.688 28.438 1 90.25 336 ASN B CA 1
ATOM 7303 C C . ASN B 1 336 ? -22.516 41.125 27 1 90.25 336 ASN B C 1
ATOM 7305 O O . ASN B 1 336 ? -22.594 40.312 26.094 1 90.25 336 ASN B O 1
ATOM 7309 N N . ALA B 1 337 ? -22.766 42.438 26.766 1 92.44 337 ALA B N 1
ATOM 7310 C CA . ALA B 1 337 ? -22.922 43.031 25.453 1 92.44 337 ALA B CA 1
ATOM 7311 C C . ALA B 1 337 ? -21.766 43.969 25.125 1 92.44 337 ALA B C 1
ATOM 7313 O O . ALA B 1 337 ? -21.094 44.5 26.047 1 92.44 337 ALA B O 1
ATOM 7314 N N . LEU B 1 338 ? -21.516 44.125 23.875 1 96.12 338 LEU B N 1
ATOM 7315 C CA . LEU B 1 338 ? -20.531 45.094 23.375 1 96.12 338 LEU B CA 1
ATOM 7316 C C . LEU B 1 338 ? -21.172 46 22.312 1 96.12 338 LEU B C 1
ATOM 7318 O O . LEU B 1 338 ? -21.844 45.5 21.406 1 96.12 338 LEU B O 1
ATOM 7322 N N . PHE B 1 339 ? -20.984 47.281 22.547 1 95.88 339 PHE B N 1
ATOM 7323 C CA . PHE B 1 339 ? -21.406 48.25 21.547 1 95.88 339 PHE B CA 1
ATOM 7324 C C . PHE B 1 339 ? -20.219 48.719 20.703 1 95.88 339 PHE B C 1
ATOM 7326 O O . PHE B 1 339 ? -19.156 49.031 21.219 1 95.88 339 PHE B O 1
ATOM 7333 N N . ILE B 1 340 ? -20.438 48.656 19.375 1 95.56 340 ILE B N 1
ATOM 7334 C CA . ILE B 1 340 ? -19.344 49 18.469 1 95.56 340 ILE B CA 1
ATOM 7335 C C . ILE B 1 340 ? -19.828 50.031 17.453 1 95.56 340 ILE B C 1
ATOM 7337 O O . ILE B 1 340 ? -20.844 49.812 16.766 1 95.56 340 ILE B O 1
ATOM 7341 N N . TRP B 1 341 ? -19.172 51.094 17.375 1 93.12 341 TRP B N 1
ATOM 7342 C CA . TRP B 1 341 ? -19.438 52.125 16.375 1 93.12 341 TRP B CA 1
ATOM 7343 C C . TRP B 1 341 ? -18.219 52.375 15.508 1 93.12 341 TRP B C 1
ATOM 7345 O O . TRP B 1 341 ? -17.078 52.375 15.992 1 93.12 341 TRP B O 1
ATOM 7355 N N . SER B 1 342 ? -18.375 52.469 14.234 1 90.75 342 SER B N 1
ATOM 7356 C CA . SER B 1 342 ? -17.328 52.906 13.312 1 90.75 342 SER B CA 1
ATOM 7357 C C . SER B 1 342 ? -17.859 53.875 12.273 1 90.75 342 SER B C 1
ATOM 7359 O O . SER B 1 342 ? -19 53.75 11.812 1 90.75 342 SER B O 1
ATOM 7361 N N . GLY B 1 343 ? -17.062 54.812 11.992 1 85.31 343 GLY B N 1
ATOM 7362 C CA . GLY B 1 343 ? -17.438 55.812 11.023 1 85.31 343 GLY B CA 1
ATOM 7363 C C . GLY B 1 343 ? -16.297 56.781 10.688 1 85.31 343 GLY B C 1
ATOM 7364 O O . GLY B 1 343 ? -15.219 56.688 11.266 1 85.31 343 GLY B O 1
ATOM 7365 N N . PRO B 1 344 ? -16.516 57.594 9.641 1 79.06 344 PRO B N 1
ATOM 7366 C CA . PRO B 1 344 ? -15.484 58.531 9.281 1 79.06 344 PRO B CA 1
ATOM 7367 C C . PRO B 1 344 ? -15.164 59.531 10.406 1 79.06 344 PRO B C 1
ATOM 7369 O O . PRO B 1 344 ? -16.062 59.938 11.141 1 79.06 344 PRO B O 1
ATOM 7372 N N . ALA B 1 345 ? -13.812 59.75 10.531 1 75.25 345 ALA B N 1
ATOM 7373 C CA . ALA B 1 345 ? -13.383 60.719 11.547 1 75.25 345 ALA B CA 1
ATOM 7374 C C . ALA B 1 345 ? -13.875 62.125 11.219 1 75.25 345 ALA B C 1
ATOM 7376 O O . ALA B 1 345 ? -13.773 62.562 10.07 1 75.25 345 ALA B O 1
ATOM 7377 N N . ALA B 1 346 ? -14.898 62.656 11.953 1 67.31 346 ALA B N 1
ATOM 7378 C CA . ALA B 1 346 ? -15.391 64 11.719 1 67.31 346 ALA B CA 1
ATOM 7379 C C . ALA B 1 346 ? -14.961 64.938 12.844 1 67.31 346 ALA B C 1
ATOM 7381 O O . ALA B 1 346 ? -14.789 64.5 13.984 1 67.31 346 ALA B O 1
ATOM 7382 N N . TYR B 1 347 ? -14.219 66 12.461 1 59.38 347 TYR B N 1
ATOM 7383 C CA . TYR B 1 347 ? -13.898 67 13.438 1 59.38 347 TYR B CA 1
ATOM 7384 C C . TYR B 1 347 ? -15.07 67.938 13.641 1 59.38 347 TYR B C 1
ATOM 7386 O O . TYR B 1 347 ? -15.539 68.562 12.688 1 59.38 347 TYR B O 1
ATOM 7394 N N . VAL B 1 348 ? -16.031 67.5 14.391 1 52.88 348 VAL B N 1
ATOM 7395 C CA . VAL B 1 348 ? -17.266 68.25 14.633 1 52.88 348 VAL B CA 1
ATOM 7396 C C . VAL B 1 348 ? -16.969 69.5 15.477 1 52.88 348 VAL B C 1
ATOM 7398 O O . VAL B 1 348 ? -16.172 69.438 16.406 1 52.88 348 VAL B O 1
ATOM 7401 N N . ASN B 1 349 ? -17.031 70.75 14.945 1 49.66 349 ASN B N 1
ATOM 7402 C CA . ASN B 1 349 ? -17 72 15.727 1 49.66 349 ASN B CA 1
ATOM 7403 C C . ASN B 1 349 ? -17.812 71.875 17.016 1 49.66 349 ASN B C 1
ATOM 7405 O O . ASN B 1 349 ? -17.5 72.5 18.016 1 49.66 349 ASN B O 1
ATOM 7409 N N . SER B 1 350 ? -19.188 71.562 16.984 1 46.03 350 SER B N 1
ATOM 7410 C CA . SER B 1 350 ? -20 71.5 18.203 1 46.03 350 SER B CA 1
ATOM 7411 C C . SER B 1 350 ? -20.203 70.062 18.656 1 46.03 350 SER B C 1
ATOM 7413 O O . SER B 1 350 ? -20.25 69.125 17.828 1 46.03 350 SER B O 1
ATOM 7415 N N . MET B 1 351 ? -19.891 69.688 19.844 1 45.09 351 MET B N 1
ATOM 7416 C CA . MET B 1 351 ? -19.969 68.438 20.609 1 45.09 351 MET B CA 1
ATOM 7417 C C . MET B 1 351 ? -21.156 67.625 20.156 1 45.09 351 MET B C 1
ATOM 7419 O O . MET B 1 351 ? -21.219 66.375 20.438 1 45.09 351 MET B O 1
ATOM 7423 N N . ASN B 1 352 ? -22.281 68.25 19.859 1 45.66 352 ASN B N 1
ATOM 7424 C CA . ASN B 1 352 ? -23.578 67.625 19.688 1 45.66 352 ASN B CA 1
ATOM 7425 C C . ASN B 1 352 ? -23.75 67.062 18.297 1 45.66 352 ASN B C 1
ATOM 7427 O O . ASN B 1 352 ? -24.781 66.5 17.969 1 45.66 352 ASN B O 1
ATOM 7431 N N . ASP B 1 353 ? -22.906 67.375 17.297 1 48.5 353 ASP B N 1
ATOM 7432 C CA . ASP B 1 353 ? -23.188 66.938 15.93 1 48.5 353 ASP B CA 1
ATOM 7433 C C . ASP B 1 353 ? -22.562 65.562 15.617 1 48.5 353 ASP B C 1
ATOM 7435 O O . ASP B 1 353 ? -21.328 65.438 15.633 1 48.5 353 ASP B O 1
ATOM 7439 N N . ARG B 1 354 ? -23.047 64.5 15.977 1 52 354 ARG B N 1
ATOM 7440 C CA . ARG B 1 354 ? -22.641 63.156 15.531 1 52 354 ARG B CA 1
ATOM 7441 C C . ARG B 1 354 ? -22.469 63.125 14.016 1 52 354 ARG B C 1
ATOM 7443 O O . ARG B 1 354 ? -23.312 63.594 13.273 1 52 354 ARG B O 1
ATOM 7450 N N . PRO B 1 355 ? -21.359 62.969 13.5 1 53.38 355 PRO B N 1
ATOM 7451 C CA . PRO B 1 355 ? -21.344 62.812 12.047 1 53.38 355 PRO B CA 1
ATOM 7452 C C . PRO B 1 355 ? -22.422 61.844 11.547 1 53.38 355 PRO B C 1
ATOM 7454 O O . PRO B 1 355 ? -22.75 60.875 12.234 1 53.38 355 PRO B O 1
ATOM 7457 N N . VAL B 1 356 ? -23.328 62.281 10.648 1 53.53 356 VAL B N 1
ATOM 7458 C CA . VAL B 1 356 ? -24.547 61.656 10.125 1 53.53 356 VAL B CA 1
ATOM 7459 C C . VAL B 1 356 ? -24.25 60.219 9.695 1 53.53 356 VAL B C 1
ATOM 7461 O O . VAL B 1 356 ? -25.062 59.344 9.914 1 53.53 356 VAL B O 1
ATOM 7464 N N . TYR B 1 357 ? -23.141 59.781 9.023 1 65.19 357 TYR B N 1
ATOM 7465 C CA . TYR B 1 357 ? -23.188 58.438 8.422 1 65.19 357 TYR B CA 1
ATOM 7466 C C . TYR B 1 357 ? -22.203 57.5 9.117 1 65.19 357 TYR B C 1
ATOM 7468 O O . TYR B 1 357 ? -21.031 57.812 9.266 1 65.19 357 TYR B O 1
ATOM 7476 N N . ALA B 1 358 ? -22.719 56.594 10.055 1 77.62 358 ALA B N 1
ATOM 7477 C CA . ALA B 1 358 ? -21.938 55.5 10.656 1 77.62 358 ALA B CA 1
ATOM 7478 C C . ALA B 1 358 ? -21.766 54.344 9.68 1 77.62 358 ALA B C 1
ATOM 7480 O O . ALA B 1 358 ? -22.688 54.031 8.922 1 77.62 358 ALA B O 1
ATOM 7481 N N . ASN B 1 359 ? -20.531 53.906 9.523 1 80.56 359 ASN B N 1
ATOM 7482 C CA . ASN B 1 359 ? -20.281 52.719 8.734 1 80.56 359 ASN B CA 1
ATOM 7483 C C . ASN B 1 359 ? -20.844 51.469 9.398 1 80.56 359 ASN B C 1
ATOM 7485 O O . ASN B 1 359 ? -21.281 50.531 8.719 1 80.56 359 ASN B O 1
ATOM 7489 N N . ALA B 1 360 ? -20.812 51.5 10.727 1 89.75 360 ALA B N 1
ATOM 7490 C CA . ALA B 1 360 ? -21.328 50.344 11.461 1 89.75 360 ALA B CA 1
ATOM 7491 C C . ALA B 1 360 ? -21.797 50.75 12.852 1 89.75 360 ALA B C 1
ATOM 7493 O O . ALA B 1 360 ? -21.172 51.562 13.523 1 89.75 360 ALA B O 1
ATOM 7494 N N . GLU B 1 361 ? -22.906 50.438 13.266 1 94.19 361 GLU B N 1
ATOM 7495 C CA . GLU B 1 361 ? -23.469 50.469 14.609 1 94.19 361 GLU B CA 1
ATOM 7496 C C . GLU B 1 361 ? -23.922 49.094 15.039 1 94.19 361 GLU B C 1
ATOM 7498 O O . GLU B 1 361 ? -25.047 48.688 14.734 1 94.19 361 GLU B O 1
ATOM 7503 N N . LEU B 1 362 ? -23.047 48.5 15.828 1 95.69 362 LEU B N 1
ATOM 7504 C CA . LEU B 1 362 ? -23.297 47.094 16.094 1 95.69 362 LEU B CA 1
ATOM 7505 C C . LEU B 1 362 ? -23.547 46.875 17.578 1 95.69 362 LEU B C 1
ATOM 7507 O O . LEU B 1 362 ? -22.922 47.5 18.438 1 95.69 362 LEU B O 1
ATOM 7511 N N . VAL B 1 363 ? -24.484 46.062 17.844 1 95.06 363 VAL B N 1
ATOM 7512 C CA . VAL B 1 363 ? -24.719 45.469 19.172 1 95.06 363 VAL B CA 1
ATOM 7513 C C . VAL B 1 363 ? -24.375 44 19.156 1 95.06 363 VAL B C 1
ATOM 7515 O O . VAL B 1 363 ? -25.031 43.188 18.469 1 95.06 363 VAL B O 1
ATOM 7518 N N . CYS B 1 364 ? -23.328 43.656 19.859 1 96.44 364 CYS B N 1
ATOM 7519 C CA . CYS B 1 364 ? -22.891 42.25 19.938 1 96.44 364 CYS B CA 1
ATOM 7520 C C . CYS B 1 364 ? -23.219 41.656 21.297 1 96.44 364 CYS B C 1
ATOM 7522 O O . CYS B 1 364 ? -22.844 42.188 22.344 1 96.44 364 CYS B O 1
ATOM 7524 N N . GLN B 1 365 ? -23.906 40.562 21.266 1 94.88 365 GLN B N 1
ATOM 7525 C CA . GLN B 1 365 ? -24.312 39.906 22.5 1 94.88 365 GLN B CA 1
ATOM 7526 C C . GLN B 1 365 ? -23.797 38.469 22.562 1 94.88 365 GLN B C 1
ATOM 7528 O O . GLN B 1 365 ? -23.672 37.812 21.531 1 94.88 365 GLN B O 1
ATOM 7533 N N . LEU B 1 366 ? -23.484 38.062 23.844 1 96.31 366 LEU B N 1
ATOM 7534 C CA . LEU B 1 366 ? -22.953 36.719 24.062 1 96.31 366 LEU B CA 1
ATOM 7535 C C . LEU B 1 366 ? -24.094 35.719 24.203 1 96.31 366 LEU B C 1
ATOM 7537 O O . LEU B 1 366 ? -25.078 35.969 24.906 1 96.31 366 LEU B O 1
ATOM 7541 N N . TYR B 1 367 ? -24.031 34.594 23.469 1 96.19 367 TYR B N 1
ATOM 7542 C CA . TYR B 1 367 ? -25.016 33.531 23.469 1 96.19 367 TYR B CA 1
ATOM 7543 C C . TYR B 1 367 ? -24.391 32.188 23.844 1 96.19 367 TYR B C 1
ATOM 7545 O O . TYR B 1 367 ? -23.172 32 23.672 1 96.19 367 TYR B O 1
ATOM 7553 N N . ASN B 1 368 ? -25.188 31.297 24.469 1 95.62 368 ASN B N 1
ATOM 7554 C CA . ASN B 1 368 ? -24.891 29.875 24.406 1 95.62 368 ASN B CA 1
ATOM 7555 C C . ASN B 1 368 ? -25.219 29.281 23.047 1 95.62 368 ASN B C 1
ATOM 7557 O O . ASN B 1 368 ? -26.375 29.297 22.625 1 95.62 368 ASN B O 1
ATOM 7561 N N . THR B 1 369 ? -24.234 28.797 22.422 1 97.12 369 THR B N 1
ATOM 7562 C CA . THR B 1 369 ? -24.391 28.422 21.016 1 97.12 369 THR B CA 1
ATOM 7563 C C . THR B 1 369 ? -24.125 26.922 20.844 1 97.12 369 THR B C 1
ATOM 7565 O O . THR B 1 369 ? -23.203 26.375 21.453 1 97.12 369 THR B O 1
ATOM 7568 N N . SER B 1 370 ? -25 26.25 20.062 1 96.75 370 SER B N 1
ATOM 7569 C CA . SER B 1 370 ? -24.781 24.859 19.672 1 96.75 370 SER B CA 1
ATOM 7570 C C . SER B 1 370 ? -24.047 24.766 18.344 1 96.75 370 SER B C 1
ATOM 7572 O O . SER B 1 370 ? -24.469 25.375 17.344 1 96.75 370 SER B O 1
ATOM 7574 N N . TYR B 1 371 ? -22.969 24.078 18.344 1 96.81 371 TYR B N 1
ATOM 7575 C CA . TYR B 1 371 ? -22.156 23.891 17.141 1 96.81 371 TYR B CA 1
ATOM 7576 C C . TYR B 1 371 ? -22.297 22.469 16.625 1 96.81 371 TYR B C 1
ATOM 7578 O O . TYR B 1 371 ? -22.172 21.5 17.391 1 96.81 371 TYR B O 1
ATOM 7586 N N . GLU B 1 372 ? -22.625 22.297 15.375 1 97.38 372 GLU B N 1
ATOM 7587 C CA . GLU B 1 372 ? -22.453 21.062 14.609 1 97.38 372 GLU B CA 1
ATOM 7588 C C . GLU B 1 372 ? -21.469 21.25 13.461 1 97.38 372 GLU B C 1
ATOM 7590 O O . GLU B 1 372 ? -21.734 22 12.523 1 97.38 372 GLU B O 1
ATOM 7595 N N . VAL B 1 373 ? -20.359 20.562 13.586 1 97.19 373 VAL B N 1
ATOM 7596 C CA . VAL B 1 373 ? -19.297 20.812 12.609 1 97.19 373 VAL B CA 1
ATOM 7597 C C . VAL B 1 373 ? -18.828 19.484 12.016 1 97.19 373 VAL B C 1
ATOM 7599 O O . VAL B 1 373 ? -18.953 18.438 12.648 1 97.19 373 VAL B O 1
ATOM 7602 N N . ASN B 1 374 ? -18.422 19.531 10.805 1 97.69 374 ASN B N 1
ATOM 7603 C CA . ASN B 1 374 ? -17.703 18.422 10.172 1 97.69 374 ASN B CA 1
ATOM 7604 C C . ASN B 1 374 ? -16.203 18.641 10.211 1 97.69 374 ASN B C 1
ATOM 7606 O O . ASN B 1 374 ? -15.695 19.656 9.727 1 97.69 374 ASN B O 1
ATOM 7610 N N . MET B 1 375 ? -15.57 17.75 10.891 1 96.81 375 MET B N 1
ATOM 7611 C CA . MET B 1 375 ? -14.117 17.781 10.984 1 96.81 375 MET B CA 1
ATOM 7612 C C . MET B 1 375 ? -13.484 16.891 9.914 1 96.81 375 MET B C 1
ATOM 7614 O O . MET B 1 375 ? -13.891 15.742 9.734 1 96.81 375 MET B O 1
ATOM 7618 N N . ARG B 1 376 ? -12.539 17.453 9.164 1 96.06 376 ARG B N 1
ATOM 7619 C CA . ARG B 1 376 ? -11.836 16.688 8.141 1 96.06 376 ARG B CA 1
ATOM 7620 C C . ARG B 1 376 ? -10.328 16.891 8.258 1 96.06 376 ARG B C 1
ATOM 7622 O O . ARG B 1 376 ? -9.859 18 8.5 1 96.06 376 ARG B O 1
ATOM 7629 N N . PHE B 1 377 ? -9.609 15.82 8.156 1 93.31 377 PHE B N 1
ATOM 7630 C CA . PHE B 1 377 ? -8.156 15.836 8.094 1 93.31 377 PHE B CA 1
ATOM 7631 C C . PHE B 1 377 ? -7.656 15.258 6.777 1 93.31 377 PHE B C 1
ATOM 7633 O O . PHE B 1 377 ? -8.008 14.125 6.418 1 93.31 377 PHE B O 1
ATOM 7640 N N . ASP B 1 378 ? -6.941 15.992 6.012 1 90.12 378 ASP B N 1
ATOM 7641 C CA . ASP B 1 378 ? -6.277 15.562 4.785 1 90.12 378 ASP B CA 1
ATOM 7642 C C . ASP B 1 378 ? -4.762 15.531 4.965 1 90.12 378 ASP B C 1
ATOM 7644 O O . ASP B 1 378 ? -4.102 16.562 4.906 1 90.12 378 ASP B O 1
ATOM 7648 N N . ASN B 1 379 ? -4.215 14.383 5.141 1 85.75 379 ASN B N 1
ATOM 7649 C CA . ASN B 1 379 ? -2.795 14.211 5.43 1 85.75 379 ASN B CA 1
ATOM 7650 C C . ASN B 1 379 ? -2.379 15 6.672 1 85.75 379 ASN B C 1
ATOM 7652 O O . ASN B 1 379 ? -1.399 15.742 6.641 1 85.75 379 ASN B O 1
ATOM 7656 N N . GLY B 1 380 ? -3.285 14.969 7.57 1 87 380 GLY B N 1
ATOM 7657 C CA . GLY B 1 380 ? -2.979 15.586 8.852 1 87 380 GLY B CA 1
ATOM 7658 C C . GLY B 1 380 ? -3.41 17.047 8.93 1 87 380 GLY B C 1
ATOM 7659 O O . GLY B 1 380 ? -3.408 17.641 10.008 1 87 380 GLY B O 1
ATOM 7660 N N . ILE B 1 381 ? -3.77 17.672 7.848 1 87.31 381 ILE B N 1
ATOM 7661 C CA . ILE B 1 381 ? -4.191 19.062 7.812 1 87.31 381 ILE B CA 1
ATOM 7662 C C . ILE B 1 381 ? -5.688 19.156 8.109 1 87.31 381 ILE B C 1
ATOM 7664 O O . ILE B 1 381 ? -6.5 18.531 7.426 1 87.31 381 ILE B O 1
ATOM 7668 N N . GLN B 1 382 ? -6.004 19.969 9.008 1 91.88 382 GLN B N 1
ATOM 7669 C CA . GLN B 1 382 ? -7.371 20.047 9.508 1 91.88 382 GLN B CA 1
ATOM 7670 C C . GLN B 1 382 ? -8.195 21.062 8.727 1 91.88 382 GLN B C 1
ATOM 7672 O O . GLN B 1 382 ? -7.691 22.125 8.367 1 91.88 382 GLN B O 1
ATOM 7677 N N . SER B 1 383 ? -9.422 20.703 8.461 1 93.62 383 SER B N 1
ATOM 7678 C CA . SER B 1 383 ? -10.438 21.625 7.965 1 93.62 383 SER B CA 1
ATOM 7679 C C . SER B 1 383 ? -11.75 21.453 8.719 1 93.62 383 SER B C 1
ATOM 7681 O O . SER B 1 383 ? -12.156 20.328 9.023 1 93.62 383 SER B O 1
ATOM 7683 N N . ILE B 1 384 ? -12.312 22.562 9.133 1 95.75 384 ILE B N 1
ATOM 7684 C CA . ILE B 1 384 ? -13.578 22.547 9.859 1 95.75 384 ILE B CA 1
ATOM 7685 C C . ILE B 1 384 ? -14.68 23.172 9 1 95.75 384 ILE B C 1
ATOM 7687 O O . ILE B 1 384 ? -14.539 24.297 8.523 1 95.75 384 ILE B O 1
ATOM 7691 N N . THR B 1 385 ? -15.758 22.469 8.797 1 95.69 385 THR B N 1
ATOM 7692 C CA . THR B 1 385 ? -16.922 22.969 8.086 1 95.69 385 THR B CA 1
ATOM 7693 C C . THR B 1 385 ? -18.141 23 9.008 1 95.69 385 THR B C 1
ATOM 7695 O O . THR B 1 385 ? -18.656 21.938 9.398 1 95.69 385 THR B O 1
ATOM 7698 N N . PRO B 1 386 ? -18.562 24.188 9.312 1 95.19 386 PRO B N 1
ATOM 7699 C CA . PRO B 1 386 ? -19.766 24.25 10.141 1 95.19 386 PRO B CA 1
ATOM 7700 C C . PRO B 1 386 ? -21.031 23.812 9.398 1 95.19 386 PRO B C 1
ATOM 7702 O O . PRO B 1 386 ? -21.312 24.328 8.312 1 95.19 386 PRO B O 1
ATOM 7705 N N . ARG B 1 387 ? -21.734 22.906 9.93 1 95.31 387 ARG B N 1
ATOM 7706 C CA . ARG B 1 387 ? -23 22.453 9.367 1 95.31 387 ARG B CA 1
ATOM 7707 C C . ARG B 1 387 ? -24.156 23.281 9.914 1 95.31 387 ARG B C 1
ATOM 7709 O O . ARG B 1 387 ? -25.094 23.609 9.18 1 95.31 387 ARG B O 1
ATOM 7716 N N . SER B 1 388 ? -24.016 23.469 11.25 1 95.31 388 SER B N 1
ATOM 7717 C CA . SER B 1 388 ? -25.047 24.25 11.906 1 95.31 388 SER B CA 1
ATOM 7718 C C . SER B 1 388 ? -24.5 25.016 13.102 1 95.31 388 SER B C 1
ATOM 7720 O O . SER B 1 388 ? -23.688 24.484 13.867 1 95.31 388 SER B O 1
ATOM 7722 N N . ILE B 1 389 ? -24.734 26.297 13.133 1 95.12 389 ILE B N 1
ATOM 7723 C CA . ILE B 1 389 ? -24.469 27.141 14.289 1 95.12 389 ILE B CA 1
ATOM 7724 C C . ILE B 1 389 ? -25.766 27.781 14.773 1 95.12 389 ILE B C 1
ATOM 7726 O O . ILE B 1 389 ? -26.344 28.625 14.086 1 95.12 389 ILE B O 1
ATOM 7730 N N . ARG B 1 390 ? -26.266 27.328 15.93 1 93.19 390 ARG B N 1
ATOM 7731 C CA . ARG B 1 390 ? -27.531 27.812 16.453 1 93.19 390 ARG B CA 1
ATOM 7732 C C . ARG B 1 390 ? -27.344 28.578 17.75 1 93.19 390 ARG B C 1
ATOM 7734 O O . ARG B 1 390 ? -26.844 28.016 18.734 1 93.19 390 ARG B O 1
ATOM 7741 N N . TYR B 1 391 ? -27.672 29.828 17.734 1 95.25 391 TYR B N 1
ATOM 7742 C CA . TYR B 1 391 ? -27.672 30.625 18.953 1 95.25 391 TYR B CA 1
ATOM 7743 C C . TYR B 1 391 ? -28.859 30.266 19.844 1 95.25 391 TYR B C 1
ATOM 7745 O O . TYR B 1 391 ? -30 30.594 19.547 1 95.25 391 TYR B O 1
ATOM 7753 N N . LEU B 1 392 ? -28.688 29.625 20.938 1 94.38 392 LEU B N 1
ATOM 7754 C CA . LEU B 1 392 ? -29.75 29.047 21.75 1 94.38 392 LEU B CA 1
ATOM 7755 C C . LEU B 1 392 ? -30.266 30.062 22.75 1 94.38 392 LEU B C 1
ATOM 7757 O O . LEU B 1 392 ? -31.406 30.547 22.625 1 94.38 392 LEU B O 1
ATOM 7761 N N . HIS B 1 393 ? -29.406 30.391 23.766 1 92.69 393 HIS B N 1
ATOM 7762 C CA . HIS B 1 393 ? -29.844 31.266 24.844 1 92.69 393 HIS B CA 1
ATOM 7763 C C . HIS B 1 393 ? -28.891 32.438 25.031 1 92.69 393 HIS B C 1
ATOM 7765 O O . HIS B 1 393 ? -27.672 32.281 25 1 92.69 393 HIS B O 1
ATOM 7771 N N . LEU B 1 394 ? -29.531 33.625 25.234 1 92.88 394 LEU B N 1
ATOM 7772 C CA . LEU B 1 394 ? -28.766 34.812 25.562 1 92.88 394 LEU B CA 1
ATOM 7773 C C . LEU B 1 394 ? -28.156 34.719 26.953 1 92.88 394 LEU B C 1
ATOM 7775 O O . LEU B 1 394 ? -28.812 34.25 27.891 1 92.88 394 LEU B O 1
ATOM 7779 N N . GLN B 1 395 ? -26.891 35.031 27.047 1 93.06 395 GLN B N 1
ATOM 7780 C CA . GLN B 1 395 ? -26.234 35.062 28.359 1 93.06 395 GLN B CA 1
ATOM 7781 C C . GLN B 1 395 ? -26.531 36.344 29.109 1 93.06 395 GLN B C 1
ATOM 7783 O O . GLN B 1 395 ? -25.688 37.25 29.172 1 93.06 395 GLN B O 1
ATOM 7788 N N . ASP B 1 396 ? -27.641 36.312 29.766 1 87.88 396 ASP B N 1
ATOM 7789 C CA . ASP B 1 396 ? -28.141 37.531 30.406 1 87.88 396 ASP B CA 1
ATOM 7790 C C . ASP B 1 396 ? -27.906 37.5 31.906 1 87.88 396 ASP B C 1
ATOM 7792 O O . ASP B 1 396 ? -28.859 37.562 32.688 1 87.88 396 ASP B O 1
ATOM 7796 N N . TRP B 1 397 ? -26.797 37.312 32.312 1 88.81 397 TRP B N 1
ATOM 7797 C CA . TRP B 1 397 ? -26.453 37.406 33.75 1 88.81 397 TRP B CA 1
ATOM 7798 C C . TRP B 1 397 ? -25.594 38.625 34.031 1 88.81 397 TRP B C 1
ATOM 7800 O O . TRP B 1 397 ? -24.922 39.125 33.125 1 88.81 397 TRP B O 1
ATOM 7810 N N . ASP B 1 398 ? -25.594 39.062 35.219 1 87.44 398 ASP B N 1
ATOM 7811 C CA . ASP B 1 398 ? -24.875 40.281 35.594 1 87.44 398 ASP B CA 1
ATOM 7812 C C . ASP B 1 398 ? -23.406 40 35.906 1 87.44 398 ASP B C 1
ATOM 7814 O O . ASP B 1 398 ? -23 38.812 35.938 1 87.44 398 ASP B O 1
ATOM 7818 N N . GLU B 1 399 ? -22.656 41.062 36.031 1 88.75 399 GLU B N 1
ATOM 7819 C CA . GLU B 1 399 ? -21.219 40.969 36.281 1 88.75 399 GLU B CA 1
ATOM 7820 C C . GLU B 1 399 ? -20.906 40.188 37.531 1 88.75 399 GLU B C 1
ATOM 7822 O O . GLU B 1 399 ? -19.891 39.5 37.625 1 88.75 399 GLU B O 1
ATOM 7827 N N . GLY B 1 400 ? -21.734 40.344 38.562 1 88.12 400 GLY B N 1
ATOM 7828 C CA . GLY B 1 400 ? -21.531 39.625 39.781 1 88.12 400 GLY B CA 1
ATOM 7829 C C . GLY B 1 400 ? -21.609 38.125 39.594 1 88.12 400 GLY B C 1
ATOM 7830 O O . GLY B 1 400 ? -20.781 37.375 40.125 1 88.12 400 GLY B O 1
ATOM 7831 N N . THR B 1 401 ? -22.609 37.75 38.844 1 92.81 401 THR B N 1
ATOM 7832 C CA . THR B 1 401 ? -22.766 36.312 38.531 1 92.81 401 THR B CA 1
ATOM 7833 C C . THR B 1 401 ? -21.547 35.781 37.781 1 92.81 401 THR B C 1
ATOM 7835 O O . THR B 1 401 ? -21.062 34.688 38.062 1 92.81 401 THR B O 1
ATOM 7838 N N . GLY B 1 402 ? -21.047 36.562 36.844 1 93.19 402 GLY B N 1
ATOM 7839 C CA . GLY B 1 402 ? -19.875 36.188 36.062 1 93.19 402 GLY B CA 1
ATOM 7840 C C . GLY B 1 402 ? -18.609 36.094 36.906 1 93.19 402 GLY B C 1
ATOM 7841 O O . GLY B 1 402 ? -17.875 35.094 36.844 1 93.19 402 GLY B O 1
ATOM 7842 N N . SER B 1 403 ? -18.406 37.062 37.719 1 91.81 403 SER B N 1
ATOM 7843 C CA . SER B 1 403 ? -17.203 37.125 38.531 1 91.81 403 SER B CA 1
ATOM 7844 C C . SER B 1 403 ? -17.188 36 39.594 1 91.81 403 SER B C 1
ATOM 7846 O O . SER B 1 403 ? -16.125 35.531 40 1 91.81 403 SER B O 1
ATOM 7848 N N . ASN B 1 404 ? -18.344 35.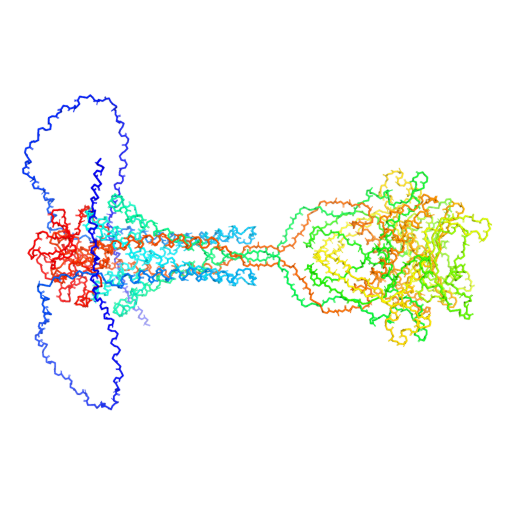531 40 1 93.44 404 ASN B N 1
ATOM 7849 C CA . ASN B 1 404 ? -18.438 34.5 41.031 1 93.44 404 ASN B CA 1
ATOM 7850 C C . ASN B 1 404 ? -18.547 33.125 40.438 1 93.44 404 ASN B C 1
ATOM 7852 O O . ASN B 1 404 ? -18.719 32.125 41.156 1 93.44 404 ASN B O 1
ATOM 7856 N N . SER B 1 405 ? -18.5 33.062 39.188 1 92.94 405 SER B N 1
ATOM 7857 C CA . SER B 1 405 ? -18.781 31.812 38.5 1 92.94 405 SER B CA 1
ATOM 7858 C C . SER B 1 405 ? -17.812 30.703 38.906 1 92.94 405 SER B C 1
ATOM 7860 O O . SER B 1 405 ? -18.203 29.547 39.031 1 92.94 405 SER B O 1
ATOM 7862 N N . ALA B 1 406 ? -16.531 31 39.125 1 90.25 406 ALA B N 1
ATOM 7863 C CA . ALA B 1 406 ? -15.562 30.016 39.562 1 90.25 406 ALA B CA 1
ATOM 7864 C C . ALA B 1 406 ? -15.859 29.562 41 1 90.25 406 ALA B C 1
ATOM 7866 O O . ALA B 1 406 ? -15.734 28.375 41.312 1 90.25 406 ALA B O 1
ATOM 7867 N N . LEU B 1 407 ? -16.219 30.531 41.812 1 90.94 407 LEU B N 1
ATOM 7868 C CA . LEU B 1 407 ? -16.562 30.25 43.188 1 90.94 407 LEU B CA 1
ATOM 7869 C C . LEU B 1 407 ? -17.797 29.344 43.281 1 90.94 407 LEU B C 1
ATOM 7871 O O . LEU B 1 407 ? -17.859 28.453 44.125 1 90.94 407 LEU B O 1
ATOM 7875 N N . ASP B 1 408 ? -18.719 29.625 42.469 1 92.81 408 ASP B N 1
ATOM 7876 C CA . ASP B 1 408 ? -19.984 28.891 42.469 1 92.81 408 ASP B CA 1
ATOM 7877 C C . ASP B 1 408 ? -19.844 27.562 41.688 1 92.81 408 ASP B C 1
ATOM 7879 O O . ASP B 1 408 ? -20.797 26.797 41.594 1 92.81 408 ASP B O 1
ATOM 7883 N N . LYS B 1 409 ? -18.703 27.281 41.156 1 91.44 409 LYS B N 1
ATOM 7884 C CA . LYS B 1 409 ? -18.406 26.062 40.406 1 91.44 409 LYS B CA 1
ATOM 7885 C C . LYS B 1 409 ? -19.375 25.875 39.25 1 91.44 409 LYS B C 1
ATOM 7887 O O . LYS B 1 409 ? -19.984 24.812 39.094 1 91.44 409 LYS B O 1
ATOM 7892 N N . LYS B 1 410 ? -19.578 26.938 38.5 1 94.44 410 LYS B N 1
ATOM 7893 C CA . LYS B 1 410 ? -20.391 26.922 37.281 1 94.44 410 LYS B CA 1
ATOM 7894 C C . LYS B 1 410 ? -19.516 27.109 36.062 1 94.44 410 LYS B C 1
ATOM 7896 O O . LYS B 1 410 ? -19.391 28.219 35.531 1 94.44 410 LYS B O 1
ATOM 7901 N N . PRO B 1 411 ? -19.047 26.031 35.562 1 93.12 411 PRO B N 1
ATOM 7902 C CA . PRO B 1 411 ? -18.062 26.125 34.469 1 93.12 411 PRO B CA 1
ATOM 7903 C C . PRO B 1 411 ? -18.641 26.766 33.219 1 93.12 411 PRO B C 1
ATOM 7905 O O . PRO B 1 411 ? -17.922 27.484 32.5 1 93.12 411 PRO B O 1
ATOM 7908 N N . ALA B 1 412 ? -19.875 26.562 32.875 1 93.12 412 ALA B N 1
ATOM 7909 C CA . ALA B 1 412 ? -20.469 27.141 31.688 1 93.12 412 ALA B CA 1
ATOM 7910 C C . ALA B 1 412 ? -20.484 28.672 31.766 1 93.12 412 ALA B C 1
ATOM 7912 O O . ALA B 1 412 ? -20.188 29.344 30.781 1 93.12 412 ALA B O 1
ATOM 7913 N N . ILE B 1 413 ? -20.844 29.188 32.906 1 95 413 ILE B N 1
ATOM 7914 C CA . ILE B 1 413 ? -20.875 30.625 33.094 1 95 413 ILE B CA 1
ATOM 7915 C C . ILE B 1 413 ? -19.453 31.188 33.125 1 95 413 ILE B C 1
ATOM 7917 O O . ILE B 1 413 ? -19.188 32.25 32.562 1 95 413 ILE B O 1
ATOM 7921 N N . ALA B 1 414 ? -18.594 30.438 33.75 1 94.25 414 ALA B N 1
ATOM 7922 C CA . ALA B 1 414 ? -17.188 30.844 33.781 1 94.25 414 ALA B CA 1
ATOM 7923 C C . ALA B 1 414 ? -16.625 30.984 32.375 1 94.25 414 ALA B C 1
ATOM 7925 O O . ALA B 1 414 ? -15.938 31.953 32.062 1 94.25 414 ALA B O 1
ATOM 7926 N N . ALA B 1 415 ? -16.922 29.984 31.547 1 94.19 415 ALA B N 1
ATOM 7927 C CA . ALA B 1 415 ? -16.453 30.016 30.172 1 94.19 415 ALA B CA 1
ATOM 7928 C C . ALA B 1 415 ? -17.031 31.219 29.422 1 94.19 415 ALA B C 1
ATOM 7930 O O . ALA B 1 415 ? -16.312 31.891 28.688 1 94.19 415 ALA B O 1
ATOM 7931 N N . SER B 1 416 ? -18.266 31.484 29.594 1 95.88 416 SER B N 1
ATOM 7932 C CA . SER B 1 416 ? -18.906 32.625 28.953 1 95.88 416 SER B CA 1
ATOM 7933 C C . SER B 1 416 ? -18.344 33.938 29.453 1 95.88 416 SER B C 1
ATOM 7935 O O . SER B 1 416 ? -18.094 34.844 28.672 1 95.88 416 SER B O 1
ATOM 7937 N N . TYR B 1 417 ? -18.156 34 30.703 1 95.25 417 TYR B N 1
ATOM 7938 C CA . TYR B 1 417 ? -17.641 35.219 31.297 1 95.25 417 TYR B CA 1
ATOM 7939 C C . TYR B 1 417 ? -16.219 35.5 30.828 1 95.25 417 TYR B C 1
ATOM 7941 O O . TYR B 1 417 ? -15.867 36.625 30.5 1 95.25 417 TYR B O 1
ATOM 7949 N N . ILE B 1 418 ? -15.422 34.5 30.875 1 93.38 418 ILE B N 1
ATOM 7950 C CA . ILE B 1 418 ? -14.047 34.656 30.422 1 93.38 418 ILE B CA 1
ATOM 7951 C C . ILE B 1 418 ? -14.039 35.094 28.953 1 93.38 418 ILE B C 1
ATOM 7953 O O . ILE B 1 418 ? -13.242 35.938 28.531 1 93.38 418 ILE B O 1
ATOM 7957 N N . THR B 1 419 ? -14.898 34.438 28.141 1 95.81 419 THR B N 1
ATOM 7958 C CA . THR B 1 419 ? -15.031 34.844 26.734 1 95.81 419 THR B CA 1
ATOM 7959 C C . THR B 1 419 ? -15.398 36.312 26.641 1 95.81 419 THR B C 1
ATOM 7961 O O . THR B 1 419 ? -14.836 37.062 25.828 1 95.81 419 THR B O 1
ATOM 7964 N N . TYR B 1 420 ? -16.328 36.688 27.438 1 95.94 420 TYR B N 1
ATOM 7965 C CA . TYR B 1 420 ? -16.734 38.094 27.484 1 95.94 420 TYR B CA 1
ATOM 7966 C C . TYR B 1 420 ? -15.547 39 27.812 1 95.94 420 TYR B C 1
ATOM 7968 O O . TYR B 1 420 ? -15.32 40 27.156 1 95.94 420 TYR B O 1
ATOM 7976 N N . LEU B 1 421 ? -14.805 38.625 28.828 1 93 421 LEU B N 1
ATOM 7977 C CA . LEU B 1 421 ? -13.664 39.438 29.25 1 93 421 LEU B CA 1
ATOM 7978 C C . LEU B 1 421 ? -12.625 39.531 28.125 1 93 421 LEU B C 1
ATOM 7980 O O . LEU B 1 421 ? -12.031 40.594 27.938 1 93 421 LEU B O 1
ATOM 7984 N N . LEU B 1 422 ? -12.406 38.5 27.453 1 93.75 422 LEU B N 1
ATOM 7985 C CA . LEU B 1 422 ? -11.438 38.5 26.375 1 93.75 422 LEU B CA 1
ATOM 7986 C C . LEU B 1 422 ? -11.867 39.438 25.25 1 93.75 422 LEU B C 1
ATOM 7988 O O . LEU B 1 422 ? -11.062 40.25 24.766 1 93.75 422 LEU B O 1
ATOM 7992 N N . PHE B 1 423 ? -13.086 39.344 24.828 1 96.06 423 PHE B N 1
ATOM 7993 C CA . PHE B 1 423 ? -13.57 40.188 23.75 1 96.06 423 PHE B CA 1
ATOM 7994 C C . PHE B 1 423 ? -13.633 41.656 24.188 1 96.06 423 PHE B C 1
ATOM 7996 O O . PHE B 1 423 ? -13.375 42.562 23.391 1 96.06 423 PHE B O 1
ATOM 8003 N N . GLN B 1 424 ? -14.031 41.812 25.391 1 93.88 424 GLN B N 1
ATOM 8004 C CA . GLN B 1 424 ? -14.039 43.156 25.938 1 93.88 424 GLN B CA 1
ATOM 8005 C C . GLN B 1 424 ? -12.641 43.781 25.875 1 93.88 424 GLN B C 1
ATOM 8007 O O . GLN B 1 424 ? -12.477 44.906 25.375 1 93.88 424 GLN B O 1
ATOM 8012 N N . ASP B 1 425 ? -11.742 43.094 26.391 1 87.62 425 ASP B N 1
ATOM 8013 C CA . ASP B 1 425 ? -10.352 43.562 26.406 1 87.62 425 ASP B CA 1
ATOM 8014 C C . ASP B 1 42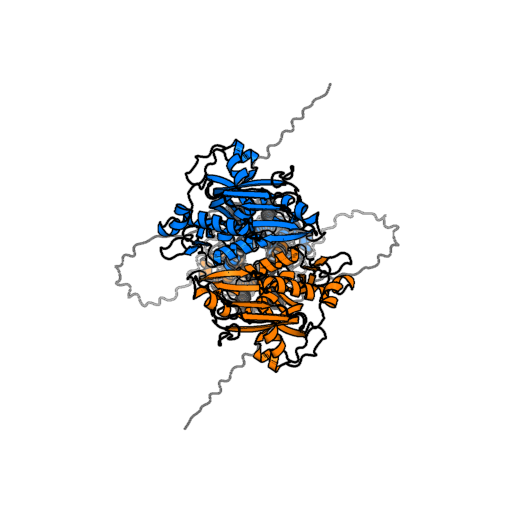5 ? -9.828 43.812 25 1 87.62 425 ASP B C 1
ATOM 8016 O O . ASP B 1 425 ? -9 44.688 24.781 1 87.62 425 ASP B O 1
ATOM 8020 N N . PHE B 1 426 ? -10.312 43.125 24.125 1 90.25 426 PHE B N 1
ATOM 8021 C CA . PHE B 1 426 ? -9.805 43.125 22.766 1 90.25 426 PHE B CA 1
ATOM 8022 C C . PHE B 1 426 ? -10.469 44.188 21.938 1 90.25 426 PHE B C 1
ATOM 8024 O O . PHE B 1 426 ? -9.805 44.875 21.156 1 90.25 426 PHE B O 1
ATOM 8031 N N . LEU B 1 427 ? -11.742 44.375 22.016 1 93.94 427 LEU B N 1
ATOM 8032 C CA . LEU B 1 427 ? -12.508 45.219 21.109 1 93.94 427 LEU B CA 1
ATOM 8033 C C . LEU B 1 427 ? -12.711 46.594 21.703 1 93.94 427 LEU B C 1
ATOM 8035 O O . LEU B 1 427 ? -12.734 47.594 20.984 1 93.94 427 LEU B O 1
ATOM 8039 N N . VAL B 1 428 ? -12.891 46.656 22.984 1 93.75 428 VAL B N 1
ATOM 8040 C CA . VAL B 1 428 ? -13.242 47.938 23.609 1 93.75 428 VAL B CA 1
ATOM 8041 C C . VAL B 1 428 ? -12.07 48.906 23.5 1 93.75 428 VAL B C 1
ATOM 8043 O O . VAL B 1 428 ? -10.922 48.531 23.703 1 93.75 428 VAL B O 1
ATOM 8046 N N . GLY B 1 429 ? -12.367 50.094 23.109 1 90.75 429 GLY B N 1
ATOM 8047 C CA . GLY B 1 429 ? -11.383 51.156 22.906 1 90.75 429 GLY B CA 1
ATOM 8048 C C . GLY B 1 429 ? -11.797 52.156 21.844 1 90.75 429 GLY B C 1
ATOM 8049 O O . GLY B 1 429 ? -12.977 52.25 21.516 1 90.75 429 GLY B O 1
ATOM 8050 N N . LYS B 1 430 ? -10.852 52.969 21.438 1 88.25 430 LYS B N 1
ATOM 8051 C CA . LYS B 1 430 ? -11.188 54 20.469 1 88.25 430 LYS B CA 1
ATOM 8052 C C . LYS B 1 430 ? -10.023 54.219 19.5 1 88.25 430 LYS B C 1
ATOM 8054 O O . LYS B 1 430 ? -8.867 54 19.844 1 88.25 430 LYS B O 1
ATOM 8059 N N . LEU B 1 431 ? -10.43 54.5 18.297 1 83.94 431 LEU B N 1
ATOM 8060 C CA . LEU B 1 431 ? -9.516 55 17.281 1 83.94 431 LEU B CA 1
ATOM 8061 C C . LEU B 1 431 ? -9.828 56.469 16.953 1 83.94 431 LEU B C 1
ATOM 8063 O O . LEU B 1 431 ? -10.984 56.844 16.734 1 83.94 431 LEU B O 1
ATOM 8067 N N . THR B 1 432 ? -8.773 57.25 17.078 1 82.38 432 THR B N 1
ATOM 8068 C CA . THR B 1 432 ? -8.945 58.688 16.766 1 82.38 432 THR B CA 1
ATOM 8069 C C . THR B 1 432 ? -7.934 59.125 15.711 1 82.38 432 THR B C 1
ATOM 8071 O O . THR B 1 432 ? -6.777 58.688 15.734 1 82.38 432 THR B O 1
ATOM 8074 N N . ILE B 1 433 ? -8.469 59.906 14.82 1 77.25 433 ILE B N 1
ATOM 8075 C CA . ILE B 1 433 ? -7.621 60.5 13.797 1 77.25 433 ILE B CA 1
ATOM 8076 C C . ILE B 1 433 ? -7.434 61.969 14.078 1 77.25 433 ILE B C 1
ATOM 8078 O O . ILE B 1 433 ? -8.406 62.719 14.117 1 77.25 433 ILE B O 1
ATOM 8082 N N . GLY B 1 434 ? -6.203 62.281 14.305 1 72.19 434 GLY B N 1
ATOM 8083 C CA . GLY B 1 434 ? -5.918 63.656 14.562 1 72.19 434 GLY B CA 1
ATOM 8084 C C . GLY B 1 434 ? -6.117 64.562 13.344 1 72.19 434 GLY B C 1
ATOM 8085 O O . GLY B 1 434 ? -6.281 64.062 12.227 1 72.19 434 GLY B O 1
ATOM 8086 N N . VAL B 1 435 ? -6.074 65.812 13.664 1 67.94 435 VAL B N 1
ATOM 8087 C CA . VAL B 1 435 ? -6.266 66.812 12.617 1 67.94 435 VAL B CA 1
ATOM 8088 C C . VAL B 1 435 ? -5.176 66.688 11.562 1 67.94 435 VAL B C 1
ATOM 8090 O O . VAL B 1 435 ? -5.422 66.875 10.367 1 67.94 435 VAL B O 1
ATOM 8093 N N . SER B 1 436 ? -4.008 66.25 12.031 1 62.59 436 SER B N 1
ATOM 8094 C CA . SER B 1 436 ? -2.879 66.062 11.125 1 62.59 436 SER B CA 1
ATOM 8095 C C . SER B 1 436 ? -2.934 64.75 10.414 1 62.59 436 SER B C 1
ATOM 8097 O O . SER B 1 436 ? -2.068 64.438 9.594 1 62.59 436 SER B O 1
ATOM 8099 N N . GLY B 1 437 ? -4 63.938 10.703 1 65.5 437 GLY B N 1
ATOM 8100 C CA . GLY B 1 437 ? -4.145 62.625 10.047 1 65.5 437 GLY B CA 1
ATOM 8101 C C . GLY B 1 437 ? -3.523 61.5 10.828 1 65.5 437 GLY B C 1
ATOM 8102 O O . GLY B 1 437 ? -3.574 60.344 10.398 1 65.5 437 GLY B O 1
ATOM 8103 N N . GLY B 1 438 ? -2.889 61.812 11.953 1 64.5 438 GLY B N 1
ATOM 8104 C CA . GLY B 1 438 ? -2.273 60.75 12.766 1 64.5 438 GLY B CA 1
ATOM 8105 C C . GLY B 1 438 ? -3.285 59.875 13.453 1 64.5 438 GLY B C 1
ATOM 8106 O O . GLY B 1 438 ? -4.301 60.344 13.961 1 64.5 438 GLY B O 1
ATOM 8107 N N . LEU B 1 439 ? -3.094 58.5 13.383 1 73 439 LEU B N 1
ATOM 8108 C CA . LEU B 1 439 ? -3.975 57.562 14.023 1 73 439 LEU B CA 1
ATOM 8109 C C . LEU B 1 439 ? -3.535 57.281 15.461 1 73 439 LEU B C 1
ATOM 8111 O O . LEU B 1 439 ? -2.35 57.062 15.727 1 73 439 LEU B O 1
ATOM 8115 N N . SER B 1 440 ? -4.453 57.469 16.344 1 73.44 440 SER B N 1
ATOM 8116 C CA . SER B 1 440 ? -4.238 57.094 17.734 1 73.44 440 SER B CA 1
ATOM 8117 C C . SER B 1 440 ? -5.156 55.938 18.156 1 73.44 440 SER B C 1
ATOM 8119 O O . SER B 1 440 ? -6.359 55.969 17.891 1 73.44 440 SER B O 1
ATOM 8121 N N . VAL B 1 441 ? -4.543 54.906 18.625 1 77.62 441 VAL B N 1
ATOM 8122 C CA . VAL B 1 441 ? -5.281 53.75 19.094 1 77.62 441 VAL B CA 1
ATOM 8123 C C . VAL B 1 441 ? -5.23 53.688 20.609 1 77.62 441 VAL B C 1
ATOM 8125 O O . VAL B 1 441 ? -4.148 53.719 21.203 1 77.62 441 VAL B O 1
ATOM 8128 N N . THR B 1 442 ? -6.363 53.594 21.203 1 75.81 442 THR B N 1
ATOM 8129 C CA . THR B 1 442 ? -6.418 53.5 22.656 1 75.81 442 THR B CA 1
ATOM 8130 C C . THR B 1 442 ? -7.285 52.344 23.094 1 75.81 442 THR B C 1
ATOM 8132 O O . THR B 1 442 ? -8.469 52.25 22.75 1 75.81 442 THR B O 1
ATOM 8135 N N . GLY B 1 443 ? -6.746 51.438 23.859 1 75.06 443 GLY B N 1
ATOM 8136 C CA . GLY B 1 443 ? -7.496 50.438 24.594 1 75.06 443 GLY B CA 1
ATOM 8137 C C . GLY B 1 443 ? -7.797 49.188 23.766 1 75.06 443 GLY B C 1
ATOM 8138 O O . GLY B 1 443 ? -8.156 48.156 24.297 1 75.06 443 GLY B O 1
ATOM 8139 N N . THR B 1 444 ? -7.684 49.281 22.406 1 85.38 444 THR B N 1
ATOM 8140 C CA . THR B 1 444 ? -8.094 48.156 21.547 1 85.38 444 THR B CA 1
ATOM 8141 C C . THR B 1 444 ? -6.895 47.594 20.797 1 85.38 444 THR B C 1
ATOM 8143 O O . THR B 1 444 ? -5.906 48.281 20.578 1 85.38 444 THR B O 1
ATOM 8146 N N . SER B 1 445 ? -6.945 46.281 20.547 1 79.94 445 SER B N 1
ATOM 8147 C CA . SER B 1 445 ? -5.922 45.594 19.766 1 79.94 445 SER B CA 1
ATOM 8148 C C . SER B 1 445 ? -6.445 45.188 18.391 1 79.94 445 SER B C 1
ATOM 8150 O O . SER B 1 445 ? -5.836 44.375 17.703 1 79.94 445 SER B O 1
ATOM 8152 N N . LEU B 1 446 ? -7.492 45.719 17.953 1 85.38 446 LEU B N 1
ATOM 8153 C CA . LEU B 1 446 ? -8.203 45.344 16.734 1 85.38 446 LEU B CA 1
ATOM 8154 C C . LEU B 1 446 ? -7.344 45.562 15.5 1 85.38 446 LEU B C 1
ATOM 8156 O O . LEU B 1 446 ? -7.441 44.812 14.516 1 85.38 446 LEU B O 1
ATOM 8160 N N . MET B 1 447 ? -6.449 46.531 15.547 1 79.38 447 MET B N 1
ATOM 8161 C CA . MET B 1 447 ? -5.68 46.938 14.367 1 79.38 447 MET B CA 1
ATOM 8162 C C . MET B 1 447 ? -4.602 45.906 14.047 1 79.38 447 MET B C 1
ATOM 8164 O O . MET B 1 447 ? -4.039 45.906 12.953 1 79.38 447 MET B O 1
ATOM 8168 N N . LYS B 1 448 ? -4.375 45.031 14.977 1 76.31 448 LYS B N 1
ATOM 8169 C CA . LYS B 1 448 ? -3.342 44.031 14.773 1 76.31 448 LYS B CA 1
ATOM 8170 C C . LYS B 1 448 ? -3.949 42.719 14.281 1 76.31 448 LYS B C 1
ATOM 8172 O O . LYS B 1 448 ? -3.295 41.656 14.312 1 76.31 448 LYS B O 1
ATOM 8177 N N . THR B 1 449 ? -5.152 42.781 13.891 1 85.56 449 THR B N 1
ATOM 8178 C CA . THR B 1 449 ? -5.867 41.594 13.461 1 85.56 449 THR B CA 1
ATOM 8179 C C . THR B 1 449 ? -6.516 41.812 12.094 1 85.56 449 THR B C 1
ATOM 8181 O O . THR B 1 449 ? -6.348 42.875 11.484 1 85.56 449 THR B O 1
ATOM 8184 N N . GLY B 1 450 ? -7.188 40.844 11.625 1 81.75 450 GLY B N 1
ATOM 8185 C CA . GLY B 1 450 ? -7.898 40.906 10.359 1 81.75 450 GLY B CA 1
ATOM 8186 C C . GLY B 1 450 ? -9.102 41.844 10.406 1 81.75 450 GLY B C 1
ATOM 8187 O O . GLY B 1 450 ? -9.609 42.25 9.359 1 81.75 450 GLY B O 1
ATOM 8188 N N . LEU B 1 451 ? -9.5 42.156 11.578 1 88.94 451 LEU B N 1
ATOM 8189 C CA . LEU B 1 451 ? -10.648 43.062 11.695 1 88.94 451 LEU B CA 1
ATOM 8190 C C . LEU B 1 451 ? -10.328 44.438 11.148 1 88.94 451 LEU B C 1
ATOM 8192 O O . LEU B 1 451 ? -11.234 45.188 10.75 1 88.94 451 LEU B O 1
ATOM 8196 N N . ALA B 1 452 ? -9.117 44.781 11.141 1 83.62 452 ALA B N 1
ATOM 8197 C CA . ALA B 1 452 ? -8.688 46.094 10.633 1 83.62 452 ALA B CA 1
ATOM 8198 C C . ALA B 1 452 ? -8.961 46.219 9.133 1 83.62 452 ALA B C 1
ATOM 8200 O O . ALA B 1 452 ? -9.07 47.312 8.602 1 83.62 452 ALA B O 1
ATOM 8201 N N . GLY B 1 453 ? -9.055 45.094 8.531 1 83 453 GLY B N 1
ATOM 8202 C CA . GLY B 1 453 ? -9.273 45.062 7.094 1 83 453 GLY B CA 1
ATOM 8203 C C . GLY B 1 453 ? -10.734 45.188 6.707 1 83 453 GLY B C 1
ATOM 8204 O O . GLY B 1 453 ? -11.062 45.312 5.527 1 83 453 GLY B O 1
ATOM 8205 N N . CYS B 1 454 ? -11.539 45.094 7.691 1 89.25 454 CYS B N 1
ATOM 8206 C CA . CYS B 1 454 ? -12.961 45.25 7.383 1 89.25 454 CYS B CA 1
ATOM 8207 C C . CYS B 1 454 ? -13.273 46.625 6.852 1 89.25 454 CYS B C 1
ATOM 8209 O O . CYS B 1 454 ? -12.695 47.625 7.309 1 89.25 454 CYS B O 1
ATOM 8211 N N . ALA B 1 455 ? -14.156 46.719 5.879 1 84.38 455 ALA B N 1
ATOM 8212 C CA . ALA B 1 455 ? -14.477 47.969 5.184 1 84.38 455 ALA B CA 1
ATOM 8213 C C . ALA B 1 455 ? -14.883 49.062 6.168 1 84.38 455 ALA B C 1
ATOM 8215 O O . ALA B 1 455 ? -14.539 50.25 5.98 1 84.38 455 ALA B O 1
ATOM 8216 N N . GLU B 1 456 ? -15.516 48.656 7.219 1 88.25 456 GLU B N 1
ATOM 8217 C CA . GLU B 1 456 ? -16.016 49.625 8.203 1 88.25 456 GLU B CA 1
ATOM 8218 C C . GLU B 1 456 ? -14.867 50.281 8.961 1 88.25 456 GLU B C 1
ATOM 8220 O O . GLU B 1 456 ? -15.023 51.375 9.477 1 88.25 456 GLU B O 1
ATOM 8225 N N . ILE B 1 457 ? -13.797 49.594 9.031 1 85 457 ILE B N 1
ATOM 8226 C CA . ILE B 1 457 ? -12.633 50.125 9.742 1 85 457 ILE B CA 1
ATOM 8227 C C . ILE B 1 457 ? -11.641 50.719 8.75 1 85 457 ILE B C 1
ATOM 8229 O O . ILE B 1 457 ? -11.203 51.875 8.906 1 85 457 ILE B O 1
ATOM 8233 N N . LYS B 1 458 ? -11.32 49.969 7.719 1 78 458 LYS B N 1
ATOM 8234 C CA . LYS B 1 458 ? -10.312 50.344 6.73 1 78 458 LYS B CA 1
ATOM 8235 C C . LYS B 1 458 ? -10.648 51.688 6.094 1 78 458 LYS B C 1
ATOM 8237 O O . LYS B 1 458 ? -9.766 52.531 5.898 1 78 458 LYS B O 1
ATOM 8242 N N . ASP B 1 459 ? -11.836 51.875 5.699 1 73.56 459 ASP B N 1
ATOM 8243 C CA . ASP B 1 459 ? -12.242 53.062 4.965 1 73.56 459 ASP B CA 1
ATOM 8244 C C . ASP B 1 459 ? -12.164 54.312 5.844 1 73.56 459 ASP B C 1
ATOM 8246 O O . ASP B 1 459 ? -12.094 55.438 5.336 1 73.56 459 ASP B O 1
ATOM 8250 N N . THR B 1 460 ? -12.195 54.062 7.102 1 70.31 460 THR B N 1
ATOM 8251 C CA . THR B 1 460 ? -12.164 55.188 8.008 1 70.31 460 THR B CA 1
ATOM 8252 C C . THR B 1 460 ? -10.727 55.625 8.305 1 70.31 460 THR B C 1
ATOM 8254 O O . THR B 1 460 ? -10.461 56.812 8.562 1 70.31 460 THR B O 1
ATOM 8257 N N . VAL B 1 461 ? -9.883 54.594 8.281 1 64.44 461 VAL B N 1
ATOM 8258 C CA . VAL B 1 461 ? -8.5 54.875 8.641 1 64.44 461 VAL B CA 1
ATOM 8259 C C . VAL B 1 461 ? -7.703 55.219 7.387 1 64.44 461 VAL B C 1
ATOM 8261 O O . VAL B 1 461 ? -6.773 56.031 7.445 1 64.44 461 VAL B O 1
ATOM 8264 N N . THR B 1 462 ? -7.84 54.5 6.156 1 57.94 462 THR B N 1
ATOM 8265 C CA . THR B 1 462 ? -7.094 54.75 4.926 1 57.94 462 THR B CA 1
ATOM 8266 C C . THR B 1 462 ? -7.277 56.188 4.461 1 57.94 462 THR B C 1
ATOM 8268 O O . THR B 1 462 ? -6.375 56.75 3.854 1 57.94 462 THR B O 1
ATOM 8271 N N . THR B 1 463 ? -8.617 56.625 4.449 1 48.03 463 THR B N 1
ATOM 8272 C CA . THR B 1 463 ? -8.773 57.969 3.898 1 48.03 463 THR B CA 1
ATOM 8273 C C . THR B 1 463 ? -7.777 58.938 4.531 1 48.03 463 THR B C 1
ATOM 8275 O O . THR B 1 463 ? -7.449 59.969 3.943 1 48.03 463 THR B O 1
ATOM 8278 N N . SER B 1 464 ? -7.566 58.781 5.684 1 41.5 464 SER B N 1
ATOM 8279 C CA . SER B 1 464 ? -6.664 59.844 6.16 1 41.5 464 SER B CA 1
ATOM 8280 C C . SER B 1 464 ? -5.234 59.594 5.691 1 41.5 464 SER B C 1
ATOM 8282 O O . SER B 1 464 ? -4.656 60.406 4.988 1 41.5 464 SER B O 1
ATOM 8284 N N . GLN B 1 465 ? -4.168 59.125 6.379 1 40.41 465 GLN B N 1
ATOM 8285 C CA . GLN B 1 465 ? -2.734 59.188 6.117 1 40.41 465 GLN B CA 1
ATOM 8286 C C . GLN B 1 465 ? -2.246 58 5.316 1 40.41 465 GLN B C 1
ATOM 8288 O O . GLN B 1 465 ? -1.548 57.125 5.852 1 40.41 465 GLN B O 1
ATOM 8293 N N . GLY B 1 466 ? -2.898 57.719 4.062 1 42.19 466 GLY B N 1
ATOM 8294 C CA . GLY B 1 466 ? -2.197 56.781 3.203 1 42.19 466 GLY B CA 1
ATOM 8295 C C . GLY B 1 466 ? -1.757 55.531 3.932 1 42.19 466 GLY B C 1
ATOM 8296 O O . GLY B 1 466 ? -1.007 54.719 3.385 1 42.19 466 GLY B O 1
ATOM 8297 N N . ILE B 1 467 ? -1.764 55.469 5.133 1 43.72 467 ILE B N 1
ATOM 8298 C CA . ILE B 1 467 ? -0.906 54.688 6.02 1 43.72 467 ILE B CA 1
ATOM 8299 C C . ILE B 1 467 ? -1.294 53.219 5.949 1 43.72 467 ILE B C 1
ATOM 8301 O O . ILE B 1 467 ? -0.427 52.344 5.871 1 43.72 467 ILE B O 1
ATOM 8305 N N . LEU B 1 468 ? -2.541 52.781 6.293 1 53.25 468 LEU B N 1
ATOM 8306 C CA . LEU B 1 468 ? -2.594 51.344 6.637 1 53.25 468 LEU B CA 1
ATOM 8307 C C . LEU B 1 468 ? -3.279 50.562 5.535 1 53.25 468 LEU B C 1
ATOM 8309 O O . LEU B 1 468 ? -4.441 50.812 5.211 1 53.25 468 LEU B O 1
ATOM 8313 N N . GLY B 1 469 ? -2.566 50.312 4.414 1 58.09 469 GLY B N 1
ATOM 8314 C CA . GLY B 1 469 ? -3.029 49.469 3.314 1 58.09 469 GLY B CA 1
ATOM 8315 C C . GLY B 1 469 ? -3.449 48.094 3.756 1 58.09 469 GLY B C 1
ATOM 8316 O O . GLY B 1 469 ? -2.715 47.125 3.555 1 58.09 469 GLY B O 1
ATOM 8317 N N . PHE B 1 470 ? -4.578 48.156 4.504 1 66.12 470 PHE B N 1
ATOM 8318 C CA . PHE B 1 470 ? -5.074 46.812 4.859 1 66.12 470 PHE B CA 1
ATOM 8319 C C . PHE B 1 470 ? -5.73 46.156 3.66 1 66.12 470 PHE B C 1
ATOM 8321 O O . PHE B 1 470 ? -6.465 46.781 2.906 1 66.12 470 PHE B O 1
ATOM 8328 N N . ASN B 1 471 ? -5.289 45 3.318 1 67.75 471 ASN B N 1
ATOM 8329 C CA . ASN B 1 471 ? -5.965 44.156 2.33 1 67.75 471 ASN B CA 1
ATOM 8330 C C . ASN B 1 471 ? -7.363 43.75 2.791 1 67.75 471 ASN B C 1
ATOM 8332 O O . ASN B 1 471 ? -7.527 43.156 3.861 1 67.75 471 ASN B O 1
ATOM 8336 N N . PRO B 1 472 ? -8.414 44.188 2.09 1 70.69 472 PRO B N 1
ATOM 8337 C CA . PRO B 1 472 ? -9.773 43.812 2.484 1 70.69 472 PRO B CA 1
ATOM 8338 C C . PRO B 1 472 ? -9.969 42.312 2.576 1 70.69 472 PRO B C 1
ATOM 8340 O O . PRO B 1 472 ? -10.875 41.844 3.266 1 70.69 472 PRO B O 1
ATOM 8343 N N . GLY B 1 473 ? -9.188 41.625 1.895 1 71.19 473 GLY B N 1
ATOM 8344 C CA . GLY B 1 473 ? -9.312 40.156 1.876 1 71.19 473 GLY B CA 1
ATOM 8345 C C . GLY B 1 473 ? -9.062 39.531 3.227 1 71.19 473 GLY B C 1
ATOM 8346 O O . GLY B 1 473 ? -9.445 38.375 3.461 1 71.19 473 GLY B O 1
ATOM 8347 N N . ILE B 1 474 ? -8.602 40.312 4.125 1 75.62 474 ILE B N 1
ATOM 8348 C CA . ILE B 1 474 ? -8.242 39.75 5.414 1 75.62 474 ILE B CA 1
ATOM 8349 C C . ILE B 1 474 ? -9.453 39.75 6.344 1 75.62 474 ILE B C 1
ATOM 8351 O O . ILE B 1 474 ? -9.461 39.062 7.359 1 75.62 474 ILE B O 1
ATOM 8355 N N . CYS B 1 475 ? -10.344 40.625 6.012 1 83.94 475 CYS B N 1
ATOM 8356 C CA . CYS B 1 475 ? -11.578 40.625 6.781 1 83.94 475 CYS B CA 1
ATOM 8357 C C . CYS B 1 475 ? -12.43 39.406 6.43 1 83.94 475 CYS B C 1
ATOM 8359 O O . CYS B 1 475 ? -13.023 39.344 5.355 1 83.94 475 CYS B O 1
ATOM 8361 N N . ARG B 1 476 ? -12.461 38.562 7.367 1 81.62 476 ARG B N 1
ATOM 8362 C CA . ARG B 1 476 ? -13.234 37.344 7.113 1 81.62 476 ARG B CA 1
ATOM 8363 C C . ARG B 1 476 ? -14.727 37.625 7.066 1 81.62 476 ARG B C 1
ATOM 8365 O O . ARG B 1 476 ? -15.234 38.438 7.859 1 81.62 476 ARG B O 1
ATOM 8372 N N . ASN B 1 477 ? -15.398 37.219 6.102 1 81.12 477 ASN B N 1
ATOM 8373 C CA . ASN B 1 477 ? -16.844 37.344 5.91 1 81.12 477 ASN B CA 1
ATOM 8374 C C . ASN B 1 477 ? -17.234 38.781 5.578 1 81.12 477 ASN B C 1
ATOM 8376 O O . ASN B 1 477 ? -18.375 39.156 5.816 1 81.12 477 ASN B O 1
ATOM 8380 N N . LYS B 1 478 ? -16.328 39.75 5.289 1 82.62 478 LYS B N 1
ATOM 8381 C CA . LYS B 1 478 ? -16.5 41 4.547 1 82.62 478 LYS B CA 1
ATOM 8382 C C . LYS B 1 478 ? -16.922 42.125 5.477 1 82.62 478 LYS B C 1
ATOM 8384 O O . LYS B 1 478 ? -16.672 43.312 5.188 1 82.62 478 LYS B O 1
ATOM 8389 N N . THR B 1 479 ? -17.797 41.75 6.562 1 90.62 479 THR B N 1
ATOM 8390 C CA . THR B 1 479 ? -18.25 42.812 7.438 1 90.62 479 THR B CA 1
ATOM 8391 C C . THR B 1 479 ? -17.672 42.656 8.844 1 90.62 479 THR B C 1
ATOM 8393 O O . THR B 1 479 ? -17.312 41.531 9.242 1 90.62 479 THR B O 1
ATOM 8396 N N . LEU B 1 480 ? -17.625 43.781 9.562 1 93.38 480 LEU B N 1
ATOM 8397 C CA . LEU B 1 480 ? -17.062 43.781 10.906 1 93.38 480 LEU B CA 1
ATOM 8398 C C . LEU B 1 480 ? -17.859 42.875 11.836 1 93.38 480 LEU B C 1
ATOM 8400 O O . LEU B 1 480 ? -17.297 42.094 12.602 1 93.38 480 LEU B O 1
ATOM 8404 N N . GLY B 1 481 ? -19.234 42.969 11.773 1 94.44 481 GLY B N 1
ATOM 8405 C CA . GLY B 1 481 ? -20.078 42.125 12.602 1 94.44 481 GLY B CA 1
ATOM 8406 C C . GLY B 1 481 ? -19.844 40.656 12.367 1 94.44 481 GLY B C 1
ATOM 8407 O O . GLY B 1 481 ? -19.672 39.875 13.312 1 94.44 481 GLY B O 1
ATOM 8408 N N . ARG B 1 482 ? -19.812 40.281 11.125 1 94.19 482 ARG B N 1
ATOM 8409 C CA . ARG B 1 482 ? -19.609 38.906 10.766 1 94.19 482 ARG B CA 1
ATOM 8410 C C . ARG B 1 482 ? -18.203 38.438 11.094 1 94.19 482 ARG B C 1
ATOM 8412 O O . ARG B 1 482 ? -17.984 37.281 11.469 1 94.19 482 ARG B O 1
ATOM 8419 N N . ALA B 1 483 ? -17.266 39.312 10.969 1 94.5 483 ALA B N 1
ATOM 8420 C CA . ALA B 1 483 ? -15.891 39 11.305 1 94.5 483 ALA B CA 1
ATOM 8421 C C . ALA B 1 483 ? -15.734 38.719 12.797 1 94.5 483 ALA B C 1
ATOM 8423 O O . ALA B 1 483 ? -14.961 37.844 13.195 1 94.5 483 ALA B O 1
ATOM 8424 N N . ILE B 1 484 ? -16.422 39.469 13.586 1 95.56 484 ILE B N 1
ATOM 8425 C CA . ILE B 1 484 ? -16.375 39.281 15.023 1 95.56 484 ILE B CA 1
ATOM 8426 C C . ILE B 1 484 ? -17.016 37.938 15.375 1 95.56 484 ILE B C 1
ATOM 8428 O O . ILE B 1 484 ? -16.5 37.188 16.219 1 95.56 484 ILE B O 1
ATOM 8432 N N . GLU B 1 485 ? -18.125 37.625 14.742 1 96 485 GLU B N 1
ATOM 8433 C CA . GLU B 1 485 ? -18.766 36.344 14.945 1 96 485 GLU B CA 1
ATOM 8434 C C . GLU B 1 485 ? -17.844 35.188 14.539 1 96 485 GLU B C 1
ATOM 8436 O O . GLU B 1 485 ? -17.75 34.188 15.242 1 96 485 GLU B O 1
ATOM 8441 N N . ASP B 1 486 ? -17.219 35.375 13.453 1 95 486 ASP B N 1
ATOM 8442 C CA . ASP B 1 486 ? -16.266 34.375 12.969 1 95 486 ASP B CA 1
ATOM 8443 C C . ASP B 1 486 ? -15.117 34.219 13.953 1 95 486 ASP B C 1
ATOM 8445 O O . ASP B 1 486 ? -14.648 33.094 14.18 1 95 486 ASP B O 1
ATOM 8449 N N . LEU B 1 487 ? -14.586 35.281 14.414 1 95.56 487 LEU B N 1
ATOM 8450 C CA . LEU B 1 487 ? -13.531 35.25 15.422 1 95.56 487 LEU B CA 1
ATOM 8451 C C . LEU B 1 487 ? -13.984 34.469 16.641 1 95.56 487 LEU B C 1
ATOM 8453 O O . LEU B 1 487 ? -13.219 33.656 17.188 1 95.56 487 LEU B O 1
ATOM 8457 N N . SER B 1 488 ? -15.188 34.656 17.062 1 96.31 488 SER B N 1
ATOM 8458 C CA . SER B 1 488 ? -15.727 33.906 18.203 1 96.31 488 SER B CA 1
ATOM 8459 C C . SER B 1 488 ? -15.766 32.406 17.938 1 96.31 488 SER B C 1
ATOM 8461 O O . SER B 1 488 ? -15.406 31.609 18.797 1 96.31 488 SER B O 1
ATOM 8463 N N . SER B 1 489 ? -16.219 32.062 16.766 1 95.5 489 SER B N 1
ATOM 8464 C CA . SER B 1 489 ? -16.266 30.641 16.391 1 95.5 489 SER B CA 1
ATOM 8465 C C . SER B 1 489 ? -14.859 30.047 16.312 1 95.5 489 SER B C 1
ATOM 8467 O O . SER B 1 489 ? -14.625 28.938 16.797 1 95.5 489 SER B O 1
ATOM 8469 N N . ASN B 1 490 ? -13.969 30.75 15.688 1 95.06 490 ASN B N 1
ATOM 8470 C CA . ASN B 1 490 ? -12.594 30.281 15.586 1 95.06 490 ASN B CA 1
ATOM 8471 C C . ASN B 1 490 ? -11.961 30.078 16.969 1 95.06 490 ASN B C 1
ATOM 8473 O O . ASN B 1 490 ? -11.188 29.156 17.172 1 95.06 490 ASN B O 1
ATOM 8477 N N . PHE B 1 491 ? -12.258 31.016 17.828 1 95.25 491 PHE B N 1
ATOM 8478 C CA . PHE B 1 491 ? -11.766 30.875 19.188 1 95.25 491 PHE B CA 1
ATOM 8479 C C . PHE B 1 491 ? -12.297 29.594 19.828 1 95.25 491 PHE B C 1
ATOM 8481 O O . PHE B 1 491 ? -11.531 28.828 20.422 1 95.25 491 PHE B O 1
ATOM 8488 N N . THR B 1 492 ? -13.547 29.328 19.609 1 95 492 THR B N 1
ATOM 8489 C CA . THR B 1 492 ? -14.18 28.125 20.141 1 95 492 THR B CA 1
ATOM 8490 C C . THR B 1 492 ? -13.516 26.875 19.578 1 95 492 THR B C 1
ATOM 8492 O O . THR B 1 492 ? -13.203 25.938 20.312 1 95 492 THR B O 1
ATOM 8495 N N . TYR B 1 493 ? -13.367 26.859 18.266 1 94.88 493 TYR B N 1
ATOM 8496 C CA . TYR B 1 493 ? -12.727 25.719 17.625 1 94.88 493 TYR B CA 1
ATOM 8497 C C . TYR B 1 493 ? -11.328 25.484 18.188 1 94.88 493 TYR B C 1
ATOM 8499 O O . TYR B 1 493 ? -10.883 24.344 18.312 1 94.88 493 TYR B O 1
ATOM 8507 N N . SER B 1 494 ? -10.633 26.562 18.562 1 93.94 494 SER B N 1
ATOM 8508 C CA . SER B 1 494 ? -9.242 26.5 18.984 1 93.94 494 SER B CA 1
ATOM 8509 C C . SER B 1 494 ? -9.125 25.906 20.391 1 93.94 494 SER B C 1
ATOM 8511 O O . SER B 1 494 ? -8.039 25.531 20.828 1 93.94 494 SER B O 1
ATOM 8513 N N . LEU B 1 495 ? -10.211 25.844 21.094 1 92.56 495 LEU B N 1
ATOM 8514 C CA . LEU B 1 495 ? -10.211 25.25 22.422 1 92.56 495 LEU B CA 1
ATOM 8515 C C . LEU B 1 495 ? -9.938 23.75 22.344 1 92.56 495 LEU B C 1
ATOM 8517 O O . LEU B 1 495 ? -9.57 23.125 23.344 1 92.56 495 LEU B O 1
ATOM 8521 N N . MET B 1 496 ? -10.094 23.172 21.156 1 92.06 496 MET B N 1
ATOM 8522 C CA . MET B 1 496 ? -9.836 21.734 20.984 1 92.06 496 MET B CA 1
ATOM 8523 C C . MET B 1 496 ? -8.352 21.469 20.797 1 92.06 496 MET B C 1
ATOM 8525 O O . MET B 1 496 ? -7.902 20.328 20.922 1 92.06 496 MET B O 1
ATOM 8529 N N . ALA B 1 497 ? -7.637 22.531 20.484 1 87.38 497 ALA B N 1
ATOM 8530 C CA . ALA B 1 497 ? -6.203 22.359 20.25 1 87.38 497 ALA B CA 1
ATOM 8531 C C . ALA B 1 497 ? -5.48 22.031 21.547 1 87.38 497 ALA B C 1
ATOM 8533 O O . ALA B 1 497 ? -5.855 22.5 22.625 1 87.38 497 ALA B O 1
ATOM 8534 N N . ALA B 1 498 ? -4.629 21.078 21.594 1 72.75 498 ALA B N 1
ATOM 8535 C CA . ALA B 1 498 ? -3.875 20.672 22.766 1 72.75 498 ALA B CA 1
ATOM 8536 C C . ALA B 1 498 ? -2.797 21.688 23.125 1 72.75 498 ALA B C 1
ATOM 8538 O O . ALA B 1 498 ? -1.839 21.359 23.828 1 72.75 498 ALA B O 1
ATOM 8539 N N . ALA B 1 499 ? -3.154 22.828 22.844 1 70.88 499 ALA B N 1
ATOM 8540 C CA . ALA B 1 499 ? -2.146 23.844 23.125 1 70.88 499 ALA B CA 1
ATOM 8541 C C . ALA B 1 499 ? -2.531 24.688 24.344 1 70.88 499 ALA B C 1
ATOM 8543 O O . ALA B 1 499 ? -3.633 24.547 24.875 1 70.88 499 ALA B O 1
ATOM 8544 N N . TYR B 1 500 ? -1.68 25.344 25.047 1 71.06 500 TYR B N 1
ATOM 8545 C CA . TYR B 1 500 ? -1.826 26.391 26.047 1 71.06 500 TYR B CA 1
ATOM 8546 C C . TYR B 1 500 ? -2.285 25.812 27.391 1 71.06 500 TYR B C 1
ATOM 8548 O O . TYR B 1 500 ? -2.832 26.531 28.219 1 71.06 500 TYR B O 1
ATOM 8556 N N . ASN B 1 501 ? -2.295 24.406 27.547 1 69.81 501 ASN B N 1
ATOM 8557 C CA . ASN B 1 501 ? -2.572 23.75 28.812 1 69.81 501 ASN B CA 1
ATOM 8558 C C . ASN B 1 501 ? -3.982 24.047 29.312 1 69.81 501 ASN B C 1
ATOM 8560 O O . ASN B 1 501 ? -4.18 24.344 30.484 1 69.81 501 ASN B O 1
ATOM 8564 N N . LEU B 1 502 ? -4.945 24.266 28.422 1 76.56 502 LEU B N 1
ATOM 8565 C CA . LEU B 1 502 ? -6.32 24.578 28.797 1 76.56 502 LEU B CA 1
ATOM 8566 C C . LEU B 1 502 ? -7.121 23.312 29.062 1 76.56 502 LEU B C 1
ATOM 8568 O O . LEU B 1 502 ? -8.336 23.359 29.281 1 76.56 502 LEU B O 1
ATOM 8572 N N . GLY B 1 503 ? -6.469 22.203 29.188 1 73.62 503 GLY B N 1
ATOM 8573 C CA . GLY B 1 503 ? -7.152 20.938 29.391 1 73.62 503 GLY B CA 1
ATOM 8574 C C . GLY B 1 503 ? -7.75 20.375 28.125 1 73.62 503 GLY B C 1
ATOM 8575 O O . GLY B 1 503 ? -8.289 21.109 27.297 1 73.62 503 GLY B O 1
ATOM 8576 N N . ARG B 1 504 ? -7.379 19.156 27.828 1 79.19 504 ARG B N 1
ATOM 8577 C CA . ARG B 1 504 ? -7.91 18.469 26.656 1 79.19 504 ARG B CA 1
ATOM 8578 C C . ARG B 1 504 ? -9.031 17.516 27.047 1 79.19 504 ARG B C 1
ATOM 8580 O O . ARG B 1 504 ? -8.961 16.844 28.078 1 79.19 504 ARG B O 1
ATOM 8587 N N . SER B 1 505 ? -10.133 17.75 26.391 1 87.25 505 SER B N 1
ATOM 8588 C CA . SER B 1 505 ? -11.227 16.797 26.531 1 87.25 505 SER B CA 1
ATOM 8589 C C . SER B 1 505 ? -11.453 16 25.25 1 87.25 505 SER B C 1
ATOM 8591 O O . SER B 1 505 ? -11.234 16.516 24.156 1 87.25 505 SER B O 1
ATOM 8593 N N . ASN B 1 506 ? -11.781 14.727 25.516 1 91.94 506 ASN B N 1
ATOM 8594 C CA . ASN B 1 506 ? -12.023 13.859 24.359 1 91.94 506 ASN B CA 1
ATOM 8595 C C . ASN B 1 506 ? -13.406 13.227 24.422 1 91.94 506 ASN B C 1
ATOM 8597 O O . ASN B 1 506 ? -14.008 13.141 25.5 1 91.94 506 ASN B O 1
ATOM 8601 N N . THR B 1 507 ? -13.922 12.969 23.266 1 94 507 THR B N 1
ATOM 8602 C CA . THR B 1 507 ? -15.164 12.219 23.109 1 94 507 THR B CA 1
ATOM 8603 C C . THR B 1 507 ? -15.016 11.133 22.062 1 94 507 THR B C 1
ATOM 8605 O O . THR B 1 507 ? -14.055 11.141 21.281 1 94 507 THR B O 1
ATOM 8608 N N . THR B 1 508 ? -15.914 10.148 22.156 1 96.19 508 THR B N 1
ATOM 8609 C CA . THR B 1 508 ? -15.852 9.055 21.188 1 96.19 508 THR B CA 1
ATOM 8610 C C . THR B 1 508 ? -16.922 9.219 20.109 1 96.19 508 THR B C 1
ATOM 8612 O O . THR B 1 508 ? -18.109 9.336 20.422 1 96.19 508 THR B O 1
ATOM 8615 N N . VAL B 1 509 ? -16.516 9.32 18.906 1 96.75 509 VAL B N 1
ATOM 8616 C CA . VAL B 1 509 ? -17.422 9.445 17.766 1 96.75 509 VAL B CA 1
ATOM 8617 C C . VAL B 1 509 ? -16.984 8.5 16.656 1 96.75 509 VAL B C 1
ATOM 8619 O O . VAL B 1 509 ? -15.852 8.023 16.641 1 96.75 509 VAL B O 1
ATOM 8622 N N . PRO B 1 510 ? -17.969 8.18 15.758 1 96.69 510 PRO B N 1
ATOM 8623 C CA . PRO B 1 510 ? -17.547 7.402 14.594 1 96.69 510 PRO B CA 1
ATOM 8624 C C . PRO B 1 510 ? -16.672 8.203 13.625 1 96.69 510 PRO B C 1
ATOM 8626 O O . PRO B 1 510 ? -17.109 9.234 13.109 1 96.69 510 PRO B O 1
ATOM 8629 N N . VAL B 1 511 ? -15.508 7.793 13.406 1 96.69 511 VAL B N 1
ATOM 8630 C CA . VAL B 1 511 ? -14.562 8.469 12.523 1 96.69 511 VAL B CA 1
ATOM 8631 C C . VAL B 1 511 ? -14.383 7.664 11.234 1 96.69 511 VAL B C 1
ATOM 8633 O O . VAL B 1 511 ? -14.219 6.441 11.281 1 96.69 511 VAL B O 1
ATOM 8636 N N . THR B 1 512 ? -14.578 8.258 10.094 1 96.19 512 THR B N 1
ATOM 8637 C CA . THR B 1 512 ? -14.289 7.652 8.805 1 96.19 512 THR B CA 1
ATOM 8638 C C . THR B 1 512 ? -12.805 7.777 8.477 1 96.19 512 THR B C 1
ATOM 8640 O O . THR B 1 512 ? -12.281 8.891 8.336 1 96.19 512 THR B O 1
ATOM 8643 N N . ILE B 1 513 ? -12.133 6.738 8.391 1 93.12 513 ILE B N 1
ATOM 8644 C CA . ILE B 1 513 ? -10.695 6.703 8.125 1 93.12 513 ILE B CA 1
ATOM 8645 C C . ILE B 1 513 ? -10.445 6.254 6.684 1 93.12 513 ILE B C 1
ATOM 8647 O O . ILE B 1 513 ? -11.078 5.309 6.207 1 93.12 513 ILE B O 1
ATOM 8651 N N . SER B 1 514 ? -9.586 6.988 5.934 1 88.81 514 SER B N 1
ATOM 8652 C CA . SER B 1 514 ? -9.227 6.652 4.559 1 88.81 514 SER B CA 1
ATOM 8653 C C . SER B 1 514 ? -7.727 6.402 4.422 1 88.81 514 SER B C 1
ATOM 8655 O O . SER B 1 514 ? -6.957 7.336 4.18 1 88.81 514 SER B O 1
ATOM 8657 N N . ALA B 1 515 ? -7.207 5.281 4.688 1 83.56 515 ALA B N 1
ATOM 8658 C CA . ALA B 1 515 ? -5.797 4.926 4.551 1 83.56 515 ALA B CA 1
ATOM 8659 C C . ALA B 1 515 ? -5.598 3.879 3.457 1 83.56 515 ALA B C 1
ATOM 8661 O O . ALA B 1 515 ? -6.434 2.988 3.287 1 83.56 515 ALA B O 1
ATOM 8662 N N . PRO B 1 516 ? -4.598 4.074 2.684 1 82.75 516 PRO B N 1
ATOM 8663 C CA . PRO B 1 516 ? -4.328 3.061 1.663 1 82.75 516 PRO B CA 1
ATOM 8664 C C . PRO B 1 516 ? -3.994 1.696 2.262 1 82.75 516 PRO B C 1
ATOM 8666 O O . PRO B 1 516 ? -3.215 1.608 3.215 1 82.75 516 PRO B O 1
ATOM 8669 N N . ARG B 1 517 ? -4.633 0.671 1.805 1 86.06 517 ARG B N 1
ATOM 8670 C CA . ARG B 1 517 ? -4.398 -0.715 2.195 1 86.06 517 ARG B CA 1
ATOM 8671 C C . ARG B 1 517 ? -4.395 -1.635 0.979 1 86.06 517 ARG B C 1
ATOM 8673 O O . ARG B 1 517 ? -4.883 -1.26 -0.09 1 86.06 517 ARG B O 1
ATOM 8680 N N . ASN B 1 518 ? -3.725 -2.777 1.164 1 90.69 518 ASN B N 1
ATOM 8681 C CA . ASN B 1 518 ? -3.705 -3.762 0.088 1 90.69 518 ASN B CA 1
ATOM 8682 C C . ASN B 1 518 ? -4.961 -4.629 0.099 1 90.69 518 ASN B C 1
ATOM 8684 O O . ASN B 1 518 ? -5.379 -5.113 1.153 1 90.69 518 ASN B O 1
ATOM 8688 N N . PHE B 1 519 ? -5.574 -4.762 -1.049 1 92.69 519 PHE B N 1
ATOM 8689 C CA . PHE B 1 519 ? -6.738 -5.617 -1.244 1 92.69 519 PHE B CA 1
ATOM 8690 C C . PHE B 1 519 ? -6.504 -6.602 -2.385 1 92.69 519 PHE B C 1
ATOM 8692 O O . PHE B 1 519 ? -5.75 -6.312 -3.314 1 92.69 519 PHE B O 1
ATOM 8699 N N . TYR B 1 520 ? -7.137 -7.715 -2.281 1 95 520 TYR B N 1
ATOM 8700 C CA . TYR B 1 520 ? -7.125 -8.648 -3.404 1 95 520 TYR B CA 1
ATOM 8701 C C . TYR B 1 520 ? -7.957 -8.117 -4.562 1 95 520 TYR B C 1
ATOM 8703 O O . TYR B 1 520 ? -9.031 -7.539 -4.355 1 95 520 TYR B O 1
ATOM 8711 N N . SER B 1 521 ? -7.461 -8.227 -5.703 1 94.81 521 SER B N 1
ATOM 8712 C CA . SER B 1 521 ? -8.188 -7.906 -6.93 1 94.81 521 SER B CA 1
ATOM 8713 C C . SER B 1 521 ? -8.305 -9.125 -7.84 1 94.81 521 SER B C 1
ATOM 8715 O O . SER B 1 521 ? -7.293 -9.664 -8.289 1 94.81 521 SER B O 1
ATOM 8717 N N . TYR B 1 522 ? -9.555 -9.547 -8.102 1 96.75 522 TYR B N 1
ATOM 8718 C CA . TYR B 1 522 ? -9.859 -10.742 -8.883 1 96.75 522 TYR B CA 1
ATOM 8719 C C . TYR B 1 522 ? -10.336 -10.375 -10.281 1 96.75 522 TYR B C 1
ATOM 8721 O O . TYR B 1 522 ? -11.336 -9.672 -10.438 1 96.75 522 TYR B O 1
ATOM 8729 N N . ASP B 1 523 ? -9.547 -10.883 -11.312 1 97 523 ASP B N 1
ATOM 8730 C CA . ASP B 1 523 ? -9.945 -10.727 -12.711 1 97 523 ASP B CA 1
ATOM 8731 C C . ASP B 1 523 ? -10.875 -11.859 -13.141 1 97 523 ASP B C 1
ATOM 8733 O O . ASP B 1 523 ? -10.438 -12.844 -13.734 1 97 523 ASP B O 1
ATOM 8737 N N . LYS B 1 524 ? -12.148 -11.68 -13.016 1 96.81 524 LYS B N 1
ATOM 8738 C CA . LYS B 1 524 ? -13.18 -12.68 -13.266 1 96.81 524 LYS B CA 1
ATOM 8739 C C . LYS B 1 524 ? -13.273 -13.008 -14.758 1 96.81 524 LYS B C 1
ATOM 8741 O O . LYS B 1 524 ? -13.422 -14.172 -15.125 1 96.81 524 LYS B O 1
ATOM 8746 N N . SER B 1 525 ? -13.195 -12.047 -15.586 1 97.31 525 SER B N 1
ATOM 8747 C CA . SER B 1 525 ? -13.367 -12.227 -17.031 1 97.31 525 SER B CA 1
ATOM 8748 C C . SER B 1 525 ? -12.297 -13.148 -17.609 1 97.31 525 SER B C 1
ATOM 8750 O O . SER B 1 525 ? -12.602 -14.078 -18.344 1 97.31 525 SER B O 1
ATOM 8752 N N . THR B 1 526 ? -11.047 -12.898 -17.234 1 97.25 526 THR B N 1
ATOM 8753 C CA . THR B 1 526 ? -9.945 -13.695 -17.766 1 97.25 526 THR B CA 1
ATOM 8754 C C . THR B 1 526 ? -10.047 -15.141 -17.297 1 97.25 526 THR B C 1
ATOM 8756 O O . THR B 1 526 ? -9.859 -16.078 -18.078 1 97.25 526 THR B O 1
ATOM 8759 N N . LEU B 1 527 ? -10.344 -15.359 -15.984 1 98.06 527 LEU B N 1
ATOM 8760 C CA . LEU B 1 527 ? -10.453 -16.703 -15.445 1 98.06 527 LEU B CA 1
ATOM 8761 C C . LEU B 1 527 ? -11.586 -17.484 -16.125 1 98.06 527 LEU B C 1
ATOM 8763 O O . LEU B 1 527 ? -11.375 -18.594 -16.625 1 98.06 527 LEU B O 1
ATOM 8767 N N . LEU B 1 528 ? -12.75 -16.922 -16.281 1 97.88 528 LEU B N 1
ATOM 8768 C CA . LEU B 1 528 ? -13.922 -17.578 -16.844 1 97.88 528 LEU B CA 1
ATOM 8769 C C . LEU B 1 528 ? -13.727 -17.828 -18.344 1 97.88 528 LEU B C 1
ATOM 8771 O O . LEU B 1 528 ? -14.133 -18.875 -18.844 1 97.88 528 LEU B O 1
ATOM 8775 N N . THR B 1 529 ? -13.125 -16.891 -19 1 98 529 THR B N 1
ATOM 8776 C CA . THR B 1 529 ? -12.867 -17.078 -20.422 1 98 529 THR B CA 1
ATOM 8777 C C . THR B 1 529 ? -11.906 -18.234 -20.656 1 98 529 THR B C 1
ATOM 8779 O O . THR B 1 529 ? -12.102 -19.031 -21.578 1 98 529 THR B O 1
ATOM 8782 N N . ALA B 1 530 ? -10.852 -18.312 -19.859 1 98.06 530 ALA B N 1
ATOM 8783 C CA . ALA B 1 530 ? -9.875 -19.391 -20 1 98.06 530 ALA B CA 1
ATOM 8784 C C . ALA B 1 530 ? -10.539 -20.75 -19.781 1 98.06 530 ALA B C 1
ATOM 8786 O O . ALA B 1 530 ? -10.367 -21.672 -20.594 1 98.06 530 ALA B O 1
ATOM 8787 N N . TYR B 1 531 ? -11.383 -20.891 -18.719 1 98.38 531 TYR B N 1
ATOM 8788 C CA . TYR B 1 531 ? -12.023 -22.156 -18.406 1 98.38 531 TYR B CA 1
ATOM 8789 C C . TYR B 1 531 ? -13.109 -22.484 -19.422 1 98.38 531 TYR B C 1
ATOM 8791 O O . TYR B 1 531 ? -13.211 -23.625 -19.875 1 98.38 531 TYR B O 1
ATOM 8799 N N . LEU B 1 532 ? -13.844 -21.516 -19.875 1 97.75 532 LEU B N 1
ATOM 8800 C CA . LEU B 1 532 ? -14.914 -21.75 -20.844 1 97.75 532 LEU B CA 1
ATOM 8801 C C . LEU B 1 532 ? -14.352 -22.141 -22.203 1 97.75 532 LEU B C 1
ATOM 8803 O O . LEU B 1 532 ? -14.867 -23.047 -22.859 1 97.75 532 LEU B O 1
ATOM 8807 N N . ALA B 1 533 ? -13.32 -21.453 -22.594 1 97.88 533 ALA B N 1
ATOM 8808 C CA . ALA B 1 533 ? -12.688 -21.781 -23.875 1 97.88 533 ALA B CA 1
ATOM 8809 C C . ALA B 1 533 ? -12.141 -23.203 -23.859 1 97.88 533 ALA B C 1
ATOM 8811 O O . ALA B 1 533 ? -12.352 -23.953 -24.812 1 97.88 533 ALA B O 1
ATOM 8812 N N . SER B 1 534 ? -11.477 -23.562 -22.812 1 98.31 534 SER B N 1
ATOM 8813 C CA . SER B 1 534 ? -10.875 -24.891 -22.75 1 98.31 534 SER B CA 1
ATOM 8814 C C . SER B 1 534 ? -11.945 -25.969 -22.641 1 98.31 534 SER B C 1
ATOM 8816 O O . SER B 1 534 ? -11.844 -27.016 -23.281 1 98.31 534 SER B O 1
ATOM 8818 N N . LEU B 1 535 ? -12.992 -25.734 -21.875 1 98.12 535 LEU B N 1
ATOM 8819 C CA . LEU B 1 535 ? -14.07 -26.703 -21.734 1 98.12 535 LEU B CA 1
ATOM 8820 C C . LEU B 1 535 ? -14.812 -26.891 -23.047 1 98.12 535 LEU B C 1
ATOM 8822 O O . LEU B 1 535 ? -15.211 -28.016 -23.391 1 98.12 535 LEU B O 1
ATOM 8826 N N . SER B 1 536 ? -14.984 -25.844 -23.797 1 98.12 536 SER B N 1
ATOM 8827 C CA . SER B 1 536 ? -15.648 -25.938 -25.094 1 98.12 536 SER B CA 1
ATOM 8828 C C . SER B 1 536 ? -14.836 -26.766 -26.078 1 98.12 536 SER B C 1
ATOM 8830 O O . SER B 1 536 ? -15.391 -27.609 -26.797 1 98.12 536 SER B O 1
ATOM 8832 N N . VAL B 1 537 ? -13.547 -26.562 -26.094 1 98.25 537 VAL B N 1
ATOM 8833 C CA . VAL B 1 537 ? -12.672 -27.328 -26.984 1 98.25 537 VAL B CA 1
ATOM 8834 C C . VAL B 1 537 ? -12.695 -28.797 -26.594 1 98.25 537 VAL B C 1
ATOM 8836 O O . VAL B 1 537 ? -12.805 -29.672 -27.453 1 98.25 537 VAL B O 1
ATOM 8839 N N . VAL B 1 538 ? -12.633 -29.047 -25.281 1 98.25 538 VAL B N 1
ATOM 8840 C CA . VAL B 1 538 ? -12.609 -30.422 -24.797 1 98.25 538 VAL B CA 1
ATOM 8841 C C . VAL B 1 538 ? -13.953 -31.094 -25.078 1 98.25 538 VAL B C 1
ATOM 8843 O O . VAL B 1 538 ? -14.008 -32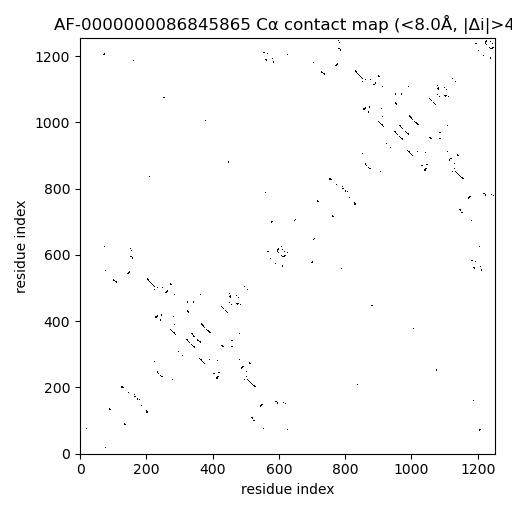.281 -25.422 1 98.25 538 VAL B O 1
ATOM 8846 N N . LEU B 1 539 ? -15.031 -30.344 -24.984 1 97.75 539 LEU B N 1
ATOM 8847 C CA . LEU B 1 539 ? -16.344 -30.875 -25.312 1 97.75 539 LEU B CA 1
ATOM 8848 C C . LEU B 1 539 ? -16.438 -31.281 -26.766 1 97.75 539 LEU B C 1
ATOM 8850 O O . LEU B 1 539 ? -17 -32.312 -27.094 1 97.75 539 LEU B O 1
ATOM 8854 N N . LEU B 1 540 ? -15.875 -30.484 -27.625 1 98 540 LEU B N 1
ATOM 8855 C CA . LEU B 1 540 ? -15.844 -30.828 -29.047 1 98 540 LEU B CA 1
ATOM 8856 C C . LEU B 1 540 ? -15.062 -32.125 -29.281 1 98 540 LEU B C 1
ATOM 8858 O O . LEU B 1 540 ? -15.508 -33 -30.031 1 98 540 LEU B O 1
ATOM 8862 N N . TRP B 1 541 ? -13.961 -32.25 -28.578 1 98.25 541 TRP B N 1
ATOM 8863 C CA . TRP B 1 541 ? -13.141 -33.469 -28.734 1 98.25 541 TRP B CA 1
ATOM 8864 C C . TRP B 1 541 ? -13.82 -34.688 -28.109 1 98.25 541 TRP B C 1
ATOM 8866 O O . TRP B 1 541 ? -13.648 -35.812 -28.578 1 98.25 541 TRP B O 1
ATOM 8876 N N . MET B 1 542 ? -14.562 -34.438 -27.062 1 97.81 542 MET B N 1
ATOM 8877 C CA . MET B 1 542 ? -15.352 -35.531 -26.5 1 97.81 542 MET B CA 1
ATOM 8878 C C . MET B 1 542 ? -16.375 -36.031 -27.516 1 97.81 542 MET B C 1
ATOM 8880 O O . MET B 1 542 ? -16.641 -37.25 -27.594 1 97.81 542 MET B O 1
ATOM 8884 N N . GLY B 1 543 ? -16.938 -35.125 -28.297 1 97.44 543 GLY B N 1
ATOM 8885 C CA . GLY B 1 543 ? -17.828 -35.531 -29.375 1 97.44 543 GLY B CA 1
ATOM 8886 C C . GLY B 1 543 ? -17.141 -36.375 -30.422 1 97.44 543 GLY B C 1
ATOM 8887 O O . GLY B 1 543 ? -17.656 -37.438 -30.812 1 97.44 543 GLY B O 1
ATOM 8888 N N . ILE B 1 544 ? -15.938 -35.969 -30.781 1 97.19 544 ILE B N 1
ATOM 8889 C CA . ILE B 1 544 ? -15.148 -36.719 -31.734 1 97.19 544 ILE B CA 1
ATOM 8890 C C . ILE B 1 544 ? -14.805 -38.094 -31.141 1 97.19 544 ILE B C 1
ATOM 8892 O O . ILE B 1 544 ? -14.836 -39.094 -31.844 1 97.19 544 ILE B O 1
ATOM 8896 N N . GLY B 1 545 ? -14.469 -38.094 -29.859 1 96.5 545 GLY B N 1
ATOM 8897 C CA . GLY B 1 545 ? -14.188 -39.344 -29.156 1 96.5 545 GLY B CA 1
ATOM 8898 C C . GLY B 1 545 ? -15.375 -40.281 -29.125 1 96.5 545 GLY B C 1
ATOM 8899 O O . GLY B 1 545 ? -15.211 -41.5 -29.25 1 96.5 545 GLY B O 1
ATOM 8900 N N . ALA B 1 546 ? -16.531 -39.688 -28.969 1 95.88 546 ALA B N 1
ATOM 8901 C CA . ALA B 1 546 ? -17.75 -40.5 -28.969 1 95.88 546 ALA B CA 1
ATOM 8902 C C . ALA B 1 546 ? -17.969 -41.156 -30.344 1 95.88 546 ALA B C 1
ATOM 8904 O O . ALA B 1 546 ? -18.359 -42.312 -30.422 1 95.88 546 ALA B O 1
ATOM 8905 N N . PHE B 1 547 ? -17.703 -40.469 -31.359 1 96.06 547 PHE B N 1
ATOM 8906 C CA . PHE B 1 547 ? -17.797 -41 -32.719 1 96.06 547 PHE B CA 1
ATOM 8907 C C . PHE B 1 547 ? -16.766 -42.094 -32.938 1 96.06 547 PHE B C 1
ATOM 8909 O O . PHE B 1 547 ? -17.047 -43.125 -33.562 1 96.06 547 PHE B O 1
ATOM 8916 N N . ALA B 1 548 ? -15.578 -41.875 -32.406 1 96.12 548 ALA B N 1
ATOM 8917 C CA . ALA B 1 548 ? -14.531 -42.875 -32.5 1 96.12 548 ALA B CA 1
ATOM 8918 C C . ALA B 1 548 ? -14.93 -44.156 -31.75 1 96.12 548 ALA B C 1
ATOM 8920 O O . ALA B 1 548 ? -14.727 -45.25 -32.25 1 96.12 548 ALA B O 1
ATOM 8921 N N . LEU B 1 549 ? -15.445 -43.938 -30.578 1 94.44 549 LEU B N 1
ATOM 8922 C CA . LEU B 1 549 ? -15.906 -45.062 -29.766 1 94.44 549 LEU B CA 1
ATOM 8923 C C . LEU B 1 549 ? -17 -45.844 -30.5 1 94.44 549 LEU B C 1
ATOM 8925 O O . LEU B 1 549 ? -17 -47.094 -30.484 1 94.44 549 LEU B O 1
ATOM 8929 N N . TRP B 1 550 ? -17.891 -45.156 -31.125 1 92.38 550 TRP B N 1
ATOM 8930 C CA . TRP B 1 550 ? -18.969 -45.75 -31.891 1 92.38 550 TRP B CA 1
ATOM 8931 C C . TRP B 1 550 ? -18.422 -46.531 -33.094 1 92.38 550 TRP B C 1
ATOM 8933 O O . TRP B 1 550 ? -18.859 -47.656 -33.375 1 92.38 550 TRP B O 1
ATOM 8943 N N . SER B 1 551 ? -17.5 -45.969 -33.75 1 92 551 SER B N 1
ATOM 8944 C CA . SER B 1 551 ? -16.906 -46.594 -34.906 1 92 551 SER B CA 1
ATOM 8945 C C . SER B 1 551 ? -16.141 -47.875 -34.531 1 92 551 SER B C 1
ATOM 8947 O O . SER B 1 551 ? -16.172 -48.844 -35.281 1 92 551 SER B O 1
ATOM 8949 N N . ASN B 1 552 ? -15.406 -47.812 -33.375 1 93 552 ASN B N 1
ATOM 8950 C CA . ASN B 1 552 ? -14.648 -48.969 -32.906 1 93 552 ASN B CA 1
ATOM 8951 C C . ASN B 1 552 ? -15.562 -50.125 -32.469 1 93 552 ASN B C 1
ATOM 8953 O O . ASN B 1 552 ? -15.234 -51.281 -32.656 1 93 552 ASN B O 1
ATOM 8957 N N . GLY B 1 553 ? -16.672 -49.844 -31.891 1 91.44 553 GLY B N 1
ATOM 8958 C CA . GLY B 1 553 ? -17.641 -50.844 -31.438 1 91.44 553 GLY B CA 1
ATOM 8959 C C . GLY B 1 553 ? -17.281 -51.469 -30.109 1 91.44 553 GLY B C 1
ATOM 8960 O O . GLY B 1 553 ? -18.078 -52.219 -29.531 1 91.44 553 GLY B O 1
ATOM 8961 N N . ILE B 1 554 ? -16.094 -51.344 -29.656 1 92 554 ILE B N 1
ATOM 8962 C CA . ILE B 1 554 ? -15.594 -51.781 -28.344 1 92 554 ILE B CA 1
ATOM 8963 C C . ILE B 1 554 ? -14.773 -50.656 -27.719 1 92 554 ILE B C 1
ATOM 8965 O O . ILE B 1 554 ? -14.391 -49.688 -28.391 1 92 554 ILE B O 1
ATOM 8969 N N . THR B 1 555 ? -14.562 -50.75 -26.422 1 93.5 555 THR B N 1
ATOM 8970 C CA . THR B 1 555 ? -13.633 -49.844 -25.781 1 93.5 555 THR B CA 1
ATOM 8971 C C . THR B 1 555 ? -12.195 -50.344 -25.938 1 93.5 555 THR B C 1
ATOM 8973 O O . THR B 1 555 ? -11.828 -51.375 -25.422 1 93.5 555 THR B O 1
ATOM 8976 N N . SER B 1 556 ? -11.445 -49.594 -26.672 1 92.25 556 SER B N 1
ATOM 8977 C CA . SER B 1 556 ? -10.07 -50 -26.969 1 92.25 556 SER B CA 1
ATOM 8978 C C . SER B 1 556 ? -9.094 -49.375 -25.969 1 92.25 556 SER B C 1
ATOM 8980 O O . SER B 1 556 ? -9.398 -48.344 -25.344 1 92.25 556 SER B O 1
ATOM 8982 N N . ASN B 1 557 ? -8.008 -50 -25.75 1 91.75 557 ASN B N 1
ATOM 8983 C CA . ASN B 1 557 ? -6.965 -49.5 -24.859 1 91.75 557 ASN B CA 1
ATOM 8984 C C . ASN B 1 557 ? -5.574 -49.719 -25.453 1 91.75 557 ASN B C 1
ATOM 8986 O O . ASN B 1 557 ? -5.422 -50.438 -26.438 1 91.75 557 ASN B O 1
ATOM 8990 N N . THR B 1 558 ? -4.629 -49.031 -24.984 1 92.75 558 THR B N 1
ATOM 8991 C CA . THR B 1 558 ? -3.252 -49.188 -25.438 1 92.75 558 THR B CA 1
ATOM 8992 C C . THR B 1 558 ? -2.402 -49.906 -24.391 1 92.75 558 THR B C 1
ATOM 8994 O O . THR B 1 558 ? -1.215 -49.594 -24.25 1 92.75 558 THR B O 1
ATOM 8997 N N . SER B 1 559 ? -3.021 -50.75 -23.703 1 94.19 559 SER B N 1
ATOM 8998 C CA . SER B 1 559 ? -2.346 -51.5 -22.625 1 94.19 559 SER B CA 1
ATOM 8999 C C . SER B 1 559 ? -1.506 -52.625 -23.188 1 94.19 559 SER B C 1
ATOM 9001 O O . SER B 1 559 ? -1.58 -52.938 -24.391 1 94.19 559 SER B O 1
ATOM 9003 N N . PHE B 1 560 ? -0.647 -53.188 -22.344 1 95.69 560 PHE B N 1
ATOM 9004 C CA . PHE B 1 560 ? 0.165 -54.344 -22.703 1 95.69 560 PHE B CA 1
ATOM 9005 C C . PHE B 1 560 ? -0.709 -55.5 -23.219 1 95.69 560 PHE B C 1
ATOM 9007 O O . PHE B 1 560 ? -0.431 -56.062 -24.266 1 95.69 560 PHE B O 1
ATOM 9014 N N . SER B 1 561 ? -1.781 -55.812 -22.484 1 95.56 561 SER B N 1
ATOM 9015 C CA . SER B 1 561 ? -2.648 -56.906 -22.844 1 95.56 561 SER B CA 1
ATOM 9016 C C . SER B 1 561 ? -3.34 -56.688 -24.188 1 95.56 561 SER B C 1
ATOM 9018 O O . SER B 1 561 ? -3.492 -57.594 -24.984 1 95.56 561 SER B O 1
ATOM 9020 N N . ALA B 1 562 ? -3.74 -55.438 -24.391 1 95 562 ALA B N 1
ATOM 9021 C CA . ALA B 1 562 ? -4.398 -55.094 -25.656 1 95 562 ALA B CA 1
ATOM 9022 C C . ALA B 1 562 ? -3.463 -55.344 -26.844 1 95 562 ALA B C 1
ATOM 9024 O O . ALA B 1 562 ? -3.865 -55.906 -27.859 1 95 562 ALA B O 1
ATOM 9025 N N . ILE B 1 563 ? -2.23 -54.938 -26.719 1 95.62 563 ILE B N 1
ATOM 9026 C CA . ILE B 1 563 ? -1.256 -55.125 -27.781 1 95.62 563 ILE B CA 1
ATOM 9027 C C . ILE B 1 563 ? -0.938 -56.594 -27.953 1 95.62 563 ILE B C 1
ATOM 9029 O O . ILE B 1 563 ? -0.864 -57.094 -29.062 1 95.62 563 ILE B O 1
ATOM 9033 N N . LEU B 1 564 ? -0.795 -57.25 -26.828 1 95.56 564 LEU B N 1
ATOM 9034 C CA . LEU B 1 564 ? -0.527 -58.688 -26.844 1 95.56 564 LEU B CA 1
ATOM 9035 C C . LEU B 1 564 ? -1.623 -59.438 -27.594 1 95.56 564 LEU B C 1
ATOM 9037 O O . LEU B 1 564 ? -1.333 -60.25 -28.484 1 95.56 564 LEU B O 1
ATOM 9041 N N . LEU B 1 565 ? -2.838 -59.125 -27.375 1 94.62 565 LEU B N 1
ATOM 9042 C CA . LEU B 1 565 ? -3.973 -59.875 -27.906 1 94.62 565 LEU B CA 1
ATOM 9043 C C . LEU B 1 565 ? -4.219 -59.5 -29.375 1 94.62 565 LEU B C 1
ATOM 9045 O O . LEU B 1 565 ? -4.746 -60.312 -30.141 1 94.62 565 LEU B O 1
ATOM 9049 N N . THR B 1 566 ? -3.773 -58.344 -29.812 1 94.75 566 THR B N 1
ATOM 9050 C CA . THR B 1 566 ? -4.117 -57.875 -31.141 1 94.75 566 THR B CA 1
ATOM 9051 C C . THR B 1 566 ? -2.945 -58.062 -32.094 1 94.75 566 THR B C 1
ATOM 9053 O O . THR B 1 566 ? -2.998 -57.594 -33.25 1 94.75 566 THR B O 1
ATOM 9056 N N . THR B 1 567 ? -1.851 -58.656 -31.688 1 95.06 567 THR B N 1
ATOM 9057 C CA . THR B 1 567 ? -0.702 -58.812 -32.594 1 95.06 567 THR B CA 1
ATOM 9058 C C . THR B 1 567 ? -0.38 -60.281 -32.812 1 95.06 567 THR B C 1
ATOM 9060 O O . THR B 1 567 ? 0.719 -60.594 -33.281 1 95.06 567 THR B O 1
ATOM 9063 N N . ARG B 1 568 ? -1.305 -61.125 -32.531 1 92.56 568 ARG B N 1
ATOM 9064 C CA . ARG B 1 568 ? -1.07 -62.531 -32.781 1 92.56 568 ARG B CA 1
ATOM 9065 C C . ARG B 1 568 ? -1.136 -62.844 -34.281 1 92.56 568 ARG B C 1
ATOM 9067 O O . ARG B 1 568 ? -2.207 -62.781 -34.875 1 92.56 568 ARG B O 1
ATOM 9074 N N . ASN B 1 569 ? -0.118 -63 -34.906 1 91.5 569 ASN B N 1
ATOM 9075 C CA . ASN B 1 569 ? 0.022 -63.25 -36.344 1 91.5 569 ASN B CA 1
ATOM 9076 C C . ASN B 1 569 ? 1.377 -63.875 -36.656 1 91.5 569 ASN B C 1
ATOM 9078 O O . ASN B 1 569 ? 2.414 -63.406 -36.219 1 91.5 569 ASN B O 1
ATOM 9082 N N . ALA B 1 570 ? 1.441 -64.938 -37.5 1 88.69 570 ALA B N 1
ATOM 9083 C CA . ALA B 1 570 ? 2.66 -65.688 -37.844 1 88.69 570 ALA B CA 1
ATOM 9084 C C . ALA B 1 570 ? 3.633 -64.75 -38.594 1 88.69 570 ALA B C 1
ATOM 9086 O O . ALA B 1 570 ? 4.852 -64.938 -38.469 1 88.69 570 ALA B O 1
ATOM 9087 N N . ASP B 1 571 ? 3.086 -63.906 -39.406 1 90.31 571 ASP B N 1
ATOM 9088 C CA . ASP B 1 571 ? 3.941 -62.969 -40.125 1 90.31 571 ASP B CA 1
ATOM 9089 C C . ASP B 1 571 ? 4.734 -62.094 -39.156 1 90.31 571 ASP B C 1
ATOM 9091 O O . ASP B 1 571 ? 5.883 -61.719 -39.438 1 90.31 571 ASP B O 1
ATOM 9095 N N . LEU B 1 572 ? 4.105 -61.75 -38.094 1 92.62 572 LEU B N 1
ATOM 9096 C CA . LEU B 1 572 ? 4.773 -60.906 -37.125 1 92.62 572 LEU B CA 1
ATOM 9097 C C . LEU B 1 572 ? 5.77 -61.719 -36.281 1 92.62 572 LEU B C 1
ATOM 9099 O O . LEU B 1 572 ? 6.746 -61.156 -35.781 1 92.62 572 LEU B O 1
ATOM 9103 N N . ASP B 1 573 ? 5.566 -63 -36.156 1 90 573 ASP B N 1
ATOM 9104 C CA . ASP B 1 573 ? 6.555 -63.875 -35.531 1 90 573 ASP B CA 1
ATOM 9105 C C . ASP B 1 573 ? 7.859 -63.875 -36.312 1 90 573 ASP B C 1
ATOM 9107 O O . ASP B 1 573 ? 8.945 -63.812 -35.719 1 90 573 ASP B O 1
ATOM 9111 N N . ALA B 1 574 ? 7.656 -63.938 -37.594 1 88.25 574 ALA B N 1
ATOM 9112 C CA . ALA B 1 574 ? 8.828 -63.938 -38.469 1 88.25 574 ALA B CA 1
ATOM 9113 C C . ALA B 1 574 ? 9.562 -62.594 -38.375 1 88.25 574 ALA B C 1
ATOM 9115 O O . ALA B 1 574 ? 10.789 -62.562 -38.438 1 88.25 574 ALA B O 1
ATOM 9116 N N . LEU B 1 575 ? 8.805 -61.594 -38.281 1 89.06 575 LEU B N 1
ATOM 9117 C CA . LEU B 1 575 ? 9.367 -60.25 -38.188 1 89.06 575 LEU B CA 1
ATOM 9118 C C . LEU B 1 575 ? 10.195 -60.094 -36.906 1 89.06 575 LEU B C 1
ATOM 9120 O O . LEU B 1 575 ? 11.164 -59.344 -36.875 1 89.06 575 LEU B O 1
ATOM 9124 N N . ALA B 1 576 ? 9.836 -60.75 -35.781 1 90.62 576 ALA B N 1
ATOM 9125 C CA . ALA B 1 576 ? 10.453 -60.594 -34.469 1 90.62 576 ALA B CA 1
ATOM 9126 C C . ALA B 1 576 ? 11.758 -61.406 -34.406 1 90.62 576 ALA B C 1
ATOM 9128 O O . ALA B 1 576 ? 12.539 -61.219 -33.469 1 90.62 576 ALA B O 1
ATOM 9129 N N . GLN B 1 577 ? 11.953 -62.312 -35.406 1 87.62 577 GLN B N 1
ATOM 9130 C CA . GLN B 1 577 ? 13.18 -63.094 -35.406 1 87.62 577 GLN B CA 1
ATOM 9131 C C . GLN B 1 577 ? 14.406 -62.188 -35.469 1 87.62 577 GLN B C 1
ATOM 9133 O O . GLN B 1 577 ? 14.516 -61.344 -36.375 1 87.62 577 GLN B O 1
ATOM 9138 N N . GLY B 1 578 ? 15.258 -62.219 -34.5 1 85.56 578 GLY B N 1
ATOM 9139 C CA . GLY B 1 578 ? 16.453 -61.406 -34.438 1 85.56 578 GLY B CA 1
ATOM 9140 C C . GLY B 1 578 ? 16.25 -60.125 -33.625 1 85.56 578 GLY B C 1
ATOM 9141 O O . GLY B 1 578 ? 17.188 -59.344 -33.406 1 85.56 578 GLY B O 1
ATOM 9142 N N . HIS B 1 579 ? 15.055 -59.906 -33.188 1 89.19 579 HIS B N 1
ATOM 9143 C CA . HIS B 1 579 ? 14.734 -58.688 -32.438 1 89.19 579 HIS B CA 1
ATOM 9144 C C . HIS B 1 579 ? 13.883 -59 -31.203 1 89.19 579 HIS B C 1
ATOM 9146 O O . HIS B 1 579 ? 13.055 -58.188 -30.797 1 89.19 579 HIS B O 1
ATOM 9152 N N . CYS B 1 580 ? 14.023 -60.094 -30.578 1 89.5 580 CYS B N 1
ATOM 9153 C CA . CYS B 1 580 ? 13.117 -60.625 -29.562 1 89.5 580 CYS B CA 1
ATOM 9154 C C . CYS B 1 580 ? 13.289 -59.906 -28.234 1 89.5 580 CYS B C 1
ATOM 9156 O O . CYS B 1 580 ? 12.477 -60.062 -27.328 1 89.5 580 CYS B O 1
ATOM 9158 N N . LEU B 1 581 ? 14.312 -59.031 -28.078 1 89.38 581 LEU B N 1
ATOM 9159 C CA . LEU B 1 581 ? 14.523 -58.312 -26.828 1 89.38 581 LEU B CA 1
ATOM 9160 C C . LEU B 1 581 ? 13.727 -57 -26.812 1 89.38 581 LEU B C 1
ATOM 9162 O O . LEU B 1 581 ? 13.539 -56.406 -25.766 1 89.38 581 LEU B O 1
ATOM 9166 N N . GLY B 1 582 ? 13.273 -56.562 -28 1 89.25 582 GLY B N 1
ATOM 9167 C CA . GLY B 1 582 ? 12.531 -55.312 -28.094 1 89.25 582 GLY B CA 1
ATOM 9168 C C . GLY B 1 582 ? 13.352 -54.125 -27.688 1 89.25 582 GLY B C 1
ATOM 9169 O O . GLY B 1 582 ? 12.859 -53.25 -26.969 1 89.25 582 GLY B O 1
ATOM 9170 N N . ALA B 1 583 ? 14.539 -54.062 -28.031 1 88.69 583 ALA B N 1
ATOM 9171 C CA . ALA B 1 583 ? 15.477 -53 -27.641 1 88.69 583 ALA B CA 1
ATOM 9172 C C . ALA B 1 583 ? 15.141 -51.688 -28.344 1 88.69 583 ALA B C 1
ATOM 9174 O O . ALA B 1 583 ? 14.609 -51.688 -29.453 1 88.69 583 ALA B O 1
ATOM 9175 N N . ASP B 1 584 ? 15.398 -50.625 -27.719 1 88.56 584 ASP B N 1
ATOM 9176 C CA . ASP B 1 584 ? 15.273 -49.281 -28.25 1 88.56 584 ASP B CA 1
ATOM 9177 C C . ASP B 1 584 ? 16.641 -48.719 -28.625 1 88.56 584 ASP B C 1
ATOM 9179 O O . ASP B 1 584 ? 17.609 -48.875 -27.891 1 88.56 584 ASP B O 1
ATOM 9183 N N . PRO B 1 585 ? 16.797 -48.062 -29.781 1 87.31 585 PRO B N 1
ATOM 9184 C CA . PRO B 1 585 ? 15.711 -47.719 -30.703 1 87.31 585 PRO B CA 1
ATOM 9185 C C . PRO B 1 585 ? 15.336 -48.875 -31.641 1 87.31 585 PRO B C 1
ATOM 9187 O O . PRO B 1 585 ? 16.125 -49.812 -31.812 1 87.31 585 PRO B O 1
ATOM 9190 N N . LEU B 1 586 ? 14.117 -48.812 -32.156 1 89.12 586 LEU B N 1
ATOM 9191 C CA . LEU B 1 586 ? 13.641 -49.781 -33.125 1 89.12 586 LEU B CA 1
ATOM 9192 C C . LEU B 1 586 ? 14.539 -49.781 -34.375 1 89.12 586 LEU B C 1
ATOM 9194 O O . LEU B 1 586 ? 14.812 -48.75 -34.938 1 89.12 586 LEU B O 1
ATOM 9198 N N . PRO B 1 587 ? 15.07 -50.938 -34.688 1 88.75 587 PRO B N 1
ATOM 9199 C CA . PRO B 1 587 ? 15.953 -51.031 -35.875 1 88.75 587 PRO B CA 1
ATOM 9200 C C . PRO B 1 587 ? 15.266 -50.562 -37.156 1 88.75 587 PRO B C 1
ATOM 9202 O O . PRO B 1 587 ? 14.078 -50.844 -37.344 1 88.75 587 PRO B O 1
ATOM 9205 N N . ASP B 1 588 ? 15.984 -49.938 -38.062 1 88.56 588 ASP B N 1
ATOM 9206 C CA . ASP B 1 588 ? 15.469 -49.375 -39.281 1 88.56 588 ASP B CA 1
ATOM 9207 C C . ASP B 1 588 ? 14.891 -50.438 -40.219 1 88.56 588 ASP B C 1
ATOM 9209 O O . ASP B 1 588 ? 13.945 -50.188 -40.969 1 88.56 588 ASP B O 1
ATOM 9213 N N . GLU B 1 589 ? 15.43 -51.625 -40.031 1 87.62 589 GLU B N 1
ATOM 9214 C CA . GLU B 1 589 ? 15.008 -52.75 -40.875 1 87.62 589 GLU B CA 1
ATOM 9215 C C . GLU B 1 589 ? 13.523 -53.031 -40.688 1 87.62 589 GLU B C 1
ATOM 9217 O O . GLU B 1 589 ? 12.844 -53.438 -41.656 1 87.62 589 GLU B O 1
ATOM 9222 N N . ILE B 1 590 ? 13.039 -52.812 -39.5 1 92.06 590 ILE B N 1
ATOM 9223 C CA . ILE B 1 590 ? 11.656 -53.219 -39.219 1 92.06 590 ILE B CA 1
ATOM 9224 C C . ILE B 1 590 ? 10.82 -51.969 -38.938 1 92.06 590 ILE B C 1
ATOM 9226 O O . ILE B 1 590 ? 9.586 -52.031 -38.969 1 92.06 590 ILE B O 1
ATOM 9230 N N . ALA B 1 591 ? 11.422 -50.844 -38.781 1 93.56 591 ALA B N 1
ATOM 9231 C CA . ALA B 1 591 ? 10.727 -49.594 -38.438 1 93.56 591 ALA B CA 1
ATOM 9232 C C . ALA B 1 591 ? 9.789 -49.156 -39.562 1 93.56 591 ALA B C 1
ATOM 9234 O O . ALA B 1 591 ? 8.75 -48.531 -39.281 1 93.56 591 ALA B O 1
ATOM 9235 N N . GLY B 1 592 ? 10.102 -49.469 -40.781 1 93.5 592 GLY B N 1
ATOM 9236 C CA . GLY B 1 592 ? 9.344 -49 -41.906 1 93.5 592 GLY B CA 1
ATOM 9237 C C . GLY B 1 592 ? 8.219 -49.938 -42.312 1 93.5 592 GLY B C 1
ATOM 9238 O O . GLY B 1 592 ? 7.414 -49.625 -43.188 1 93.5 592 GLY B O 1
ATOM 9239 N N . VAL B 1 593 ? 8.07 -51.125 -41.594 1 95.31 593 VAL B N 1
ATOM 9240 C CA . VAL B 1 593 ? 7.008 -52.062 -41.906 1 95.31 593 VAL B CA 1
ATOM 9241 C C . VAL B 1 593 ? 5.648 -51.469 -41.562 1 95.31 593 VAL B C 1
ATOM 9243 O O . VAL B 1 593 ? 5.469 -50.906 -40.469 1 95.31 593 VAL B O 1
ATOM 9246 N N . LYS B 1 594 ? 4.75 -51.531 -42.531 1 96.31 594 LYS B N 1
ATOM 9247 C CA . LYS B 1 594 ? 3.424 -50.938 -42.312 1 96.31 594 LYS B CA 1
ATOM 9248 C C . LYS B 1 594 ? 2.426 -52 -41.875 1 96.31 594 LYS B C 1
ATOM 9250 O O . LYS B 1 594 ? 2.348 -53.094 -42.469 1 96.31 594 LYS B O 1
ATOM 9255 N N . LEU B 1 595 ? 1.744 -51.656 -40.812 1 97.19 595 LEU B N 1
ATOM 9256 C CA . LEU B 1 595 ? 0.77 -52.594 -40.25 1 97.19 595 LEU B CA 1
ATOM 9257 C C . LEU B 1 595 ? -0.617 -51.938 -40.188 1 97.19 595 LEU B C 1
ATOM 9259 O O . LEU B 1 595 ? -0.744 -50.719 -40.125 1 97.19 595 LEU B O 1
ATOM 9263 N N . ARG B 1 596 ? -1.593 -52.688 -40.312 1 97.06 596 ARG B N 1
ATOM 9264 C CA . ARG B 1 596 ? -2.996 -52.312 -40.125 1 97.06 596 ARG B CA 1
ATOM 9265 C C . ARG B 1 596 ? -3.754 -53.406 -39.344 1 97.06 596 ARG B C 1
ATOM 9267 O O . ARG B 1 596 ? -3.465 -54.594 -39.5 1 97.06 596 ARG B O 1
ATOM 9274 N N . PHE B 1 597 ? -4.668 -52.969 -38.5 1 95.69 597 PHE B N 1
ATOM 9275 C CA . PHE B 1 597 ? -5.48 -53.938 -37.75 1 95.69 597 PHE B CA 1
ATOM 9276 C C . PHE B 1 597 ? -6.699 -54.344 -38.562 1 95.69 597 PHE B C 1
ATOM 9278 O O . PHE B 1 597 ? -7.414 -53.531 -39.125 1 95.69 597 PHE B O 1
ATOM 9285 N N . GLY B 1 598 ? -6.938 -55.625 -38.625 1 92.94 598 GLY B N 1
ATOM 9286 C CA . GLY B 1 598 ? -8.062 -56.188 -39.375 1 92.94 598 GLY B CA 1
ATOM 9287 C C . GLY B 1 598 ? -8.156 -57.688 -39.281 1 92.94 598 GLY B C 1
ATOM 9288 O O . GLY B 1 598 ? -7.598 -58.312 -38.375 1 92.94 598 GLY B O 1
ATOM 9289 N N . ARG B 1 599 ? -9 -58.25 -40.125 1 91.75 599 ARG B N 1
ATOM 9290 C CA . ARG B 1 599 ? -9.164 -59.719 -40.219 1 91.75 599 ARG B CA 1
ATOM 9291 C C . ARG B 1 599 ? -8.023 -60.344 -41 1 91.75 599 ARG B C 1
ATOM 9293 O O . ARG B 1 599 ? -7.758 -59.969 -42.156 1 91.75 599 ARG B O 1
ATOM 9300 N N . LEU B 1 600 ? -7.297 -61.344 -40.344 1 90.69 600 LEU B N 1
ATOM 9301 C CA . LEU B 1 600 ? -6.152 -62 -41 1 90.69 600 LEU B CA 1
ATOM 9302 C C . LEU B 1 600 ? -6.613 -63 -42.031 1 90.69 600 LEU B C 1
ATOM 9304 O O . LEU B 1 600 ? -7.602 -63.719 -41.844 1 90.69 600 LEU B O 1
ATOM 9308 N N . THR B 1 601 ? -6.031 -63.031 -43.219 1 82 601 THR B N 1
ATOM 9309 C CA . THR B 1 601 ? -6.422 -63.906 -44.312 1 82 601 THR B CA 1
ATOM 9310 C C . THR B 1 601 ? -5.664 -65.25 -44.219 1 82 601 THR B C 1
ATOM 9312 O O . THR B 1 601 ? -6.145 -66.25 -44.688 1 82 601 THR B O 1
ATOM 9315 N N . ARG B 1 602 ? -4.309 -65.188 -43.75 1 68.88 602 ARG B N 1
ATOM 9316 C CA . ARG B 1 602 ? -3.473 -66.375 -43.719 1 68.88 602 ARG B CA 1
ATOM 9317 C C . ARG B 1 602 ? -3.451 -67 -42.344 1 68.88 602 ARG B C 1
ATOM 9319 O O . ARG B 1 602 ? -3.332 -66.312 -41.344 1 68.88 602 ARG B O 1
ATOM 9326 N N . GLY B 1 603 ? -3.807 -68.5 -42.125 1 57.5 603 GLY B N 1
ATOM 9327 C CA . GLY B 1 603 ? -3.721 -69.312 -40.906 1 57.5 603 GLY B CA 1
ATOM 9328 C C . GLY B 1 603 ? -5.039 -69.938 -40.5 1 57.5 603 GLY B C 1
ATOM 9329 O O . GLY B 1 603 ? -6.109 -69.438 -40.875 1 57.5 603 GLY B O 1
ATOM 9330 N N . GLU B 1 604 ? -4.973 -71.25 -40.281 1 51.69 604 GLU B N 1
ATOM 9331 C CA . GLU B 1 604 ? -6.129 -72 -39.844 1 51.69 604 GLU B CA 1
ATOM 9332 C C . GLU B 1 604 ? -6.547 -71.625 -38.438 1 51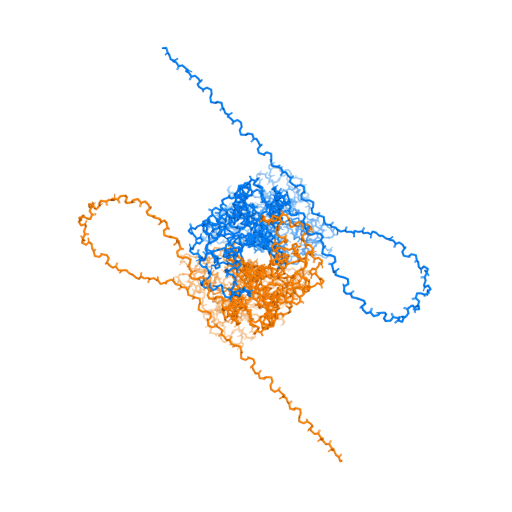.69 604 GLU B C 1
ATOM 9334 O O . GLU B 1 604 ? -5.703 -71.375 -37.594 1 51.69 604 GLU B O 1
ATOM 9339 N N . PRO B 1 605 ? -7.941 -71.625 -38 1 54.97 605 PRO B N 1
ATOM 9340 C CA . PRO B 1 605 ? -9.367 -71.375 -38.219 1 54.97 605 PRO B CA 1
ATOM 9341 C C . PRO B 1 605 ? -9.641 -70 -38.75 1 54.97 605 PRO B C 1
ATOM 9343 O O . PRO B 1 605 ? -8.867 -69.062 -38.5 1 54.97 605 PRO B O 1
ATOM 9346 N N . ALA B 1 606 ? -10.422 -69.75 -39.875 1 57.69 606 ALA B N 1
ATOM 9347 C CA . ALA B 1 606 ? -10.836 -68.75 -40.844 1 57.69 606 ALA B CA 1
ATOM 9348 C C . ALA B 1 606 ? -11.047 -67.375 -40.188 1 57.69 606 ALA B C 1
ATOM 9350 O O . ALA B 1 606 ? -10.969 -66.312 -40.875 1 57.69 606 ALA B O 1
ATOM 9351 N N . SER B 1 607 ? -11.203 -67.125 -38.781 1 76.06 607 SER B N 1
ATOM 9352 C CA . SER B 1 607 ? -11.719 -65.812 -38.469 1 76.06 607 SER B CA 1
ATOM 9353 C C . SER B 1 607 ? -10.984 -65.188 -37.312 1 76.06 607 SER B C 1
ATOM 9355 O O . SER B 1 607 ? -11.594 -64.875 -36.281 1 76.06 607 SER B O 1
ATOM 9357 N N . HIS B 1 608 ? -9.539 -64.875 -37.375 1 86.81 608 HIS B N 1
ATOM 9358 C CA . HIS B 1 608 ? -8.82 -64.188 -36.312 1 86.81 608 HIS B CA 1
ATOM 9359 C C . HIS B 1 608 ? -8.469 -62.75 -36.688 1 86.81 608 HIS B C 1
ATOM 9361 O O . HIS B 1 608 ? -8.023 -62.5 -37.812 1 86.81 608 HIS B O 1
ATOM 9367 N N . ALA B 1 609 ? -8.781 -61.812 -35.781 1 91.25 609 ALA B N 1
ATOM 9368 C CA . ALA B 1 609 ? -8.43 -60.406 -36.031 1 91.25 609 ALA B CA 1
ATOM 9369 C C . ALA B 1 609 ? -7.07 -60.062 -35.406 1 91.25 609 ALA B C 1
ATOM 9371 O O . ALA B 1 609 ? -6.742 -60.531 -34.312 1 91.25 609 ALA B O 1
ATOM 9372 N N . GLY B 1 610 ? -6.184 -59.375 -36.031 1 93.31 610 GLY B N 1
ATOM 9373 C CA . GLY B 1 610 ? -4.871 -58.938 -35.594 1 93.31 610 GLY B CA 1
ATOM 9374 C C . GLY B 1 610 ? -4.184 -58 -36.531 1 93.31 610 GLY B C 1
ATOM 9375 O O . GLY B 1 610 ? -4.684 -57.75 -37.656 1 93.31 610 GLY B O 1
ATOM 9376 N N . PHE B 1 611 ? -3.111 -57.469 -36.094 1 96.06 611 PHE B N 1
ATOM 9377 C CA . PHE B 1 611 ? -2.311 -56.625 -36.969 1 96.06 611 PHE B CA 1
ATOM 9378 C C . PHE B 1 611 ? -1.624 -57.438 -38.031 1 96.06 611 PHE B C 1
ATOM 9380 O O . PHE B 1 611 ? -1.142 -58.562 -37.781 1 96.06 611 PHE B O 1
ATOM 9387 N N . GLY B 1 612 ? -1.64 -56.969 -39.25 1 94.44 612 GLY B N 1
ATOM 9388 C CA . GLY B 1 612 ? -1.001 -57.656 -40.344 1 94.44 612 GLY B CA 1
ATOM 9389 C C . GLY B 1 612 ? -0.433 -56.719 -41.375 1 94.44 612 GLY B C 1
ATOM 9390 O O . GLY B 1 612 ? -0.648 -55.5 -41.312 1 94.44 612 GLY B O 1
ATOM 9391 N N . VAL B 1 613 ? 0.391 -57.281 -42.281 1 93.81 613 VAL B N 1
ATOM 9392 C CA . VAL B 1 613 ? 1.02 -56.5 -43.344 1 93.81 613 VAL B CA 1
ATOM 9393 C C . VAL B 1 613 ? 0.073 -56.375 -44.531 1 93.81 613 VAL B C 1
ATOM 9395 O O . VAL B 1 613 ? -0.968 -57.031 -44.562 1 93.81 613 VAL B O 1
ATOM 9398 N N . ARG B 1 614 ? 0.471 -55.5 -45.469 1 91.12 614 ARG B N 1
ATOM 9399 C CA . ARG B 1 614 ? -0.357 -55.281 -46.625 1 91.12 614 ARG B CA 1
ATOM 9400 C C . ARG B 1 614 ? -0.6 -56.594 -47.375 1 91.12 614 ARG B C 1
ATOM 9402 O O . ARG B 1 614 ? 0.33 -57.375 -47.594 1 91.12 614 ARG B O 1
ATOM 9409 N N . GLY B 1 615 ? -1.802 -56.875 -47.688 1 88.06 615 GLY B N 1
ATOM 9410 C CA . GLY B 1 615 ? -2.16 -58.062 -48.438 1 88.06 615 GLY B CA 1
ATOM 9411 C C . GLY B 1 615 ? -2.592 -59.25 -47.562 1 88.06 615 GLY B C 1
ATOM 9412 O O . GLY B 1 615 ? -3.139 -60.219 -48.062 1 88.06 615 GLY B O 1
ATOM 9413 N N . THR B 1 616 ? -2.395 -59.094 -46.281 1 90.12 616 THR B N 1
ATOM 9414 C CA . THR B 1 616 ? -2.717 -60.219 -45.406 1 90.12 616 THR B CA 1
ATOM 9415 C C . THR B 1 616 ? -3.852 -59.844 -44.469 1 90.12 616 THR B C 1
ATOM 9417 O O . THR B 1 616 ? -4.207 -60.656 -43.594 1 90.12 616 THR B O 1
ATOM 9420 N N . VAL B 1 617 ? -4.398 -58.625 -44.562 1 91.5 617 VAL B N 1
ATOM 9421 C CA . VAL B 1 617 ? -5.426 -58.188 -43.625 1 91.5 617 VAL B CA 1
ATOM 9422 C C . VAL B 1 617 ? -6.586 -57.562 -44.406 1 91.5 617 VAL B C 1
ATOM 9424 O O . VAL B 1 617 ? -6.375 -56.844 -45.375 1 91.5 617 VAL B O 1
ATOM 9427 N N . THR B 1 618 ? -7.773 -57.906 -44 1 89.19 618 THR B N 1
ATOM 9428 C CA . THR B 1 618 ? -8.977 -57.281 -44.531 1 89.19 618 THR B CA 1
ATOM 9429 C C . THR B 1 618 ? -9.695 -56.469 -43.469 1 89.19 618 THR B C 1
ATOM 9431 O O . THR B 1 618 ? -9.391 -56.625 -42.281 1 89.19 618 THR B O 1
ATOM 9434 N N . ALA B 1 619 ? -10.609 -55.688 -43.844 1 88.38 619 ALA B N 1
ATOM 9435 C CA . ALA B 1 619 ? -11.297 -54.812 -42.906 1 88.38 619 ALA B CA 1
ATOM 9436 C C . ALA B 1 619 ? -12.195 -55.594 -41.969 1 88.38 619 ALA B C 1
ATOM 9438 O O . ALA B 1 619 ? -12.836 -56.562 -42.375 1 88.38 619 ALA B O 1
ATOM 9439 N N . VAL B 1 620 ? -12.125 -55.156 -40.719 1 87.31 620 VAL B N 1
ATOM 9440 C CA . VAL B 1 620 ? -13 -55.75 -39.719 1 87.31 620 VAL B CA 1
ATOM 9441 C C . VAL B 1 620 ? -14.219 -54.844 -39.5 1 87.31 620 VAL B C 1
ATOM 9443 O O . VAL B 1 620 ? -14.094 -53.625 -39.438 1 87.31 620 VAL B O 1
ATOM 9446 N N . GLU B 1 621 ? -15.375 -55.469 -39.625 1 82.81 621 GLU B N 1
ATOM 9447 C CA . GLU B 1 621 ? -16.609 -54.719 -39.375 1 82.81 621 GLU B CA 1
ATOM 9448 C C . GLU B 1 621 ? -17.25 -55.094 -38.062 1 82.81 621 GLU B C 1
ATOM 9450 O O . GLU B 1 621 ? -17.062 -56.219 -37.594 1 82.81 621 GLU B O 1
ATOM 9455 N N . LYS B 1 622 ? -17.922 -54.188 -37.562 1 82.38 622 LYS B N 1
ATOM 9456 C CA . LYS B 1 622 ? -18.625 -54.438 -36.312 1 82.38 622 LYS B CA 1
ATOM 9457 C C . LYS B 1 622 ? -19.562 -55.625 -36.406 1 82.38 622 LYS B C 1
ATOM 9459 O O . LYS B 1 622 ? -20.312 -55.75 -37.375 1 82.38 622 LYS B O 1
ATOM 9464 N N . GLY B 1 623 ? -19.406 -56.5 -35.469 1 77.12 623 GLY B N 1
ATOM 9465 C CA . GLY B 1 623 ? -20.312 -57.656 -35.438 1 77.12 623 GLY B CA 1
ATOM 9466 C C . GLY B 1 623 ? -19.734 -58.875 -36.125 1 77.12 623 GLY B C 1
ATOM 9467 O O . GLY B 1 623 ? -20.359 -59.938 -36.094 1 77.12 623 GLY B O 1
ATOM 9468 N N . ASP B 1 624 ? -18.562 -58.75 -36.656 1 80.62 624 ASP B N 1
ATOM 9469 C CA . ASP B 1 624 ? -17.938 -59.906 -37.312 1 80.62 624 ASP B CA 1
ATOM 9470 C C . ASP B 1 624 ? -17.703 -61.031 -36.344 1 80.62 624 ASP B C 1
ATOM 9472 O O . ASP B 1 624 ? -17.391 -60.812 -35.156 1 80.62 624 ASP B O 1
ATOM 9476 N N . LYS B 1 625 ? -17.906 -62.312 -36.719 1 80.81 625 LYS B N 1
ATOM 9477 C CA . LYS B 1 625 ? -17.609 -63.469 -35.875 1 80.81 625 LYS B CA 1
ATOM 9478 C C . LYS B 1 625 ? -16.109 -63.781 -35.938 1 80.81 625 LYS B C 1
ATOM 9480 O O . LYS B 1 625 ? -15.617 -64.312 -36.938 1 80.81 625 LYS B O 1
ATOM 9485 N N . LEU B 1 626 ? -15.469 -63.312 -34.938 1 81.94 626 LEU B N 1
ATOM 9486 C CA . LEU B 1 626 ? -14.023 -63.469 -34.844 1 81.94 626 LEU B CA 1
ATOM 9487 C C . LEU B 1 626 ? -13.648 -64.438 -33.719 1 81.94 626 LEU B C 1
ATOM 9489 O O . LEU B 1 626 ? -14.336 -64.5 -32.688 1 81.94 626 LEU B O 1
ATOM 9493 N N . LEU B 1 627 ? -12.664 -65.312 -33.938 1 78.69 627 LEU B N 1
ATOM 9494 C CA . LEU B 1 627 ? -12.188 -66.312 -32.938 1 78.69 627 LEU B CA 1
ATOM 9495 C C . LEU B 1 627 ? -10.992 -65.75 -32.188 1 78.69 627 LEU B C 1
ATOM 9497 O O . LEU B 1 627 ? -10.125 -65.062 -32.75 1 78.69 627 LEU B O 1
#

Secondary structure (DSSP, 8-state):
--------------------EE-----------------S---SSTT----------------------TTPPPPPBEETHHHHHHHHHHHHHHHHHHHHHHHHHHHTT-B---HHHHHHHHHHHHHHHHHHHHHHHHHHHHHHHHHHHHHHHHS-EEHHHHHHHHHTTT-GGGGG-HHHHHH-HHHHHHHHHHHHTHHHHHHTGGGEEEEEEE--EEEEEEEEE---TTGGGSEEE-TTS-EEEE-HHHHHHHHHHHHHTSPPPPPPSSSEEEEEEEEEEEEEEEEEHHHHHHH--B----SS---SBHHHHHHHH----TTEEEEEE--TTSTTEEEEEE------SSTT---S--SEEEEEEEEEEEEEEEEEEETTEEEEEEEEEEEEEE----HHHHHTTTTTT-HHHHHHHHHHHHHHHHH-EEEEE-TTS-EEEES--GGGSGGGGSHHHHHHHHTTSS-----GGGSTTSSHHHHHHHHHHHHHHHTTSS-TTS--EEEEEEEEE--EEEEEEE-HHHHHHHHHHHHHHHHHHHHHHHHHHHHHSB----SHHHHHHH---HHHHHHHTT-TT-PSSPPHHHHT-EEEEEEE-SSSSS--EEEE-TTSEE---TT----/--------------------EE---------------------SSTT----------------------TTPPPPPBEETHHHHHHHHHHHHHHHHHHHHHHHHHHHTT-B---HHHHHHHHHHHHHHHHHHHHHHHHHHHHHHHHHHHHHHHHS-EEHHHHHHHHHTTT-GGGGG-HHHHHH-HHHHHHHHHHHHTHHHHHHSGGGEEEEEEE--EEEEEEEEE---TTGGGSEEE-TTS-EEEE-HHHHHHHHHHHHHTSPPPPPPSSSEEEEEEEEEEEEEEEEEHHHHHHH--B----SS---SBHHHHHHHH----TTEEEEEE--TTSTTEEEEEE------SSTT---S--SEEEEEEEEEEEEEEEEEEETTEEEEEEEEEEEEEE----HHHHHTTTTTT-HHHHHHHHHHHHHHHHH-EEEEE-TTS-EEEES--GGGSGGGGSHHHHHHHHTTSS-----GGGSTTSSHHHHHHHHHHHHHHHTTSS-TTS--EEEEEEEEE--EEEEEEE-HHHHHHHHHHHHHHHHHHHHHHHHHHHHHSB----SHHHHHHH---HHHHHHHTT-TT-PSSPPHHHHT-EEEEEEE-SSSSS--EEEE-TTSEE---TT----

Foldseek 3Di:
DPPPVVPPPPPPPPPDPPQPADPPPPPPCPVCVDDPPPPPDDPDDPPDPDDDPPDPPPDPPPPPPPDPPPQDWDDFHAHVVLVVLLVVLLVVLVVLLVVLLVLLVVQAFPFDPDPVVVVVLLVSSLVSLVSSLVSLLVNLLLLLQLLLQVLQLPDWAFQLL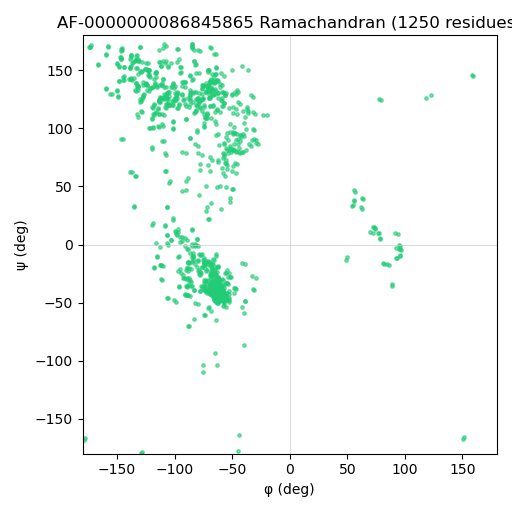NVLSNCLQPDVVSLVDPRCVVRPVVSSVSSVLNVCSCVLSVQQSVLKDKDKFWDKDKDKDKAFDFDLLLLLVQADADDVSFGDAGHPLLLVLLVVCQLVLFFDDAWDPAQWWKFKDKDKAKFKAKDAPVVVQVVAFAADADPVGRDGGPVSQCCVVDFDDAQWQKAKDDDQRFALKMWIWGHARHRDPDSPCDPPDIPGTMIMFMFTKMWMWMWTHHSGDIDIGTPDIGGDGTPGDHPVCQRCCSVVSPSRSSRRSNLSNSCRQARGWTWGADPQLDIDTGRHPNCSGLLCLACRNVVRNCVGPVPDPRDVVSQPPRHNSVSRRSSRVSSSNNSSHPPSVSDIDIDIGIMIGTDIGMGMHGDSVSSVCSSVVSSVVSVVSVVVSVVSCVQVSYSADPDPVRQVQAAPDPVVVVVCVVPVVVDPPDDPVRRRFIWHWAFFPDDPDRGATHIDGPPGGDRDGPPDGHD/DPPPVVPPPPPPPPPDPPQPADPPPPPPPPPPPDDPPPPPPDPDDPPDDDPVVPDPPDPPPPPPPPPPPPQDWDDFHAHVVLVVLLVVLLVVLVVLLVVLLVLLVVQAFPFDDDPVVVVVLLVSSLVSLVSSLVSLLVNLLLLLQLLLQLLQLPDWAFLLLNVLSNCLQPDVVSLVDPRCVVRPVVNSVSSVLNVCSCVLSVQQSVLKDKDKFWDKDKDKDKAFDFDLLLLLVQADADDVSFGDAGHPLLLVLLVVCQLVLFFDDAWDPAQWWKFKDKDKAKFKAKDAPVVVQVVFFAADADPVGRDGTPVRQCCVVDFDDAQWQKAKDDRQRFALKMWIWGDARDRDPDSPCDPPDIPGTMIMFMFTKMWMWMWTHHRGDIDIGTPDIGGDGTPGDHPVCQRCCSVVSPSRSSRRSNLSNSVRQARGWTWGQDPQLDIDTGRHPNCSGLLCLACRNVVRNCVGPVPDPRPVVSQPPRHNSVSRRSSRVSSSNNSSHPPSVSDIDIDIGIMIGTDIGMGMHGDSVSSCCSSVVSSVVSVVSSVVSVVSCVQVSYSADPDPVRQVQAAPDVVVVVVCVVPVVVDPPDDPVRRRFIWHWAFFPDDPDRGATHIDGPPGGDRDGPPDGHD

Sequence (1254 aa):
MVLTDTGQATARSVRGMSLESRRCEAHDDLASDPGRELDPSTSQSLLQAEAQDEPPGPSKPLQSSPPPDPTSFVTWGICWRHPVLLLCLFAGSLLVAMGHHMFYQSLHQKPVDSTIQQVWAIRIGTGLAFVYKSGLVAILSMVNTQQIWVTLRRKFITLQGIDNMFMLMNDPTALFNRHLWARAKTLILLACVAWLVPLIAIITPATLSVKASVKPQVMPSSVATVDLANATSWGTFAGAGRVERAGSEISRLFHTVASSGSYLPSSAPFPNASYDLSFWAPSYKCVNLSEAVAQSNSLTPSASYNYSTLQSGWDAEMKPVNGQSYAAVAPGFKSNALFIWSGPAAYVNSMNDRPVYANAELVCQLYNTSYEVNMRFDNGIQSITPRSIRYLHLQDWDEGTGSNSALDKKPAIAASYITYLLFQDFLVGKLTIGVSGGLSVTGTSLMKTGLAGCAEIKDTVTTSQGILGFNPGICRNKTLGRAIEDLSSNFTYSLMAAAYNLGRSNTTVPVTISAPRNFYSYDKSTLLTAYLASLSVVLLWMGIGAFALWSNGITSNTSFSAILLTTRNADLDALAQGHCLGADPLPDEIAGVKLRFGRLTRGEPASHAGFGVRGTVTAVEKGDKLLMVLTDTGQATARSVRGMSLESRRCEAHDDLASDPGRELDPSTSQSLLQAEAQDEPPGPSKPLQSSPPPDPTSFVTWGICWRHPVLLLCLFAGSLLVAMGHHMFYQSLHQKPVDSTIQQVWAIRIGTGLAFVYKSGLVAILSMVNTQQIWVTLRRKFITLQGIDNMFMLMNDPTALFNRHLWARAKTLILLACVAWLVPLIAIITPATLSVKASVKPQVMPSSVATVDLANATSWGTFAGAGRVERAGSEISRLFHTVASSGSYLPSSAPFPNASYDLSFWAPSYKCVNLSEAVAQSNSLTPSASYNYSTLQSGWDAEMKPVNGQSYAAVAPGFKSNALFIWSGPAAYVNSMNDRPVYANAELVCQLYNTSYEVNMRFDNGIQSITPRSIRYLHLQDWDEGTGSNSALDKKPAIAASYITYLLFQDFLVGKLTIGVSGGLSVTGTSLMKTGLAGCAEIKDTVTTSQGILGFNPGICRNKTLGRAIEDLSSNFTYSLMAAAYNLGRSNTTVPVTISAPRNFYSYDKSTLLTAYLASLSVVLLWMGIGAFALWSNGITSNTSFSAILLTTRNADLDALAQGHCLGADPLPDEIAGVKLRFGRLTRGEPASHAGFGVRGTVTAVEKGDKLL